Protein AF-0000000084692995 (afdb_homodimer)

Sequence (976 aa):
MKHQLESEIDGDGTTEQLARWIVELRAESMPARVLERAKHLILDGIGCGLVGARVPWSAKMLDAVSAYEPDGPCSVIGSEKRFGPLAAAILNGSFIQATELDDYHSMAPLHSASIVLPALLAGVEATKAGRPVTGRDLLVAAVAGFETGPRAGLALYGPDMLTRGWHSGPIFGCPAAAAAASRLFGLGVRETESALGIACTQAGALMSAQYEGMIKRAQHAFAARNGLFGALLARGGYEGMRKVFERPYGGFLAMFSAGNERDPPYKVHEVAAGLGEIWHTELIRIKLHACVGGSHGQIEVLEKLQLKHPDRFTLDQLPRIRKIKVGLSHAIYAHDGWVPESRPLTETGGQMNAAYIGAVQLTDRQVLLEQFSAKKLDDDLVWDLIHKTECYHDSEFDKPNQVAGARITIEFDDGFSLEDWTPWPKGYDPPITNEDIRAKYRKLATSVVDAARMQQIEDLVLNLDKLDETFIVKLGDLLVAPVGNSMAMKHQLESEIDGDGTTEQLARWIVELRAESMPARVLERAKHLILDGIGCGLVGARVPWSAKMLDAVSAYEPDGPCSVIGSEKRFGPLAAAILNGSFIQATELDDYHSMAPLHSASIVLPALLAGVEATKAGRPVTGRDLLVAAVAGFETGPRAGLALYGPDMLTRGWHSGPIFGCPAAAAAASRLFGLGVRETESALGIACTQAGALMSAQYEGMIKRAQHAFAARNGLFGALLARGGYEGMRKVFERPYGGFLAMFSAGNERDPPYKVHEVAAGLGEIWHTELIRIKLHACVGGSHGQIEVLEKLQLKHPDRFTLDQLPRIRKIKVGLSHAIYAHDGWVPESRPLTETGGQMNAAYIGAVQLTDRQVLLEQFSAKKLDDDLVWDLIHKTECYHDSEFDKPNQVAGARITIEFDDGFSLEDWTPWPKGYDPPITNEDIRAKYRKLATSVVDAARMQQIEDLVLNLDKLDETFIVKLGDLLVAPVGNSMA

Nearest PDB structures (foldseek):
  6r6t-assembly1_B  TM=8.891E-01  e=9.884E-27  Mus musculus
  6r6t-assembly1_A  TM=8.949E-01  e=1.341E-26  Mus musculus
  6r6u-assembly1_B  TM=8.754E-01  e=7.286E-27  Homo sapiens
  7br9-assembly1_A  TM=8.759E-01  e=6.725E-25  Mus musculus
  7br9-assembly1_B  TM=8.631E-01  e=6.075E-25  Mus musculus

Secondary structure (DSSP, 8-state):
----TTS--TTTTHHHHHHHHHHH--GGGS-HHHHHHHHHHHHHHHHHHHHHTTSHHHHHHHHHHHTTPPEEEEE-TTSS-EE-HHHHHHHHHHHHTTTS-S-EESSS---SHHHHHHHHHHHHHH--SSSPPPHHHHHHHHHHHHHHHHHHHHTTTTTHHHHHTB-HHHHHHHHHHHHHHHHHHT--HHHHHHHHHHHHTT---BGGGGSSSSTHHHHHHHHHHHHHHHHHHHHTT----SSTTT-SSS-HHHHHTTT---SSS--GGGGTTTTTTS-GGGGEE--SSSS-GGGHHHHHHHHHHHHH-GGGGSTTTGGGEEEEEEEE-HHHHHHH-PPP-SSSPPHHHHHT-HHHHHHHHHHHS--SGGGGSHHHHT-HHHHHHHHTEEEEE-GGGGSTT-TT-EEEEEEETTS-EEEEEESS-TTTTTTPPHHHHHHHHHHHHHTTS-HHHHHHHHHHHHTGGG--TTHHHHHHHHHHS----TT-/----TTS--TTTTHHHHHHHHHHH--GGGS-HHHHHHHHHHHHHHHHHHHHHTTSHHHHHHHHHHHTTPPEEEEE-TTSS-EE-HHHHHHHHHHHHTTTS-S-EESSS---HHHHHHHHHHHHHHH--SSSPPPHHHHHHHHHHHHHHHHHHHHHTTTTHHHHHTB-HHHHHHHHHHHHHHHHHHT--HHHHHHHHHHHHTT---BGGGGSSSSTHHHHHHHHHHHHHHHHHHHHTT----SSTTT-STT-HHHHHTTT---SSS--GGGGTTTTTTS-GGGGEE--SSSS-GGGHHHHHHHHHHHHH-GGGGSGGGGGGEEEEEEEE-HHHHHHH-PPP-SSSPPHHHHHT-HHHHHHHHHHHS--SGGGGSHHHHT-HHHHHHHHTEEEEE-GGGGSTT-TT-EEEEEEETTS-EEEEEESS-TTTTTTPPHHHHHHHHHHHHHTTS-HHHHHHHHHHHHTGGG--TTHHHHHHHHHHS----TT-

Foldseek 3Di:
DPPPPPPPLVCPCLLLLLLQLLLPFAPVLAPPVLLLLLLLLLLLLLLQLQQQCPAPLLVVLVVVCVVDFDADQAFAFQALGHGALLSSLLSSLLSSLRQQFAWFFLFATARLNSQAVSLLLNLLRNPPDDDFFFLRLLSRLSQSLLFQLRLLRVQQRHLVLLLVWWPRHLQSRQLSLLSSSLSSLSHHSQLSQQLNQQSNLQGGDGLVPLQDDRCVSRSSSVSNSRSSVSSVCSSVVNGGDHPLLRDCPNHNSNVSLPPPPDVVSGHSNSSNPQSSHDRSSQSIAGGPARAHLLLQQVLQFLLVVCVVCV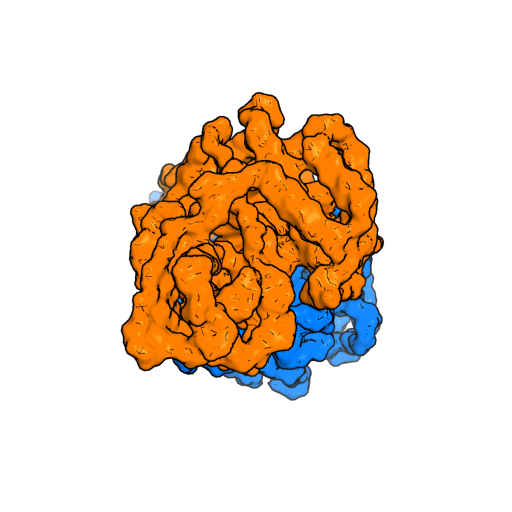VCLDQVNLLQWQAKEKEAASSLCSFAQDQRPDPQGALSNLRGHNLLQNLCCSNPVGHGNQCSDNDNSRDPSSVSSSVRYHYDYDNVQVPPPQRSKMKMKIAGNVGDIDIDIDSHHPCNVVHDDSVNSLVVSCVSQVLKHPPVLSVQLSVLSSCRSPGTSCSSVVNSVSRNHHIHHNND/DDPPPPPPLVVPCLLLLLLQLLLPFAPVLADPVLLLLLLLLLLLLLLQLQQQCPAPLLVVLVVVCVVDFDADQAFAFQALGHGALLSSLLSSLLSSLRQQFAWFFLFATARLNSQAVSLLLNLLRNPPDDDFFFLRLLSRLSQSLLFQLSLLRVQQRHLVLLLVWWPRHLQSRQLSLLSSSLSSLSHHSQLSQQLNQQSNLQGGDGLVPLQDDRCVSRSSSVSNSRSSVSSVCSSVVNGGDHPLLRDCPNHNSNVSLPPPPDVVSGHSNSSNPQSSHDRSSQSIAGGPARAHLLLQQVLQFLLVVCVVCVVCLDQVNLLQWQAKEKEAASSLCSFAQDQRPDPQGALSNLRGHNQLQNLCCSNVVGHGNQCSDNPNSRDPSSVSSSVRYHYDYDNLQVPPPQRSKMKMKIAGNVGDIDIDIDSHHPCNVVHDDSVNSLVVSCVSQVLKDPPVLSVQLSVLSSCRSPGTSCSSVVNSVSRNHHIHHNND

pLDDT: mean 95.14, std 9.1, range [18.45, 98.94]

Organism: Botryosphaeria parva (strain UCR-NP2) (NCBI:txid1287680)

InterPro domains:
  IPR005656 MmgE/PrpD [PTHR16943] (7-474)
  IPR036148 MmgE/PrpD superfamily [SSF103378] (12-479)
  IPR042183 MmgE/PrpD superfamily, domain 1 [G3DSA:1.10.4100.10] (3-323)
  IPR045336 MmgE/PrpD, N-terminal [PF03972] (16-260)
  IPR045337 MmgE/PrpD, C-terminal [PF19305] (289-463)

Structure (mmCIF, N/CA/C/O backbone):
data_AF-0000000084692995-model_v1
#
loop_
_entity.id
_entity.type
_entity.pdbx_description
1 polymer 'Putative cis-aconitic acid decarboxylase protein'
#
loop_
_atom_site.group_PDB
_atom_site.id
_atom_site.type_symbol
_atom_site.label_atom_id
_atom_site.label_alt_id
_atom_site.label_comp_id
_atom_site.label_asym_id
_atom_site.label_entity_id
_atom_site.label_seq_id
_atom_site.pdbx_PDB_ins_code
_atom_site.Cartn_x
_atom_site.Cartn_y
_atom_site.Cartn_z
_atom_site.occupancy
_atom_site.B_iso_or_equiv
_atom_site.auth_seq_id
_atom_site.auth_comp_id
_atom_site.auth_asym_id
_atom_site.auth_atom_id
_atom_site.pdbx_PDB_model_num
ATOM 1 N N . MET A 1 1 ? -22.047 25.25 -10.078 1 18.45 1 MET A N 1
ATOM 2 C CA . MET A 1 1 ? -21.25 24.094 -10.445 1 18.45 1 MET A CA 1
ATOM 3 C C . MET A 1 1 ? -20.688 23.406 -9.203 1 18.45 1 MET A C 1
ATOM 5 O O . MET A 1 1 ? -19.672 23.844 -8.648 1 18.45 1 MET A O 1
ATOM 9 N N . LYS A 1 2 ? -21.547 23.109 -8.18 1 27.66 2 LYS A N 1
ATOM 10 C CA . LYS A 1 2 ? -21.641 22.281 -6.98 1 27.66 2 LYS A CA 1
ATOM 11 C C . LYS A 1 2 ? -20.859 20.984 -7.148 1 27.66 2 LYS A C 1
ATOM 13 O O . LYS A 1 2 ? -21.062 20.234 -8.109 1 27.66 2 LYS A O 1
ATOM 18 N N . HIS A 1 3 ? -19.594 21 -6.812 1 33.94 3 HIS A N 1
ATOM 19 C CA . HIS A 1 3 ? -18.953 19.75 -6.402 1 33.94 3 HIS A CA 1
ATOM 20 C C . HIS A 1 3 ? -19.875 18.922 -5.523 1 33.94 3 HIS A C 1
ATOM 22 O O . HIS A 1 3 ? -19.844 19.031 -4.297 1 33.94 3 HIS A O 1
ATOM 28 N N . GLN A 1 4 ? -21.031 18.844 -5.719 1 34.12 4 GLN A N 1
ATOM 29 C CA . GLN A 1 4 ? -22.156 18.297 -4.965 1 34.12 4 GLN A CA 1
ATOM 30 C C . GLN A 1 4 ? -21.922 16.859 -4.562 1 34.12 4 GLN A C 1
ATOM 32 O O . GLN A 1 4 ? -21.812 15.977 -5.422 1 34.12 4 GLN A O 1
ATOM 37 N N . LEU A 1 5 ? -21.266 16.625 -3.521 1 37.56 5 LEU A N 1
ATOM 38 C CA . LEU A 1 5 ? -21.234 15.305 -2.896 1 37.56 5 LEU A CA 1
ATOM 39 C C . LEU A 1 5 ? -22.609 14.641 -2.941 1 37.56 5 LEU A C 1
ATOM 41 O O . LEU A 1 5 ? -22.75 13.484 -2.547 1 37.56 5 LEU A O 1
ATOM 45 N N . GLU A 1 6 ? -23.609 15.391 -2.912 1 37.62 6 GLU A N 1
ATOM 46 C CA . GLU A 1 6 ? -24.922 14.75 -2.758 1 37.62 6 GLU A CA 1
ATOM 47 C C . GLU A 1 6 ? -25.25 13.867 -3.961 1 37.62 6 GLU A C 1
ATOM 49 O O . GLU A 1 6 ? -26.391 13.477 -4.148 1 37.62 6 GLU A O 1
ATOM 54 N N . SER A 1 7 ? -24.391 13.922 -4.926 1 40.19 7 SER A N 1
ATOM 55 C CA . SER A 1 7 ? -24.953 13.078 -5.977 1 40.19 7 SER A CA 1
ATOM 56 C C . SER A 1 7 ? -24.969 11.609 -5.551 1 40.19 7 SER A C 1
ATOM 58 O O . SER A 1 7 ? -24.078 11.148 -4.844 1 40.19 7 SER A O 1
ATOM 60 N N . GLU A 1 8 ? -26.109 11.109 -5.516 1 50.59 8 GLU A N 1
ATOM 61 C CA . GLU A 1 8 ? -26.266 9.664 -5.434 1 50.59 8 GLU A CA 1
ATOM 62 C C . GLU A 1 8 ? -25.047 8.938 -6.008 1 50.59 8 GLU A C 1
ATOM 64 O O . GLU A 1 8 ? -24.75 9.086 -7.191 1 50.59 8 GLU A O 1
ATOM 69 N N . ILE A 1 9 ? -24.031 8.922 -5.109 1 60.66 9 ILE A N 1
ATOM 70 C CA . ILE A 1 9 ? -22.859 8.172 -5.547 1 60.66 9 ILE A CA 1
ATOM 71 C C . ILE A 1 9 ? -23.297 6.879 -6.234 1 60.66 9 ILE A C 1
ATOM 73 O O . ILE A 1 9 ? -24.156 6.16 -5.723 1 60.66 9 ILE A O 1
ATOM 77 N N . ASP A 1 10 ? -22.984 6.77 -7.406 1 65.94 10 ASP A N 1
ATOM 78 C CA . ASP A 1 10 ? -23.266 5.516 -8.102 1 65.94 10 ASP A CA 1
ATOM 79 C C . ASP A 1 10 ? -22.906 4.316 -7.23 1 65.94 10 ASP A C 1
ATOM 81 O O . ASP A 1 10 ? -21.781 4.219 -6.723 1 65.94 10 ASP A O 1
ATOM 85 N N . GLY A 1 11 ? -23.891 3.648 -6.934 1 72 11 GLY A N 1
ATOM 86 C CA . GLY A 1 11 ? -23.688 2.463 -6.113 1 72 11 GLY A CA 1
ATOM 87 C C . GLY A 1 11 ? -23.703 2.76 -4.625 1 72 11 GLY A C 1
ATOM 88 O O . GLY A 1 11 ? -23.141 1.996 -3.832 1 72 11 GLY A O 1
ATOM 89 N N . ASP A 1 12 ? -24.281 3.857 -4.359 1 81.69 12 ASP A N 1
ATOM 90 C CA . ASP A 1 12 ? -24.328 4.281 -2.963 1 81.69 12 ASP A CA 1
ATOM 91 C C . ASP A 1 12 ? -24.844 3.158 -2.064 1 81.69 12 ASP A C 1
ATOM 93 O O . ASP A 1 12 ? -25.844 2.504 -2.391 1 81.69 12 ASP A O 1
ATOM 97 N N . GLY A 1 13 ? -23.984 2.846 -1.096 1 93.25 13 GLY A N 1
ATOM 98 C CA . GLY A 1 13 ? -24.312 1.803 -0.139 1 93.25 13 GLY A CA 1
ATOM 99 C C . GLY A 1 13 ? -23.656 0.474 -0.448 1 93.25 13 GLY A C 1
ATOM 100 O O . GLY A 1 13 ? -23.812 -0.493 0.3 1 93.25 13 GLY A O 1
ATOM 101 N N . THR A 1 14 ? -22.906 0.426 -1.534 1 97.25 14 THR A N 1
ATOM 102 C CA . THR A 1 14 ? -22.281 -0.812 -1.985 1 97.25 14 THR A CA 1
ATOM 103 C C . THR A 1 14 ? -21.344 -1.364 -0.917 1 97.25 14 THR A C 1
ATOM 105 O O . THR A 1 14 ? -21.375 -2.559 -0.613 1 97.25 14 THR A O 1
ATOM 108 N N . THR A 1 15 ? -20.5 -0.532 -0.335 1 98.12 15 THR A N 1
ATOM 109 C CA . THR A 1 15 ? -19.578 -0.975 0.699 1 98.12 15 THR A CA 1
ATOM 110 C C . THR A 1 15 ? -20.328 -1.557 1.891 1 98.12 15 THR A C 1
ATOM 112 O O . THR A 1 15 ? -19.969 -2.609 2.414 1 98.12 15 THR A O 1
ATOM 115 N N . GLU A 1 16 ? -21.391 -0.884 2.307 1 97.81 16 GLU A N 1
ATOM 116 C CA . GLU A 1 16 ? -22.188 -1.346 3.436 1 97.81 16 GLU A CA 1
ATOM 117 C C . GLU A 1 16 ? -22.891 -2.656 3.107 1 97.81 16 GLU A C 1
ATOM 119 O O . GLU A 1 16 ? -23.031 -3.523 3.973 1 97.81 16 GLU A O 1
ATOM 124 N N . GLN A 1 17 ? -23.391 -2.77 1.868 1 98.12 17 GLN A N 1
ATOM 125 C CA . GLN A 1 17 ? -24.031 -4.004 1.437 1 98.12 17 GLN A CA 1
ATOM 126 C C . GLN A 1 17 ? -23.078 -5.191 1.544 1 98.12 17 GLN A C 1
ATOM 128 O O . GLN A 1 17 ? -23.469 -6.258 2.033 1 98.12 17 GLN A O 1
ATOM 133 N N . LEU A 1 18 ? -21.875 -5.012 1.095 1 98.69 18 LEU A N 1
ATOM 134 C CA . LEU A 1 18 ? -20.875 -6.066 1.212 1 98.69 18 LEU A CA 1
ATOM 135 C C . LEU A 1 18 ? -20.578 -6.371 2.676 1 98.69 18 LEU A C 1
ATOM 137 O O . LEU A 1 18 ? -20.5 -7.535 3.07 1 98.69 18 LEU A O 1
ATOM 141 N N . ALA A 1 19 ? -20.359 -5.332 3.473 1 98.75 19 ALA A N 1
ATOM 142 C CA . ALA A 1 19 ? -20.062 -5.516 4.891 1 98.75 19 ALA A CA 1
ATOM 143 C C . ALA A 1 19 ? -21.172 -6.297 5.586 1 98.75 19 ALA A C 1
ATOM 145 O O . ALA A 1 19 ? -20.906 -7.207 6.371 1 98.75 19 ALA A O 1
ATOM 146 N N . ARG A 1 20 ? -22.406 -5.941 5.297 1 98.62 20 ARG A N 1
ATOM 147 C CA . ARG A 1 20 ? -23.547 -6.633 5.879 1 98.62 20 ARG A CA 1
ATOM 148 C C . ARG A 1 20 ? -23.562 -8.102 5.477 1 98.62 20 ARG A C 1
ATOM 150 O O . ARG A 1 20 ? -23.859 -8.977 6.301 1 98.62 20 ARG A O 1
ATOM 157 N N . TRP A 1 21 ? -23.328 -8.352 4.262 1 98.69 21 TRP A N 1
ATOM 158 C CA . TRP A 1 21 ? -23.297 -9.727 3.789 1 98.69 21 TRP A CA 1
ATOM 159 C C . TRP A 1 21 ? -22.219 -10.523 4.512 1 98.69 21 TRP A C 1
ATOM 161 O O . TRP A 1 21 ? -22.438 -11.672 4.906 1 98.69 21 TRP A O 1
ATOM 171 N N . ILE A 1 22 ? -21.016 -9.961 4.68 1 98.75 22 ILE A N 1
ATOM 172 C CA . ILE A 1 22 ? -19.906 -10.602 5.371 1 98.75 22 ILE A CA 1
ATOM 173 C C . ILE A 1 22 ? -20.328 -10.953 6.801 1 98.75 22 ILE A C 1
ATOM 175 O O . ILE A 1 22 ? -20.078 -12.07 7.27 1 98.75 22 ILE A O 1
ATOM 179 N N . VAL A 1 23 ? -20.969 -10.016 7.461 1 98.44 23 VAL A N 1
ATOM 180 C CA . VAL A 1 23 ? -21.359 -10.164 8.859 1 98.44 23 VAL A CA 1
ATOM 181 C C . VAL A 1 23 ? -22.406 -11.258 8.984 1 98.44 23 VAL A C 1
ATOM 183 O O . VAL A 1 23 ? -22.406 -12.023 9.953 1 98.44 23 VAL A O 1
ATOM 186 N N . GLU A 1 24 ? -23.266 -11.391 8.008 1 98 24 GLU A N 1
ATOM 187 C CA . GLU A 1 24 ? -24.422 -12.273 8.094 1 98 24 GLU A CA 1
ATOM 188 C C . GLU A 1 24 ? -24.109 -13.648 7.5 1 98 24 GLU A C 1
ATOM 190 O O . GLU A 1 24 ? -24.891 -14.586 7.664 1 98 24 GLU A O 1
ATOM 195 N N . LEU A 1 25 ? -22.969 -13.773 6.91 1 98 25 LEU A N 1
ATOM 196 C CA . LEU A 1 25 ? -22.609 -15.031 6.254 1 98 25 LEU A CA 1
ATOM 197 C C . LEU A 1 25 ? -22.531 -16.172 7.266 1 98 25 LEU A C 1
ATOM 199 O O . LEU A 1 25 ? -21.906 -16.016 8.32 1 98 25 LEU A O 1
ATOM 203 N N . ARG A 1 26 ? -23.219 -17.266 6.965 1 96.56 26 ARG A N 1
ATOM 204 C CA . ARG A 1 26 ? -23.25 -18.469 7.789 1 96.56 26 ARG A CA 1
ATOM 205 C C . ARG A 1 26 ? -23.031 -19.719 6.941 1 96.56 26 ARG A C 1
ATOM 207 O O . ARG A 1 26 ? -23.328 -19.719 5.746 1 96.56 26 ARG A O 1
ATOM 214 N N . ALA A 1 27 ? -22.5 -20.734 7.609 1 96.12 27 ALA A N 1
ATOM 215 C CA . ALA A 1 27 ? -22.281 -22 6.914 1 96.12 27 ALA A CA 1
ATOM 216 C C . ALA A 1 27 ? -23.594 -22.547 6.355 1 96.12 27 ALA A C 1
ATOM 218 O O . ALA A 1 27 ? -23.625 -23.125 5.262 1 96.12 27 ALA A O 1
ATOM 219 N N . GLU A 1 28 ? -24.672 -22.312 7.047 1 94.81 28 GLU A N 1
ATOM 220 C CA . GLU A 1 28 ? -25.984 -22.859 6.688 1 94.81 28 GLU A CA 1
ATOM 221 C C . GLU A 1 28 ? -26.547 -22.156 5.457 1 94.81 28 GLU A C 1
ATOM 223 O O . GLU A 1 28 ? -27.406 -22.703 4.77 1 94.81 28 GLU A O 1
ATOM 228 N N . SER A 1 29 ? -26.047 -21.016 5.223 1 91.81 29 SER A N 1
ATOM 229 C CA . SER A 1 29 ? -26.594 -20.234 4.113 1 91.81 29 SER A CA 1
ATOM 230 C C . SER A 1 29 ? -25.812 -20.484 2.824 1 91.81 29 SER A C 1
ATOM 232 O O . SER A 1 29 ? -26.156 -19.953 1.771 1 91.81 29 SER A O 1
ATOM 234 N N . MET A 1 30 ? -24.797 -21.328 2.873 1 95.31 30 MET A N 1
ATOM 235 C CA . MET A 1 30 ? -23.984 -21.625 1.704 1 95.31 30 MET A CA 1
ATOM 236 C C . MET A 1 30 ? -24.25 -23.047 1.2 1 95.31 30 MET A C 1
ATOM 238 O O . MET A 1 30 ? -24.516 -23.953 1.993 1 95.31 30 MET A O 1
ATOM 242 N N . PRO A 1 31 ? -24.219 -23.172 -0.138 1 96.94 31 PRO A N 1
ATOM 243 C CA . PRO A 1 31 ? -24.25 -24.562 -0.627 1 96.94 31 PRO A CA 1
ATOM 244 C C . PRO A 1 31 ? -23.109 -25.406 -0.073 1 96.94 31 PRO A C 1
ATOM 246 O O . PRO A 1 31 ? -21.984 -24.922 0.074 1 96.94 31 PRO A O 1
ATOM 249 N N . ALA A 1 32 ? -23.375 -26.672 0.161 1 96.56 32 ALA A N 1
ATOM 250 C CA . ALA A 1 32 ? -22.391 -27.578 0.707 1 96.56 32 ALA A CA 1
ATOM 251 C C . ALA A 1 32 ? -21.156 -27.656 -0.192 1 96.56 32 ALA A C 1
ATOM 253 O O . ALA A 1 32 ? -20.031 -27.812 0.294 1 96.56 32 ALA A O 1
ATOM 254 N N . ARG A 1 33 ? -21.359 -27.578 -1.507 1 96.81 33 ARG A N 1
ATOM 255 C CA . ARG A 1 33 ? -20.266 -27.688 -2.469 1 96.81 33 ARG A CA 1
ATOM 256 C C . ARG A 1 33 ? -19.281 -26.531 -2.303 1 96.81 33 ARG A C 1
ATOM 258 O O . ARG A 1 33 ? -18.094 -26.688 -2.547 1 96.81 33 ARG A O 1
ATOM 265 N N . VAL A 1 34 ? -19.766 -25.359 -1.852 1 98.06 34 VAL A N 1
ATOM 266 C CA . VAL A 1 34 ? -18.906 -24.188 -1.653 1 98.06 34 VAL A CA 1
ATOM 267 C C . VAL A 1 34 ? -18 -24.422 -0.446 1 98.06 34 VAL A C 1
ATOM 269 O O . VAL A 1 34 ? -16.797 -24.156 -0.506 1 98.06 34 VAL A O 1
ATOM 272 N N . LEU A 1 35 ? -18.516 -24.938 0.628 1 97.75 35 LEU A N 1
ATOM 273 C CA . LEU A 1 35 ? -17.734 -25.25 1.821 1 97.75 35 LEU A CA 1
ATOM 274 C C . LEU A 1 35 ? -16.703 -26.328 1.534 1 97.75 35 LEU A C 1
ATOM 276 O O . LEU A 1 35 ? -15.562 -26.234 2 1 97.75 35 LEU A O 1
ATOM 280 N N . GLU A 1 36 ? -17.203 -27.328 0.796 1 98.19 36 GLU A N 1
ATOM 281 C CA . GLU A 1 36 ? -16.281 -28.406 0.435 1 98.19 36 GLU A CA 1
ATOM 282 C C . GLU A 1 36 ? -15.117 -27.875 -0.406 1 98.19 36 GLU A C 1
ATOM 284 O O . GLU A 1 36 ? -13.969 -28.25 -0.183 1 98.19 36 GLU A O 1
ATOM 289 N N . ARG A 1 37 ? -15.43 -27.016 -1.352 1 98.5 37 ARG A N 1
ATOM 290 C CA . ARG A 1 37 ? -14.391 -26.422 -2.191 1 98.5 37 ARG A CA 1
ATOM 291 C C . ARG A 1 37 ? -13.438 -25.578 -1.364 1 98.5 37 ARG A C 1
ATOM 293 O O . ARG A 1 37 ? -12.227 -25.609 -1.581 1 98.5 37 ARG A O 1
ATOM 300 N N . ALA A 1 38 ? -13.961 -24.859 -0.437 1 98.69 38 ALA A N 1
ATOM 301 C CA . ALA A 1 38 ? -13.133 -24.016 0.428 1 98.69 38 ALA A CA 1
ATOM 302 C C . ALA A 1 38 ? -12.109 -24.859 1.195 1 98.69 38 ALA A C 1
ATOM 304 O O . ALA A 1 38 ? -10.953 -24.469 1.334 1 98.69 38 ALA A O 1
ATOM 305 N N . LYS A 1 39 ? -12.539 -26.031 1.711 1 98.75 39 LYS A N 1
ATOM 306 C CA . LYS A 1 39 ? -11.617 -26.922 2.402 1 98.75 39 LYS A CA 1
ATOM 307 C C . LYS A 1 39 ? -10.461 -27.328 1.497 1 98.75 39 LYS A C 1
ATOM 309 O O . LYS A 1 39 ? -9.305 -27.344 1.927 1 98.75 39 LYS A O 1
ATOM 314 N N . HIS A 1 40 ? -10.797 -27.594 0.289 1 98.75 40 HIS A N 1
ATOM 315 C CA . HIS A 1 40 ? -9.773 -28.062 -0.646 1 98.75 40 HIS A CA 1
ATOM 316 C C . HIS A 1 40 ? -8.852 -26.922 -1.062 1 98.75 40 HIS A C 1
ATOM 318 O O . HIS A 1 40 ? -7.66 -27.141 -1.299 1 98.75 40 HIS A O 1
ATOM 324 N N . LEU A 1 41 ? -9.391 -25.688 -1.172 1 98.69 41 LEU A N 1
ATOM 325 C CA . LEU A 1 41 ? -8.555 -24.531 -1.451 1 98.69 41 LEU A CA 1
ATOM 326 C C . LEU A 1 41 ? -7.582 -24.281 -0.303 1 98.69 41 LEU A C 1
ATOM 328 O O . LEU A 1 41 ? -6.418 -23.938 -0.532 1 98.69 41 LEU A O 1
ATOM 332 N N . ILE A 1 42 ? -8.039 -24.438 0.904 1 98.88 42 ILE A N 1
ATOM 333 C CA . ILE A 1 42 ? -7.199 -24.297 2.084 1 98.88 42 ILE A CA 1
ATOM 334 C C . ILE A 1 42 ? -6.098 -25.344 2.066 1 98.88 42 ILE A C 1
ATOM 336 O O . ILE A 1 42 ? -4.926 -25.047 2.311 1 98.88 42 ILE A O 1
ATOM 340 N N . LEU A 1 43 ? -6.508 -26.562 1.731 1 98.88 43 LEU A N 1
ATOM 341 C CA . LEU A 1 43 ? -5.551 -27.656 1.67 1 98.88 43 LEU A CA 1
ATOM 342 C C . LEU A 1 43 ? -4.473 -27.391 0.63 1 98.88 43 LEU A C 1
ATOM 344 O O . LEU A 1 43 ? -3.285 -27.609 0.888 1 98.88 43 LEU A O 1
ATOM 348 N N . ASP A 1 44 ? -4.887 -26.922 -0.527 1 98.69 44 ASP A N 1
ATOM 349 C CA . ASP A 1 44 ? -3.936 -26.562 -1.574 1 98.69 44 ASP A CA 1
ATOM 350 C C . ASP A 1 44 ? -2.973 -25.484 -1.098 1 98.69 44 ASP A C 1
ATOM 352 O O . ASP A 1 44 ? -1.765 -25.562 -1.328 1 98.69 44 ASP A O 1
ATOM 356 N N . GLY A 1 45 ? -3.512 -24.453 -0.452 1 98.75 45 GLY A N 1
ATOM 357 C CA . GLY A 1 45 ? -2.684 -23.391 0.083 1 98.75 45 GLY A CA 1
ATOM 358 C C . GLY A 1 45 ? -1.647 -23.875 1.078 1 98.75 45 GLY A C 1
ATOM 359 O O . GLY A 1 45 ? -0.486 -23.469 1.022 1 98.75 45 GLY A O 1
ATOM 360 N N . ILE A 1 46 ? -2.062 -24.75 1.968 1 98.62 46 ILE A N 1
ATOM 361 C CA . ILE A 1 46 ? -1.157 -25.312 2.969 1 98.62 46 ILE A CA 1
ATOM 362 C C . ILE A 1 46 ? -0.059 -26.109 2.281 1 98.62 46 ILE A C 1
ATOM 364 O O . ILE A 1 46 ? 1.119 -25.984 2.627 1 98.62 46 ILE A O 1
ATOM 368 N N . GLY A 1 47 ? -0.455 -26.938 1.313 1 98.38 47 GLY A N 1
ATOM 369 C CA . GLY A 1 47 ? 0.536 -27.672 0.554 1 98.38 47 GLY A CA 1
ATOM 370 C C . GLY A 1 47 ? 1.582 -26.797 -0.094 1 98.38 47 GLY A C 1
ATOM 371 O O . GLY A 1 47 ? 2.779 -27.078 -0.011 1 98.38 47 GLY A O 1
ATOM 372 N N . CYS A 1 48 ? 1.127 -25.719 -0.731 1 98.44 48 CYS A N 1
ATOM 373 C CA . CYS A 1 48 ? 2.035 -24.766 -1.358 1 98.44 48 CYS A CA 1
ATOM 374 C C . CYS A 1 48 ? 2.934 -24.094 -0.32 1 98.44 48 CYS A C 1
ATOM 376 O O . CYS A 1 48 ? 4.117 -23.875 -0.573 1 98.44 48 CYS A O 1
ATOM 378 N N . GLY A 1 49 ? 2.365 -23.781 0.864 1 98.44 49 GLY A N 1
ATOM 379 C CA . GLY A 1 49 ? 3.148 -23.188 1.94 1 98.44 49 GLY A CA 1
ATOM 380 C C . GLY A 1 49 ? 4.25 -24.109 2.443 1 98.44 49 GLY A C 1
ATOM 381 O O . GLY A 1 49 ? 5.371 -23.656 2.688 1 98.44 49 GLY A O 1
ATOM 382 N N . LEU A 1 50 ? 3.936 -25.406 2.576 1 98.19 50 LEU A N 1
ATOM 383 C CA . LEU A 1 50 ? 4.918 -26.375 3.027 1 98.19 50 LEU A CA 1
ATOM 384 C C . LEU A 1 50 ? 6.082 -26.469 2.045 1 98.19 50 LEU A C 1
ATOM 386 O O . LEU A 1 50 ? 7.246 -26.438 2.451 1 98.19 50 LEU A O 1
ATOM 390 N N . VAL A 1 51 ? 5.738 -26.5 0.797 1 96.81 51 VAL A N 1
ATOM 391 C CA . VAL A 1 51 ? 6.754 -26.641 -0.243 1 96.81 51 VAL A CA 1
ATOM 392 C C . VAL A 1 51 ? 7.539 -25.344 -0.376 1 96.81 51 VAL A C 1
ATOM 394 O O . VAL A 1 51 ? 8.742 -25.359 -0.646 1 96.81 51 VAL A O 1
ATOM 397 N N . GLY A 1 52 ? 6.902 -24.234 -0.138 1 97.75 52 GLY A N 1
ATOM 398 C CA . GLY A 1 52 ? 7.512 -22.922 -0.344 1 97.75 52 GLY A CA 1
ATOM 399 C C . GLY A 1 52 ? 8.305 -22.438 0.856 1 97.75 52 GLY A C 1
ATOM 400 O O . GLY A 1 52 ? 9.102 -21.5 0.745 1 97.75 52 GLY A O 1
ATOM 401 N N . ALA A 1 53 ? 8.242 -23.094 1.976 1 97.38 53 ALA A N 1
ATOM 402 C CA . ALA A 1 53 ? 8.727 -22.578 3.254 1 97.38 53 ALA A CA 1
ATOM 403 C C . ALA A 1 53 ? 10.25 -22.531 3.289 1 97.38 53 ALA A C 1
ATOM 405 O O . ALA A 1 53 ? 10.836 -21.688 3.973 1 97.38 53 ALA A O 1
ATOM 406 N N . ARG A 1 54 ? 10.922 -23.406 2.471 1 93.94 54 ARG A N 1
ATOM 407 C CA . ARG A 1 54 ? 12.367 -23.5 2.654 1 93.94 54 ARG A CA 1
ATOM 408 C C . ARG A 1 54 ? 13.102 -23.312 1.328 1 93.94 54 ARG A C 1
ATOM 410 O O . ARG A 1 54 ? 14.297 -23.625 1.226 1 93.94 54 ARG A O 1
ATOM 417 N N . VAL A 1 55 ? 12.367 -22.891 0.329 1 94.94 55 VAL A N 1
ATOM 418 C CA . VAL A 1 55 ? 13.094 -22.484 -0.87 1 94.94 55 VAL A CA 1
ATOM 419 C C . VAL A 1 55 ? 14 -21.297 -0.549 1 94.94 55 VAL A C 1
ATOM 421 O O . VAL A 1 55 ? 13.789 -20.594 0.452 1 94.94 55 VAL A O 1
ATOM 424 N N . PRO A 1 56 ? 15.031 -20.984 -1.339 1 94.06 56 PRO A N 1
ATOM 425 C CA . PRO A 1 56 ? 16.078 -20.031 -0.976 1 94.06 56 PRO A CA 1
ATOM 426 C C . PRO A 1 56 ? 15.547 -18.656 -0.628 1 94.06 56 PRO A C 1
ATOM 428 O O . PRO A 1 56 ? 15.977 -18.047 0.355 1 94.06 56 PRO A O 1
ATOM 431 N N . TRP A 1 57 ? 14.609 -18.125 -1.36 1 95.88 57 TRP A N 1
ATOM 432 C CA . TRP A 1 57 ? 14.109 -16.766 -1.115 1 95.88 57 TRP A CA 1
ATOM 433 C C . TRP A 1 57 ? 13.195 -16.75 0.109 1 95.88 57 TRP A C 1
ATOM 435 O O . TRP A 1 57 ? 13.125 -15.734 0.813 1 95.88 57 TRP A O 1
ATOM 445 N N . SER A 1 58 ? 12.492 -17.844 0.428 1 97.56 58 SER A N 1
ATOM 446 C CA . SER A 1 58 ? 11.711 -17.922 1.658 1 97.56 58 SER A CA 1
ATOM 447 C C . SER A 1 58 ? 12.617 -17.969 2.885 1 97.56 58 SER A C 1
ATOM 449 O O . SER A 1 58 ? 12.344 -17.297 3.889 1 97.56 58 SER A O 1
ATOM 451 N N . ALA A 1 59 ? 13.68 -18.766 2.779 1 96.5 59 ALA A N 1
ATOM 452 C CA . ALA A 1 59 ? 14.648 -18.844 3.869 1 96.5 59 ALA A CA 1
ATOM 453 C C . ALA A 1 59 ? 15.281 -17.484 4.141 1 96.5 59 ALA A C 1
ATOM 455 O O . ALA A 1 59 ? 15.469 -17.109 5.297 1 96.5 59 ALA A O 1
ATOM 456 N N . LYS A 1 60 ? 15.609 -16.797 3.09 1 97 60 LYS A N 1
ATOM 457 C CA . LYS A 1 60 ? 16.203 -15.477 3.223 1 97 60 LYS A CA 1
ATOM 458 C C . LYS A 1 60 ? 15.234 -14.508 3.906 1 97 60 LYS A C 1
ATOM 460 O O . LYS A 1 60 ? 15.648 -13.703 4.742 1 97 60 LYS A O 1
ATOM 465 N N . MET A 1 61 ? 13.992 -14.539 3.547 1 98.06 61 MET A N 1
ATOM 466 C CA . MET A 1 61 ? 12.992 -13.68 4.18 1 98.06 61 MET A CA 1
ATOM 467 C C . MET A 1 61 ? 12.844 -14.016 5.66 1 98.06 61 MET A C 1
ATOM 469 O O . MET A 1 61 ? 12.781 -13.117 6.5 1 98.06 61 MET A O 1
ATOM 473 N N . LEU A 1 62 ? 12.719 -15.297 5.941 1 98 62 LEU A N 1
ATOM 474 C CA . LEU A 1 62 ? 12.586 -15.719 7.332 1 98 62 LEU A CA 1
ATOM 475 C C . LEU A 1 62 ? 13.766 -15.234 8.164 1 98 62 LEU A C 1
ATOM 477 O O . LEU A 1 62 ? 13.586 -14.734 9.273 1 98 62 LEU A O 1
ATOM 481 N N . ASP A 1 63 ? 14.953 -15.391 7.605 1 97.38 63 ASP A N 1
ATOM 482 C CA . ASP A 1 63 ? 16.156 -14.938 8.305 1 97.38 63 ASP A CA 1
ATOM 483 C C . ASP A 1 63 ? 16.109 -13.43 8.547 1 97.38 63 ASP A C 1
ATOM 485 O O . ASP A 1 63 ? 16.438 -12.961 9.641 1 97.38 63 ASP A O 1
ATOM 489 N N . ALA A 1 64 ? 15.75 -12.695 7.52 1 97.62 64 ALA A N 1
ATOM 490 C CA . ALA A 1 64 ? 15.695 -11.242 7.625 1 97.62 64 ALA A CA 1
ATOM 491 C C . ALA A 1 64 ? 14.68 -10.797 8.672 1 97.62 64 ALA A C 1
ATOM 493 O O . ALA A 1 64 ? 14.945 -9.898 9.469 1 97.62 64 ALA A O 1
ATOM 494 N N . VAL A 1 65 ? 13.5 -11.398 8.672 1 97.94 65 VAL A N 1
ATOM 495 C CA . VAL A 1 65 ? 12.438 -11.039 9.609 1 97.94 65 VAL A CA 1
ATOM 496 C C . VAL A 1 65 ? 12.836 -11.445 11.023 1 97.94 65 VAL A C 1
ATOM 498 O O . VAL A 1 65 ? 12.594 -10.703 11.977 1 97.94 65 VAL A O 1
ATOM 501 N N . SER A 1 66 ? 13.469 -12.578 11.18 1 97.19 66 SER A N 1
ATOM 502 C CA . SER A 1 66 ? 13.875 -13.102 12.484 1 97.19 66 SER A CA 1
ATOM 503 C C . SER A 1 66 ? 14.898 -12.188 13.148 1 97.19 66 SER A C 1
ATOM 505 O O . SER A 1 66 ? 15.055 -12.203 14.375 1 97.19 66 SER A O 1
ATOM 507 N N . ALA A 1 67 ? 15.539 -11.406 12.352 1 95.44 67 ALA A N 1
ATOM 508 C CA . ALA A 1 67 ? 16.609 -10.562 12.852 1 95.44 67 ALA A CA 1
ATOM 509 C C . ALA A 1 67 ? 16.062 -9.391 13.664 1 95.44 67 ALA A C 1
ATOM 511 O O . ALA A 1 67 ? 16.781 -8.789 14.469 1 95.44 67 ALA A O 1
ATOM 512 N N . TYR A 1 68 ? 14.727 -9.078 13.484 1 95.19 68 TYR A N 1
ATOM 513 C CA . TYR A 1 68 ? 14.273 -7.883 14.18 1 95.19 68 TYR A CA 1
ATOM 514 C C . TYR A 1 68 ? 12.93 -8.125 14.852 1 95.19 68 TYR A C 1
ATOM 516 O O . TYR A 1 68 ? 12.531 -7.379 15.75 1 95.19 68 TYR A O 1
ATOM 524 N N . GLU A 1 69 ? 12.125 -9.031 14.367 1 96.62 69 GLU A N 1
ATOM 525 C CA . GLU A 1 69 ? 10.773 -9.219 14.875 1 96.62 69 GLU A CA 1
ATOM 526 C C . GLU A 1 69 ? 10.781 -9.977 16.203 1 96.62 69 GLU A C 1
ATOM 528 O O . GLU A 1 69 ? 11.453 -11.008 16.328 1 96.62 69 GLU A O 1
ATOM 533 N N . PRO A 1 70 ? 10.055 -9.523 17.219 1 95.94 70 PRO A N 1
ATOM 534 C CA . PRO A 1 70 ? 9.961 -10.266 18.469 1 95.94 70 PRO A CA 1
ATOM 535 C C . PRO A 1 70 ? 9.18 -11.57 18.328 1 95.94 70 PRO A C 1
ATOM 537 O O . PRO A 1 70 ? 8.328 -11.688 17.438 1 95.94 70 PRO A O 1
ATOM 540 N N . ASP A 1 71 ? 9.461 -12.516 19.25 1 96.69 71 ASP A N 1
ATOM 541 C CA . ASP A 1 71 ? 8.672 -13.742 19.312 1 96.69 71 ASP A CA 1
ATOM 542 C C . ASP A 1 71 ? 7.215 -13.438 19.656 1 96.69 71 ASP A C 1
ATOM 544 O O . ASP A 1 71 ? 6.926 -12.445 20.328 1 96.69 71 ASP A O 1
ATOM 548 N N . GLY A 1 72 ? 6.367 -14.234 19.109 1 96.19 72 GLY A N 1
ATOM 549 C CA . GLY A 1 72 ? 4.938 -14.062 19.328 1 96.19 72 GLY A CA 1
ATOM 550 C C . GLY A 1 72 ? 4.164 -15.367 19.25 1 96.19 72 GLY A C 1
ATOM 551 O O . GLY A 1 72 ? 4.754 -16.453 19.25 1 96.19 72 GLY A O 1
ATOM 552 N N . PRO A 1 73 ? 2.891 -15.281 19.188 1 94.62 73 PRO A N 1
ATOM 553 C CA . PRO A 1 73 ? 2.07 -16.484 19.344 1 94.62 73 PRO A CA 1
ATOM 554 C C . PRO A 1 73 ? 1.76 -17.156 18.016 1 94.62 73 PRO A C 1
ATOM 556 O O . PRO A 1 73 ? 1.253 -18.281 17.984 1 94.62 73 PRO A O 1
ATOM 559 N N . CYS A 1 74 ? 2.031 -16.578 16.906 1 97.25 74 CYS A N 1
ATOM 560 C CA . CYS A 1 74 ? 1.538 -17.062 15.617 1 97.25 74 CYS A CA 1
ATOM 561 C C . CYS A 1 74 ? 2.59 -17.922 14.914 1 97.25 74 CYS A C 1
ATOM 563 O O . CYS A 1 74 ? 3.77 -17.562 14.891 1 97.25 74 CYS A O 1
ATOM 565 N N . SER A 1 75 ? 2.162 -18.984 14.352 1 96.88 75 SER A N 1
ATOM 566 C CA . SER A 1 75 ? 3.031 -19.984 13.758 1 96.88 75 SER A CA 1
ATOM 567 C C . SER A 1 75 ? 3.545 -19.531 12.391 1 96.88 75 SER A C 1
ATOM 569 O O . SER A 1 75 ? 2.828 -18.875 11.641 1 96.88 75 SER A O 1
ATOM 571 N N . VAL A 1 76 ? 4.727 -19.875 12.055 1 98.38 76 VAL A N 1
ATOM 572 C CA . VAL A 1 76 ? 5.32 -19.734 10.734 1 98.38 76 VAL A CA 1
ATOM 573 C C . VAL A 1 76 ? 5.531 -21.125 10.109 1 98.38 76 VAL A C 1
ATOM 575 O O . VAL A 1 76 ? 6.242 -21.953 10.68 1 98.38 76 VAL A O 1
ATOM 578 N N . ILE A 1 77 ? 4.945 -21.344 8.977 1 98.44 77 ILE A N 1
ATOM 579 C CA . ILE A 1 77 ? 4.926 -22.641 8.32 1 98.44 77 ILE A CA 1
ATOM 580 C C . ILE A 1 77 ? 6.355 -23.141 8.102 1 98.44 77 ILE A C 1
ATOM 582 O O . ILE A 1 77 ? 7.188 -22.422 7.551 1 98.44 77 ILE A O 1
ATOM 586 N N . GLY A 1 78 ? 6.547 -24.328 8.594 1 97.5 78 GLY A N 1
ATOM 587 C CA . GLY A 1 78 ? 7.777 -25.031 8.281 1 97.5 78 GLY A CA 1
ATOM 588 C C . GLY A 1 78 ? 8.969 -24.547 9.086 1 97.5 78 GLY A C 1
ATOM 589 O O . GLY A 1 78 ? 10.117 -24.875 8.766 1 97.5 78 GLY A O 1
ATOM 590 N N . SER A 1 79 ? 8.555 -23.688 10.094 1 92.31 79 SER A N 1
ATOM 591 C CA . SER A 1 79 ? 9.633 -23.141 10.922 1 92.31 79 SER A CA 1
ATOM 592 C C . SER A 1 79 ? 9.32 -23.281 12.406 1 92.31 79 SER A C 1
ATOM 594 O O . SER A 1 79 ? 8.18 -23.562 12.781 1 92.31 79 SER A O 1
ATOM 596 N N . GLU A 1 80 ? 10.25 -23.406 13.289 1 92.62 80 GLU A N 1
ATOM 597 C CA . GLU A 1 80 ? 10.039 -23.438 14.734 1 92.62 80 GLU A CA 1
ATOM 598 C C . GLU A 1 80 ? 9.828 -22.047 15.297 1 92.62 80 GLU A C 1
ATOM 600 O O . GLU A 1 80 ? 9.625 -21.875 16.5 1 92.62 80 GLU A O 1
ATOM 605 N N . LYS A 1 81 ? 9.766 -21.109 14.367 1 94.94 81 LYS A N 1
ATOM 606 C CA . LYS A 1 81 ? 9.625 -19.719 14.797 1 94.94 81 LYS A CA 1
ATOM 607 C C . LYS A 1 81 ? 8.156 -19.328 14.961 1 94.94 81 LYS A C 1
ATOM 609 O O . LYS A 1 81 ? 7.285 -19.891 14.297 1 94.94 81 LYS A O 1
ATOM 614 N N . ARG A 1 82 ? 7.902 -18.438 15.82 1 96.44 82 ARG A N 1
ATOM 615 C CA . ARG A 1 82 ? 6.613 -17.797 16.047 1 96.44 82 ARG A CA 1
ATOM 616 C C . ARG A 1 82 ? 6.773 -16.281 16.188 1 96.44 82 ARG A C 1
ATOM 618 O O . ARG A 1 82 ? 7.73 -15.82 16.812 1 96.44 82 ARG A O 1
ATOM 625 N N . PHE A 1 83 ? 5.93 -15.586 15.602 1 97.88 83 PHE A N 1
ATOM 626 C CA . PHE A 1 83 ? 5.973 -14.125 15.648 1 97.88 83 PHE A CA 1
ATOM 627 C C . PHE A 1 83 ? 4.59 -13.555 15.93 1 97.88 83 PHE A C 1
ATOM 629 O O . PHE A 1 83 ? 3.652 -14.297 16.219 1 97.88 83 PHE A O 1
ATOM 636 N N . GLY A 1 84 ? 4.48 -12.219 16.016 1 97.75 84 GLY A N 1
ATOM 637 C CA . GLY A 1 84 ? 3.172 -11.578 16.016 1 97.75 84 GLY A CA 1
ATOM 638 C C . GLY A 1 84 ? 2.355 -11.867 14.773 1 97.75 84 GLY A C 1
ATOM 639 O O . GLY A 1 84 ? 2.887 -12.352 13.781 1 97.75 84 GLY A O 1
ATOM 640 N N . PRO A 1 85 ? 1.086 -11.555 14.828 1 98.25 85 PRO A N 1
ATOM 641 C CA . PRO A 1 85 ? 0.188 -11.977 13.75 1 98.25 85 PRO A CA 1
ATOM 642 C C . PRO A 1 85 ? 0.561 -11.375 12.398 1 98.25 85 PRO A C 1
ATOM 644 O O . PRO A 1 85 ? 0.496 -12.062 11.375 1 98.25 85 PRO A O 1
ATOM 647 N N . LEU A 1 86 ? 0.983 -10.117 12.367 1 98.75 86 LEU A N 1
ATOM 648 C CA . LEU A 1 86 ? 1.245 -9.469 11.086 1 98.75 86 LEU A CA 1
ATOM 649 C C . LEU A 1 86 ? 2.518 -10.023 10.445 1 98.75 86 LEU A C 1
ATOM 651 O O . LEU A 1 86 ? 2.566 -10.234 9.234 1 98.75 86 LEU A O 1
ATOM 655 N N . ALA A 1 87 ? 3.551 -10.273 11.242 1 98.69 87 ALA A N 1
ATOM 656 C CA . ALA A 1 87 ? 4.781 -10.875 10.727 1 98.69 87 ALA A CA 1
ATOM 657 C C . ALA A 1 87 ? 4.539 -12.297 10.234 1 98.69 87 ALA A C 1
ATOM 659 O O . ALA A 1 87 ? 5.039 -12.688 9.18 1 98.69 87 ALA A O 1
ATOM 660 N N . ALA A 1 88 ? 3.771 -13.039 11 1 98.75 88 ALA A N 1
ATOM 661 C CA . ALA A 1 88 ? 3.449 -14.406 10.594 1 98.75 88 ALA A CA 1
ATOM 662 C C . ALA A 1 88 ? 2.666 -14.422 9.289 1 98.75 88 ALA A C 1
ATOM 664 O O . ALA A 1 88 ? 2.9 -15.273 8.422 1 98.75 88 ALA A O 1
ATOM 665 N N . ALA A 1 89 ? 1.731 -13.5 9.148 1 98.88 89 ALA A N 1
ATOM 666 C CA . ALA A 1 89 ? 0.932 -13.414 7.93 1 98.88 89 ALA A CA 1
ATOM 667 C C . ALA A 1 89 ? 1.811 -13.133 6.715 1 98.88 89 ALA A C 1
ATOM 669 O O . ALA A 1 89 ? 1.621 -13.727 5.652 1 98.88 89 ALA A O 1
ATOM 670 N N . ILE A 1 90 ? 2.803 -12.219 6.82 1 98.81 90 ILE A N 1
ATOM 671 C CA . ILE A 1 90 ? 3.699 -11.883 5.719 1 98.81 90 ILE A CA 1
ATOM 672 C C . ILE A 1 90 ? 4.504 -13.117 5.312 1 98.81 90 ILE A C 1
ATOM 674 O O . ILE A 1 90 ? 4.609 -13.438 4.129 1 98.81 90 ILE A O 1
ATOM 678 N N . LEU A 1 91 ? 5.055 -13.789 6.312 1 98.88 91 LEU A N 1
ATOM 679 C CA . LEU A 1 91 ? 5.895 -14.945 6.023 1 98.88 91 LEU A CA 1
ATOM 680 C C . LEU A 1 91 ? 5.078 -16.062 5.391 1 98.88 91 LEU A C 1
ATOM 682 O O . LEU A 1 91 ? 5.41 -16.547 4.309 1 98.88 91 LEU A O 1
ATOM 686 N N . ASN A 1 92 ? 3.975 -16.406 6 1 98.94 92 ASN A N 1
ATOM 687 C CA . ASN A 1 92 ? 3.178 -17.531 5.516 1 98.94 92 ASN A CA 1
ATOM 688 C C . ASN A 1 92 ? 2.576 -17.25 4.145 1 98.94 92 ASN A C 1
ATOM 690 O O . ASN A 1 92 ? 2.494 -18.141 3.299 1 98.94 92 ASN A O 1
ATOM 694 N N . GLY A 1 93 ? 2.117 -15.977 3.936 1 98.88 93 GLY A N 1
ATOM 695 C CA . GLY A 1 93 ? 1.647 -15.617 2.607 1 98.88 93 GLY A CA 1
ATOM 696 C C . GLY A 1 93 ? 2.727 -15.719 1.546 1 98.88 93 GLY A C 1
ATOM 697 O O . GLY A 1 93 ? 2.475 -16.188 0.438 1 98.88 93 GLY A O 1
ATOM 698 N N . SER A 1 94 ? 3.951 -15.289 1.877 1 98.75 94 SER A N 1
ATOM 699 C CA . SER A 1 94 ? 5.082 -15.359 0.959 1 98.75 94 SER A CA 1
ATOM 700 C C . SER A 1 94 ? 5.449 -16.812 0.646 1 98.75 94 SER A C 1
ATOM 702 O O . SER A 1 94 ? 5.828 -17.125 -0.482 1 98.75 94 SER A O 1
ATOM 704 N N . PHE A 1 95 ? 5.312 -17.688 1.658 1 98.69 95 PHE A N 1
ATOM 705 C CA . PHE A 1 95 ? 5.633 -19.094 1.459 1 98.69 95 PHE A CA 1
ATOM 706 C C . PHE A 1 95 ? 4.629 -19.75 0.523 1 98.69 95 PHE A C 1
ATOM 708 O O . PHE A 1 95 ? 5.004 -20.547 -0.343 1 98.69 95 PHE A O 1
ATOM 715 N N . ILE A 1 96 ? 3.377 -19.406 0.673 1 98.75 96 ILE A N 1
ATOM 716 C CA . ILE A 1 96 ? 2.334 -19.984 -0.161 1 98.75 96 ILE A CA 1
ATOM 717 C C . ILE A 1 96 ? 2.537 -19.562 -1.615 1 98.75 96 ILE A C 1
ATOM 719 O O . ILE A 1 96 ? 2.344 -20.375 -2.533 1 98.75 96 ILE A O 1
ATOM 723 N N . GLN A 1 97 ? 2.982 -18.344 -1.822 1 98.06 97 GLN A N 1
ATOM 724 C CA . GLN A 1 97 ? 3.168 -17.812 -3.172 1 98.06 97 GLN A CA 1
ATOM 725 C C . GLN A 1 97 ? 4.578 -18.109 -3.684 1 98.06 97 GLN A C 1
ATOM 727 O O . GLN A 1 97 ? 4.914 -17.766 -4.82 1 98.06 97 GLN A O 1
ATOM 732 N N . ALA A 1 98 ? 5.438 -18.75 -2.98 1 97.5 98 ALA A N 1
ATOM 733 C CA . ALA A 1 98 ? 6.883 -18.812 -3.184 1 97.5 98 ALA A CA 1
ATOM 734 C C . ALA A 1 98 ? 7.227 -19.531 -4.484 1 97.5 98 ALA A C 1
ATOM 736 O O . ALA A 1 98 ? 8.234 -19.219 -5.125 1 97.5 98 ALA A O 1
ATOM 737 N N . THR A 1 99 ? 6.359 -20.422 -4.914 1 95.88 99 THR A N 1
ATOM 738 C CA . THR A 1 99 ? 6.805 -21.312 -5.988 1 95.88 99 THR A CA 1
ATOM 739 C C . THR A 1 99 ? 5.844 -21.234 -7.176 1 95.88 99 THR A C 1
ATOM 741 O O . THR A 1 99 ? 5.914 -22.062 -8.086 1 95.88 99 THR A O 1
ATOM 744 N N . GLU A 1 100 ? 4.926 -20.344 -7.164 1 96 100 GLU A N 1
ATOM 745 C CA . GLU A 1 100 ? 3.975 -20.109 -8.25 1 96 100 GLU A CA 1
ATOM 746 C C . GLU A 1 100 ? 3.107 -21.344 -8.492 1 96 100 GLU A C 1
ATOM 748 O O . GLU A 1 100 ? 2.729 -21.625 -9.625 1 96 100 GLU A O 1
ATOM 753 N N . LEU A 1 101 ? 2.816 -22 -7.43 1 97 101 LEU A N 1
ATOM 754 C CA . LEU A 1 101 ? 1.992 -23.203 -7.539 1 97 101 LEU A CA 1
ATOM 755 C C . LEU A 1 101 ? 0.599 -22.953 -6.969 1 97 101 LEU A C 1
ATOM 757 O O . LEU A 1 101 ? -0.312 -23.766 -7.176 1 97 101 LEU A O 1
ATOM 761 N N . ASP A 1 102 ? 0.406 -21.844 -6.34 1 97.44 102 ASP A N 1
ATOM 762 C CA . ASP A 1 102 ? -0.833 -21.562 -5.621 1 97.44 102 ASP A CA 1
ATOM 763 C C . ASP A 1 102 ? -1.945 -21.141 -6.578 1 97.44 102 ASP A C 1
ATOM 765 O O . ASP A 1 102 ? -1.72 -21.031 -7.785 1 97.44 102 ASP A O 1
ATOM 769 N N . ASP A 1 103 ? -3.094 -20.969 -6.082 1 97.75 103 ASP A N 1
ATOM 770 C CA . ASP A 1 103 ? -4.34 -20.75 -6.809 1 97.75 103 ASP A CA 1
ATOM 771 C C . ASP A 1 103 ? -4.344 -19.406 -7.512 1 97.75 103 ASP A C 1
ATOM 773 O O . ASP A 1 103 ? -3.457 -18.578 -7.289 1 97.75 103 ASP A O 1
ATOM 777 N N . TYR A 1 104 ? -5.324 -19.188 -8.398 1 95.81 104 TYR A N 1
ATOM 778 C CA . TYR A 1 104 ? -5.617 -17.875 -8.953 1 95.81 104 TYR A CA 1
ATOM 779 C C . TYR A 1 104 ? -7.059 -17.797 -9.445 1 95.81 104 TYR A C 1
ATOM 781 O O . TYR A 1 104 ? -7.719 -18.828 -9.617 1 95.81 104 TYR A O 1
ATOM 789 N N . HIS A 1 105 ? -7.598 -16.672 -9.523 1 95.62 105 HIS A N 1
ATOM 790 C CA . HIS A 1 105 ? -8.898 -16.422 -10.125 1 95.62 105 HIS A CA 1
ATOM 791 C C . HIS A 1 105 ? -8.75 -15.906 -11.555 1 95.62 105 HIS A C 1
ATOM 793 O O . HIS A 1 105 ? -8.117 -14.867 -11.781 1 95.62 105 HIS A O 1
ATOM 799 N N . SER A 1 106 ? -9.359 -16.5 -12.516 1 88.56 106 SER A N 1
ATOM 800 C CA . SER A 1 106 ? -9.055 -16.25 -13.922 1 88.56 106 SER A CA 1
ATOM 801 C C . SER A 1 106 ? -9.68 -14.93 -14.391 1 88.56 106 SER A C 1
ATOM 803 O O . SER A 1 106 ? -9.133 -14.258 -15.258 1 88.56 106 SER A O 1
ATOM 805 N N . MET A 1 107 ? -10.836 -14.516 -13.836 1 92.62 107 MET A N 1
ATOM 806 C CA . MET A 1 107 ? -11.531 -13.32 -14.297 1 92.62 107 MET A CA 1
ATOM 807 C C . MET A 1 107 ? -11.078 -12.094 -13.523 1 92.62 107 MET A C 1
ATOM 809 O O . MET A 1 107 ? -11.164 -10.969 -14.023 1 92.62 107 MET A O 1
ATOM 813 N N . ALA A 1 108 ? -10.641 -12.297 -12.344 1 96.31 108 ALA A N 1
ATOM 814 C CA . ALA A 1 108 ? -10.078 -11.297 -11.445 1 96.31 108 ALA A CA 1
ATOM 815 C C . ALA A 1 108 ? -8.828 -11.828 -10.75 1 96.31 108 ALA A C 1
ATOM 817 O O . ALA A 1 108 ? -8.891 -12.297 -9.617 1 96.31 108 ALA A O 1
ATOM 818 N N . PRO A 1 109 ? -7.762 -11.672 -11.453 1 95.62 109 PRO A N 1
ATOM 819 C CA . PRO A 1 109 ? -6.57 -12.414 -11.031 1 95.62 109 PRO A CA 1
ATOM 820 C C . PRO A 1 109 ? -6.098 -12.023 -9.633 1 95.62 109 PRO A C 1
ATOM 822 O O . PRO A 1 109 ? -5.766 -10.859 -9.391 1 95.62 109 PRO A O 1
ATOM 825 N N . LEU A 1 110 ? -6.094 -12.906 -8.695 1 96.88 110 LEU A N 1
ATOM 826 C CA . LEU A 1 110 ? -5.465 -12.883 -7.383 1 96.88 110 LEU A CA 1
ATOM 827 C C . LEU A 1 110 ? -5.23 -14.305 -6.867 1 96.88 110 LEU A C 1
ATOM 829 O O . LEU A 1 110 ? -5.887 -15.242 -7.316 1 96.88 110 LEU A O 1
ATOM 833 N N . HIS A 1 111 ? -4.227 -14.398 -6.105 1 98.44 111 HIS A N 1
ATOM 834 C CA . HIS A 1 111 ? -3.961 -15.641 -5.387 1 98.44 111 HIS A CA 1
ATOM 835 C C . HIS A 1 111 ? -4.633 -15.641 -4.016 1 98.44 111 HIS A C 1
ATOM 837 O O . HIS A 1 111 ? -4.055 -15.156 -3.039 1 98.44 111 HIS A O 1
ATOM 843 N N . SER A 1 112 ? -5.762 -16.25 -3.934 1 98.69 112 SER A N 1
ATOM 844 C CA . SER A 1 112 ? -6.629 -16.109 -2.768 1 98.69 112 SER A CA 1
ATOM 845 C C . SER A 1 112 ? -6.016 -16.781 -1.543 1 98.69 112 SER A C 1
ATOM 847 O O . SER A 1 112 ? -6.074 -16.234 -0.438 1 98.69 112 SER A O 1
ATOM 849 N N . ALA A 1 113 ? -5.43 -17.922 -1.722 1 98.75 113 ALA A N 1
ATOM 850 C CA . ALA A 1 113 ? -4.934 -18.688 -0.583 1 98.75 113 ALA A CA 1
ATOM 851 C C . ALA A 1 113 ? -3.793 -17.953 0.118 1 98.75 113 ALA A C 1
ATOM 853 O O . ALA A 1 113 ? -3.725 -17.938 1.35 1 98.75 113 ALA A O 1
ATOM 854 N N . SER A 1 114 ? -2.92 -17.344 -0.637 1 98.81 114 SER A N 1
ATOM 855 C CA . SER A 1 114 ? -1.758 -16.672 -0.072 1 98.81 114 SER A CA 1
ATOM 856 C C . SER A 1 114 ? -2.158 -15.375 0.622 1 98.81 114 SER A C 1
ATOM 858 O O . SER A 1 114 ? -1.342 -14.75 1.306 1 98.81 114 SER A O 1
ATOM 860 N N . ILE A 1 115 ? -3.393 -14.969 0.498 1 98.94 115 ILE A N 1
ATOM 861 C CA . ILE A 1 115 ? -3.906 -13.75 1.12 1 98.94 115 ILE A CA 1
ATOM 862 C C . ILE A 1 115 ? -4.789 -14.117 2.312 1 98.94 115 ILE A C 1
ATOM 864 O O . ILE A 1 115 ? -4.523 -13.688 3.439 1 98.94 115 ILE A O 1
ATOM 868 N N . VAL A 1 116 ? -5.754 -14.969 2.107 1 98.94 116 VAL A N 1
ATOM 869 C CA . VAL A 1 116 ? -6.82 -15.234 3.07 1 98.94 116 VAL A CA 1
ATOM 870 C C . VAL A 1 116 ? -6.305 -16.172 4.164 1 98.94 116 VAL A C 1
ATOM 872 O O . VAL A 1 116 ? -6.531 -15.93 5.352 1 98.94 116 VAL A O 1
ATOM 875 N N . LEU A 1 117 ? -5.543 -17.188 3.816 1 98.88 117 LEU A N 1
ATOM 876 C CA . LEU A 1 117 ? -5.145 -18.234 4.762 1 98.88 117 LEU A CA 1
ATOM 877 C C . LEU A 1 117 ? -4.176 -17.672 5.805 1 98.88 117 LEU A C 1
ATOM 879 O O . LEU A 1 117 ? -4.367 -17.875 7.004 1 98.88 117 LEU A O 1
ATOM 883 N N . PRO A 1 118 ? -3.135 -16.938 5.375 1 98.88 118 PRO A N 1
ATOM 884 C CA . PRO A 1 118 ? -2.225 -16.391 6.387 1 98.88 118 PRO A CA 1
ATOM 885 C C . PRO A 1 118 ? -2.912 -15.406 7.328 1 98.88 118 PRO A C 1
ATOM 887 O O . PRO A 1 118 ? -2.604 -15.375 8.523 1 98.88 118 PRO A O 1
ATOM 890 N N . ALA A 1 119 ? -3.832 -14.586 6.801 1 98.88 119 ALA A N 1
ATOM 891 C CA . ALA A 1 119 ? -4.582 -13.656 7.645 1 98.88 119 ALA A CA 1
ATOM 892 C C . ALA A 1 119 ? -5.426 -14.414 8.672 1 98.88 119 ALA A C 1
ATOM 894 O O . ALA A 1 119 ? -5.477 -14.023 9.844 1 98.88 119 ALA A O 1
ATOM 895 N N . LEU A 1 120 ? -6.023 -15.516 8.258 1 98.62 120 LEU A N 1
ATOM 896 C CA . LEU A 1 120 ? -6.914 -16.266 9.133 1 98.62 120 LEU A CA 1
ATOM 897 C C . LEU A 1 120 ? -6.113 -17.078 10.156 1 98.62 120 LEU A C 1
ATOM 899 O O . LEU A 1 120 ? -6.473 -17.125 11.336 1 98.62 120 LEU A O 1
ATOM 903 N N . LEU A 1 121 ? -5.016 -17.75 9.695 1 97.62 121 LEU A N 1
ATOM 904 C CA . LEU A 1 121 ? -4.195 -18.531 10.617 1 97.62 121 LEU A CA 1
ATOM 905 C C . LEU A 1 121 ? -3.619 -17.641 11.719 1 97.62 121 LEU A C 1
ATOM 907 O O . LEU A 1 121 ? -3.729 -17.969 12.898 1 97.62 121 LEU A O 1
ATOM 911 N N . ALA A 1 122 ? -3.049 -16.516 11.312 1 98 122 ALA A N 1
ATOM 912 C CA . ALA A 1 122 ? -2.506 -15.578 12.297 1 98 122 ALA A CA 1
ATOM 913 C C . ALA A 1 122 ? -3.613 -14.984 13.164 1 98 122 ALA A C 1
ATOM 915 O O . ALA A 1 122 ? -3.438 -14.797 14.367 1 98 122 ALA A O 1
ATOM 916 N N . GLY A 1 123 ? -4.77 -14.672 12.547 1 97.12 123 GLY A N 1
ATOM 917 C CA . GLY A 1 123 ? -5.891 -14.086 13.266 1 97.12 123 GLY A CA 1
ATOM 918 C C . GLY A 1 123 ? -6.422 -14.984 14.375 1 97.12 123 GLY A C 1
ATOM 919 O O . GLY A 1 123 ? -6.707 -14.516 15.477 1 97.12 123 GLY A O 1
ATOM 920 N N . VAL A 1 124 ? -6.555 -16.234 14.109 1 96 124 VAL A N 1
ATOM 921 C CA . VAL A 1 124 ? -7.09 -17.172 15.094 1 96 124 VAL A CA 1
ATOM 922 C C . VAL A 1 124 ? -6.082 -17.359 16.234 1 96 124 VAL A C 1
ATOM 924 O O . VAL A 1 124 ? -6.461 -17.406 17.406 1 96 124 VAL A O 1
ATOM 927 N N . GLU A 1 125 ? -4.828 -17.391 15.859 1 94.75 125 GLU A N 1
ATOM 928 C CA . GLU A 1 125 ? -3.791 -17.609 16.859 1 94.75 125 GLU A CA 1
ATOM 929 C C . GLU A 1 125 ? -3.605 -16.359 17.734 1 94.75 125 GLU A C 1
ATOM 931 O O . GLU A 1 125 ? -3.234 -16.469 18.906 1 94.75 125 GLU A O 1
ATOM 936 N N . ALA A 1 126 ? -3.881 -15.242 17.188 1 90.25 126 ALA A N 1
ATOM 937 C CA . ALA A 1 126 ? -3.709 -13.984 17.906 1 90.25 126 ALA A CA 1
ATOM 938 C C . ALA A 1 126 ? -4.883 -13.727 18.859 1 90.25 126 ALA A C 1
ATOM 940 O O . ALA A 1 126 ? -4.793 -12.891 19.766 1 90.25 126 ALA A O 1
ATOM 941 N N . THR A 1 127 ? -5.977 -14.312 18.609 1 79.88 127 THR A N 1
ATOM 942 C CA . THR A 1 127 ? -7.188 -14.07 19.391 1 79.88 127 THR A CA 1
ATOM 943 C C . THR A 1 127 ? -7.223 -14.945 20.641 1 79.88 127 THR A C 1
ATOM 945 O O . THR A 1 127 ? -7.375 -16.172 20.531 1 79.88 127 THR A O 1
ATOM 948 N N . LYS A 1 128 ? -6.492 -14.703 21.625 1 64.75 128 LYS A N 1
ATOM 949 C CA . LYS A 1 128 ? -6.512 -15.477 22.859 1 64.75 128 LYS A CA 1
ATOM 950 C C . LYS A 1 128 ? -7.797 -15.234 23.641 1 64.75 128 LYS A C 1
ATOM 952 O O . LYS A 1 128 ? -8.312 -16.141 24.312 1 64.75 128 LYS A O 1
ATOM 957 N N . ALA A 1 129 ? -8.125 -13.93 23.5 1 57.53 129 ALA A N 1
ATOM 958 C CA . ALA A 1 129 ? -9.211 -13.484 24.375 1 57.53 129 ALA A CA 1
ATOM 959 C C . ALA A 1 129 ? -10.516 -13.352 23.594 1 57.53 129 ALA A C 1
ATOM 961 O O . ALA A 1 129 ? -10.508 -13 22.422 1 57.53 129 ALA A O 1
ATOM 962 N N . GLY A 1 130 ? -11.375 -14.18 23.859 1 63.62 130 GLY A N 1
ATOM 963 C CA . GLY A 1 130 ? -12.727 -14.008 23.344 1 63.62 130 GLY A CA 1
ATOM 964 C C . GLY A 1 130 ? -13.414 -15.328 23.047 1 63.62 130 GLY A C 1
ATOM 965 O O . GLY A 1 130 ? -13.094 -16.359 23.641 1 63.62 130 GLY A O 1
ATOM 966 N N . ARG A 1 131 ? -14.289 -15.188 22.141 1 73.56 131 ARG A N 1
ATOM 967 C CA . ARG A 1 131 ? -15.109 -16.328 21.75 1 73.56 131 ARG A CA 1
ATOM 968 C C . ARG A 1 131 ? -14.273 -17.359 21 1 73.56 131 ARG A C 1
ATOM 970 O O . ARG A 1 131 ? -13.492 -17.016 20.125 1 73.56 131 ARG A O 1
ATOM 977 N N . PRO A 1 132 ? -14.297 -18.562 21.438 1 88.56 132 PRO A N 1
ATOM 978 C CA . PRO A 1 132 ? -13.594 -19.625 20.719 1 88.56 132 PRO A CA 1
ATOM 979 C C . PRO A 1 132 ? -13.953 -19.672 19.234 1 88.56 132 PRO A C 1
ATOM 981 O O . PRO A 1 132 ? -15.117 -19.453 18.875 1 88.56 132 PRO A O 1
ATOM 984 N N . VAL A 1 133 ? -12.977 -19.844 18.438 1 94.12 133 VAL A N 1
ATOM 985 C CA . VAL A 1 133 ? -13.156 -19.984 16.984 1 94.12 133 VAL A CA 1
ATOM 986 C C . VAL A 1 133 ? -13.109 -21.453 16.594 1 94.12 133 VAL A C 1
ATOM 988 O O . VAL A 1 133 ? -12.094 -22.125 16.797 1 94.12 133 VAL A O 1
ATOM 991 N N . THR A 1 134 ? -14.203 -21.969 16.047 1 96.38 134 THR A N 1
ATOM 992 C CA . THR A 1 134 ? -14.266 -23.344 15.594 1 96.38 134 THR A CA 1
ATOM 993 C C . THR A 1 134 ? -13.766 -23.469 14.164 1 96.38 134 THR A C 1
ATOM 995 O O . THR A 1 134 ? -13.539 -22.469 13.484 1 96.38 134 THR A O 1
ATOM 998 N N . GLY A 1 135 ? -13.562 -24.75 13.742 1 97 135 GLY A N 1
ATOM 999 C CA . GLY A 1 135 ? -13.211 -24.969 12.352 1 97 135 GLY A CA 1
ATOM 1000 C C . GLY A 1 135 ? -14.234 -24.438 11.375 1 97 135 GLY A C 1
ATOM 1001 O O . GLY A 1 135 ? -13.875 -23.922 10.312 1 97 135 GLY A O 1
ATOM 1002 N N . ARG A 1 136 ? -15.477 -24.531 11.727 1 96.69 136 ARG A N 1
ATOM 1003 C CA . ARG A 1 136 ? -16.562 -24.016 10.906 1 96.69 136 ARG A CA 1
ATOM 1004 C C . ARG A 1 136 ? -16.469 -22.5 10.781 1 96.69 136 ARG A C 1
ATOM 1006 O O . ARG A 1 136 ? -16.703 -21.938 9.703 1 96.69 136 ARG A O 1
ATOM 1013 N N . ASP A 1 137 ? -16.125 -21.844 11.883 1 96.69 137 ASP A N 1
ATOM 1014 C CA . ASP A 1 137 ? -15.953 -20.391 11.859 1 96.69 137 ASP A CA 1
ATOM 1015 C C . ASP A 1 137 ? -14.852 -20 10.883 1 96.69 137 ASP A C 1
ATOM 1017 O O . ASP A 1 137 ? -15 -19.031 10.133 1 96.69 137 ASP A O 1
ATOM 1021 N N . LEU A 1 138 ? -13.781 -20.734 10.914 1 97.62 138 LEU A N 1
ATOM 1022 C CA . LEU A 1 138 ? -12.664 -20.438 10.023 1 97.62 138 LEU A CA 1
ATOM 1023 C C . LEU A 1 138 ? -13.062 -20.641 8.57 1 97.62 138 LEU A C 1
ATOM 1025 O O . LEU A 1 138 ? -12.688 -19.844 7.703 1 97.62 138 LEU A O 1
ATOM 1029 N N . LEU A 1 139 ? -13.828 -21.656 8.305 1 98.25 139 LEU A N 1
ATOM 1030 C CA . LEU A 1 139 ? -14.258 -21.953 6.938 1 98.25 139 LEU A CA 1
ATOM 1031 C C . LEU A 1 139 ? -15.156 -20.844 6.398 1 98.25 139 LEU A C 1
ATOM 1033 O O . LEU A 1 139 ? -15.008 -20.422 5.25 1 98.25 139 LEU A O 1
ATOM 1037 N N . VAL A 1 140 ? -16.078 -20.375 7.203 1 98.5 140 VAL A N 1
ATOM 1038 C CA . VAL A 1 140 ? -16.984 -19.297 6.793 1 98.5 140 VAL A CA 1
ATOM 1039 C C . VAL A 1 140 ? -16.172 -18.031 6.531 1 98.5 140 VAL A C 1
ATOM 1041 O O . VAL A 1 140 ? -16.422 -17.328 5.547 1 98.5 140 VAL A O 1
ATOM 1044 N N . ALA A 1 141 ? -15.227 -17.781 7.398 1 98.75 141 ALA A N 1
ATOM 1045 C CA . ALA A 1 141 ? -14.352 -16.609 7.227 1 98.75 141 ALA A CA 1
ATOM 1046 C C . ALA A 1 141 ? -13.539 -16.719 5.941 1 98.75 141 ALA A C 1
ATOM 1048 O O . ALA A 1 141 ? -13.344 -15.727 5.234 1 98.75 141 ALA A O 1
ATOM 1049 N N . ALA A 1 142 ? -13.07 -17.906 5.664 1 98.94 142 ALA A N 1
ATOM 1050 C CA . ALA A 1 142 ? -12.312 -18.125 4.43 1 98.94 142 ALA A CA 1
ATOM 1051 C C . ALA A 1 142 ? -13.172 -17.812 3.205 1 98.94 142 ALA A C 1
ATOM 1053 O O . ALA A 1 142 ? -12.719 -17.141 2.279 1 98.94 142 ALA A O 1
ATOM 1054 N N . VAL A 1 143 ? -14.383 -18.281 3.205 1 98.88 143 VAL A N 1
ATOM 1055 C CA . VAL A 1 143 ? -15.273 -18.047 2.078 1 98.88 143 VAL A CA 1
ATOM 1056 C C . VAL A 1 143 ? -15.547 -16.547 1.923 1 98.88 143 VAL A C 1
ATOM 1058 O O . VAL A 1 143 ? -15.586 -16.031 0.805 1 98.88 143 VAL A O 1
ATOM 1061 N N . ALA A 1 144 ? -15.695 -15.844 3.051 1 98.94 144 ALA A N 1
ATOM 1062 C CA . ALA A 1 144 ? -15.891 -14.398 2.982 1 98.94 144 ALA A CA 1
ATOM 1063 C C . ALA A 1 144 ? -14.75 -13.727 2.221 1 98.94 144 ALA A C 1
ATOM 1065 O O . ALA A 1 144 ? -14.984 -12.852 1.387 1 98.94 144 ALA A O 1
ATOM 1066 N N . GLY A 1 145 ? -13.531 -14.141 2.504 1 98.94 145 GLY A N 1
ATOM 1067 C CA . GLY A 1 145 ? -12.383 -13.609 1.796 1 98.94 145 GLY A CA 1
ATOM 1068 C C . GLY A 1 145 ? -12.312 -14.047 0.345 1 98.94 145 GLY A C 1
ATOM 1069 O O . GLY A 1 145 ? -12.094 -13.227 -0.547 1 98.94 145 GLY A O 1
ATOM 1070 N N . PHE A 1 146 ? -12.609 -15.375 0.048 1 98.88 146 PHE A N 1
ATOM 1071 C CA . PHE A 1 146 ? -12.562 -15.945 -1.293 1 98.88 146 PHE A CA 1
ATOM 1072 C C . PHE A 1 146 ? -13.586 -15.281 -2.199 1 98.88 146 PHE A C 1
ATOM 1074 O O . PHE A 1 146 ? -13.391 -15.188 -3.414 1 98.88 146 PHE A O 1
ATOM 1081 N N . GLU A 1 147 ? -14.656 -14.758 -1.617 1 98.81 147 GLU A N 1
ATOM 1082 C CA . GLU A 1 147 ? -15.734 -14.117 -2.371 1 98.81 147 GLU A CA 1
ATOM 1083 C C . GLU A 1 147 ? -15.438 -12.641 -2.602 1 98.81 147 GLU A C 1
ATOM 1085 O O . GLU A 1 147 ? -15.734 -12.102 -3.672 1 98.81 147 GLU A O 1
ATOM 1090 N N . THR A 1 148 ? -14.812 -12 -1.661 1 98.88 148 THR A N 1
ATOM 1091 C CA . THR A 1 148 ? -14.672 -10.547 -1.685 1 98.88 148 THR A CA 1
ATOM 1092 C C . THR A 1 148 ? -13.609 -10.117 -2.688 1 98.88 148 THR A C 1
ATOM 1094 O O . THR A 1 148 ? -13.805 -9.172 -3.449 1 98.88 148 THR A O 1
ATOM 1097 N N . GLY A 1 149 ? -12.477 -10.797 -2.693 1 98.81 149 GLY A N 1
ATOM 1098 C CA . GLY A 1 149 ? -11.367 -10.438 -3.564 1 98.81 149 GLY A CA 1
ATOM 1099 C C . GLY A 1 149 ? -11.766 -10.352 -5.027 1 98.81 149 GLY A C 1
ATOM 1100 O O . GLY A 1 149 ? -11.617 -9.305 -5.656 1 98.81 149 GLY A O 1
ATOM 1101 N N . PRO A 1 150 ? -12.352 -11.43 -5.57 1 98.62 150 PRO A N 1
ATOM 1102 C CA . PRO A 1 150 ? -12.758 -11.43 -6.977 1 98.62 150 PRO A CA 1
ATOM 1103 C C . PRO A 1 150 ? -13.805 -10.352 -7.289 1 98.62 150 PRO A C 1
ATOM 1105 O O . PRO A 1 150 ? -13.781 -9.766 -8.375 1 98.62 150 PRO A O 1
ATOM 1108 N N . ARG A 1 151 ? -14.688 -10.062 -6.395 1 98.75 151 ARG A N 1
ATOM 1109 C CA . ARG A 1 151 ? -15.711 -9.047 -6.617 1 98.75 151 ARG A CA 1
ATOM 1110 C C . ARG A 1 151 ? -15.094 -7.66 -6.738 1 98.75 151 ARG A C 1
ATOM 1112 O O . ARG A 1 151 ? -15.477 -6.875 -7.605 1 98.75 151 ARG A O 1
ATOM 1119 N N . ALA A 1 152 ? -14.141 -7.363 -5.844 1 98.81 152 ALA A N 1
ATOM 1120 C CA . ALA A 1 152 ? -13.391 -6.121 -5.988 1 98.81 152 ALA A CA 1
ATOM 1121 C C . ALA A 1 152 ? -12.68 -6.062 -7.34 1 98.81 152 ALA A C 1
ATOM 1123 O O . ALA A 1 152 ? -12.648 -5.016 -7.988 1 98.81 152 ALA A O 1
ATOM 1124 N N . GLY A 1 153 ? -12.109 -7.176 -7.727 1 98.62 153 GLY A N 1
ATOM 1125 C CA . GLY A 1 153 ? -11.398 -7.258 -8.992 1 98.62 153 GLY A CA 1
ATOM 1126 C C . GLY A 1 153 ? -12.312 -7.098 -10.195 1 98.62 153 GLY A C 1
ATOM 1127 O O . GLY A 1 153 ? -11.945 -6.434 -11.172 1 98.62 153 GLY A O 1
ATOM 1128 N N . LEU A 1 154 ? -13.469 -7.707 -10.18 1 98.12 154 LEU A N 1
ATOM 1129 C CA . LEU A 1 154 ? -14.43 -7.602 -11.273 1 98.12 154 LEU A CA 1
ATOM 1130 C C . LEU A 1 154 ? -14.898 -6.16 -11.445 1 98.12 154 LEU A C 1
ATOM 1132 O O . LEU A 1 154 ? -15.117 -5.707 -12.57 1 98.12 154 LEU A O 1
ATOM 1136 N N . ALA A 1 155 ? -14.984 -5.469 -10.352 1 98.5 155 ALA A N 1
ATOM 1137 C CA . ALA A 1 155 ? -15.367 -4.059 -10.398 1 98.5 155 ALA A CA 1
ATOM 1138 C C . ALA A 1 155 ? -14.32 -3.229 -11.125 1 98.5 155 ALA A C 1
ATOM 1140 O O . ALA A 1 155 ? -14.617 -2.135 -11.617 1 98.5 155 ALA A O 1
ATOM 1141 N N . LEU A 1 156 ? -13.078 -3.766 -11.234 1 98.31 156 LEU A N 1
ATOM 1142 C CA . LEU A 1 156 ? -11.969 -3.066 -11.867 1 98.31 156 LEU A CA 1
ATOM 1143 C C . LEU A 1 156 ? -11.594 -3.729 -13.188 1 98.31 156 LEU A C 1
ATOM 1145 O O . LEU A 1 156 ? -10.469 -3.578 -13.664 1 98.31 156 LEU A O 1
ATOM 1149 N N . TYR A 1 157 ? -12.438 -4.555 -13.719 1 96.62 157 TYR A N 1
ATOM 1150 C CA . TYR A 1 157 ? -12.273 -5.215 -15.008 1 96.62 157 TYR A CA 1
ATOM 1151 C C . TYR A 1 157 ? -11.133 -6.23 -14.961 1 96.62 157 TYR A C 1
ATOM 1153 O O . TYR A 1 157 ? -10.477 -6.484 -15.969 1 96.62 157 TYR A O 1
ATOM 1161 N N . GLY A 1 158 ? -10.859 -6.723 -13.867 1 94.88 158 GLY A N 1
ATOM 1162 C CA . GLY A 1 158 ? -10.016 -7.879 -13.617 1 94.88 158 GLY A CA 1
ATOM 1163 C C . GLY A 1 158 ? -8.648 -7.773 -14.281 1 94.88 158 GLY A C 1
ATOM 1164 O O . GLY A 1 158 ? -7.77 -7.062 -13.789 1 94.88 158 GLY A O 1
ATOM 1165 N N . PRO A 1 159 ? -8.445 -8.461 -15.414 1 94.5 159 PRO A N 1
ATOM 1166 C CA . PRO A 1 159 ? -7.137 -8.555 -16.062 1 94.5 159 PRO A CA 1
ATOM 1167 C C . PRO A 1 159 ? -6.637 -7.211 -16.594 1 94.5 159 PRO A C 1
ATOM 1169 O O . PRO A 1 159 ? -5.441 -7.051 -16.844 1 94.5 159 PRO A O 1
ATOM 1172 N N . ASP A 1 160 ? -7.512 -6.246 -16.703 1 95.5 160 ASP A N 1
ATOM 1173 C CA . ASP A 1 160 ? -7.109 -4.926 -17.172 1 95.5 160 ASP A CA 1
ATOM 1174 C C . ASP A 1 160 ? -6.043 -4.324 -16.266 1 95.5 160 ASP A C 1
ATOM 1176 O O . ASP A 1 160 ? -5.172 -3.584 -16.719 1 95.5 160 ASP A O 1
ATOM 1180 N N . MET A 1 161 ? -6.148 -4.645 -15 1 96.94 161 MET A N 1
ATOM 1181 C CA . MET A 1 161 ? -5.16 -4.172 -14.031 1 96.94 161 MET A CA 1
ATOM 1182 C C . MET A 1 161 ? -3.76 -4.629 -14.414 1 96.94 161 MET A C 1
ATOM 1184 O O . MET A 1 161 ? -2.807 -3.85 -14.344 1 96.94 161 MET A O 1
ATOM 1188 N N . LEU A 1 162 ? -3.666 -5.836 -14.836 1 95.25 162 LEU A N 1
ATOM 1189 C CA . LEU A 1 162 ? -2.385 -6.391 -15.258 1 95.25 162 LEU A CA 1
ATOM 1190 C C . LEU A 1 162 ? -1.912 -5.742 -16.562 1 95.25 162 LEU A C 1
ATOM 1192 O O . LEU A 1 162 ? -0.725 -5.453 -16.719 1 95.25 162 LEU A O 1
ATOM 1196 N N . THR A 1 163 ? -2.844 -5.535 -17.469 1 95.25 163 THR A N 1
ATOM 1197 C CA . THR A 1 163 ? -2.516 -4.898 -18.734 1 95.25 163 THR A CA 1
ATOM 1198 C C . THR A 1 163 ? -1.814 -3.562 -18.5 1 95.25 163 THR A C 1
ATOM 1200 O O . THR A 1 163 ? -0.876 -3.215 -19.219 1 95.25 163 THR A O 1
ATOM 1203 N N . ARG A 1 164 ? -2.188 -2.957 -17.438 1 96.19 164 ARG A N 1
ATOM 1204 C CA . ARG A 1 164 ? -1.75 -1.581 -17.219 1 96.19 164 ARG A CA 1
ATOM 1205 C C . ARG A 1 164 ? -0.502 -1.535 -16.344 1 96.19 164 ARG A C 1
ATOM 1207 O O . ARG A 1 164 ? 0.16 -0.499 -16.25 1 96.19 164 ARG A O 1
ATOM 1214 N N . GLY A 1 165 ? -0.255 -2.588 -15.633 1 97.25 165 GLY A N 1
ATOM 1215 C CA . GLY A 1 165 ? 1.01 -2.607 -14.914 1 97.25 165 GLY A CA 1
ATOM 1216 C C . GLY A 1 165 ? 0.842 -2.752 -13.414 1 97.25 165 GLY A C 1
ATOM 1217 O O . GLY A 1 165 ? 1.828 -2.828 -12.68 1 97.25 165 GLY A O 1
ATOM 1218 N N . TRP A 1 166 ? -0.422 -2.824 -12.922 1 98.25 166 TRP A N 1
ATOM 1219 C CA . TRP A 1 166 ? -0.679 -3.139 -11.516 1 98.25 166 TRP A CA 1
ATOM 1220 C C . TRP A 1 166 ? -0.594 -4.641 -11.273 1 98.25 166 TRP A C 1
ATOM 1222 O O . TRP A 1 166 ? -1.034 -5.438 -12.102 1 98.25 166 TRP A O 1
ATOM 1232 N N . HIS A 1 167 ? 0.006 -5.02 -10.164 1 98.06 167 HIS A N 1
ATOM 1233 C CA . HIS A 1 167 ? -0.194 -6.395 -9.727 1 98.06 167 HIS A CA 1
ATOM 1234 C C . HIS A 1 167 ? -1.54 -6.559 -9.023 1 98.06 167 HIS A C 1
ATOM 1236 O O . HIS A 1 167 ? -1.651 -6.332 -7.82 1 98.06 167 HIS A O 1
ATOM 1242 N N . SER A 1 168 ? -2.488 -7.008 -9.695 1 97.38 168 SER A N 1
ATOM 1243 C CA . SER A 1 168 ? -3.902 -6.961 -9.336 1 97.38 168 SER A CA 1
ATOM 1244 C C . SER A 1 168 ? -4.16 -7.672 -8.016 1 97.38 168 SER A C 1
ATOM 1246 O O . SER A 1 168 ? -4.938 -7.191 -7.188 1 97.38 168 SER A O 1
ATOM 1248 N N . GLY A 1 169 ? -3.523 -8.758 -7.762 1 97.44 169 GLY A N 1
ATOM 1249 C CA . GLY A 1 169 ? -3.826 -9.633 -6.645 1 97.44 169 GLY A CA 1
ATOM 1250 C C . GLY A 1 169 ? -3.697 -8.945 -5.297 1 97.44 169 GLY A C 1
ATOM 1251 O O . GLY A 1 169 ? -4.645 -8.93 -4.508 1 97.44 169 GLY A O 1
ATOM 1252 N N . PRO A 1 170 ? -2.529 -8.352 -5.051 1 98.44 170 PRO A N 1
ATOM 1253 C CA . PRO A 1 170 ? -2.379 -7.641 -3.779 1 98.44 170 PRO A CA 1
ATOM 1254 C C . PRO A 1 170 ? -3.396 -6.512 -3.611 1 98.44 170 PRO A C 1
ATOM 1256 O O . PRO A 1 170 ? -3.803 -6.207 -2.488 1 98.44 170 PRO A O 1
ATOM 1259 N N . ILE A 1 171 ? -3.85 -5.93 -4.688 1 98.75 171 ILE A N 1
ATOM 1260 C CA . ILE A 1 171 ? -4.789 -4.816 -4.637 1 98.75 171 ILE A CA 1
ATOM 1261 C C . ILE A 1 171 ? -6.184 -5.336 -4.293 1 98.75 171 ILE A C 1
ATOM 1263 O O . ILE A 1 171 ? -6.797 -4.898 -3.316 1 98.75 171 ILE A O 1
ATOM 1267 N N . PHE A 1 172 ? -6.602 -6.438 -4.977 1 98.56 172 PHE A N 1
ATOM 1268 C CA . PHE A 1 172 ? -7.879 -7.078 -4.684 1 98.56 172 PHE A CA 1
ATOM 1269 C C . PHE A 1 172 ? -7.836 -7.773 -3.33 1 98.56 172 PHE A C 1
ATOM 1271 O O . PHE A 1 172 ? -8.875 -7.969 -2.691 1 98.56 172 PHE A O 1
ATOM 1278 N N . GLY A 1 173 ? -6.668 -8.094 -2.961 1 98.88 173 GLY A N 1
ATOM 1279 C CA . GLY A 1 173 ? -6.457 -8.938 -1.797 1 98.88 173 GLY A CA 1
ATOM 1280 C C . GLY A 1 173 ? -6.645 -8.203 -0.483 1 98.88 173 GLY A C 1
ATOM 1281 O O . GLY A 1 173 ? -6.992 -8.812 0.53 1 98.88 173 GLY A O 1
ATOM 1282 N N . CYS A 1 174 ? -6.477 -6.871 -0.469 1 98.88 174 CYS A N 1
ATOM 1283 C CA . CYS A 1 174 ? -6.633 -6.098 0.757 1 98.88 174 CYS A CA 1
ATOM 1284 C C . CYS A 1 174 ? -8.055 -6.207 1.293 1 98.88 174 CYS A C 1
ATOM 1286 O O . CYS A 1 174 ? -8.266 -6.621 2.434 1 98.88 174 CYS A O 1
ATOM 1288 N N . PRO A 1 175 ? -9.039 -5.93 0.456 1 98.94 175 PRO A N 1
ATOM 1289 C CA . PRO A 1 175 ? -10.391 -6.117 0.988 1 98.94 175 PRO A CA 1
ATOM 1290 C C . PRO A 1 175 ? -10.719 -7.582 1.251 1 98.94 175 PRO A C 1
ATOM 1292 O O . PRO A 1 175 ? -11.508 -7.891 2.152 1 98.94 175 PRO A O 1
ATOM 1295 N N . ALA A 1 176 ? -10.117 -8.555 0.538 1 98.94 176 ALA A N 1
ATOM 1296 C CA . ALA A 1 176 ? -10.352 -9.977 0.761 1 98.94 176 ALA A CA 1
ATOM 1297 C C . ALA A 1 176 ? -9.914 -10.391 2.164 1 98.94 176 ALA A C 1
ATOM 1299 O O . ALA A 1 176 ? -10.672 -11.039 2.893 1 98.94 176 ALA A O 1
ATOM 1300 N N . ALA A 1 177 ? -8.695 -9.992 2.525 1 98.94 177 ALA A N 1
ATOM 1301 C CA . ALA A 1 177 ? -8.164 -10.336 3.84 1 98.94 177 ALA A CA 1
ATOM 1302 C C . ALA A 1 177 ? -8.945 -9.641 4.949 1 98.94 177 ALA A C 1
ATOM 1304 O O . ALA A 1 177 ? -9.172 -10.211 6.016 1 98.94 177 ALA A O 1
ATOM 1305 N N . ALA A 1 178 ? -9.352 -8.391 4.719 1 98.94 178 ALA A N 1
ATOM 1306 C CA . ALA A 1 178 ? -10.148 -7.66 5.699 1 98.94 178 ALA A CA 1
ATOM 1307 C C . ALA A 1 178 ? -11.492 -8.344 5.926 1 98.94 178 ALA A C 1
ATOM 1309 O O . ALA A 1 178 ? -11.953 -8.461 7.062 1 98.94 178 ALA A O 1
ATOM 1310 N N . ALA A 1 179 ? -12.109 -8.766 4.84 1 98.94 179 ALA A N 1
ATOM 1311 C CA . ALA A 1 179 ? -13.383 -9.469 4.934 1 98.94 179 ALA A CA 1
ATOM 1312 C C . ALA A 1 179 ? -13.25 -10.758 5.738 1 98.94 179 ALA A C 1
ATOM 1314 O O . ALA A 1 179 ? -14.039 -11.008 6.652 1 98.94 179 ALA A O 1
ATOM 1315 N N . ALA A 1 180 ? -12.242 -11.555 5.41 1 98.94 180 ALA A N 1
ATOM 1316 C CA . ALA A 1 180 ? -12.008 -12.828 6.086 1 98.94 180 ALA A CA 1
ATOM 1317 C C . ALA A 1 180 ? -11.766 -12.625 7.578 1 98.94 180 ALA A C 1
ATOM 1319 O O . ALA A 1 180 ? -12.398 -13.273 8.414 1 98.94 180 ALA A O 1
ATOM 1320 N N . ALA A 1 181 ? -10.898 -11.695 7.898 1 98.81 181 ALA A N 1
ATOM 1321 C CA . ALA A 1 181 ? -10.531 -11.461 9.297 1 98.81 181 ALA A CA 1
ATOM 1322 C C . ALA A 1 181 ? -11.703 -10.867 10.07 1 98.81 181 ALA A C 1
ATOM 1324 O O . ALA A 1 181 ? -11.922 -11.219 11.234 1 98.81 181 ALA A O 1
ATOM 1325 N N . SER A 1 182 ? -12.438 -9.938 9.414 1 98.75 182 SER A N 1
ATOM 1326 C CA . SER A 1 182 ? -13.602 -9.359 10.086 1 98.75 182 SER A CA 1
ATOM 1327 C C . SER A 1 182 ? -14.633 -10.43 10.438 1 98.75 182 SER A C 1
ATOM 1329 O O . SER A 1 182 ? -15.18 -10.43 11.539 1 98.75 182 SER A O 1
ATOM 1331 N N . ARG A 1 183 ? -14.859 -11.297 9.5 1 98.38 183 ARG A N 1
ATOM 1332 C CA . ARG A 1 183 ? -15.789 -12.391 9.758 1 98.38 183 ARG A CA 1
ATOM 1333 C C . ARG A 1 183 ? -15.273 -13.305 10.859 1 98.38 183 ARG A C 1
ATOM 1335 O O . ARG A 1 183 ? -16.047 -13.75 11.719 1 98.38 183 ARG A O 1
ATOM 1342 N N . LEU A 1 184 ? -14.039 -13.602 10.852 1 97.44 184 LEU A N 1
ATOM 1343 C CA . LEU A 1 184 ? -13.406 -14.453 11.852 1 97.44 184 LEU A CA 1
ATOM 1344 C C . LEU A 1 184 ? -13.586 -13.867 13.25 1 97.44 184 LEU A C 1
ATOM 1346 O O . LEU A 1 184 ? -13.867 -14.602 14.203 1 97.44 184 LEU A O 1
ATOM 1350 N N . PHE A 1 185 ? -13.414 -12.531 13.367 1 96.69 185 PHE A N 1
ATOM 1351 C CA . PHE A 1 185 ? -13.438 -11.859 14.656 1 96.69 185 PHE A CA 1
ATOM 1352 C C . PHE A 1 185 ? -14.867 -11.562 15.086 1 96.69 185 PHE A C 1
ATOM 1354 O O . PHE A 1 185 ? -15.102 -11.109 16.219 1 96.69 185 PHE A O 1
ATOM 1361 N N . GLY A 1 186 ? -15.852 -11.781 14.203 1 96.44 186 GLY A N 1
ATOM 1362 C CA . GLY A 1 186 ? -17.234 -11.492 14.531 1 96.44 186 GLY A CA 1
ATOM 1363 C C . GLY A 1 186 ? -17.531 -10.008 14.609 1 96.44 186 GLY A C 1
ATOM 1364 O O . GLY A 1 186 ? -18.281 -9.57 15.484 1 96.44 186 GLY A O 1
ATOM 1365 N N . LEU A 1 187 ? -16.922 -9.227 13.781 1 97.69 187 LEU A N 1
ATOM 1366 C CA . LEU A 1 187 ? -17.125 -7.781 13.797 1 97.69 187 LEU A CA 1
ATOM 1367 C C . LEU A 1 187 ? -18.516 -7.414 13.289 1 97.69 187 LEU A C 1
ATOM 1369 O O . LEU A 1 187 ? -19.109 -8.156 12.5 1 97.69 187 LEU A O 1
ATOM 1373 N N . GLY A 1 188 ? -19.031 -6.242 13.703 1 98.44 188 GLY A N 1
ATOM 1374 C CA . GLY A 1 188 ? -20.266 -5.699 13.188 1 98.44 188 GLY A CA 1
ATOM 1375 C C . GLY A 1 188 ? -20.109 -5.027 11.836 1 98.44 188 GLY A C 1
ATOM 1376 O O . GLY A 1 188 ? -19 -4.969 11.289 1 98.44 188 GLY A O 1
ATOM 1377 N N . VAL A 1 189 ? -21.219 -4.566 11.297 1 98.44 189 VAL A N 1
ATOM 1378 C CA . VAL A 1 189 ? -21.25 -4 9.953 1 98.44 189 VAL A CA 1
ATOM 1379 C C . VAL A 1 189 ? -20.344 -2.775 9.883 1 98.44 189 VAL A C 1
ATOM 1381 O O . VAL A 1 189 ? -19.531 -2.643 8.961 1 98.44 189 VAL A O 1
ATOM 1384 N N . ARG A 1 190 ? -20.391 -1.906 10.859 1 97.44 190 ARG A N 1
ATOM 1385 C CA . ARG A 1 190 ? -19.609 -0.678 10.867 1 97.44 190 ARG A CA 1
ATOM 1386 C C . ARG A 1 190 ? -18.125 -0.979 11.039 1 97.44 190 ARG A C 1
ATOM 1388 O O . ARG A 1 190 ? -17.281 -0.353 10.391 1 97.44 190 ARG A O 1
ATOM 1395 N N . GLU A 1 191 ? -17.828 -1.927 11.945 1 98.44 191 GLU A N 1
ATOM 1396 C CA . GLU A 1 191 ? -16.438 -2.33 12.148 1 98.44 191 GLU A CA 1
ATOM 1397 C C . GLU A 1 191 ? -15.867 -3 10.898 1 98.44 191 GLU A C 1
ATOM 1399 O O . GLU A 1 191 ? -14.703 -2.789 10.547 1 98.44 191 GLU A O 1
ATOM 1404 N N . THR A 1 192 ? -16.719 -3.809 10.234 1 98.81 192 THR A N 1
ATOM 1405 C CA . THR A 1 192 ? -16.281 -4.457 9 1 98.81 192 THR A CA 1
ATOM 1406 C C . THR A 1 192 ? -16.031 -3.422 7.91 1 98.81 192 THR A C 1
ATOM 1408 O O . THR A 1 192 ? -15.039 -3.521 7.172 1 98.81 192 THR A O 1
ATOM 1411 N N . GLU A 1 193 ? -16.875 -2.436 7.82 1 98.31 193 GLU A N 1
ATOM 1412 C CA . GLU A 1 193 ? -16.672 -1.354 6.867 1 98.31 193 GLU A CA 1
ATOM 1413 C C . GLU A 1 193 ? -15.367 -0.613 7.156 1 98.31 193 GLU A C 1
ATOM 1415 O O . GLU A 1 193 ? -14.633 -0.244 6.234 1 98.31 193 GLU A O 1
ATOM 1420 N N . SER A 1 194 ? -15.094 -0.383 8.422 1 98.5 194 SER A N 1
ATOM 1421 C CA . SER A 1 194 ? -13.844 0.25 8.828 1 98.5 194 SER A CA 1
ATOM 1422 C C . SER A 1 194 ? -12.641 -0.602 8.438 1 98.5 194 SER A C 1
ATOM 1424 O O . SER A 1 194 ? -11.648 -0.084 7.93 1 98.5 194 SER A O 1
ATOM 1426 N N . ALA A 1 195 ? -12.75 -1.902 8.672 1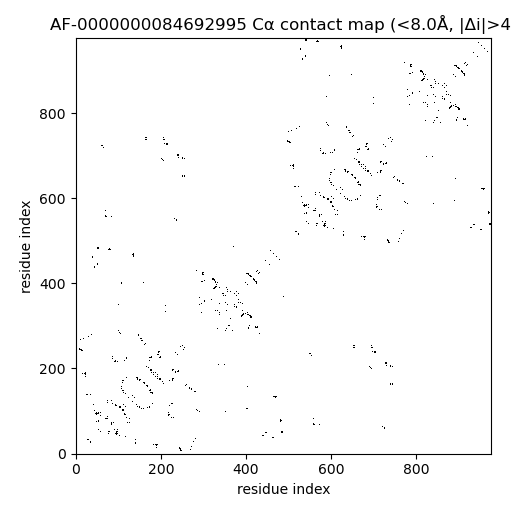 98.88 195 ALA A N 1
ATOM 1427 C CA . ALA A 1 195 ? -11.672 -2.818 8.32 1 98.88 195 ALA A CA 1
ATOM 1428 C C . ALA A 1 195 ? -11.391 -2.787 6.82 1 98.88 195 ALA A C 1
ATOM 1430 O O . ALA A 1 195 ? -10.234 -2.754 6.398 1 98.88 195 ALA A O 1
ATOM 1431 N N . LEU A 1 196 ? -12.484 -2.752 6.023 1 98.88 196 LEU A N 1
ATOM 1432 C CA . LEU A 1 196 ? -12.352 -2.664 4.574 1 98.88 196 LEU A CA 1
ATOM 1433 C C . LEU A 1 196 ? -11.664 -1.367 4.168 1 98.88 196 LEU A C 1
ATOM 1435 O O . LEU A 1 196 ? -10.734 -1.38 3.354 1 98.88 196 LEU A O 1
ATOM 1439 N N . GLY A 1 197 ? -12.078 -0.313 4.777 1 98.69 197 GLY A N 1
ATOM 1440 C CA . GLY A 1 197 ? -11.477 0.976 4.469 1 98.69 197 GLY A CA 1
ATOM 1441 C C . GLY A 1 197 ? -10.008 1.05 4.828 1 98.69 197 GLY A C 1
ATOM 1442 O O . GLY A 1 197 ? -9.195 1.547 4.043 1 98.69 197 GLY A O 1
ATOM 1443 N N . ILE A 1 198 ? -9.633 0.496 6.012 1 98.81 198 ILE A N 1
ATOM 1444 C CA . ILE A 1 198 ? -8.258 0.511 6.484 1 98.81 198 ILE A CA 1
ATOM 1445 C C . ILE A 1 198 ? -7.391 -0.36 5.574 1 98.81 198 ILE A C 1
ATOM 1447 O O . ILE A 1 198 ? -6.25 -0.003 5.262 1 98.81 198 ILE A O 1
ATOM 1451 N N . ALA A 1 199 ? -7.922 -1.446 5.137 1 98.88 199 ALA A N 1
ATOM 1452 C CA . ALA A 1 199 ? -7.191 -2.34 4.242 1 98.88 199 ALA A CA 1
ATOM 1453 C C . ALA A 1 199 ? -6.996 -1.701 2.867 1 98.88 199 ALA A C 1
ATOM 1455 O O . ALA A 1 199 ? -5.891 -1.709 2.324 1 98.88 199 ALA A O 1
ATOM 1456 N N . CYS A 1 200 ? -8.031 -1.123 2.314 1 98.81 200 CYS A N 1
ATOM 1457 C CA . CYS A 1 200 ? -8.031 -0.604 0.952 1 98.81 200 CYS A CA 1
ATOM 1458 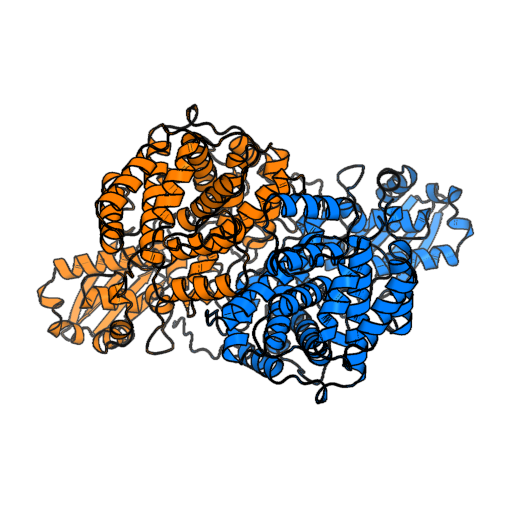C C . CYS A 1 200 ? -7.074 0.577 0.822 1 98.81 200 CYS A C 1
ATOM 1460 O O . CYS A 1 200 ? -6.426 0.746 -0.211 1 98.81 200 CYS A O 1
ATOM 1462 N N . THR A 1 201 ? -6.945 1.388 1.851 1 98.75 201 THR A N 1
ATOM 1463 C CA . THR A 1 201 ? -6.086 2.561 1.738 1 98.75 201 THR A CA 1
ATOM 1464 C C . THR A 1 201 ? -4.613 2.154 1.733 1 98.75 201 THR A C 1
ATOM 1466 O O . THR A 1 201 ? -3.742 2.963 1.413 1 98.75 201 THR A O 1
ATOM 1469 N N . GLN A 1 202 ? -4.344 0.905 2.057 1 98.69 202 GLN A N 1
ATOM 1470 C CA . GLN A 1 202 ? -2.973 0.4 2.041 1 98.69 202 GLN A CA 1
ATOM 1471 C C . GLN A 1 202 ? -2.693 -0.392 0.768 1 98.69 202 GLN A C 1
ATOM 1473 O O . GLN A 1 202 ? -1.607 -0.951 0.603 1 98.69 202 GLN A O 1
ATOM 1478 N N . ALA A 1 203 ? -3.633 -0.45 -0.151 1 98.69 203 ALA A N 1
ATOM 1479 C CA . ALA A 1 203 ? -3.512 -1.305 -1.329 1 98.69 203 ALA A CA 1
ATOM 1480 C C . ALA A 1 203 ? -2.508 -0.729 -2.324 1 98.69 203 ALA A C 1
ATOM 1482 O O . ALA A 1 203 ? -2.436 0.488 -2.508 1 98.69 203 ALA A O 1
ATOM 1483 N N . GLY A 1 204 ? -1.729 -1.621 -2.92 1 97.38 204 GLY A N 1
ATOM 1484 C CA . GLY A 1 204 ? -0.769 -1.328 -3.973 1 97.38 204 GLY A CA 1
ATOM 1485 C C . GLY A 1 204 ? 0.087 -2.523 -4.348 1 97.38 204 GLY A C 1
ATOM 1486 O O . GLY A 1 204 ? 0.188 -3.484 -3.584 1 97.38 204 GLY A O 1
ATOM 1487 N N . ALA A 1 205 ? 0.628 -2.48 -5.422 1 98.5 205 ALA A N 1
ATOM 1488 C CA . ALA A 1 205 ? 1.611 -3.449 -5.898 1 98.5 205 ALA A CA 1
ATOM 1489 C C . ALA A 1 205 ? 1.976 -3.186 -7.359 1 98.5 205 ALA A C 1
ATOM 1491 O O . ALA A 1 205 ? 1.104 -2.887 -8.18 1 98.5 205 ALA A O 1
ATOM 1492 N N . LEU A 1 206 ? 3.246 -3.32 -7.652 1 98.44 206 LEU A N 1
ATOM 1493 C CA . LEU A 1 206 ? 3.791 -2.967 -8.961 1 98.44 206 LEU A CA 1
ATOM 1494 C C . LEU A 1 206 ? 4.242 -4.211 -9.711 1 98.44 206 LEU A C 1
ATOM 1496 O O . LEU A 1 206 ? 4.953 -5.055 -9.164 1 98.44 206 LEU A O 1
ATOM 1500 N N . MET A 1 207 ? 3.889 -4.305 -10.945 1 97.19 207 MET A N 1
ATOM 1501 C CA . MET A 1 207 ? 4.18 -5.512 -11.719 1 97.19 207 MET A CA 1
ATOM 1502 C C . MET A 1 207 ? 5.625 -5.516 -12.203 1 97.19 207 MET A C 1
ATOM 1504 O O . MET A 1 207 ? 6.125 -6.539 -12.664 1 97.19 207 MET A O 1
ATOM 1508 N N . SER A 1 208 ? 6.336 -4.398 -12.023 1 94.88 208 SER A N 1
ATOM 1509 C CA . SER A 1 208 ? 7.742 -4.426 -12.414 1 94.88 208 SER A CA 1
ATOM 1510 C C . SER A 1 208 ? 8.523 -5.457 -11.602 1 94.88 208 SER A C 1
ATOM 1512 O O . SER A 1 208 ? 9.648 -5.816 -11.953 1 94.88 208 SER A O 1
ATOM 1514 N N . ALA A 1 209 ? 7.863 -5.984 -10.625 1 94.75 209 ALA A N 1
ATOM 1515 C CA . ALA A 1 209 ? 8.445 -7.051 -9.812 1 94.75 209 ALA A CA 1
ATOM 1516 C C . ALA A 1 209 ? 8.633 -8.32 -10.633 1 94.75 209 ALA A C 1
ATOM 1518 O O . ALA A 1 209 ? 9.367 -9.227 -10.227 1 94.75 209 ALA A O 1
ATOM 1519 N N . GLN A 1 210 ? 8.086 -8.406 -11.82 1 91.94 210 GLN A N 1
ATOM 1520 C CA . GLN A 1 210 ? 8.133 -9.609 -12.648 1 91.94 210 GLN A CA 1
ATOM 1521 C C . GLN A 1 210 ? 9.516 -9.812 -13.25 1 91.94 210 GLN A C 1
ATOM 1523 O O . GLN A 1 210 ? 9.875 -10.922 -13.641 1 91.94 210 GLN A O 1
ATOM 1528 N N . TYR A 1 211 ? 10.312 -8.758 -13.32 1 89.19 211 TYR A N 1
ATOM 1529 C CA . TYR A 1 211 ? 11.555 -8.828 -14.07 1 89.19 211 TYR A CA 1
ATOM 1530 C C . TYR A 1 211 ? 12.656 -9.492 -13.258 1 89.19 211 TYR A C 1
ATOM 1532 O O . TYR A 1 211 ? 13.5 -10.203 -13.805 1 89.19 211 TYR A O 1
ATOM 1540 N N . GLU A 1 212 ? 12.664 -9.18 -11.992 1 86.44 212 GLU A N 1
ATOM 1541 C CA . GLU A 1 212 ? 13.719 -9.711 -11.125 1 86.44 212 GLU A CA 1
ATOM 1542 C C . GLU A 1 212 ? 13.383 -9.492 -9.656 1 86.44 212 GLU A C 1
ATOM 1544 O O . GLU A 1 212 ? 12.32 -8.961 -9.328 1 86.44 212 GLU A O 1
ATOM 1549 N N . GLY A 1 213 ? 14.266 -9.992 -8.844 1 90.31 213 GLY A N 1
ATOM 1550 C CA . GLY A 1 213 ? 14.078 -9.844 -7.41 1 90.31 213 GLY A CA 1
ATOM 1551 C C . GLY A 1 213 ? 13.266 -10.961 -6.797 1 90.31 213 GLY A C 1
ATOM 1552 O O . GLY A 1 213 ? 12.922 -11.938 -7.477 1 90.31 213 GLY A O 1
ATOM 1553 N N . MET A 1 214 ? 13 -10.797 -5.535 1 96 214 MET A N 1
ATOM 1554 C CA . MET A 1 214 ? 12.312 -11.828 -4.766 1 96 214 MET A CA 1
ATOM 1555 C C . MET A 1 214 ? 10.945 -11.336 -4.297 1 96 214 MET A C 1
ATOM 1557 O O . MET A 1 214 ? 10.07 -12.141 -3.961 1 96 214 MET A O 1
ATOM 1561 N N . ILE A 1 215 ? 10.711 -10.047 -4.438 1 97.44 215 ILE A N 1
ATOM 1562 C CA . ILE A 1 215 ? 9.664 -9.391 -3.66 1 97.44 215 ILE A CA 1
ATOM 1563 C C . ILE A 1 215 ? 8.297 -9.711 -4.262 1 97.44 215 ILE A C 1
ATOM 1565 O O . ILE A 1 215 ? 7.273 -9.586 -3.588 1 97.44 215 ILE A O 1
ATOM 1569 N N . LYS A 1 216 ? 8.242 -10.117 -5.527 1 96.69 216 LYS A N 1
ATOM 1570 C CA . LYS A 1 216 ? 6.977 -10.516 -6.133 1 96.69 216 LYS A CA 1
ATOM 1571 C C . LYS A 1 216 ? 6.262 -11.555 -5.277 1 96.69 216 LYS A C 1
ATOM 1573 O O . LYS A 1 216 ? 5.035 -11.547 -5.172 1 96.69 216 LYS A O 1
ATOM 1578 N N . ARG A 1 217 ? 7.059 -12.438 -4.652 1 96.31 217 ARG A N 1
ATOM 1579 C CA . ARG A 1 217 ? 6.547 -13.555 -3.871 1 96.31 217 ARG A CA 1
ATOM 1580 C C . ARG A 1 217 ? 5.84 -13.07 -2.611 1 96.31 217 ARG A C 1
ATOM 1582 O O . ARG A 1 217 ? 5.012 -13.789 -2.041 1 96.31 217 ARG A O 1
ATOM 1589 N N . ALA A 1 218 ? 6.125 -11.867 -2.227 1 98.31 218 ALA A N 1
ATOM 1590 C CA . ALA A 1 218 ? 5.613 -11.359 -0.956 1 98.31 218 ALA A CA 1
ATOM 1591 C C . ALA A 1 218 ? 4.465 -10.375 -1.18 1 98.31 218 ALA A C 1
ATOM 1593 O O . ALA A 1 218 ? 3.807 -9.953 -0.226 1 98.31 218 ALA A O 1
ATOM 1594 N N . GLN A 1 219 ? 4.184 -10.016 -2.381 1 98.62 219 GLN A N 1
ATOM 1595 C CA . GLN A 1 219 ? 3.234 -8.938 -2.631 1 98.62 219 GLN A CA 1
ATOM 1596 C C . GLN A 1 219 ? 1.834 -9.32 -2.156 1 98.62 219 GLN A C 1
ATOM 1598 O O . GLN A 1 219 ? 1.145 -8.508 -1.529 1 98.62 219 GLN A O 1
ATOM 1603 N N . HIS A 1 220 ? 1.404 -10.547 -2.449 1 98.75 220 HIS A N 1
ATOM 1604 C CA . HIS A 1 220 ? 0.102 -10.984 -1.958 1 98.75 220 HIS A CA 1
ATOM 1605 C C . HIS A 1 220 ? 0.082 -11.047 -0.435 1 98.75 220 HIS A C 1
ATOM 1607 O O . HIS A 1 220 ? -0.952 -10.805 0.189 1 98.75 220 HIS A O 1
ATOM 1613 N N . ALA A 1 221 ? 1.206 -11.359 0.182 1 98.88 221 ALA A N 1
ATOM 1614 C CA . ALA A 1 221 ? 1.317 -11.398 1.638 1 98.88 221 ALA A CA 1
ATOM 1615 C C . ALA A 1 221 ? 1.112 -10.008 2.242 1 98.88 221 ALA A C 1
ATOM 1617 O O . ALA A 1 221 ? 0.597 -9.883 3.355 1 98.88 221 ALA A O 1
ATOM 1618 N N . PHE A 1 222 ? 1.478 -8.953 1.511 1 98.88 222 PHE A N 1
ATOM 1619 C CA . PHE A 1 222 ? 1.208 -7.598 1.979 1 98.88 222 PHE A CA 1
ATOM 1620 C C . PHE A 1 222 ? -0.292 -7.359 2.111 1 98.88 222 PHE A C 1
ATOM 1622 O O . PHE A 1 222 ? -0.738 -6.684 3.041 1 98.88 222 PHE A O 1
ATOM 1629 N N . ALA A 1 223 ? -1.037 -7.906 1.162 1 98.88 223 ALA A N 1
ATOM 1630 C CA . ALA A 1 223 ? -2.49 -7.793 1.243 1 98.88 223 ALA A CA 1
ATOM 1631 C C . ALA A 1 223 ? -3.031 -8.523 2.471 1 98.88 223 ALA A C 1
ATOM 1633 O O . ALA A 1 223 ? -3.936 -8.031 3.146 1 98.88 223 ALA A O 1
ATOM 1634 N N . ALA A 1 224 ? -2.479 -9.734 2.766 1 98.94 224 ALA A N 1
ATOM 1635 C CA . ALA A 1 224 ? -2.855 -10.477 3.967 1 98.94 224 ALA A CA 1
ATOM 1636 C C . ALA A 1 224 ? -2.598 -9.656 5.223 1 98.94 224 ALA A C 1
ATOM 1638 O O . ALA A 1 224 ? -3.473 -9.531 6.086 1 98.94 224 ALA A O 1
ATOM 1639 N N . ARG A 1 225 ? -1.431 -9.062 5.277 1 98.88 225 ARG A N 1
ATOM 1640 C CA . ARG A 1 225 ? -1.043 -8.211 6.398 1 98.88 225 ARG A CA 1
ATOM 1641 C C . ARG A 1 225 ? -1.974 -7.008 6.52 1 98.88 225 ARG A C 1
ATOM 1643 O O . ARG A 1 225 ? -2.455 -6.699 7.613 1 98.88 225 ARG A O 1
ATOM 1650 N N . ASN A 1 226 ? -2.217 -6.328 5.43 1 98.88 226 ASN A N 1
ATOM 1651 C CA . ASN A 1 226 ? -2.99 -5.09 5.438 1 98.88 226 ASN A CA 1
ATOM 1652 C C . ASN A 1 226 ? -4.438 -5.336 5.855 1 98.88 226 ASN A C 1
ATOM 1654 O O . ASN A 1 226 ? -5.008 -4.551 6.617 1 98.88 226 ASN A O 1
ATOM 1658 N N . GLY A 1 227 ? -5.016 -6.434 5.297 1 98.94 227 GLY A N 1
ATOM 1659 C CA . GLY A 1 227 ? -6.379 -6.77 5.672 1 98.94 227 GLY A CA 1
ATOM 1660 C C . GLY A 1 227 ? -6.512 -7.191 7.121 1 98.94 227 GLY A C 1
ATOM 1661 O O . GLY A 1 227 ? -7.43 -6.75 7.82 1 98.94 227 GLY A O 1
ATOM 1662 N N . LEU A 1 228 ? -5.586 -8.07 7.602 1 98.88 228 LEU A N 1
ATOM 1663 C CA . LEU A 1 228 ? -5.582 -8.484 9 1 98.88 228 LEU A CA 1
ATOM 1664 C C . LEU A 1 228 ? -5.395 -7.285 9.922 1 98.88 228 LEU A C 1
ATOM 1666 O O . LEU A 1 228 ? -6.078 -7.168 10.945 1 98.88 228 LEU A O 1
ATOM 1670 N N . PHE A 1 229 ? -4.484 -6.387 9.539 1 98.88 229 PHE A N 1
ATOM 1671 C CA . PHE A 1 229 ? -4.238 -5.16 10.289 1 98.88 229 PHE A CA 1
ATOM 1672 C C . PHE A 1 229 ? -5.516 -4.332 10.398 1 98.88 229 PHE A C 1
ATOM 1674 O O . PHE A 1 229 ? -5.863 -3.863 11.484 1 98.88 229 PHE A O 1
ATOM 1681 N N . GLY A 1 230 ? -6.18 -4.168 9.289 1 98.81 230 GLY A N 1
ATOM 1682 C CA . GLY A 1 230 ? -7.426 -3.42 9.289 1 98.81 230 GLY A CA 1
ATOM 1683 C C . GLY A 1 230 ? -8.469 -4.004 10.227 1 98.81 230 GLY A C 1
ATOM 1684 O O . GLY A 1 230 ? -9.109 -3.27 10.984 1 98.81 230 GLY A O 1
ATOM 1685 N N . ALA A 1 231 ? -8.641 -5.305 10.195 1 98.69 231 ALA A N 1
ATOM 1686 C CA . ALA A 1 231 ? -9.625 -5.969 11.039 1 98.69 231 ALA A CA 1
ATOM 1687 C C . ALA A 1 231 ? -9.242 -5.871 12.516 1 98.69 231 ALA A C 1
ATOM 1689 O O . ALA A 1 231 ? -10.102 -5.691 13.375 1 98.69 231 ALA A O 1
ATOM 1690 N N . LEU A 1 232 ? -7.957 -6.008 12.828 1 98.19 232 LEU A N 1
ATOM 1691 C CA . LEU A 1 232 ? -7.477 -5.91 14.203 1 98.19 232 LEU A CA 1
ATOM 1692 C C . LEU A 1 232 ? -7.715 -4.512 14.758 1 98.19 232 LEU A C 1
ATOM 1694 O O . LEU A 1 232 ? -8.125 -4.363 15.914 1 98.19 232 LEU A O 1
ATOM 1698 N N . LEU A 1 233 ? -7.457 -3.471 13.961 1 98.56 233 LEU A N 1
ATOM 1699 C CA . LEU A 1 233 ? -7.711 -2.102 14.398 1 98.56 233 LEU A CA 1
ATOM 1700 C C . LEU A 1 233 ? -9.203 -1.865 14.594 1 98.56 233 LEU A C 1
ATOM 1702 O O . LEU A 1 233 ? -9.617 -1.28 15.594 1 98.56 233 LEU A O 1
ATOM 1706 N N . ALA A 1 234 ? -9.969 -2.311 13.602 1 98.25 234 ALA A N 1
ATOM 1707 C CA . ALA A 1 234 ? -11.414 -2.131 13.68 1 98.25 234 ALA A CA 1
ATOM 1708 C C . ALA A 1 234 ? -11.992 -2.842 14.898 1 98.25 234 ALA A C 1
ATOM 1710 O O . ALA A 1 234 ? -12.914 -2.336 15.547 1 98.25 234 ALA A O 1
ATOM 1711 N N . ARG A 1 235 ? -11.516 -4.016 15.227 1 96.38 235 ARG A N 1
ATOM 1712 C CA . ARG A 1 235 ? -11.922 -4.766 16.406 1 96.38 235 ARG A CA 1
ATOM 1713 C C . ARG A 1 235 ? -11.703 -3.947 17.672 1 96.38 235 ARG A C 1
ATOM 1715 O O . ARG A 1 235 ? -12.492 -4.031 18.625 1 96.38 235 ARG A O 1
ATOM 1722 N N . GLY A 1 236 ? -10.594 -3.152 17.625 1 95.88 236 GLY A N 1
ATOM 1723 C CA . GLY A 1 236 ? -10.281 -2.293 18.75 1 95.88 236 GLY A CA 1
ATOM 1724 C C . GLY A 1 236 ? -11.016 -0.965 18.719 1 95.88 236 GLY A C 1
ATOM 1725 O O . GLY A 1 236 ? -10.789 -0.101 19.562 1 95.88 236 GLY A O 1
ATOM 1726 N N . GLY A 1 237 ? -11.812 -0.75 17.719 1 97 237 GLY A N 1
ATOM 1727 C CA . GLY A 1 237 ? -12.641 0.445 17.656 1 97 237 GLY A CA 1
ATOM 1728 C C . GLY A 1 237 ? -12.031 1.546 16.797 1 97 237 GLY A C 1
ATOM 1729 O O . GLY A 1 237 ? -12.586 2.645 16.719 1 97 237 GLY A O 1
ATOM 1730 N N . TYR A 1 238 ? -10.906 1.339 16.203 1 98 238 TYR A N 1
ATOM 1731 C CA . TYR A 1 238 ? -10.305 2.332 15.32 1 98 238 TYR A CA 1
ATOM 1732 C C . TYR A 1 238 ? -11.078 2.432 14.008 1 98 238 TYR A C 1
ATOM 1734 O O . TYR A 1 238 ? -11.32 1.421 13.344 1 98 238 TYR A O 1
ATOM 1742 N N . GLU A 1 239 ? -11.422 3.605 13.562 1 97.06 239 GLU A N 1
ATOM 1743 C CA . GLU A 1 239 ? -12.352 3.795 12.453 1 97.06 239 GLU A CA 1
ATOM 1744 C C . GLU A 1 239 ? -11.602 4.074 11.156 1 97.06 239 GLU A C 1
ATOM 1746 O O . GLU A 1 239 ? -10.719 4.93 11.109 1 97.06 239 GLU A O 1
ATOM 1751 N N . GLY A 1 240 ? -12.008 3.266 10.148 1 96 240 GLY A N 1
ATOM 1752 C CA . GLY A 1 240 ? -11.516 3.48 8.797 1 96 240 GLY A CA 1
ATOM 1753 C C . GLY A 1 240 ? -12.461 4.297 7.934 1 96 240 GLY A C 1
ATOM 1754 O O . GLY A 1 240 ? -13.406 4.895 8.438 1 96 240 GLY A O 1
ATOM 1755 N N . MET A 1 241 ? -12.172 4.355 6.66 1 92.69 241 MET A N 1
ATOM 1756 C CA . MET A 1 241 ? -13 5.074 5.695 1 92.69 241 MET A CA 1
ATOM 1757 C C . MET A 1 241 ? -14.312 4.336 5.445 1 92.69 241 MET A C 1
ATOM 1759 O O . MET A 1 241 ? -14.336 3.107 5.375 1 92.69 241 MET A O 1
ATOM 1763 N N . ARG A 1 242 ? -15.297 5.074 5.258 1 92.75 242 ARG A N 1
ATOM 1764 C CA . ARG A 1 242 ? -16.578 4.527 4.816 1 92.75 242 ARG A CA 1
ATOM 1765 C C . ARG A 1 242 ? -16.75 4.684 3.311 1 92.75 242 ARG A C 1
ATOM 1767 O O . ARG A 1 242 ? -16.094 5.527 2.689 1 92.75 242 ARG A O 1
ATOM 1774 N N . LYS A 1 243 ? -17.516 3.889 2.732 1 96.06 243 LYS A N 1
ATOM 1775 C CA . LYS A 1 243 ? -17.875 3.973 1.319 1 96.06 243 LYS A CA 1
ATOM 1776 C C . LYS A 1 243 ? -16.641 3.902 0.436 1 96.06 243 LYS A C 1
ATOM 1778 O O . LYS A 1 243 ? -16.547 4.59 -0.584 1 96.06 243 LYS A O 1
ATOM 1783 N N . VAL A 1 244 ? -15.688 3.045 0.837 1 97.75 244 VAL A N 1
ATOM 1784 C CA . VAL A 1 244 ? -14.375 3.053 0.199 1 97.75 244 VAL A CA 1
ATOM 1785 C C . VAL A 1 244 ? -14.516 2.633 -1.263 1 97.75 244 VAL A C 1
ATOM 1787 O O . VAL A 1 244 ? -13.727 3.064 -2.113 1 97.75 244 VAL A O 1
ATOM 1790 N N . PHE A 1 245 ? -15.539 1.859 -1.629 1 98.38 245 PHE A N 1
ATOM 1791 C CA . PHE A 1 245 ? -15.68 1.377 -2.998 1 98.38 245 PHE A CA 1
ATOM 1792 C C . PHE A 1 245 ? -16.391 2.406 -3.863 1 98.38 245 PHE A C 1
ATOM 1794 O O . PHE A 1 245 ? -16.078 2.559 -5.047 1 98.38 245 PHE A O 1
ATOM 1801 N N . GLU A 1 246 ? -17.359 3.16 -3.316 1 97.06 246 GLU A N 1
ATOM 1802 C CA . GLU A 1 246 ? -18.234 3.969 -4.16 1 97.06 246 GLU A CA 1
ATOM 1803 C C . GLU A 1 246 ? -17.797 5.434 -4.16 1 97.06 246 GLU A C 1
ATOM 1805 O O . GLU A 1 246 ? -18.297 6.23 -4.957 1 97.06 246 GLU A O 1
ATOM 1810 N N . ARG A 1 247 ? -16.828 5.824 -3.262 1 95.25 247 ARG A N 1
ATOM 1811 C CA . ARG A 1 247 ? -16.375 7.211 -3.268 1 95.25 247 ARG A CA 1
ATOM 1812 C C . ARG A 1 247 ? -15.719 7.566 -4.594 1 95.25 247 ARG A C 1
ATOM 1814 O O . ARG A 1 247 ? -14.844 6.84 -5.074 1 95.25 247 ARG A O 1
ATOM 1821 N N . PRO A 1 248 ? -16.125 8.656 -5.18 1 94.06 248 PRO A N 1
ATOM 1822 C CA . PRO A 1 248 ? -15.5 9.055 -6.441 1 94.06 248 PRO A CA 1
ATOM 1823 C C . PRO A 1 248 ? -14.109 9.648 -6.246 1 94.06 248 PRO A C 1
ATOM 1825 O O . PRO A 1 248 ? -13.164 9.25 -6.934 1 94.06 248 PRO A O 1
ATOM 1828 N N . TYR A 1 249 ? -13.969 10.625 -5.289 1 95.31 249 TYR A N 1
ATOM 1829 C CA . TYR A 1 249 ? -12.656 11.195 -5 1 95.31 249 TYR A CA 1
ATOM 1830 C C . TYR A 1 249 ? -11.922 10.375 -3.943 1 95.31 249 TYR A C 1
ATOM 1832 O O . TYR A 1 249 ? -12.383 10.273 -2.803 1 95.31 249 TYR A O 1
ATOM 1840 N N . GLY A 1 250 ? -10.859 9.789 -4.387 1 97.12 250 GLY A N 1
ATOM 1841 C CA . GLY A 1 250 ? -10.016 9.062 -3.451 1 97.12 250 GLY A CA 1
ATOM 1842 C C . GLY A 1 250 ? -10.562 7.695 -3.092 1 97.12 250 GLY A C 1
ATOM 1843 O O . GLY A 1 250 ? -10.133 7.086 -2.107 1 97.12 250 GLY A O 1
ATOM 1844 N N . GLY A 1 251 ? -11.609 7.25 -3.783 1 97.56 251 GLY A N 1
ATOM 1845 C CA . GLY A 1 251 ? -12.133 5.914 -3.549 1 97.56 251 GLY A CA 1
ATOM 1846 C C . GLY A 1 251 ? -11.281 4.824 -4.168 1 97.56 251 GLY A C 1
ATOM 1847 O O . GLY A 1 251 ? -10.484 5.086 -5.07 1 97.56 251 GLY A O 1
ATOM 1848 N N . PHE A 1 252 ? -11.484 3.621 -3.672 1 98.62 252 PHE A N 1
ATOM 1849 C CA . PHE A 1 252 ? -10.688 2.471 -4.082 1 98.62 252 PHE A CA 1
ATOM 1850 C C . PHE A 1 252 ? -10.836 2.215 -5.578 1 98.62 252 PHE A C 1
ATOM 1852 O O . PHE A 1 252 ? -9.844 2.145 -6.305 1 98.62 252 PHE A O 1
ATOM 1859 N N . LEU A 1 253 ? -12.062 2.109 -6.074 1 98.62 253 LEU A N 1
ATOM 1860 C CA . LEU A 1 253 ? -12.305 1.79 -7.477 1 98.62 253 LEU A CA 1
ATOM 1861 C C . LEU A 1 253 ? -11.906 2.953 -8.375 1 98.62 253 LEU A C 1
ATOM 1863 O O . LEU A 1 253 ? -11.32 2.744 -9.445 1 98.62 253 LEU A O 1
ATOM 1867 N N . ALA A 1 254 ? -12.188 4.129 -7.938 1 97.62 254 ALA A N 1
ATOM 1868 C CA . ALA A 1 254 ? -11.852 5.312 -8.727 1 97.62 254 ALA A CA 1
ATOM 1869 C C . ALA A 1 254 ? -10.344 5.41 -8.953 1 97.62 254 ALA A C 1
ATOM 1871 O O . ALA A 1 254 ? -9.891 5.668 -10.07 1 97.62 254 ALA A O 1
ATOM 1872 N N . MET A 1 255 ? -9.586 5.164 -7.914 1 98.25 255 MET A N 1
ATOM 1873 C CA . MET A 1 255 ? -8.141 5.352 -8 1 98.25 255 MET A CA 1
ATOM 1874 C C . MET A 1 255 ? -7.496 4.254 -8.844 1 98.25 255 MET A C 1
ATOM 1876 O O . MET A 1 255 ? -6.645 4.535 -9.695 1 98.25 255 MET A O 1
ATOM 1880 N N . PHE A 1 256 ? -7.906 3.016 -8.688 1 98.5 256 PHE A N 1
ATOM 1881 C CA . PHE A 1 256 ? -7.223 1.91 -9.352 1 98.5 256 PHE A CA 1
ATOM 1882 C C . PHE A 1 256 ? -7.758 1.708 -10.758 1 98.5 256 PHE A C 1
ATOM 1884 O O . PHE A 1 256 ? -7.203 0.923 -11.531 1 98.5 256 PHE A O 1
ATOM 1891 N N . SER A 1 257 ? -8.828 2.436 -11.133 1 97.94 257 SER A N 1
ATOM 1892 C CA . SER A 1 257 ? -9.289 2.41 -12.516 1 97.94 257 SER A CA 1
ATOM 1893 C C . SER A 1 257 ? -8.719 3.58 -13.312 1 97.94 257 SER A C 1
ATOM 1895 O O . SER A 1 257 ? -8.906 3.662 -14.523 1 97.94 257 SER A O 1
ATOM 1897 N N . ALA A 1 258 ? -8.016 4.457 -12.68 1 96.25 258 ALA A N 1
ATOM 1898 C CA . ALA A 1 258 ? -7.508 5.66 -13.336 1 96.25 258 ALA A CA 1
ATOM 1899 C C . ALA A 1 258 ? -6.621 5.309 -14.523 1 96.25 258 ALA A C 1
ATOM 1901 O O . ALA A 1 258 ? -5.758 4.434 -14.422 1 96.25 258 ALA A O 1
ATOM 1902 N N . GLY A 1 259 ? -6.855 5.969 -15.625 1 94.5 259 GLY A N 1
ATOM 1903 C CA . GLY A 1 259 ? -6.016 5.805 -16.797 1 94.5 259 GLY A CA 1
ATOM 1904 C C . GLY A 1 259 ? -6.477 4.684 -17.703 1 94.5 259 GLY A C 1
ATOM 1905 O O . GLY A 1 259 ? -5.941 4.504 -18.797 1 94.5 259 GLY A O 1
ATOM 1906 N N . ASN A 1 260 ? -7.473 3.873 -17.219 1 95.62 260 ASN A N 1
ATOM 1907 C CA . ASN A 1 260 ? -7.941 2.834 -18.125 1 95.62 260 ASN A CA 1
ATOM 1908 C C . ASN A 1 260 ? -8.789 3.416 -19.266 1 95.62 260 ASN A C 1
ATOM 1910 O O . ASN A 1 260 ? -9.062 4.617 -19.281 1 95.62 260 ASN A O 1
ATOM 1914 N N . GLU A 1 261 ? -9.109 2.65 -20.297 1 92.19 261 GLU A N 1
ATOM 1915 C CA . GLU A 1 261 ? -9.859 3.127 -21.453 1 92.19 261 GLU A CA 1
ATOM 1916 C C . GLU A 1 261 ? -11.281 2.578 -21.453 1 92.19 261 GLU A C 1
ATOM 1918 O O . GLU A 1 261 ? -11.938 2.533 -22.5 1 92.19 261 GLU A O 1
ATOM 1923 N N . ARG A 1 262 ? -11.672 2.238 -20.297 1 94.38 262 ARG A N 1
ATOM 1924 C CA . ARG A 1 262 ? -12.992 1.643 -20.156 1 94.38 262 ARG A CA 1
ATOM 1925 C C . ARG A 1 262 ? -14.047 2.701 -19.844 1 94.38 262 ARG A C 1
ATOM 1927 O O . ARG A 1 262 ? -13.734 3.73 -19.234 1 94.38 262 ARG A O 1
ATOM 1934 N N . ASP A 1 263 ? -15.289 2.459 -20.297 1 95.06 263 ASP A N 1
ATOM 1935 C CA . ASP A 1 263 ? -16.453 3.275 -19.969 1 95.06 263 ASP A CA 1
ATOM 1936 C C . ASP A 1 263 ? -17.641 2.406 -19.562 1 95.06 263 ASP A C 1
ATOM 1938 O O . ASP A 1 263 ? -18.188 1.672 -20.375 1 95.06 263 ASP A O 1
ATOM 1942 N N . PRO A 1 264 ? -18.125 2.559 -18.344 1 96.5 264 PRO A N 1
ATOM 1943 C CA . PRO A 1 264 ? -17.562 3.338 -17.234 1 96.5 264 PRO A CA 1
ATOM 1944 C C . PRO A 1 264 ? -16.188 2.836 -16.797 1 96.5 264 PRO A C 1
ATOM 1946 O O . PRO A 1 264 ? -15.812 1.695 -17.094 1 96.5 264 PRO A O 1
ATOM 1949 N N . PRO A 1 265 ? -15.422 3.684 -16.109 1 96.75 265 PRO A N 1
ATOM 1950 C CA . PRO A 1 265 ? -14.062 3.295 -15.719 1 96.75 265 PRO A CA 1
ATOM 1951 C C . PRO A 1 265 ? -14.047 2.146 -14.719 1 96.75 265 PRO A C 1
ATOM 1953 O O . PRO A 1 265 ? -13.039 1.442 -14.594 1 96.75 265 PRO A O 1
ATOM 1956 N N . TYR A 1 266 ? -15.047 1.947 -13.953 1 97.94 266 TYR A N 1
ATOM 1957 C CA . TYR A 1 266 ? -15.211 0.849 -13.008 1 97.94 266 TYR A CA 1
ATOM 1958 C C . TYR A 1 266 ? -16.688 0.528 -12.797 1 97.94 266 TYR A C 1
ATOM 1960 O O . TYR A 1 266 ? -17.562 1.315 -13.164 1 97.94 266 TYR A O 1
ATOM 1968 N N . LYS A 1 267 ? -17 -0.622 -12.297 1 97.81 267 LYS A N 1
ATOM 1969 C CA . LYS A 1 267 ? -18.359 -1.099 -12.086 1 97.81 267 LYS A CA 1
ATOM 1970 C C . LYS A 1 267 ? -18.625 -1.342 -10.602 1 97.81 267 LYS A C 1
ATOM 1972 O O . LYS A 1 267 ? -18.547 -2.477 -10.125 1 97.81 267 LYS A O 1
ATOM 1977 N N . VAL A 1 268 ? -19.062 -0.319 -9.906 1 97.69 268 VAL A N 1
ATOM 1978 C CA . VAL A 1 268 ? -19.203 -0.349 -8.453 1 97.69 268 VAL A CA 1
ATOM 1979 C C . VAL A 1 268 ? -20.141 -1.477 -8.047 1 97.69 268 VAL A C 1
ATOM 1981 O O . VAL A 1 268 ? -19.922 -2.146 -7.035 1 97.69 268 VAL A O 1
ATOM 1984 N N . HIS A 1 269 ? -21.172 -1.809 -8.82 1 96.69 269 HIS A N 1
ATOM 1985 C CA . HIS A 1 269 ? -22.203 -2.775 -8.477 1 96.69 269 HIS A CA 1
ATOM 1986 C C . HIS A 1 269 ? -21.656 -4.195 -8.461 1 96.69 269 HIS A C 1
ATOM 1988 O O . HIS A 1 269 ? -22.219 -5.086 -7.82 1 96.69 269 HIS A O 1
ATOM 1994 N N . GLU A 1 270 ? -20.531 -4.426 -9.156 1 97.81 270 GLU A N 1
ATOM 1995 C CA . GLU A 1 270 ? -19.938 -5.754 -9.227 1 97.81 270 GLU A CA 1
ATOM 1996 C C . GLU A 1 270 ? -19.422 -6.199 -7.859 1 97.81 270 GLU A C 1
ATOM 1998 O O . GLU A 1 270 ? -19.297 -7.395 -7.598 1 97.81 270 GLU A O 1
ATOM 2003 N N . VAL A 1 271 ? -19.141 -5.25 -6.965 1 98.56 271 VAL A N 1
ATOM 2004 C CA . VAL A 1 271 ? -18.625 -5.559 -5.633 1 98.56 271 VAL A CA 1
ATOM 2005 C C . VAL A 1 271 ? -19.656 -6.387 -4.863 1 98.56 271 VAL A C 1
ATOM 2007 O O . VAL A 1 271 ? -19.281 -7.266 -4.078 1 98.56 271 VAL A O 1
ATOM 2010 N N . ALA A 1 272 ? -20.922 -6.137 -5.129 1 97.88 272 ALA A N 1
ATOM 2011 C CA . ALA A 1 272 ? -21.969 -6.801 -4.352 1 97.88 272 ALA A CA 1
ATOM 2012 C C . ALA A 1 272 ? -22.875 -7.625 -5.254 1 97.88 272 ALA A C 1
ATOM 2014 O O . ALA A 1 272 ? -23.875 -8.195 -4.789 1 97.88 272 ALA A O 1
ATOM 2015 N N . ALA A 1 273 ? -22.578 -7.715 -6.492 1 97.25 273 ALA A N 1
ATOM 2016 C CA . ALA A 1 273 ? -23.438 -8.414 -7.441 1 97.25 273 ALA A CA 1
ATOM 2017 C C . ALA A 1 273 ? -23.516 -9.898 -7.117 1 97.25 273 ALA A C 1
ATOM 2019 O O . ALA A 1 273 ? -22.5 -10.57 -6.977 1 97.25 273 ALA A O 1
ATOM 2020 N N . GLY A 1 274 ? -24.734 -10.406 -6.961 1 97.25 274 GLY A N 1
ATOM 2021 C CA . GLY A 1 274 ? -25 -11.828 -6.828 1 97.25 274 GLY A CA 1
ATOM 2022 C C . GLY A 1 274 ? -24.516 -12.398 -5.504 1 97.25 274 GLY A C 1
ATOM 2023 O O . GLY A 1 274 ? -24.25 -13.602 -5.398 1 97.25 274 GLY A O 1
ATOM 2024 N N . LEU A 1 275 ? -24.359 -11.609 -4.496 1 97.5 275 LEU A N 1
ATOM 2025 C CA . LEU A 1 275 ? -23.984 -12.109 -3.178 1 97.5 275 LEU A CA 1
ATOM 2026 C C . LEU A 1 275 ? -24.938 -13.195 -2.709 1 97.5 275 LEU A C 1
ATOM 2028 O O . LEU A 1 275 ? -26.156 -13 -2.707 1 97.5 275 LEU A O 1
ATOM 2032 N N . GLY A 1 276 ? -24.375 -14.336 -2.35 1 96 276 GLY A N 1
ATOM 2033 C CA . GLY A 1 276 ? -25.172 -15.453 -1.862 1 96 276 GLY A CA 1
ATOM 2034 C C . GLY A 1 276 ? -25.766 -16.297 -2.977 1 96 276 GLY A C 1
ATOM 2035 O O . GLY A 1 276 ? -26.391 -17.328 -2.717 1 96 276 GLY A O 1
ATOM 2036 N N . GLU A 1 277 ? -25.547 -15.914 -4.219 1 96.62 277 GLU A N 1
ATOM 2037 C CA . GLU A 1 277 ? -26.047 -16.641 -5.379 1 96.62 277 GLU A CA 1
ATOM 2038 C C . GLU A 1 277 ? -24.906 -17.141 -6.254 1 96.62 277 GLU A C 1
ATOM 2040 O O . GLU A 1 277 ? -24.875 -18.312 -6.629 1 96.62 277 GLU A O 1
ATOM 2045 N N . ILE A 1 278 ? -24.047 -16.281 -6.566 1 96.56 278 ILE A N 1
ATOM 2046 C CA . ILE A 1 278 ? -22.844 -16.625 -7.328 1 96.56 278 ILE A CA 1
ATOM 2047 C C . ILE A 1 278 ? -21.672 -16.812 -6.375 1 96.56 278 ILE A C 1
ATOM 2049 O O . ILE A 1 278 ? -21.359 -15.922 -5.582 1 96.56 278 ILE A O 1
ATOM 2053 N N . TRP A 1 279 ? -20.984 -17.922 -6.426 1 97.88 279 TRP A N 1
ATOM 2054 C CA . TRP A 1 279 ? -19.906 -18.234 -5.496 1 97.88 279 TRP A CA 1
ATOM 2055 C C . TRP A 1 279 ? -18.562 -18.312 -6.223 1 97.88 279 TRP A C 1
ATOM 2057 O O . TRP A 1 279 ? -18.234 -19.344 -6.828 1 97.88 279 TRP A O 1
ATOM 2067 N N . HIS A 1 280 ? -17.75 -17.328 -6.062 1 97.44 280 HIS A N 1
ATOM 2068 C CA . HIS A 1 280 ? -16.438 -17.219 -6.707 1 97.44 280 HIS A CA 1
ATOM 2069 C C . HIS A 1 280 ? -15.461 -18.234 -6.125 1 97.44 280 HIS A C 1
ATOM 2071 O O . HIS A 1 280 ? -14.484 -18.609 -6.777 1 97.44 280 HIS A O 1
ATOM 2077 N N . THR A 1 281 ? -15.727 -18.734 -4.961 1 98 281 THR A N 1
ATOM 2078 C CA . THR A 1 281 ? -14.938 -19.781 -4.332 1 98 281 THR A CA 1
ATOM 2079 C C . THR A 1 281 ? -14.789 -20.984 -5.27 1 98 281 THR A C 1
ATOM 2081 O O . THR A 1 281 ? -13.727 -21.594 -5.332 1 98 281 THR A O 1
ATOM 2084 N N . GLU A 1 282 ? -15.797 -21.219 -6.035 1 95.56 282 GLU A N 1
ATOM 2085 C CA . GLU A 1 282 ? -15.805 -22.375 -6.93 1 95.56 282 GLU A CA 1
ATOM 2086 C C . GLU A 1 282 ? -15.062 -22.078 -8.227 1 95.56 282 GLU A C 1
ATOM 2088 O O . GLU A 1 282 ? -14.773 -22.984 -9.008 1 95.56 282 GLU A O 1
ATOM 2093 N N . LEU A 1 283 ? -14.75 -20.781 -8.398 1 94 283 LEU A N 1
ATOM 2094 C CA . LEU A 1 283 ? -14.125 -20.359 -9.656 1 94 283 LEU A CA 1
ATOM 2095 C C . LEU A 1 283 ? -12.633 -20.141 -9.469 1 94 283 LEU A C 1
ATOM 2097 O O . LEU A 1 283 ? -11.922 -19.828 -10.43 1 94 283 LEU A O 1
ATOM 2101 N N . ILE A 1 284 ? -12.141 -20.344 -8.289 1 96.62 284 ILE A N 1
ATOM 2102 C CA . ILE A 1 284 ? -10.711 -20.25 -8.023 1 96.62 284 ILE A CA 1
ATOM 2103 C C . ILE A 1 284 ? -9.984 -21.453 -8.625 1 96.62 284 ILE A C 1
ATOM 2105 O O . ILE A 1 284 ? -10.352 -22.594 -8.359 1 96.62 284 ILE A O 1
ATOM 2109 N N . ARG A 1 285 ? -9.008 -21.109 -9.422 1 95.88 285 ARG A N 1
ATOM 2110 C CA . ARG A 1 285 ? -8.289 -22.141 -10.172 1 95.88 285 ARG A CA 1
ATOM 2111 C C . ARG A 1 285 ? -7.035 -22.594 -9.43 1 95.88 285 ARG A C 1
ATOM 2113 O O . ARG A 1 285 ? -6.473 -21.828 -8.641 1 95.88 285 ARG A O 1
ATOM 2120 N N . ILE A 1 286 ? -6.672 -23.812 -9.734 1 96.38 286 ILE A N 1
ATOM 2121 C CA . ILE A 1 286 ? -5.48 -24.406 -9.141 1 96.38 286 ILE A CA 1
ATOM 2122 C C . ILE A 1 286 ? -4.41 -24.594 -10.211 1 96.38 286 ILE A C 1
ATOM 2124 O O . ILE A 1 286 ? -4.668 -25.172 -11.266 1 96.38 286 ILE A O 1
ATOM 2128 N N . LYS A 1 287 ? -3.213 -24.094 -9.922 1 95.56 287 LYS A N 1
ATOM 2129 C CA . LYS A 1 287 ? -2.121 -24.203 -10.883 1 95.56 287 LYS A CA 1
ATOM 2130 C C . LYS A 1 287 ? -1.547 -25.625 -10.898 1 95.56 287 LYS A C 1
ATOM 2132 O O . LYS A 1 287 ? -1.367 -26.234 -9.844 1 95.56 287 LYS A O 1
ATOM 2137 N N . LEU A 1 288 ? -1.23 -26.047 -12.086 1 92.19 288 LEU A N 1
ATOM 2138 C CA . LEU A 1 288 ? -0.633 -27.359 -12.273 1 92.19 288 LEU A CA 1
ATOM 2139 C C . LEU A 1 288 ? 0.843 -27.234 -12.641 1 92.19 288 LEU A C 1
ATOM 2141 O O . LEU A 1 288 ? 1.569 -28.234 -12.633 1 92.19 288 LEU A O 1
ATOM 2145 N N . HIS A 1 289 ? 1.246 -26.047 -12.938 1 95.19 289 HIS A N 1
ATOM 2146 C CA . HIS A 1 289 ? 2.623 -25.734 -13.297 1 95.19 289 HIS A CA 1
ATOM 2147 C C . HIS A 1 289 ? 3.201 -24.656 -12.391 1 95.19 289 HIS A C 1
ATOM 2149 O O . HIS A 1 289 ? 2.459 -23.828 -11.844 1 95.19 289 HIS A O 1
ATOM 2155 N N . ALA A 1 290 ? 4.492 -24.641 -12.172 1 96.56 290 ALA A N 1
ATOM 2156 C CA . ALA A 1 290 ? 5.16 -23.75 -11.242 1 96.56 290 ALA A CA 1
ATOM 2157 C C . ALA A 1 290 ? 5.547 -22.438 -11.914 1 96.56 290 ALA A C 1
ATOM 2159 O O . ALA A 1 290 ? 6.684 -21.969 -11.797 1 96.56 290 ALA A O 1
ATOM 2160 N N . CYS A 1 291 ? 4.672 -21.859 -12.656 1 96.81 291 CYS A N 1
ATOM 2161 C CA . CYS A 1 291 ? 4.887 -20.594 -13.344 1 96.81 291 CYS A CA 1
ATOM 2162 C C . CYS A 1 291 ? 3.604 -19.781 -13.391 1 96.81 291 CYS A C 1
ATOM 2164 O O . CYS A 1 291 ? 2.586 -20.172 -12.82 1 96.81 291 CYS A O 1
ATOM 2166 N N . VAL A 1 292 ? 3.674 -18.625 -13.969 1 95.81 292 VAL A N 1
ATOM 2167 C CA . VAL A 1 292 ? 2.539 -17.719 -14.062 1 95.81 292 VAL A CA 1
ATOM 2168 C C . VAL A 1 292 ? 1.375 -18.406 -14.766 1 95.81 292 VAL A C 1
ATOM 2170 O O . VAL A 1 292 ? 1.58 -19.172 -15.719 1 95.81 292 VAL A O 1
ATOM 2173 N N . GLY A 1 293 ? 0.158 -18.172 -14.297 1 94.19 293 GLY A N 1
ATOM 2174 C CA . GLY A 1 293 ? -1.036 -18.812 -14.82 1 94.19 293 GLY A CA 1
ATOM 2175 C C . GLY A 1 293 ? -1.312 -18.469 -16.266 1 94.19 293 GLY A C 1
ATOM 2176 O O . GLY A 1 293 ? -1.863 -19.281 -17.016 1 94.19 293 GLY A O 1
ATOM 2177 N N . GLY A 1 294 ? -0.875 -17.312 -16.641 1 94 294 GLY A N 1
ATOM 2178 C CA . GLY A 1 294 ? -1.1 -16.844 -18 1 94 294 GLY A CA 1
ATOM 2179 C C . GLY A 1 294 ? -0.415 -17.703 -19.047 1 94 294 GLY A C 1
ATOM 2180 O O . GLY A 1 294 ? -0.804 -17.688 -20.219 1 94 294 GLY A O 1
ATOM 2181 N N . SER A 1 295 ? 0.558 -18.5 -18.609 1 96.31 295 SER A N 1
ATOM 2182 C CA . SER A 1 295 ? 1.334 -19.281 -19.578 1 96.31 295 SER A CA 1
ATOM 2183 C C . SER A 1 295 ? 0.889 -20.734 -19.578 1 96.31 295 SER A C 1
ATOM 2185 O O . SER A 1 295 ? 1.446 -21.562 -20.312 1 96.31 295 SER A O 1
ATOM 2187 N N . HIS A 1 296 ? -0.136 -21.062 -18.828 1 96.81 296 HIS A N 1
ATOM 2188 C CA . HIS A 1 296 ? -0.562 -22.453 -18.75 1 96.81 296 HIS A CA 1
ATOM 2189 C C . HIS A 1 296 ? -1.156 -22.906 -20.078 1 96.81 296 HIS A C 1
ATOM 2191 O O . HIS A 1 296 ? -0.971 -24.062 -20.484 1 96.81 296 HIS A O 1
ATOM 2197 N N . GLY A 1 297 ? -1.899 -22.047 -20.75 1 97.19 297 GLY A N 1
ATOM 2198 C CA . GLY A 1 297 ? -2.395 -22.391 -22.062 1 97.19 297 GLY A CA 1
ATOM 2199 C C . GLY A 1 297 ? -1.287 -22.719 -23.047 1 97.19 297 GLY A C 1
ATOM 2200 O O . GLY A 1 297 ? -1.391 -23.688 -23.797 1 97.19 297 GLY A O 1
ATOM 2201 N N . GLN A 1 298 ? -0.244 -21.938 -23.047 1 97.88 298 GLN A N 1
ATOM 2202 C CA . GLN A 1 298 ? 0.904 -22.172 -23.906 1 97.88 298 GLN A CA 1
ATOM 2203 C C . GLN A 1 298 ? 1.53 -23.547 -23.625 1 97.88 298 GLN A C 1
ATOM 2205 O O . GLN A 1 298 ? 1.908 -24.266 -24.547 1 97.88 298 GLN A O 1
ATOM 2210 N N . ILE A 1 299 ? 1.663 -23.891 -22.359 1 98.06 299 ILE A N 1
ATOM 2211 C CA . ILE A 1 299 ? 2.234 -25.172 -21.984 1 98.06 299 ILE A CA 1
ATOM 2212 C C . ILE A 1 299 ? 1.379 -26.312 -22.531 1 98.06 299 ILE A C 1
ATOM 2214 O O . ILE A 1 299 ? 1.904 -27.266 -23.109 1 98.06 299 ILE A O 1
ATOM 2218 N N . GLU A 1 300 ? 0.084 -26.172 -22.406 1 97.19 300 GLU A N 1
ATOM 2219 C CA . GLU A 1 300 ? -0.836 -27.203 -22.891 1 97.19 300 GLU A CA 1
ATOM 2220 C C . GLU A 1 300 ? -0.727 -27.375 -24.406 1 97.19 300 GLU A C 1
ATOM 2222 O O . GLU A 1 300 ? -0.722 -28.5 -24.906 1 97.19 300 GLU A O 1
ATOM 2227 N N . VAL A 1 301 ? -0.679 -26.297 -25.125 1 98.44 301 VAL A N 1
ATOM 2228 C CA . VAL A 1 301 ? -0.599 -26.344 -26.578 1 98.44 301 VAL A CA 1
ATOM 2229 C C . VAL A 1 301 ? 0.712 -27.016 -27 1 98.44 301 VAL A C 1
ATOM 2231 O O . VAL A 1 301 ? 0.729 -27.859 -27.891 1 98.44 301 VAL A O 1
ATOM 2234 N N . LEU A 1 302 ? 1.821 -26.609 -26.391 1 98.56 302 LEU A N 1
ATOM 2235 C CA . LEU A 1 302 ? 3.119 -27.203 -26.688 1 98.56 302 LEU A CA 1
ATOM 2236 C C . LEU A 1 302 ? 3.121 -28.703 -26.391 1 98.56 302 LEU A C 1
ATOM 2238 O O . LEU A 1 302 ? 3.668 -29.5 -27.156 1 98.56 302 LEU A O 1
ATOM 2242 N N . GLU A 1 303 ? 2.529 -29.062 -25.281 1 97.81 303 GLU A N 1
ATOM 2243 C CA . GLU A 1 303 ? 2.41 -30.484 -24.922 1 97.81 303 GLU A CA 1
ATOM 2244 C C . GLU A 1 303 ? 1.646 -31.25 -26 1 97.81 303 GLU A C 1
ATOM 2246 O O . GLU A 1 303 ? 2.055 -32.344 -26.391 1 97.81 303 GLU A O 1
ATOM 2251 N N . LYS A 1 304 ? 0.579 -30.688 -26.438 1 97.69 304 LYS A N 1
ATOM 2252 C CA . LYS A 1 304 ? -0.233 -31.312 -27.484 1 97.69 304 LYS A CA 1
ATOM 2253 C C . LYS A 1 304 ? 0.569 -31.5 -28.766 1 97.69 304 LYS A C 1
ATOM 2255 O O . LYS A 1 304 ? 0.494 -32.562 -29.406 1 97.69 304 LYS A O 1
ATOM 2260 N N . LEU A 1 305 ? 1.282 -30.516 -29.125 1 98.31 305 LEU A N 1
ATOM 2261 C CA . LEU A 1 305 ? 2.098 -30.578 -30.328 1 98.31 305 LEU A CA 1
ATOM 2262 C C . LEU A 1 305 ? 3.178 -31.641 -30.203 1 98.31 305 LEU A C 1
ATOM 2264 O O . LEU A 1 305 ? 3.434 -32.406 -31.141 1 98.31 305 LEU A O 1
ATOM 2268 N N . GLN A 1 306 ? 3.787 -31.688 -29.047 1 98.06 306 GLN A N 1
ATOM 2269 C CA . GLN A 1 306 ? 4.82 -32.688 -28.797 1 98.06 306 GLN A CA 1
ATOM 2270 C C . GLN A 1 306 ? 4.25 -34.094 -28.859 1 98.06 306 GLN A C 1
ATOM 2272 O O . GLN A 1 306 ? 4.906 -35.031 -29.359 1 98.06 306 GLN A O 1
ATOM 2277 N N . LEU A 1 307 ? 3.061 -34.312 -28.406 1 97.62 307 LEU A N 1
ATOM 2278 C CA . LEU A 1 307 ? 2.406 -35.625 -28.406 1 97.62 307 LEU A CA 1
ATOM 2279 C C . LEU A 1 307 ? 1.993 -36 -29.828 1 97.62 307 LEU A C 1
ATOM 2281 O O . LEU A 1 307 ? 2.1 -37.188 -30.203 1 97.62 307 LEU A O 1
ATOM 2285 N N . LYS A 1 308 ? 1.578 -35.031 -30.562 1 97.69 308 LYS A N 1
ATOM 2286 C CA . LYS A 1 308 ? 1.107 -35.281 -31.922 1 97.69 308 LYS A CA 1
ATOM 2287 C C . LYS A 1 308 ? 2.275 -35.562 -32.875 1 97.69 308 LYS A C 1
ATOM 2289 O O . LYS A 1 308 ? 2.129 -36.281 -33.844 1 97.69 308 LYS A O 1
ATOM 2294 N N . HIS A 1 309 ? 3.41 -34.938 -32.5 1 97.5 309 HIS A N 1
ATOM 2295 C CA . HIS A 1 309 ? 4.574 -35.031 -33.375 1 97.5 309 HIS A CA 1
ATOM 2296 C C . HIS A 1 309 ? 5.828 -35.406 -32.594 1 97.5 309 HIS A C 1
ATOM 2298 O O . HIS A 1 309 ? 6.816 -34.656 -32.625 1 97.5 309 HIS A O 1
ATOM 2304 N N . PRO A 1 310 ? 5.871 -36.5 -32 1 97 310 PRO A N 1
ATOM 2305 C CA . PRO A 1 310 ? 6.98 -36.844 -31.125 1 97 310 PRO A CA 1
ATOM 2306 C C . PRO A 1 310 ? 8.328 -36.875 -31.844 1 97 310 PRO A C 1
ATOM 2308 O O . PRO A 1 310 ? 9.352 -36.5 -31.25 1 97 310 PRO A O 1
ATOM 2311 N N . ASP A 1 311 ? 8.391 -37.188 -33.094 1 96.56 311 ASP A N 1
ATOM 2312 C CA . ASP A 1 311 ? 9.641 -37.281 -33.844 1 96.56 311 ASP A CA 1
ATOM 2313 C C . ASP A 1 311 ? 10.234 -35.906 -34.094 1 96.56 311 ASP A C 1
ATOM 2315 O O . ASP A 1 311 ? 11.453 -35.75 -34.188 1 96.56 311 ASP A O 1
ATOM 2319 N N . ARG A 1 312 ? 9.359 -34.938 -34.031 1 96.56 312 ARG A N 1
ATOM 2320 C CA . ARG A 1 312 ? 9.797 -33.562 -34.344 1 96.56 312 ARG A CA 1
ATOM 2321 C C . ARG A 1 312 ? 10.344 -32.875 -33.094 1 96.56 312 ARG A C 1
ATOM 2323 O O . ARG A 1 312 ? 11.047 -31.875 -33.219 1 96.56 312 ARG A O 1
ATOM 2330 N N . PHE A 1 313 ? 10.023 -33.469 -31.984 1 98.19 313 PHE A N 1
ATOM 2331 C CA . PHE A 1 313 ? 10.32 -32.688 -30.766 1 98.19 313 PHE A CA 1
ATOM 2332 C C . PHE A 1 313 ? 11.25 -33.5 -29.859 1 98.19 313 PHE A C 1
ATOM 2334 O O . PHE A 1 313 ? 11.273 -33.281 -28.641 1 98.19 313 PHE A O 1
ATOM 2341 N N . THR A 1 314 ? 12 -34.344 -30.484 1 97.62 314 THR A N 1
ATOM 2342 C CA . THR A 1 314 ? 13.109 -34.938 -29.734 1 97.62 314 THR A CA 1
ATOM 2343 C C . THR A 1 314 ? 14.195 -33.906 -29.484 1 97.62 314 THR A C 1
ATOM 2345 O O . THR A 1 314 ? 14.281 -32.906 -30.203 1 97.62 314 THR A O 1
ATOM 2348 N N . LEU A 1 315 ? 14.938 -34.125 -28.469 1 97 315 LEU A N 1
ATOM 2349 C CA . LEU A 1 315 ? 15.93 -33.125 -28.047 1 97 315 LEU A CA 1
ATOM 2350 C C . LEU A 1 315 ? 16.859 -32.781 -29.203 1 97 315 LEU A C 1
ATOM 2352 O O . LEU A 1 315 ? 17.266 -31.625 -29.344 1 97 315 LEU A O 1
ATOM 2356 N N . ASP A 1 316 ? 17.234 -33.688 -29.969 1 96.19 316 ASP A N 1
ATOM 2357 C CA . ASP A 1 316 ? 18.188 -33.5 -31.062 1 96.19 316 ASP A CA 1
ATOM 2358 C C . ASP A 1 316 ? 17.547 -32.75 -32.219 1 96.19 316 ASP A C 1
ATOM 2360 O O . ASP A 1 316 ? 18.25 -32.25 -33.094 1 96.19 316 ASP A O 1
ATOM 2364 N N . GLN A 1 317 ? 16.219 -32.688 -32.188 1 97.38 317 GLN A N 1
ATOM 2365 C CA . GLN A 1 317 ? 15.516 -32 -33.281 1 97.38 317 GLN A CA 1
ATOM 2366 C C . GLN A 1 317 ? 15.211 -30.547 -32.906 1 97.38 317 GLN A C 1
ATOM 2368 O O . GLN A 1 317 ? 14.922 -29.734 -33.781 1 97.38 317 GLN A O 1
ATOM 2373 N N . LEU A 1 318 ? 15.227 -30.172 -31.688 1 98.31 318 LEU A N 1
ATOM 2374 C CA . LEU A 1 318 ? 14.812 -28.859 -31.219 1 98.31 318 LEU A CA 1
ATOM 2375 C C . LEU A 1 318 ? 15.664 -27.766 -31.844 1 98.31 318 LEU A C 1
ATOM 2377 O O . LEU A 1 318 ? 15.148 -26.688 -32.156 1 98.31 318 LEU A O 1
ATOM 2381 N N . PRO A 1 319 ? 17.016 -27.984 -32.094 1 97.94 319 PRO A N 1
ATOM 2382 C CA . PRO A 1 319 ? 17.812 -26.953 -32.75 1 97.94 319 PRO A CA 1
ATOM 2383 C C . PRO A 1 319 ? 17.328 -26.672 -34.188 1 97.94 319 PRO A C 1
ATOM 2385 O O . PRO A 1 319 ? 17.672 -25.625 -34.75 1 97.94 319 PRO A O 1
ATOM 2388 N N . ARG A 1 320 ? 16.562 -27.547 -34.75 1 97.88 320 ARG A N 1
ATOM 2389 C CA . ARG A 1 320 ? 16.078 -27.375 -36.094 1 97.88 320 ARG A CA 1
ATOM 2390 C C . ARG A 1 320 ? 14.898 -26.422 -36.156 1 97.88 320 ARG A C 1
ATOM 2392 O O . ARG A 1 320 ? 14.484 -26 -37.25 1 97.88 320 ARG A O 1
ATOM 2399 N N . ILE A 1 321 ? 14.336 -26.078 -35.031 1 98.56 321 ILE A N 1
ATOM 2400 C CA . ILE A 1 321 ? 13.312 -25.047 -34.969 1 98.56 321 ILE A CA 1
ATOM 2401 C C . ILE A 1 321 ? 13.898 -23.703 -35.406 1 98.56 321 ILE A C 1
ATOM 2403 O O . ILE A 1 321 ? 14.945 -23.297 -34.906 1 98.56 321 ILE A O 1
ATOM 2407 N N . ARG A 1 322 ? 13.211 -23.031 -36.344 1 98.38 322 ARG A N 1
ATOM 2408 C CA . ARG A 1 322 ? 13.656 -21.734 -36.844 1 98.38 322 ARG A CA 1
ATOM 2409 C C . ARG A 1 322 ? 12.969 -20.594 -36.094 1 98.38 322 ARG A C 1
ATOM 2411 O O . ARG A 1 322 ? 13.578 -19.547 -35.844 1 98.38 322 ARG A O 1
ATOM 2418 N N . LYS A 1 323 ? 11.719 -20.828 -35.844 1 98.56 323 LYS A N 1
ATOM 2419 C CA . LYS A 1 323 ? 10.922 -19.75 -35.281 1 98.56 323 LYS A CA 1
ATOM 2420 C C . LYS A 1 323 ? 9.734 -20.281 -34.5 1 98.56 323 LYS A C 1
ATOM 2422 O O . LYS A 1 323 ? 9.102 -21.25 -34.906 1 98.56 323 LYS A O 1
ATOM 2427 N N . ILE A 1 324 ? 9.469 -19.688 -33.375 1 98.75 324 ILE A N 1
ATOM 2428 C CA . ILE A 1 324 ? 8.289 -19.953 -32.562 1 98.75 324 ILE A CA 1
ATOM 2429 C C . ILE A 1 324 ? 7.5 -18.656 -32.375 1 98.75 324 ILE A C 1
ATOM 2431 O O . ILE A 1 324 ? 8.055 -17.641 -31.938 1 98.75 324 ILE A O 1
ATOM 2435 N N . LYS A 1 325 ? 6.254 -18.641 -32.688 1 98.75 325 LYS A N 1
ATOM 2436 C CA . LYS A 1 325 ? 5.359 -17.516 -32.406 1 98.75 325 LYS A CA 1
ATOM 2437 C C . LYS A 1 325 ? 4.348 -17.875 -31.328 1 98.75 325 LYS A C 1
ATOM 2439 O O . LYS A 1 325 ? 3.717 -18.938 -31.391 1 98.75 325 LYS A O 1
ATOM 2444 N N . VAL A 1 326 ? 4.234 -17.062 -30.359 1 98.69 326 VAL A N 1
ATOM 2445 C CA . VAL A 1 326 ? 3.328 -17.297 -29.234 1 98.69 326 VAL A CA 1
ATOM 2446 C C . VAL A 1 326 ? 2.316 -16.156 -29.156 1 98.69 326 VAL A C 1
ATOM 2448 O O . VAL A 1 326 ? 2.668 -15.023 -28.812 1 98.69 326 VAL A O 1
ATOM 2451 N N . GLY A 1 327 ? 1.05 -16.422 -29.484 1 98.69 327 GLY A N 1
ATOM 2452 C CA . GLY A 1 327 ? -0.042 -15.469 -29.344 1 98.69 327 GLY A CA 1
ATOM 2453 C C . GLY A 1 327 ? -0.687 -15.508 -27.969 1 98.69 327 GLY A C 1
ATOM 2454 O O . GLY A 1 327 ? -1.134 -16.562 -27.516 1 98.69 327 GLY A O 1
ATOM 2455 N N . LEU A 1 328 ? -0.754 -14.352 -27.312 1 98.12 328 LEU A N 1
ATOM 2456 C CA . LEU A 1 328 ? -1.256 -14.227 -25.953 1 98.12 328 LEU A CA 1
ATOM 2457 C C . LEU A 1 328 ? -2.293 -13.117 -25.859 1 98.12 328 LEU A C 1
ATOM 2459 O O . LEU A 1 328 ? -2.375 -12.258 -26.734 1 98.12 328 LEU A O 1
ATOM 2463 N N . SER A 1 329 ? -3.119 -13.148 -24.781 1 96.94 329 SER A N 1
ATOM 2464 C CA . SER A 1 329 ? -4.004 -12.023 -24.5 1 96.94 329 SER A CA 1
ATOM 2465 C C . SER A 1 329 ? -3.213 -10.758 -24.219 1 96.94 329 SER A C 1
ATOM 2467 O O . SER A 1 329 ? -2.01 -10.812 -23.953 1 96.94 329 SER A O 1
ATOM 2469 N N . HIS A 1 330 ? -3.904 -9.617 -24.297 1 95.88 330 HIS A N 1
ATOM 2470 C CA . HIS A 1 330 ? -3.248 -8.352 -24.031 1 95.88 330 HIS A CA 1
ATOM 2471 C C . HIS A 1 330 ? -2.605 -8.344 -22.641 1 95.88 330 HIS A C 1
ATOM 2473 O O . HIS A 1 330 ? -1.456 -7.926 -22.484 1 95.88 330 HIS A O 1
ATOM 2479 N N . ALA A 1 331 ? -3.303 -8.766 -21.656 1 94.69 331 ALA A N 1
ATOM 2480 C CA . ALA A 1 331 ? -2.826 -8.781 -20.281 1 94.69 331 ALA A CA 1
ATOM 2481 C C . ALA A 1 331 ? -1.607 -9.688 -20.141 1 94.69 331 ALA A C 1
ATOM 2483 O O . ALA A 1 331 ? -0.618 -9.312 -19.5 1 94.69 331 ALA A O 1
ATOM 2484 N N . ILE A 1 332 ? -1.686 -10.891 -20.75 1 96.38 332 ILE A N 1
ATOM 2485 C CA . ILE A 1 332 ? -0.606 -11.852 -20.594 1 96.38 332 ILE A CA 1
ATOM 2486 C C . ILE A 1 332 ? 0.594 -11.438 -21.438 1 96.38 332 ILE A C 1
ATOM 2488 O O . ILE A 1 332 ? 1.743 -11.625 -21.031 1 96.38 332 ILE A O 1
ATOM 2492 N N . TYR A 1 333 ? 0.358 -10.891 -22.594 1 97.12 333 TYR A N 1
ATOM 2493 C CA . TYR A 1 333 ? 1.454 -10.367 -23.391 1 97.12 333 TYR A CA 1
ATOM 2494 C C . TYR A 1 333 ? 2.221 -9.281 -22.641 1 97.12 333 TYR A C 1
ATOM 2496 O O . TYR A 1 333 ? 3.453 -9.289 -22.625 1 97.12 333 TYR A O 1
ATOM 2504 N N . ALA A 1 334 ? 1.502 -8.352 -22.047 1 92.75 334 ALA A N 1
ATOM 2505 C CA . ALA A 1 334 ? 2.131 -7.281 -21.266 1 92.75 334 ALA A CA 1
ATOM 2506 C C . ALA A 1 334 ? 2.895 -7.852 -20.062 1 92.75 334 ALA A C 1
ATOM 2508 O O . ALA A 1 334 ? 3.988 -7.387 -19.75 1 92.75 334 ALA A O 1
ATOM 2509 N N . HIS A 1 335 ? 2.379 -8.852 -19.531 1 93.69 335 HIS A N 1
ATOM 2510 C CA . HIS A 1 335 ? 2.85 -9.438 -18.266 1 93.69 335 HIS A CA 1
ATOM 2511 C C . HIS A 1 335 ? 3.992 -10.422 -18.516 1 93.69 335 HIS A C 1
ATOM 2513 O O . HIS A 1 335 ? 4.973 -10.438 -17.766 1 93.69 335 HIS A O 1
ATOM 2519 N N . ASP A 1 336 ? 3.85 -11.273 -19.547 1 95.56 336 ASP A N 1
ATOM 2520 C CA . ASP A 1 336 ? 4.742 -12.414 -19.688 1 95.56 336 ASP A CA 1
ATOM 2521 C C . ASP A 1 336 ? 5.5 -12.367 -21.016 1 95.56 336 ASP A C 1
ATOM 2523 O O . ASP A 1 336 ? 6.484 -13.086 -21.203 1 95.56 336 ASP A O 1
ATOM 2527 N N . GLY A 1 337 ? 5.098 -11.539 -21.938 1 96.62 337 GLY A N 1
ATOM 2528 C CA . GLY A 1 337 ? 5.598 -11.602 -23.297 1 96.62 337 GLY A CA 1
ATOM 2529 C C . GLY A 1 337 ? 6.824 -10.734 -23.516 1 96.62 337 GLY A C 1
ATOM 2530 O O . GLY A 1 337 ? 7.152 -10.398 -24.656 1 96.62 337 GLY A O 1
ATOM 2531 N N . TRP A 1 338 ? 7.477 -10.336 -22.438 1 93.06 338 TRP A N 1
ATOM 2532 C CA . TRP A 1 338 ? 8.625 -9.438 -22.547 1 93.06 338 TRP A CA 1
ATOM 2533 C C . TRP A 1 338 ? 9.883 -10.211 -22.938 1 93.06 338 TRP A C 1
ATOM 2535 O O . TRP A 1 338 ? 9.953 -11.43 -22.766 1 93.06 338 TRP A O 1
ATOM 2545 N N . VAL A 1 339 ? 10.875 -9.531 -23.531 1 94.19 339 VAL A N 1
ATOM 2546 C CA . VAL A 1 339 ? 12.141 -10.102 -23.969 1 94.19 339 VAL A CA 1
ATOM 2547 C C . VAL A 1 339 ? 13.164 -10.016 -22.844 1 94.19 339 VAL A C 1
ATOM 2549 O O . VAL A 1 339 ? 13.406 -8.938 -22.297 1 94.19 339 VAL A O 1
ATOM 2552 N N . PRO A 1 340 ? 13.719 -11.164 -22.484 1 92.62 340 PRO A N 1
ATOM 2553 C CA . PRO A 1 340 ? 14.727 -11.109 -21.438 1 92.62 340 PRO A CA 1
ATOM 2554 C C . PRO A 1 340 ? 15.891 -10.18 -21.766 1 92.62 340 PRO A C 1
ATOM 2556 O O . PRO A 1 340 ? 16.359 -10.172 -22.906 1 92.62 340 PRO A O 1
ATOM 2559 N N . GLU A 1 341 ? 16.344 -9.508 -20.734 1 84.25 341 GLU A N 1
ATOM 2560 C CA . GLU A 1 341 ? 17.422 -8.547 -20.922 1 84.25 341 GLU A CA 1
ATOM 2561 C C . GLU A 1 341 ? 18.766 -9.148 -20.547 1 84.25 341 GLU A C 1
ATOM 2563 O O . GLU A 1 341 ? 19.812 -8.594 -20.891 1 84.25 341 GLU A O 1
ATOM 2568 N N . SER A 1 342 ? 18.688 -10.18 -19.891 1 88.56 342 SER A N 1
ATOM 2569 C CA . SER A 1 342 ? 19.938 -10.742 -19.391 1 88.56 342 SER A CA 1
ATOM 2570 C C . SER A 1 342 ? 19.875 -12.266 -19.344 1 88.56 342 SER A C 1
ATOM 2572 O O . SER A 1 342 ? 18.781 -12.852 -19.297 1 88.56 342 SER A O 1
ATOM 2574 N N . ARG A 1 343 ? 20.969 -12.828 -19.484 1 94.69 343 ARG A N 1
ATOM 2575 C CA . ARG A 1 343 ? 21.219 -14.25 -19.266 1 94.69 343 ARG A CA 1
ATOM 2576 C C . ARG A 1 343 ? 22.219 -14.453 -18.125 1 94.69 343 ARG A C 1
ATOM 2578 O O . ARG A 1 343 ? 23.312 -13.875 -18.141 1 94.69 343 ARG A O 1
ATOM 2585 N N . PRO A 1 344 ? 21.938 -15.328 -17.141 1 95.62 344 PRO A N 1
ATOM 2586 C CA . PRO A 1 344 ? 20.688 -16.078 -16.969 1 95.62 344 PRO A CA 1
ATOM 2587 C C . PRO A 1 344 ? 19.531 -15.188 -16.469 1 95.62 344 PRO A C 1
ATOM 2589 O O . PRO A 1 344 ? 19.766 -14.062 -16.031 1 95.62 344 PRO A O 1
ATOM 2592 N N . LEU A 1 345 ? 18.344 -15.656 -16.609 1 93.25 345 LEU A N 1
ATOM 2593 C CA . LEU A 1 345 ? 17.188 -15.07 -15.922 1 93.25 345 LEU A CA 1
ATOM 2594 C C . LEU A 1 345 ? 17.25 -15.383 -14.43 1 93.25 345 LEU A C 1
ATOM 2596 O O . LEU A 1 345 ? 17.891 -16.359 -14.016 1 93.25 345 LEU A O 1
ATOM 2600 N N . THR A 1 346 ? 16.594 -14.508 -13.672 1 91.75 346 THR A N 1
ATOM 2601 C CA . THR A 1 346 ? 16.344 -14.867 -12.281 1 91.75 346 THR A CA 1
ATOM 2602 C C . THR A 1 346 ? 15.211 -15.883 -12.188 1 91.75 346 THR A C 1
ATOM 2604 O O . THR A 1 346 ? 14.492 -16.125 -13.164 1 91.75 346 THR A O 1
ATOM 2607 N N . GLU A 1 347 ? 15.07 -16.531 -11.047 1 92.62 347 GLU A N 1
ATOM 2608 C CA . GLU A 1 347 ? 13.984 -17.484 -10.836 1 92.62 347 GLU A CA 1
ATOM 2609 C C . GLU A 1 347 ? 12.625 -16.844 -11.094 1 92.62 347 GLU A C 1
ATOM 2611 O O . GLU A 1 347 ? 11.781 -17.391 -11.797 1 92.62 347 GLU A O 1
ATOM 2616 N N . THR A 1 348 ? 12.469 -15.633 -10.562 1 93.19 348 THR A N 1
ATOM 2617 C CA . THR A 1 348 ? 11.227 -14.898 -10.781 1 93.19 348 THR A CA 1
ATOM 2618 C C . THR A 1 348 ? 11.031 -14.578 -12.258 1 93.19 348 THR A C 1
ATOM 2620 O O . THR A 1 348 ? 9.961 -14.805 -12.812 1 93.19 348 THR A O 1
ATOM 2623 N N . GLY A 1 349 ? 12.078 -14.117 -12.859 1 93.38 349 GLY A N 1
ATOM 2624 C CA . GLY A 1 349 ? 12 -13.781 -14.273 1 93.38 349 GLY A CA 1
ATOM 2625 C C . GLY A 1 349 ? 11.648 -14.969 -15.148 1 93.38 349 GLY A C 1
ATOM 2626 O O . GLY A 1 349 ? 10.844 -14.844 -16.078 1 93.38 349 GLY A O 1
ATOM 2627 N N . GLY A 1 350 ? 12.234 -16.094 -14.828 1 95.56 350 GLY A N 1
ATOM 2628 C CA . GLY A 1 350 ? 11.938 -17.312 -15.578 1 95.56 350 GLY A CA 1
ATOM 2629 C C . GLY A 1 350 ? 10.484 -17.75 -15.461 1 95.56 350 GLY A C 1
ATOM 2630 O O . GLY A 1 350 ? 9.875 -18.172 -16.438 1 95.56 350 GLY A O 1
ATOM 2631 N N . GLN A 1 351 ? 9.953 -17.609 -14.25 1 96.44 351 GLN A N 1
ATOM 2632 C CA . GLN A 1 351 ? 8.594 -18.047 -13.977 1 96.44 351 GLN A CA 1
ATOM 2633 C C . GLN A 1 351 ? 7.574 -17.094 -14.586 1 96.44 351 GLN A C 1
ATOM 2635 O O . GLN A 1 351 ? 6.387 -17.406 -14.672 1 96.44 351 GLN A O 1
ATOM 2640 N N . MET A 1 352 ? 8.07 -15.906 -15.094 1 96.19 352 MET A N 1
ATOM 2641 C CA . MET A 1 352 ? 7.18 -14.867 -15.594 1 96.19 352 MET A CA 1
ATOM 2642 C C . MET A 1 352 ? 7.496 -14.539 -17.047 1 96.19 352 MET A C 1
ATOM 2644 O O . MET A 1 352 ? 7.145 -13.461 -17.547 1 96.19 352 MET A O 1
ATOM 2648 N N . ASN A 1 353 ? 8.211 -15.43 -17.766 1 97.62 353 ASN A N 1
ATOM 2649 C CA . ASN A 1 353 ? 8.57 -15.18 -19.156 1 97.62 353 ASN A CA 1
ATOM 2650 C C . ASN A 1 353 ? 8.078 -16.297 -20.078 1 97.62 353 ASN A C 1
ATOM 2652 O O . ASN A 1 353 ? 8.539 -17.438 -19.984 1 97.62 353 ASN A O 1
ATOM 2656 N N . ALA A 1 354 ? 7.238 -15.883 -20.938 1 98.38 354 ALA A N 1
ATOM 2657 C CA . ALA A 1 354 ? 6.57 -16.844 -21.797 1 98.38 354 ALA A CA 1
ATOM 2658 C C . ALA A 1 354 ? 7.578 -17.609 -22.656 1 98.38 354 ALA A C 1
ATOM 2660 O O . ALA A 1 354 ? 7.434 -18.828 -22.859 1 98.38 354 ALA A O 1
ATOM 2661 N N . ALA A 1 355 ? 8.617 -16.922 -23.156 1 98.56 355 ALA A N 1
ATOM 2662 C CA . ALA A 1 355 ? 9.609 -17.578 -24 1 98.56 355 ALA A CA 1
ATOM 2663 C C . ALA A 1 355 ? 10.375 -18.641 -23.219 1 98.56 355 ALA A C 1
ATOM 2665 O O . ALA A 1 355 ? 10.578 -19.75 -23.703 1 98.56 355 ALA A O 1
ATOM 2666 N N . TYR A 1 356 ? 10.766 -18.312 -22.047 1 98.5 356 TYR A N 1
ATOM 2667 C CA . TYR A 1 356 ? 11.477 -19.266 -21.203 1 98.5 356 TYR A CA 1
ATOM 2668 C C . TYR A 1 356 ? 10.594 -20.469 -20.875 1 98.5 356 TYR A C 1
ATOM 2670 O O . TYR A 1 356 ? 11.016 -21.609 -21.016 1 98.5 356 TYR A O 1
ATOM 2678 N N . ILE A 1 357 ? 9.383 -20.203 -20.469 1 98.62 357 ILE A N 1
ATOM 2679 C CA . ILE A 1 357 ? 8.445 -21.25 -20.047 1 98.62 357 ILE A CA 1
ATOM 2680 C C . ILE A 1 357 ? 8.172 -22.203 -21.219 1 98.62 357 ILE A C 1
ATOM 2682 O O . ILE A 1 357 ? 8.164 -23.422 -21.031 1 98.62 357 ILE A O 1
ATOM 2686 N N . GLY A 1 358 ? 8.008 -21.656 -22.375 1 98.69 358 GLY A N 1
ATOM 2687 C CA . GLY A 1 358 ? 7.852 -22.5 -23.547 1 98.69 358 GLY A CA 1
ATOM 2688 C C . GLY A 1 358 ? 9.07 -23.344 -23.844 1 98.69 358 GLY A C 1
ATOM 2689 O O . GLY A 1 358 ? 8.953 -24.516 -24.203 1 98.69 358 GLY A O 1
ATOM 2690 N N . ALA A 1 359 ? 10.219 -22.734 -23.688 1 98.75 359 ALA A N 1
ATOM 2691 C CA . ALA A 1 359 ? 11.469 -23.422 -23.969 1 98.75 359 ALA A CA 1
ATOM 2692 C C . ALA A 1 359 ? 11.656 -24.625 -23.047 1 98.75 359 ALA A C 1
ATOM 2694 O O . ALA A 1 359 ? 12.055 -25.703 -23.5 1 98.75 359 ALA A O 1
ATOM 2695 N N . VAL A 1 360 ? 11.32 -24.469 -21.781 1 98.44 360 VAL A N 1
ATOM 2696 C CA . VAL A 1 360 ? 11.547 -25.562 -20.859 1 98.44 360 VAL A CA 1
ATOM 2697 C C . VAL A 1 360 ? 10.477 -26.641 -21.062 1 98.44 360 VAL A C 1
ATOM 2699 O O . VAL A 1 360 ? 10.742 -27.828 -20.875 1 98.44 360 VAL A O 1
ATOM 2702 N N . GLN A 1 361 ? 9.258 -26.281 -21.469 1 98.56 361 GLN A N 1
ATOM 2703 C CA . GLN A 1 361 ? 8.281 -27.297 -21.859 1 98.56 361 GLN A CA 1
ATOM 2704 C C . GLN A 1 361 ? 8.789 -28.109 -23.047 1 98.56 361 GLN A C 1
ATOM 2706 O O . GLN A 1 361 ? 8.633 -29.328 -23.078 1 98.56 361 GLN A O 1
ATOM 2711 N N . LEU A 1 362 ? 9.398 -27.469 -23.984 1 98.62 362 LEU A N 1
ATOM 2712 C CA . LEU A 1 362 ? 9.898 -28.156 -25.172 1 98.62 362 LEU A CA 1
ATOM 2713 C C . LEU A 1 362 ? 11.062 -29.078 -24.812 1 98.62 362 LEU A C 1
ATOM 2715 O O . LEU A 1 362 ? 11.156 -30.188 -25.328 1 98.62 362 LEU A O 1
ATOM 2719 N N . THR A 1 363 ? 11.898 -28.641 -23.906 1 98.38 363 THR A N 1
ATOM 2720 C CA . THR A 1 363 ? 13.117 -29.391 -23.625 1 98.38 363 THR A CA 1
ATOM 2721 C C . THR A 1 363 ? 12.852 -30.484 -22.594 1 98.38 363 THR A C 1
ATOM 2723 O O . THR A 1 363 ? 13.359 -31.594 -22.703 1 98.38 363 THR A O 1
ATOM 2726 N N . ASP A 1 364 ? 12.039 -30.125 -21.547 1 97.44 364 ASP A N 1
ATOM 2727 C CA . ASP A 1 364 ? 11.93 -31 -20.391 1 97.44 364 ASP A CA 1
ATOM 2728 C C . ASP A 1 364 ? 10.562 -31.672 -20.328 1 97.44 364 ASP A C 1
ATOM 2730 O O . ASP A 1 364 ? 10.367 -32.625 -19.594 1 97.44 364 ASP A O 1
ATOM 2734 N N . ARG A 1 365 ? 9.609 -31.156 -21.062 1 97.12 365 ARG A N 1
ATOM 2735 C CA . ARG A 1 365 ? 8.242 -31.672 -21.094 1 97.12 365 ARG A CA 1
ATOM 2736 C C . ARG A 1 365 ? 7.594 -31.578 -19.719 1 97.12 365 ARG A C 1
ATOM 2738 O O . ARG A 1 365 ? 6.812 -32.469 -19.328 1 97.12 365 ARG A O 1
ATOM 2745 N N . GLN A 1 366 ? 8.07 -30.656 -18.953 1 95.06 366 GLN A N 1
ATOM 2746 C CA . GLN A 1 366 ? 7.586 -30.359 -17.609 1 95.06 366 GLN A CA 1
ATOM 2747 C C . GLN A 1 366 ? 7.969 -28.938 -17.188 1 95.06 366 GLN A C 1
ATOM 2749 O O . GLN A 1 366 ? 9.055 -28.469 -17.516 1 95.06 366 GLN A O 1
ATOM 2754 N N . VAL A 1 367 ? 7.043 -28.281 -16.5 1 96.56 367 VAL A N 1
ATOM 2755 C CA . VAL A 1 367 ? 7.309 -26.953 -15.945 1 96.56 367 VAL A CA 1
ATOM 2756 C C . VAL A 1 367 ? 7.027 -26.938 -14.445 1 96.56 367 VAL A C 1
ATOM 2758 O O . VAL A 1 367 ? 5.973 -26.484 -14.008 1 96.56 367 VAL A O 1
ATOM 2761 N N . LEU A 1 368 ? 7.91 -27.422 -13.664 1 94.38 368 LEU A N 1
ATOM 2762 C CA . LEU A 1 368 ? 7.875 -27.484 -12.203 1 94.38 368 LEU A CA 1
ATOM 2763 C C . LEU A 1 368 ? 9.109 -26.812 -11.602 1 94.38 368 LEU A C 1
ATOM 2765 O O . LEU A 1 368 ? 9.82 -26.078 -12.297 1 94.38 368 LEU A O 1
ATOM 2769 N N . LEU A 1 369 ? 9.398 -26.953 -10.414 1 92.38 369 LEU A N 1
ATOM 2770 C CA . LEU A 1 369 ? 10.43 -26.188 -9.711 1 92.38 369 LEU A CA 1
ATOM 2771 C C . LEU A 1 369 ? 11.812 -26.469 -10.297 1 92.38 369 LEU A C 1
ATOM 2773 O O . LEU A 1 369 ? 12.648 -25.562 -10.383 1 92.38 369 LEU A O 1
ATOM 2777 N N . GLU A 1 370 ? 12.039 -27.641 -10.734 1 92 370 GLU A N 1
ATOM 2778 C CA . GLU A 1 370 ? 13.336 -28.031 -11.273 1 92 370 GLU A CA 1
ATOM 2779 C C . GLU A 1 370 ? 13.703 -27.203 -12.492 1 92 370 GLU A C 1
ATOM 2781 O O . GLU A 1 370 ? 14.883 -26.906 -12.719 1 92 370 GLU A O 1
ATOM 2786 N N . GLN A 1 371 ? 12.797 -26.844 -13.242 1 95.69 371 GLN A N 1
ATOM 2787 C CA . GLN A 1 371 ? 13.016 -26.109 -14.484 1 95.69 371 GLN A CA 1
ATOM 2788 C C . GLN A 1 371 ? 13.422 -24.672 -14.203 1 95.69 371 GLN A C 1
ATOM 2790 O O . GLN A 1 371 ? 13.805 -23.938 -15.117 1 95.69 371 GLN A O 1
ATOM 2795 N N . PHE A 1 372 ? 13.406 -24.281 -12.961 1 94.5 372 PHE A N 1
ATOM 2796 C CA . PHE A 1 372 ? 13.781 -22.922 -12.602 1 94.5 372 PHE A CA 1
ATOM 2797 C C . PHE A 1 372 ? 15.023 -22.906 -11.727 1 94.5 372 PHE A C 1
ATOM 2799 O O . PHE A 1 372 ? 15.289 -21.938 -11.023 1 94.5 372 PHE A O 1
ATOM 2806 N N . SER A 1 373 ? 15.742 -24.016 -11.742 1 93.38 373 SER A N 1
ATOM 2807 C CA . SER A 1 373 ? 17.047 -24.094 -11.102 1 93.38 373 SER A CA 1
ATOM 2808 C C . SER A 1 373 ? 18.062 -23.219 -11.828 1 93.38 373 SER A C 1
ATOM 2810 O O . SER A 1 373 ? 17.891 -22.891 -13 1 93.38 373 SER A O 1
ATOM 2812 N N . ALA A 1 374 ? 19.156 -22.922 -11.172 1 93.19 374 ALA A N 1
ATOM 2813 C CA . ALA A 1 374 ? 20.203 -22.094 -11.742 1 93.19 374 ALA A CA 1
ATOM 2814 C C . ALA A 1 374 ? 20.766 -22.719 -13.016 1 93.19 374 ALA A C 1
ATOM 2816 O O . ALA A 1 374 ? 21.047 -22 -13.984 1 93.19 374 ALA A O 1
ATOM 2817 N N . LYS A 1 375 ? 20.891 -23.953 -13.031 1 94.94 375 LYS A N 1
ATOM 2818 C CA . LYS A 1 375 ? 21.422 -24.672 -14.188 1 94.94 375 LYS A CA 1
ATOM 2819 C C . LYS A 1 375 ? 20.516 -24.531 -15.391 1 94.94 375 LYS A C 1
ATOM 2821 O O . LYS A 1 375 ? 20.969 -24.25 -16.5 1 94.94 375 LYS A O 1
ATOM 2826 N N . LYS A 1 376 ? 19.234 -24.703 -15.188 1 95.94 376 LYS A N 1
ATOM 2827 C CA . LYS A 1 376 ? 18.281 -24.641 -16.281 1 95.94 376 LYS A CA 1
ATOM 2828 C C . LYS A 1 376 ? 18.109 -23.219 -16.781 1 95.94 376 LYS A C 1
ATOM 2830 O O . LYS A 1 376 ? 17.922 -22.984 -17.984 1 95.94 376 LYS A O 1
ATOM 2835 N N . LEU A 1 377 ? 18.172 -22.25 -15.906 1 96.56 377 LEU A N 1
ATOM 2836 C CA . LEU A 1 377 ? 18 -20.828 -16.234 1 96.56 377 LEU A CA 1
ATOM 2837 C C . LEU A 1 377 ? 19.141 -20.344 -17.125 1 96.56 377 LEU A C 1
ATOM 2839 O O . LEU A 1 377 ? 19.016 -19.312 -17.797 1 96.56 377 LEU A O 1
ATOM 2843 N N . ASP A 1 378 ? 20.234 -21.109 -17.188 1 97.38 378 ASP A N 1
ATOM 2844 C CA . ASP A 1 378 ? 21.391 -20.734 -18 1 97.38 378 ASP A CA 1
ATOM 2845 C C . ASP A 1 378 ? 21.656 -21.766 -19.094 1 97.38 378 ASP A C 1
ATOM 2847 O O . ASP A 1 378 ? 22.734 -21.797 -19.672 1 97.38 378 ASP A O 1
ATOM 2851 N N . ASP A 1 379 ? 20.766 -22.641 -19.375 1 97.75 379 ASP A N 1
ATOM 2852 C CA . ASP A 1 379 ? 20.953 -23.734 -20.312 1 97.75 379 ASP A CA 1
ATOM 2853 C C . ASP A 1 379 ? 21 -23.234 -21.75 1 97.75 379 ASP A C 1
ATOM 2855 O O . ASP A 1 379 ? 20.156 -22.438 -22.172 1 97.75 379 ASP A O 1
ATOM 2859 N N . ASP A 1 380 ? 21.938 -23.703 -22.547 1 98.06 380 ASP A N 1
ATOM 2860 C CA . ASP A 1 380 ? 22.203 -23.203 -23.891 1 98.06 380 ASP A CA 1
ATOM 2861 C C . ASP A 1 380 ? 21.031 -23.516 -24.828 1 98.06 380 ASP A C 1
ATOM 2863 O O . ASP A 1 380 ? 20.641 -22.672 -25.641 1 98.06 380 ASP A O 1
ATOM 2867 N N . LEU A 1 381 ? 20.547 -24.703 -24.75 1 98.19 381 LEU A N 1
ATOM 2868 C CA . LEU A 1 381 ? 19.438 -25.078 -25.641 1 98.19 381 LEU A CA 1
ATOM 2869 C C . LEU A 1 381 ? 18.188 -24.266 -25.328 1 98.19 381 LEU A C 1
ATOM 2871 O O . LEU A 1 381 ? 17.484 -23.844 -26.234 1 98.19 381 LEU A O 1
ATOM 2875 N N . VAL A 1 382 ? 17.906 -24.062 -24.031 1 98.44 382 VAL A N 1
ATOM 2876 C CA . VAL A 1 382 ? 16.781 -23.234 -23.594 1 98.44 382 VAL A CA 1
ATOM 2877 C C . VAL A 1 382 ? 16.922 -21.828 -24.172 1 98.44 382 VAL A C 1
ATOM 2879 O O . VAL A 1 382 ? 15.977 -21.281 -24.734 1 98.44 382 VAL A O 1
ATOM 2882 N N . TRP A 1 383 ? 18.094 -21.266 -24.125 1 98.38 383 TRP A N 1
ATOM 2883 C CA . TRP A 1 383 ? 18.312 -19.906 -24.594 1 98.38 383 TRP A CA 1
ATOM 2884 C C . TRP A 1 383 ? 18.25 -19.828 -26.109 1 98.38 383 TRP A C 1
ATOM 2886 O O . TRP A 1 383 ? 17.812 -18.812 -26.672 1 98.38 383 TRP A O 1
ATOM 2896 N N . ASP A 1 384 ? 18.703 -20.875 -26.797 1 98.38 384 ASP A N 1
ATOM 2897 C CA . ASP A 1 384 ? 18.531 -20.938 -28.25 1 98.38 384 ASP A CA 1
ATOM 2898 C C . ASP A 1 384 ? 17.062 -20.828 -28.625 1 98.38 384 ASP A C 1
ATOM 2900 O O . ASP A 1 384 ? 16.703 -20.078 -29.547 1 98.38 384 ASP A O 1
ATOM 2904 N N . LEU A 1 385 ? 16.25 -21.531 -27.922 1 98.62 385 LEU A N 1
ATOM 2905 C CA . LEU A 1 385 ? 14.805 -21.531 -28.172 1 98.62 385 LEU A CA 1
ATOM 2906 C C . LEU A 1 385 ? 14.188 -20.188 -27.781 1 98.62 385 LEU A C 1
ATOM 2908 O O . LEU A 1 385 ? 13.281 -19.703 -28.469 1 98.62 385 LEU A O 1
ATOM 2912 N N . ILE A 1 386 ? 14.617 -19.562 -26.672 1 98.5 386 ILE A N 1
ATOM 2913 C CA . ILE A 1 386 ? 14.148 -18.25 -26.25 1 98.5 386 ILE A CA 1
ATOM 2914 C C . ILE A 1 386 ? 14.391 -17.234 -27.375 1 98.5 386 ILE A C 1
ATOM 2916 O O . ILE A 1 386 ? 13.484 -16.484 -27.734 1 98.5 386 ILE A O 1
ATOM 2920 N N . HIS A 1 387 ? 15.578 -17.25 -28 1 97.88 387 HIS A N 1
ATOM 2921 C CA . HIS A 1 387 ? 15.961 -16.297 -29.031 1 97.88 387 HIS A CA 1
ATOM 2922 C C . HIS A 1 387 ? 15.125 -16.5 -30.297 1 97.88 387 HIS A C 1
ATOM 2924 O O . HIS A 1 387 ? 14.945 -15.562 -31.078 1 97.88 387 HIS A O 1
ATOM 2930 N N . LYS A 1 388 ? 14.586 -17.688 -30.438 1 98.44 388 LYS A N 1
ATOM 2931 C CA . LYS A 1 388 ? 13.781 -18.016 -31.609 1 98.44 388 LYS A CA 1
ATOM 2932 C C . LYS A 1 388 ? 12.297 -17.75 -31.359 1 98.44 388 LYS A C 1
ATOM 2934 O O . LYS A 1 388 ? 11.469 -17.922 -32.25 1 98.44 388 LYS A O 1
ATOM 2939 N N . THR A 1 389 ? 11.922 -17.328 -30.172 1 98.62 389 THR A N 1
ATOM 2940 C CA . THR A 1 389 ? 10.531 -17.156 -29.781 1 98.62 389 THR A CA 1
ATOM 2941 C C . THR A 1 389 ? 10.125 -15.695 -29.875 1 98.62 389 THR A C 1
ATOM 2943 O O . THR A 1 389 ? 10.812 -14.82 -29.344 1 98.62 389 THR A O 1
ATOM 2946 N N . GLU A 1 390 ? 9.055 -15.453 -30.516 1 98.31 390 GLU A N 1
ATOM 2947 C CA . GLU A 1 390 ? 8.422 -14.133 -30.578 1 98.31 390 GLU A CA 1
ATOM 2948 C C . GLU A 1 390 ? 7 -14.172 -30.016 1 98.31 390 GLU A C 1
ATOM 2950 O O . GLU A 1 390 ? 6.145 -14.898 -30.531 1 98.31 390 GLU A O 1
ATOM 2955 N N . CYS A 1 391 ? 6.773 -13.422 -28.984 1 98.38 391 CYS A N 1
ATOM 2956 C CA . CYS A 1 391 ? 5.434 -13.289 -28.422 1 98.38 391 CYS A CA 1
ATOM 2957 C C . CYS A 1 391 ? 4.695 -12.109 -29.047 1 98.38 391 CYS A C 1
ATOM 2959 O O . CYS A 1 391 ? 5.312 -11.102 -29.391 1 98.38 391 CYS A O 1
ATOM 2961 N N . TYR A 1 392 ? 3.438 -12.203 -29.219 1 98.06 392 TYR A N 1
ATOM 2962 C CA . TYR A 1 392 ? 2.627 -11.117 -29.75 1 98.06 392 TYR A CA 1
ATOM 2963 C C . TYR A 1 392 ? 1.229 -11.125 -29.156 1 98.06 392 TYR A C 1
ATOM 2965 O O . TYR A 1 392 ? 0.795 -12.133 -28.594 1 98.06 392 TYR A O 1
ATOM 2973 N N . HIS A 1 393 ? 0.567 -10.016 -29.203 1 97.81 393 HIS A N 1
ATOM 2974 C CA . HIS A 1 393 ? -0.81 -9.891 -28.734 1 97.81 393 HIS A CA 1
ATOM 2975 C C . HIS A 1 393 ? -1.791 -10.453 -29.75 1 97.81 393 HIS A C 1
ATOM 2977 O O . HIS A 1 393 ? -1.851 -9.977 -30.891 1 97.81 393 HIS A O 1
ATOM 2983 N N . ASP A 1 394 ? -2.463 -11.477 -29.359 1 98.12 394 ASP A N 1
ATOM 2984 C CA . ASP A 1 394 ? -3.562 -12.047 -30.141 1 98.12 394 ASP A CA 1
ATOM 2985 C C . ASP A 1 394 ? -4.914 -11.664 -29.531 1 98.12 394 ASP A C 1
ATOM 2987 O O . ASP A 1 394 ? -5.312 -12.211 -28.5 1 98.12 394 ASP A O 1
ATOM 2991 N N . SER A 1 395 ? -5.703 -10.875 -30.172 1 96.75 395 SER A N 1
ATOM 2992 C CA . SER A 1 395 ? -6.934 -10.289 -29.656 1 96.75 395 SER A CA 1
ATOM 2993 C C . SER A 1 395 ? -8 -11.359 -29.438 1 96.75 395 SER A C 1
ATOM 2995 O O . SER A 1 395 ? -8.984 -11.125 -28.719 1 96.75 395 SER A O 1
ATOM 2997 N N . GLU A 1 396 ? -7.809 -12.531 -30.031 1 96.62 396 GLU A N 1
ATOM 2998 C CA . GLU A 1 396 ? -8.719 -13.641 -29.766 1 96.62 396 GLU A CA 1
ATOM 2999 C C . GLU A 1 396 ? -8.797 -13.961 -28.281 1 96.62 396 GLU A C 1
ATOM 3001 O O . GLU A 1 396 ? -9.852 -14.367 -27.781 1 96.62 396 GLU A O 1
ATOM 3006 N N . PHE A 1 397 ? -7.754 -13.727 -27.625 1 96.81 397 PHE A N 1
ATOM 3007 C CA . PHE A 1 397 ? -7.664 -14.156 -26.234 1 96.81 397 PHE A CA 1
ATOM 3008 C C . PHE A 1 397 ? -8.062 -13.031 -25.281 1 96.81 397 PHE A C 1
ATOM 3010 O O . PHE A 1 397 ? -8 -13.18 -24.062 1 96.81 397 PHE A O 1
ATOM 3017 N N . ASP A 1 398 ? -8.508 -11.914 -25.828 1 94.12 398 ASP A N 1
ATOM 3018 C CA . ASP A 1 398 ? -9.039 -10.836 -25 1 94.12 398 ASP A CA 1
ATOM 3019 C C . ASP A 1 398 ? -10.531 -11.047 -24.719 1 94.12 398 ASP A C 1
ATOM 3021 O O . ASP A 1 398 ? -11.117 -10.32 -23.906 1 94.12 398 ASP A O 1
ATOM 3025 N N . LYS A 1 399 ? -11.078 -12.031 -25.422 1 93.06 399 LYS A N 1
ATOM 3026 C CA . LYS A 1 399 ? -12.477 -12.367 -25.188 1 93.06 399 LYS A CA 1
ATOM 3027 C C . LYS A 1 399 ? -12.68 -12.867 -23.75 1 93.06 399 LYS A C 1
ATOM 3029 O O . LYS A 1 399 ? -11.742 -13.344 -23.109 1 93.06 399 LYS A O 1
ATOM 3034 N N . PRO A 1 400 ? -13.922 -12.688 -23.25 1 87.94 400 PRO A N 1
ATOM 3035 C CA . PRO A 1 400 ? -14.203 -13.102 -21.875 1 87.94 400 PRO A CA 1
ATOM 3036 C C . PRO A 1 400 ? -13.812 -14.547 -21.594 1 87.94 400 PRO A C 1
ATOM 3038 O O . PRO A 1 400 ? -14.078 -15.43 -22.406 1 87.94 400 PRO A O 1
ATOM 3041 N N . ASN A 1 401 ? -13.109 -14.773 -20.594 1 88.19 401 ASN A N 1
ATOM 3042 C CA . ASN A 1 401 ? -12.75 -16.078 -20.047 1 88.19 401 ASN A CA 1
ATOM 3043 C C . ASN A 1 401 ? -11.648 -16.75 -20.844 1 88.19 401 ASN A C 1
ATOM 3045 O O . ASN A 1 401 ? -11.422 -17.953 -20.719 1 88.19 401 ASN A O 1
ATOM 3049 N N . GLN A 1 402 ? -10.945 -16.031 -21.672 1 93.25 402 GLN A N 1
ATOM 3050 C CA . GLN A 1 402 ? -9.93 -16.656 -22.516 1 93.25 402 GLN A CA 1
ATOM 3051 C C . GLN A 1 402 ? -8.555 -16.062 -22.25 1 93.25 402 GLN A C 1
ATOM 3053 O O . GLN A 1 402 ? -7.617 -16.297 -23.016 1 93.25 402 GLN A O 1
ATOM 3058 N N . VAL A 1 403 ? -8.438 -15.391 -21.188 1 93.31 403 VAL A N 1
ATOM 3059 C CA . VAL A 1 403 ? -7.246 -14.586 -20.922 1 93.31 403 VAL A CA 1
ATOM 3060 C C . VAL A 1 403 ? -6.02 -15.492 -20.875 1 93.31 403 VAL A C 1
ATOM 3062 O O . VAL A 1 403 ? -4.93 -15.094 -21.297 1 93.31 403 VAL A O 1
ATOM 3065 N N . ALA A 1 404 ? -6.129 -16.734 -20.453 1 94.44 404 ALA A N 1
ATOM 3066 C CA . ALA A 1 404 ? -4.988 -17.625 -20.281 1 94.44 404 ALA A CA 1
ATOM 3067 C C . ALA A 1 404 ? -4.883 -18.609 -21.438 1 94.44 404 ALA A C 1
ATOM 3069 O O . ALA A 1 404 ? -4.184 -19.625 -21.344 1 94.44 404 ALA A O 1
ATOM 3070 N N . GLY A 1 405 ? -5.586 -18.359 -22.562 1 96.62 405 GLY A N 1
ATOM 3071 C CA . GLY A 1 405 ? -5.398 -19.109 -23.797 1 96.62 405 GLY A CA 1
ATOM 3072 C C . GLY A 1 405 ? -4.129 -18.734 -24.531 1 96.62 405 GLY A C 1
ATOM 3073 O O . GLY A 1 405 ? -3.428 -17.797 -24.141 1 96.62 405 GLY A O 1
ATOM 3074 N N . ALA A 1 406 ? -3.828 -19.531 -25.547 1 98.25 406 ALA A N 1
ATOM 3075 C CA . ALA A 1 406 ? -2.619 -19.25 -26.312 1 98.25 406 ALA A CA 1
ATOM 3076 C C . ALA A 1 406 ? -2.676 -19.922 -27.688 1 98.25 406 ALA A C 1
ATOM 3078 O O . ALA A 1 406 ? -3.363 -20.922 -27.859 1 98.25 406 ALA A O 1
ATOM 3079 N N . ARG A 1 407 ? -2.014 -19.281 -28.594 1 98.69 407 ARG A N 1
ATOM 3080 C CA . ARG A 1 407 ? -1.761 -19.828 -29.922 1 98.69 407 ARG A CA 1
ATOM 3081 C C . ARG A 1 407 ? -0.264 -19.969 -30.188 1 98.69 407 ARG A C 1
ATOM 3083 O O . ARG A 1 407 ? 0.508 -19.047 -29.922 1 98.69 407 ARG A O 1
ATOM 3090 N N . ILE A 1 408 ? 0.157 -21.156 -30.656 1 98.75 408 ILE A N 1
ATOM 3091 C CA . ILE A 1 408 ? 1.568 -21.406 -30.938 1 98.75 408 ILE A CA 1
ATOM 3092 C C . ILE A 1 408 ? 1.752 -21.812 -32.406 1 98.75 408 ILE A C 1
ATOM 3094 O O . ILE A 1 408 ? 1.001 -22.641 -32.906 1 98.75 408 ILE A O 1
ATOM 3098 N N . THR A 1 409 ? 2.695 -21.172 -32.969 1 98.69 409 THR A N 1
ATOM 3099 C CA . THR A 1 409 ? 3.16 -21.578 -34.312 1 98.69 409 THR A CA 1
ATOM 3100 C C . THR A 1 409 ? 4.652 -21.891 -34.281 1 98.69 409 THR A C 1
ATOM 3102 O O . THR A 1 409 ? 5.457 -21.094 -33.781 1 98.69 409 THR A O 1
ATOM 3105 N N . ILE A 1 410 ? 5.059 -23.016 -34.812 1 98.75 410 ILE A N 1
ATOM 3106 C CA . ILE A 1 410 ? 6.461 -23.422 -34.875 1 98.75 410 ILE A CA 1
ATOM 3107 C C . ILE A 1 410 ? 6.852 -23.734 -36.312 1 98.75 410 ILE A C 1
ATOM 3109 O O . ILE A 1 410 ? 6.176 -24.5 -37 1 98.75 410 ILE A O 1
ATOM 3113 N N . GLU A 1 411 ? 7.957 -23.109 -36.688 1 98.56 411 GLU A N 1
ATOM 3114 C CA . GLU A 1 411 ? 8.539 -23.359 -38 1 98.56 411 GLU A CA 1
ATOM 3115 C C . GLU A 1 411 ? 9.891 -24.047 -37.906 1 98.56 411 GLU A C 1
ATOM 3117 O O . GLU A 1 411 ? 10.758 -23.625 -37.125 1 98.56 411 GLU A O 1
ATOM 3122 N N . PHE A 1 412 ? 10.039 -25.078 -38.719 1 98.06 412 PHE A N 1
ATOM 3123 C CA . PHE A 1 412 ? 11.305 -25.797 -38.75 1 98.06 412 PHE A CA 1
ATOM 3124 C C . PHE A 1 412 ? 12.133 -25.375 -39.969 1 98.06 412 PHE A C 1
ATOM 3126 O O . PHE A 1 412 ? 11.625 -24.719 -40.875 1 98.06 412 PHE A O 1
ATOM 3133 N N . ASP A 1 413 ? 13.383 -25.719 -39.875 1 97.06 413 ASP A N 1
ATOM 3134 C CA . ASP A 1 413 ? 14.32 -25.234 -40.875 1 97.06 413 ASP A CA 1
ATOM 3135 C C . ASP A 1 413 ? 14.133 -25.969 -42.188 1 97.06 413 ASP A C 1
ATOM 3137 O O . ASP A 1 413 ? 14.648 -25.547 -43.25 1 97.06 413 ASP A O 1
ATOM 3141 N N . ASP A 1 414 ? 13.367 -27.031 -42.312 1 96.75 414 ASP A N 1
ATOM 3142 C CA . ASP A 1 414 ? 13.094 -27.766 -43.531 1 96.75 414 ASP A CA 1
ATOM 3143 C C . ASP A 1 414 ? 11.805 -27.281 -44.188 1 96.75 414 ASP A C 1
ATOM 3145 O O . ASP A 1 414 ? 11.344 -27.859 -45.188 1 96.75 414 ASP A O 1
ATOM 3149 N N . GLY A 1 415 ? 11.172 -26.328 -43.531 1 96.06 415 GLY A N 1
ATOM 3150 C CA . GLY A 1 415 ? 9.969 -25.75 -44.094 1 96.06 415 GLY A CA 1
ATOM 3151 C C . GLY A 1 415 ? 8.695 -26.266 -43.438 1 96.06 415 GLY A C 1
ATOM 3152 O O . GLY A 1 415 ? 7.625 -25.688 -43.625 1 96.06 415 GLY A O 1
ATOM 3153 N N . PHE A 1 416 ? 8.797 -27.312 -42.719 1 96.38 416 PHE A N 1
ATOM 3154 C CA . PHE A 1 416 ? 7.648 -27.844 -42 1 96.38 416 PHE A CA 1
ATOM 3155 C C . PHE A 1 416 ? 7.18 -26.859 -40.938 1 96.38 416 PHE A C 1
ATOM 3157 O O . PHE A 1 416 ? 7.996 -26.219 -40.25 1 96.38 416 PHE A O 1
ATOM 3164 N N . SER A 1 417 ? 5.801 -26.703 -40.844 1 97.31 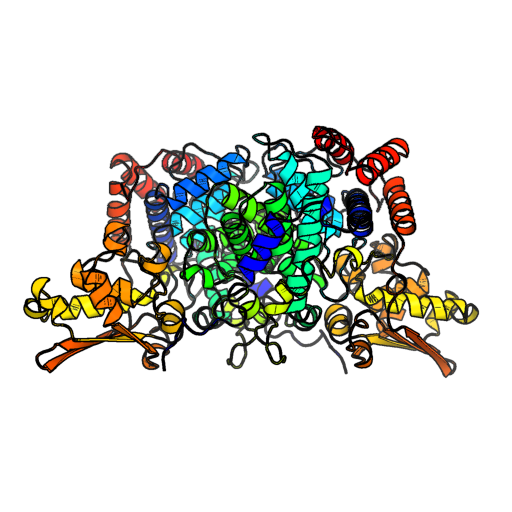417 SER A N 1
ATOM 3165 C CA . SER A 1 417 ? 5.238 -25.781 -39.844 1 97.31 417 SER A CA 1
ATOM 3166 C C . SER A 1 417 ? 4.039 -26.406 -39.125 1 97.31 417 SER A C 1
ATOM 3168 O O . SER A 1 417 ? 3.314 -27.219 -39.719 1 97.31 417 SER A O 1
ATOM 3170 N N . LEU A 1 418 ? 3.9 -26.078 -37.875 1 97.38 418 LEU A N 1
ATOM 3171 C CA . LEU A 1 418 ? 2.803 -26.531 -37.031 1 97.38 418 LEU A CA 1
ATOM 3172 C C . LEU A 1 418 ? 2.115 -25.344 -36.344 1 97.38 418 LEU A C 1
ATOM 3174 O O . LEU A 1 418 ? 2.76 -24.344 -36.031 1 97.38 418 LEU A O 1
ATOM 3178 N N . GLU A 1 419 ? 0.831 -25.484 -36.156 1 98.12 419 GLU A N 1
ATOM 3179 C CA . GLU A 1 419 ? 0.062 -24.516 -35.375 1 98.12 419 GLU A CA 1
ATOM 3180 C C . GLU A 1 419 ? -1.022 -25.203 -34.531 1 98.12 419 GLU A C 1
ATOM 3182 O O . GLU A 1 419 ? -1.668 -26.141 -35.031 1 98.12 419 GLU A O 1
ATOM 3187 N N . ASP A 1 420 ? -1.202 -24.781 -33.406 1 98.44 420 ASP A N 1
ATOM 3188 C CA . ASP A 1 420 ? -2.309 -25.203 -32.531 1 98.44 420 ASP A CA 1
ATOM 3189 C C . ASP A 1 420 ? -2.65 -24.109 -31.516 1 98.44 420 ASP A C 1
ATOM 3191 O O . ASP A 1 420 ? -1.95 -23.109 -31.422 1 98.44 420 ASP A O 1
ATOM 3195 N N . TRP A 1 421 ? -3.822 -24.125 -30.891 1 98.19 421 TRP A N 1
ATOM 3196 C CA . TRP A 1 421 ? -4.238 -23.141 -29.922 1 98.19 421 TRP A CA 1
ATOM 3197 C C . TRP A 1 421 ? -5.223 -23.734 -28.922 1 98.19 421 TRP A C 1
ATOM 3199 O O . TRP A 1 421 ? -5.715 -24.844 -29.109 1 98.19 421 TRP A O 1
ATOM 3209 N N . THR A 1 422 ? -5.477 -23.156 -27.797 1 98 422 THR A N 1
ATOM 3210 C CA . THR A 1 422 ? -6.508 -23.484 -26.797 1 98 422 THR A CA 1
ATOM 3211 C C . THR A 1 422 ? -7.105 -22.203 -26.219 1 98 422 THR A C 1
ATOM 3213 O O . THR A 1 422 ? -6.402 -21.203 -26.047 1 98 422 THR A O 1
ATOM 3216 N N . PRO A 1 423 ? -8.383 -22.141 -25.984 1 96.25 423 PRO A N 1
ATOM 3217 C CA . PRO A 1 423 ? -9 -20.953 -25.375 1 96.25 423 PRO A CA 1
ATOM 3218 C C . PRO A 1 423 ? -8.68 -20.828 -23.891 1 96.25 423 PRO A C 1
ATOM 3220 O O . PRO A 1 423 ? -8.766 -19.719 -23.328 1 96.25 423 PRO A O 1
ATOM 3223 N N . TRP A 1 424 ? -8.445 -21.922 -23.203 1 94.38 424 TRP A N 1
ATOM 3224 C CA . TRP A 1 424 ? -8.109 -21.969 -21.781 1 94.38 424 TRP A CA 1
ATOM 3225 C C . TRP A 1 424 ? -7.32 -23.219 -21.438 1 94.38 424 TRP A C 1
ATOM 3227 O O . TRP A 1 424 ? -7.363 -24.219 -22.172 1 94.38 424 TRP A O 1
ATOM 3237 N N . PRO A 1 425 ? -6.578 -23.156 -20.391 1 93.88 425 PRO A N 1
ATOM 3238 C CA . PRO A 1 425 ? -5.762 -24.312 -20.031 1 93.88 425 PRO A CA 1
ATOM 3239 C C . PRO A 1 425 ? -6.57 -25.422 -19.344 1 93.88 425 PRO A C 1
ATOM 3241 O O . PRO A 1 425 ? -7.727 -25.188 -18.969 1 93.88 425 PRO A O 1
ATOM 3244 N N . LYS A 1 426 ? -5.93 -26.547 -19.266 1 90.44 426 LYS A N 1
ATOM 3245 C CA . LYS A 1 426 ? -6.484 -27.656 -18.484 1 90.44 426 LYS A CA 1
ATOM 3246 C C . LYS A 1 426 ? -6.879 -27.203 -17.094 1 90.44 426 LYS A C 1
ATOM 3248 O O . LYS A 1 426 ? -6.148 -26.453 -16.453 1 90.44 426 LYS A O 1
ATOM 3253 N N . GLY A 1 427 ? -8.117 -27.609 -16.641 1 88.44 427 GLY A N 1
ATOM 3254 C CA . GLY A 1 427 ? -8.602 -27.25 -15.32 1 88.44 427 GLY A CA 1
ATOM 3255 C C . GLY A 1 427 ? -9.547 -26.062 -15.328 1 88.44 427 GLY A C 1
ATOM 3256 O O . GLY A 1 427 ? -10.195 -25.766 -14.32 1 88.44 427 GLY A O 1
ATOM 3257 N N . TYR A 1 428 ? -9.562 -25.406 -16.453 1 89.69 428 TYR A N 1
ATOM 3258 C CA . TYR A 1 428 ? -10.492 -24.297 -16.578 1 89.69 428 TYR A CA 1
ATOM 3259 C C . TYR A 1 428 ? -11.914 -24.797 -16.812 1 89.69 428 TYR A C 1
ATOM 3261 O O . TYR A 1 428 ? -12.828 -24.484 -16.047 1 89.69 428 TYR A O 1
ATOM 3269 N N . ASP A 1 429 ? -12.023 -25.562 -17.844 1 88.31 429 ASP A N 1
ATOM 3270 C CA . ASP A 1 429 ? -13.312 -26.156 -18.172 1 88.31 429 ASP A CA 1
ATOM 3271 C C . ASP A 1 429 ? -13.133 -27.594 -18.703 1 88.31 429 ASP A C 1
ATOM 3273 O O . ASP A 1 429 ? -12.711 -27.781 -19.844 1 88.31 429 ASP A O 1
ATOM 3277 N N . PRO A 1 430 ? -13.445 -28.5 -17.969 1 90.44 430 PRO A N 1
ATOM 3278 C CA . PRO A 1 430 ? -13.977 -28.438 -16.609 1 90.44 430 PRO A CA 1
ATOM 3279 C C . PRO A 1 430 ? -12.922 -28 -15.586 1 90.44 430 PRO A C 1
ATOM 3281 O O . PRO A 1 430 ? -11.719 -28.156 -15.828 1 90.44 430 PRO A O 1
ATOM 3284 N N . PRO A 1 431 ? -13.383 -27.5 -14.438 1 91.12 431 PRO A N 1
ATOM 3285 C CA . PRO A 1 431 ? -12.438 -27.156 -13.375 1 91.12 431 PRO A CA 1
ATOM 3286 C C . PRO A 1 431 ? -11.742 -28.391 -12.781 1 91.12 431 PRO A C 1
ATOM 3288 O O . PRO A 1 431 ? -12.273 -29.5 -12.867 1 91.12 431 PRO A O 1
ATOM 3291 N N . ILE A 1 432 ? -10.586 -28.156 -12.273 1 94.25 432 ILE A N 1
ATOM 3292 C CA . ILE A 1 432 ? -9.891 -29.219 -11.547 1 94.25 432 ILE A CA 1
ATOM 3293 C C . ILE A 1 432 ? -10.781 -29.75 -10.43 1 94.25 432 ILE A C 1
ATOM 3295 O O . ILE A 1 432 ? -11.469 -28.969 -9.758 1 94.25 432 ILE A O 1
ATOM 3299 N N . THR A 1 433 ? -10.828 -31.047 -10.188 1 96.44 433 THR A N 1
ATOM 3300 C CA . THR A 1 433 ? -11.711 -31.641 -9.188 1 96.44 433 THR A CA 1
ATOM 3301 C C . THR A 1 433 ? -11.086 -31.562 -7.797 1 96.44 433 THR A C 1
ATOM 3303 O O . THR A 1 433 ? -9.883 -31.344 -7.66 1 96.44 433 THR A O 1
ATOM 3306 N N . ASN A 1 434 ? -11.898 -31.703 -6.789 1 97.81 434 ASN A N 1
ATOM 3307 C CA . ASN A 1 434 ? -11.406 -31.781 -5.418 1 97.81 434 ASN A CA 1
ATOM 3308 C C . ASN A 1 434 ? -10.43 -32.938 -5.23 1 97.81 434 ASN A C 1
ATOM 3310 O O . ASN A 1 434 ? -9.445 -32.812 -4.492 1 97.81 434 ASN A O 1
ATOM 3314 N N . GLU A 1 435 ? -10.695 -33.969 -5.891 1 97.62 435 GLU A N 1
ATOM 3315 C CA . GLU A 1 435 ? -9.805 -35.125 -5.84 1 97.62 435 GLU A CA 1
ATOM 3316 C C . GLU A 1 435 ? -8.438 -3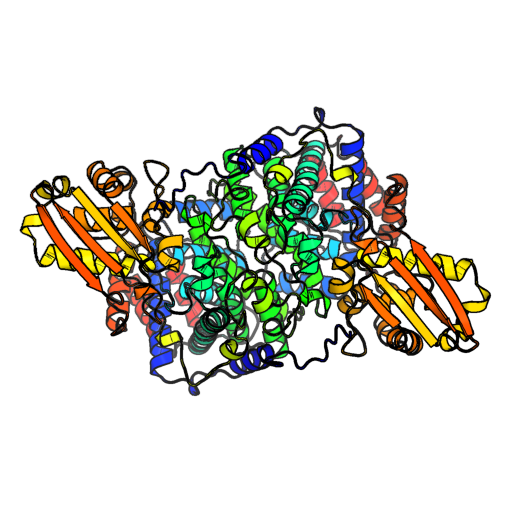4.781 -6.43 1 97.62 435 GLU A C 1
ATOM 3318 O O . GLU A 1 435 ? -7.41 -35.219 -5.898 1 97.62 435 GLU A O 1
ATOM 3323 N N . ASP A 1 436 ? -8.477 -34.062 -7.484 1 96.5 436 ASP A N 1
ATOM 3324 C CA . ASP A 1 436 ? -7.223 -33.625 -8.102 1 96.5 436 ASP A CA 1
ATOM 3325 C C . ASP A 1 436 ? -6.449 -32.688 -7.18 1 96.5 436 ASP A C 1
ATOM 3327 O O . ASP A 1 436 ? -5.219 -32.719 -7.152 1 96.5 436 ASP A O 1
ATOM 3331 N N . ILE A 1 437 ? -7.121 -31.859 -6.457 1 97.94 437 ILE A N 1
ATOM 3332 C CA . ILE A 1 437 ? -6.484 -30.953 -5.504 1 97.94 437 ILE A CA 1
ATOM 3333 C C . ILE A 1 437 ? -5.82 -31.75 -4.391 1 97.94 437 ILE A C 1
ATOM 3335 O O . ILE A 1 437 ? -4.688 -31.469 -3.994 1 97.94 437 ILE A O 1
ATOM 3339 N N . ARG A 1 438 ? -6.473 -32.812 -3.947 1 98.12 438 ARG A N 1
ATOM 3340 C CA . ARG A 1 438 ? -5.91 -33.656 -2.922 1 98.12 438 ARG A CA 1
ATOM 3341 C C . ARG A 1 438 ? -4.66 -34.375 -3.434 1 98.12 438 ARG A C 1
ATOM 3343 O O . ARG A 1 438 ? -3.666 -34.5 -2.713 1 98.12 438 ARG A O 1
ATOM 3350 N N . ALA A 1 439 ? -4.789 -34.812 -4.629 1 97.5 439 ALA A N 1
ATOM 3351 C CA . ALA A 1 439 ? -3.641 -35.5 -5.23 1 97.5 439 ALA A CA 1
ATOM 3352 C C . ALA A 1 439 ? -2.447 -34.531 -5.348 1 97.5 439 ALA A C 1
ATOM 3354 O O . ALA A 1 439 ? -1.311 -34.938 -5.066 1 97.5 439 ALA A O 1
ATOM 3355 N N . LYS A 1 440 ? -2.717 -33.344 -5.785 1 96.5 440 LYS A N 1
ATOM 3356 C CA . LYS A 1 440 ? -1.664 -32.312 -5.852 1 96.5 440 LYS A CA 1
ATOM 3357 C C . LYS A 1 440 ? -1.057 -32.062 -4.477 1 96.5 440 LYS A C 1
ATOM 3359 O O . LYS A 1 440 ? 0.167 -32.031 -4.328 1 96.5 440 LYS A O 1
ATOM 3364 N N . TYR A 1 441 ? -1.923 -31.969 -3.49 1 97.94 441 TYR A N 1
ATOM 3365 C CA . TYR A 1 441 ? -1.463 -31.75 -2.125 1 97.94 441 TYR A CA 1
ATOM 3366 C C . TYR A 1 441 ? -0.528 -32.875 -1.673 1 97.94 441 TYR A C 1
ATOM 3368 O O . TYR A 1 441 ? 0.555 -32.594 -1.146 1 97.94 441 TYR A O 1
ATOM 3376 N N . ARG A 1 442 ? -0.923 -34.031 -1.922 1 97.56 442 ARG A N 1
ATOM 3377 C CA . ARG A 1 442 ? -0.143 -35.188 -1.481 1 97.56 442 ARG A CA 1
ATOM 3378 C C . ARG A 1 442 ? 1.209 -35.219 -2.184 1 97.56 442 ARG A C 1
ATOM 3380 O O . ARG A 1 442 ? 2.232 -35.5 -1.554 1 97.56 442 ARG A O 1
ATOM 3387 N N . LYS A 1 443 ? 1.128 -34.938 -3.426 1 94.44 443 LYS A N 1
ATOM 3388 C CA . LYS A 1 443 ? 2.371 -34.906 -4.191 1 94.44 443 LYS A CA 1
ATOM 3389 C C . LYS A 1 443 ? 3.322 -33.844 -3.66 1 94.44 443 LYS A C 1
ATOM 3391 O O . LYS A 1 443 ? 4.512 -34.094 -3.475 1 94.44 443 LYS A O 1
ATOM 3396 N N . LEU A 1 444 ? 2.799 -32.656 -3.377 1 93.94 444 LEU A N 1
ATOM 3397 C CA . LEU A 1 444 ? 3.607 -31.562 -2.865 1 93.94 444 LEU A CA 1
ATOM 3398 C C . LEU A 1 444 ? 4.109 -31.875 -1.457 1 93.94 444 LEU A C 1
ATOM 3400 O O . LEU A 1 444 ? 5.309 -31.781 -1.188 1 93.94 444 LEU A O 1
ATOM 3404 N N . ALA A 1 445 ? 3.211 -32.281 -0.601 1 95.94 445 ALA A N 1
ATOM 3405 C CA . ALA A 1 445 ? 3.525 -32.469 0.813 1 95.94 445 ALA A CA 1
ATOM 3406 C C . ALA A 1 445 ? 4.543 -33.594 1.006 1 95.94 445 ALA A C 1
ATOM 3408 O O . ALA A 1 445 ? 5.457 -33.469 1.826 1 95.94 445 ALA A O 1
ATOM 3409 N N . THR A 1 446 ? 4.461 -34.625 0.243 1 93.81 446 THR A N 1
ATOM 3410 C CA . THR A 1 446 ? 5.328 -35.781 0.418 1 93.81 446 THR A CA 1
ATOM 3411 C C . THR A 1 446 ? 6.773 -35.438 0.079 1 93.81 446 THR A C 1
ATOM 3413 O O . THR A 1 446 ? 7.703 -36.125 0.519 1 93.81 446 THR A O 1
ATOM 3416 N N . SER A 1 447 ? 6.887 -34.406 -0.594 1 92.75 447 SER A N 1
ATOM 3417 C CA . SER A 1 447 ? 8.234 -34 -0.976 1 92.75 447 SER A CA 1
ATOM 3418 C C . SER A 1 447 ? 8.953 -33.281 0.167 1 92.75 447 SER A C 1
ATOM 3420 O O . SER A 1 447 ? 10.172 -33.125 0.143 1 92.75 447 SER A O 1
ATOM 3422 N N . VAL A 1 448 ? 8.195 -32.906 1.239 1 96.31 448 VAL A N 1
ATOM 3423 C CA . VAL A 1 448 ? 8.859 -32.062 2.209 1 96.31 448 VAL A CA 1
ATOM 3424 C C . VAL A 1 448 ? 8.492 -32.469 3.625 1 96.31 448 VAL A C 1
ATOM 3426 O O . VAL A 1 448 ? 9.102 -32.031 4.598 1 96.31 448 VAL A O 1
ATOM 3429 N N . VAL A 1 449 ? 7.469 -33.344 3.797 1 97.12 449 VAL A N 1
ATOM 3430 C CA . VAL A 1 449 ? 7.098 -33.844 5.121 1 97.12 449 VAL A CA 1
ATOM 3431 C C . VAL A 1 449 ? 6.863 -35.344 5.066 1 97.12 449 VAL A C 1
ATOM 3433 O O . VAL A 1 449 ? 6.738 -35.938 3.982 1 97.12 449 VAL A O 1
ATOM 3436 N N . ASP A 1 450 ? 6.848 -36.031 6.25 1 96.81 450 ASP A N 1
ATOM 3437 C CA . ASP A 1 450 ? 6.602 -37.469 6.273 1 96.81 450 ASP A CA 1
ATOM 3438 C C . ASP A 1 450 ? 5.121 -37.75 6.039 1 96.81 450 ASP A C 1
ATOM 3440 O O . ASP A 1 450 ? 4.273 -36.875 6.137 1 96.81 450 ASP A O 1
ATOM 3444 N N . ALA A 1 451 ? 4.781 -38.969 5.719 1 96.94 451 ALA A N 1
ATOM 3445 C CA . ALA A 1 451 ? 3.447 -39.406 5.316 1 96.94 451 ALA A CA 1
ATOM 3446 C C . ALA A 1 451 ? 2.441 -39.219 6.445 1 96.94 451 ALA A C 1
ATOM 3448 O O . ALA A 1 451 ? 1.276 -38.906 6.203 1 96.94 451 ALA A O 1
ATOM 3449 N N . ALA A 1 452 ? 2.863 -39.469 7.645 1 97.75 452 ALA A N 1
ATOM 3450 C CA . ALA A 1 452 ? 1.964 -39.344 8.789 1 97.75 452 ALA A CA 1
ATOM 3451 C C . ALA A 1 452 ? 1.511 -37.875 8.977 1 97.75 452 ALA A C 1
ATOM 3453 O O . ALA A 1 452 ? 0.325 -37.625 9.195 1 97.75 452 ALA A O 1
ATOM 3454 N N . ARG A 1 453 ? 2.48 -37.031 8.906 1 97.88 453 ARG A N 1
ATOM 3455 C CA . ARG A 1 453 ? 2.178 -35.594 9.039 1 97.88 453 ARG A CA 1
ATOM 3456 C C . ARG A 1 453 ? 1.297 -35.125 7.895 1 97.88 453 ARG A C 1
ATOM 3458 O O . ARG A 1 453 ? 0.349 -34.375 8.109 1 97.88 453 ARG A O 1
ATOM 3465 N N . MET A 1 454 ? 1.61 -35.5 6.668 1 98 454 MET A N 1
ATOM 3466 C CA . MET A 1 454 ? 0.798 -35.156 5.504 1 98 454 MET A CA 1
ATOM 3467 C C . MET A 1 454 ? -0.651 -35.594 5.707 1 98 454 MET A C 1
ATOM 3469 O O . MET A 1 454 ? -1.573 -34.812 5.492 1 98 454 MET A O 1
ATOM 3473 N N . GLN A 1 455 ? -0.837 -36.812 6.18 1 98.38 455 GLN A N 1
ATOM 3474 C CA . GLN A 1 455 ? -2.178 -37.344 6.367 1 98.38 455 GLN A CA 1
ATOM 3475 C C . GLN A 1 455 ? -2.914 -36.625 7.488 1 98.38 455 GLN A C 1
ATOM 3477 O O . GLN A 1 455 ? -4.117 -36.375 7.391 1 98.38 455 GLN A O 1
ATOM 3482 N N . GLN A 1 456 ? -2.232 -36.312 8.539 1 98.31 456 GLN A N 1
ATOM 3483 C CA . GLN A 1 456 ? -2.84 -35.594 9.664 1 98.31 456 GLN A CA 1
ATOM 3484 C C . GLN A 1 456 ? -3.35 -34.219 9.242 1 98.31 456 GLN A C 1
ATOM 3486 O O . GLN A 1 456 ? -4.441 -33.812 9.641 1 98.31 456 GLN A O 1
ATOM 3491 N N . ILE A 1 457 ? -2.568 -33.531 8.445 1 98.56 457 ILE A N 1
ATOM 3492 C CA . ILE A 1 457 ? -2.969 -32.219 7.965 1 98.56 457 ILE A CA 1
ATOM 3493 C C . ILE A 1 457 ? -4.188 -32.344 7.055 1 98.56 457 ILE A C 1
ATOM 3495 O O . ILE A 1 457 ? -5.152 -31.578 7.188 1 98.56 457 ILE A O 1
ATOM 3499 N N . GLU A 1 458 ? -4.109 -33.281 6.121 1 98.69 458 GLU A N 1
ATOM 3500 C CA . GLU A 1 458 ? -5.215 -33.531 5.195 1 98.69 458 GLU A CA 1
ATOM 3501 C C . GLU A 1 458 ? -6.512 -33.812 5.945 1 98.69 458 GLU A C 1
ATOM 3503 O O . GLU A 1 458 ? -7.555 -33.219 5.641 1 98.69 458 GLU A O 1
ATOM 3508 N N . ASP A 1 459 ? -6.414 -34.688 6.953 1 98.44 459 ASP A N 1
ATOM 3509 C CA . ASP A 1 459 ? -7.59 -35.062 7.73 1 98.44 459 ASP A CA 1
ATOM 3510 C C . ASP A 1 459 ? -8.148 -33.875 8.508 1 98.44 459 ASP A C 1
ATOM 3512 O O . ASP A 1 459 ? -9.359 -33.656 8.547 1 98.44 459 ASP A O 1
ATOM 3516 N N . LEU A 1 460 ? -7.281 -33.156 9.078 1 98.31 460 LEU A N 1
ATOM 3517 C CA . LEU A 1 460 ? -7.695 -32 9.867 1 98.31 460 LEU A CA 1
ATOM 3518 C C . LEU A 1 460 ? -8.414 -30.984 8.992 1 98.31 460 LEU A C 1
ATOM 3520 O O . LEU A 1 460 ? -9.484 -30.484 9.352 1 98.31 460 LEU A O 1
ATOM 3524 N N . VAL A 1 461 ? -7.852 -30.656 7.84 1 98.62 461 VAL A N 1
ATOM 3525 C CA . VAL A 1 461 ? -8.367 -29.594 6.969 1 98.62 461 VAL A CA 1
ATOM 3526 C C . VAL A 1 461 ? -9.68 -30.047 6.332 1 98.62 461 VAL A C 1
ATOM 3528 O O . VAL A 1 461 ? -10.641 -29.281 6.262 1 98.62 461 VAL A O 1
ATOM 3531 N N . LEU A 1 462 ? -9.766 -31.312 5.887 1 98.44 462 LEU A N 1
ATOM 3532 C CA . LEU A 1 462 ? -10.945 -31.797 5.18 1 98.44 462 LEU A CA 1
ATOM 3533 C C . LEU A 1 462 ? -12.086 -32.062 6.152 1 98.44 462 LEU A C 1
ATOM 3535 O O . LEU A 1 462 ? -13.234 -32.219 5.738 1 98.44 462 LEU A O 1
ATOM 3539 N N . ASN A 1 463 ? -11.773 -32 7.492 1 98.19 463 ASN A N 1
ATOM 3540 C CA . ASN A 1 463 ? -12.82 -32.156 8.5 1 98.19 463 ASN A CA 1
ATOM 3541 C C . ASN A 1 463 ? -12.969 -30.875 9.336 1 98.19 463 ASN A C 1
ATOM 3543 O O . ASN A 1 463 ? -13.508 -30.922 10.438 1 98.19 463 ASN A O 1
ATOM 3547 N N . LEU A 1 464 ? -12.523 -29.828 8.836 1 97.31 464 LEU A N 1
ATOM 3548 C CA . LEU A 1 464 ? -12.492 -28.562 9.57 1 97.31 464 LEU A CA 1
ATOM 3549 C C . LEU A 1 464 ? -13.883 -28.188 10.07 1 97.31 464 LEU A C 1
ATOM 3551 O O . LEU A 1 464 ? -14.023 -27.656 11.172 1 97.31 464 LEU A O 1
ATOM 3555 N N . ASP A 1 465 ? -14.953 -28.438 9.281 1 96 465 ASP A N 1
ATOM 3556 C CA . ASP A 1 465 ? -16.312 -28.016 9.602 1 96 465 ASP A CA 1
ATOM 3557 C C . ASP A 1 465 ? -16.859 -28.766 10.812 1 96 465 ASP A C 1
ATOM 3559 O O . ASP A 1 465 ? -17.859 -28.375 11.398 1 96 465 ASP A O 1
ATOM 3563 N N . LYS A 1 466 ? -16.109 -29.75 11.305 1 96.62 466 LYS A N 1
ATOM 3564 C CA . LYS A 1 466 ? -16.578 -30.578 12.414 1 96.62 466 LYS A CA 1
ATOM 3565 C C . LYS A 1 466 ? -15.727 -30.344 13.664 1 96.62 466 LYS A C 1
ATOM 3567 O O . LYS A 1 466 ? -16 -30.906 14.719 1 96.62 466 LYS A O 1
ATOM 3572 N N . LEU A 1 467 ? -14.805 -29.516 13.562 1 97.06 467 LEU A N 1
ATOM 3573 C CA . LEU A 1 467 ? -13.812 -29.422 14.625 1 97.06 467 LEU A CA 1
ATOM 3574 C C . LEU A 1 467 ? -14.117 -28.25 15.547 1 97.06 467 LEU A C 1
ATOM 3576 O O . LEU A 1 467 ? -14.586 -27.203 15.094 1 97.06 467 LEU A O 1
ATOM 3580 N N . ASP A 1 468 ? -13.742 -28.453 16.828 1 95.38 468 ASP A N 1
ATOM 3581 C CA . ASP A 1 468 ? -13.922 -27.406 17.828 1 95.38 468 ASP A CA 1
ATOM 3582 C C . ASP A 1 468 ? -12.727 -26.453 17.859 1 95.38 468 ASP A C 1
ATOM 3584 O O . ASP A 1 468 ? -11.953 -26.406 16.891 1 95.38 468 ASP A O 1
ATOM 3588 N N . GLU A 1 469 ? -12.664 -25.703 18.875 1 93 469 GLU A N 1
ATOM 3589 C CA . GLU A 1 469 ? -11.695 -24.609 18.938 1 93 469 GLU A CA 1
ATOM 3590 C C . GLU A 1 469 ? -10.273 -25.156 19.094 1 93 469 GLU A C 1
ATOM 3592 O O . GLU A 1 469 ? -9.305 -24.422 18.906 1 93 469 GLU A O 1
ATOM 3597 N N . THR A 1 470 ? -10.086 -26.391 19.328 1 93.5 470 THR A N 1
ATOM 3598 C CA . THR A 1 470 ? -8.75 -26.938 19.578 1 93.5 470 THR A CA 1
ATOM 3599 C C . THR A 1 470 ? -8.023 -27.203 18.266 1 93.5 470 THR A C 1
ATOM 3601 O O . THR A 1 470 ? -6.816 -27.453 18.25 1 93.5 470 THR A O 1
ATOM 3604 N N . PHE A 1 471 ? -8.742 -27.109 17.172 1 94.94 471 PHE A N 1
ATOM 3605 C CA . PHE A 1 471 ? -8.164 -27.453 15.875 1 94.94 471 PHE A CA 1
ATOM 3606 C C . PHE A 1 471 ? -6.938 -26.594 15.586 1 94.94 471 PHE A C 1
ATOM 3608 O O . PHE A 1 471 ? -5.973 -27.078 14.984 1 94.94 471 PHE A O 1
ATOM 3615 N N . ILE A 1 472 ? -6.977 -25.344 16.031 1 93.81 472 ILE A N 1
ATOM 3616 C CA . ILE A 1 472 ? -5.945 -24.391 15.641 1 93.81 472 ILE A CA 1
ATOM 3617 C C . ILE A 1 472 ? -4.625 -24.75 16.328 1 93.81 472 ILE A C 1
ATOM 3619 O O . ILE A 1 472 ? -3.551 -24.547 15.75 1 93.81 472 ILE A O 1
ATOM 3623 N N . VAL A 1 473 ? -4.688 -25.25 17.5 1 93.81 473 VAL A N 1
ATOM 3624 C CA . VAL A 1 473 ? -3.482 -25.703 18.188 1 93.81 473 VAL A CA 1
ATOM 3625 C C . VAL A 1 473 ? -2.869 -26.875 17.438 1 93.81 473 VAL A C 1
ATOM 3627 O O . VAL A 1 473 ? -1.66 -26.906 17.203 1 93.81 473 VAL A O 1
ATOM 3630 N N . LYS A 1 474 ? -3.715 -27.812 17.062 1 95.75 474 LYS A N 1
ATOM 3631 C CA . LYS A 1 474 ? -3.256 -28.984 16.328 1 95.75 474 LYS A CA 1
ATOM 3632 C C . LYS A 1 474 ? -2.666 -28.609 14.977 1 95.75 474 LYS A C 1
ATOM 3634 O O . LYS A 1 474 ? -1.589 -29.078 14.609 1 95.75 474 LYS A O 1
ATOM 3639 N N . LEU A 1 475 ? -3.414 -27.797 14.258 1 96.75 475 LEU A N 1
ATOM 3640 C CA . LEU A 1 475 ? -2.938 -27.375 12.953 1 96.75 475 LEU A CA 1
ATOM 3641 C C . LEU A 1 475 ? -1.642 -26.578 13.078 1 96.75 475 LEU A C 1
ATOM 3643 O O . LEU A 1 475 ? -0.708 -26.781 12.297 1 96.75 475 LEU A O 1
ATOM 3647 N N . GLY A 1 476 ? -1.563 -25.656 14.078 1 95.06 476 GLY A N 1
ATOM 3648 C CA . GLY A 1 476 ? -0.355 -24.891 14.312 1 95.06 476 GLY A CA 1
ATOM 3649 C C . GLY A 1 476 ? 0.862 -25.75 14.578 1 95.06 476 GLY A C 1
ATOM 3650 O O . GLY A 1 476 ? 1.943 -25.5 14.047 1 95.06 476 GLY A O 1
ATOM 3651 N N . ASP A 1 477 ? 0.688 -26.781 15.352 1 95.31 477 ASP A N 1
ATOM 3652 C CA . ASP A 1 477 ? 1.775 -27.688 15.68 1 95.31 477 ASP A CA 1
ATOM 3653 C C . ASP A 1 477 ? 2.271 -28.438 14.438 1 95.31 477 ASP A C 1
ATOM 3655 O O . ASP A 1 477 ? 3.475 -28.641 14.273 1 95.31 477 ASP A O 1
ATOM 3659 N N . LEU A 1 478 ? 1.336 -28.797 13.625 1 96.44 478 LEU A N 1
ATOM 3660 C CA . LEU A 1 478 ? 1.68 -29.531 12.406 1 96.44 478 LEU A CA 1
ATOM 3661 C C . LEU A 1 478 ? 2.373 -28.609 11.398 1 96.44 478 LEU A C 1
ATOM 3663 O O . LEU A 1 478 ? 3.227 -29.062 10.633 1 96.44 478 LEU A O 1
ATOM 3667 N N . LEU A 1 479 ? 1.996 -27.312 11.406 1 96.44 479 LEU A N 1
ATOM 3668 C CA . LEU A 1 479 ? 2.506 -26.391 10.398 1 96.44 479 LEU A CA 1
ATOM 3669 C C . LEU A 1 479 ? 3.879 -25.859 10.797 1 96.44 479 LEU A C 1
ATOM 3671 O O . LEU A 1 479 ? 4.715 -25.578 9.938 1 96.44 479 LEU A O 1
ATOM 3675 N N . VAL A 1 480 ? 4.145 -25.75 12.078 1 95.5 480 VAL A N 1
ATOM 3676 C CA . VAL A 1 480 ? 5.352 -25.078 12.562 1 95.5 480 VAL A CA 1
ATOM 3677 C C . VAL A 1 480 ? 6.535 -26.047 12.477 1 95.5 480 VAL A C 1
ATOM 3679 O O . VAL A 1 480 ? 7.688 -25.609 12.398 1 95.5 480 VAL A O 1
ATOM 3682 N N . ALA A 1 481 ? 6.301 -27.359 12.469 1 94.38 481 ALA A N 1
ATOM 3683 C CA . ALA A 1 481 ? 7.383 -28.328 12.398 1 94.38 481 ALA A CA 1
ATOM 3684 C C . ALA A 1 481 ? 8.219 -28.141 11.133 1 94.38 481 ALA A C 1
ATOM 3686 O O . ALA A 1 481 ? 7.691 -27.797 10.078 1 94.38 481 ALA A O 1
ATOM 3687 N N . PRO A 1 482 ? 9.492 -28.328 11.203 1 93.88 482 PRO A N 1
ATOM 3688 C CA . PRO A 1 482 ? 10.383 -28.078 10.07 1 93.88 482 PRO A CA 1
ATOM 3689 C C . PRO A 1 482 ? 10.023 -28.922 8.844 1 93.88 482 PRO A C 1
ATOM 3691 O O . PRO A 1 482 ? 9.523 -30.047 8.992 1 93.88 482 PRO A O 1
ATOM 3694 N N . VAL A 1 483 ? 10.25 -28.375 7.754 1 95.62 483 VAL A N 1
ATOM 3695 C CA . VAL A 1 483 ? 9.992 -29.078 6.5 1 95.62 483 VAL A CA 1
ATOM 3696 C C . VAL A 1 483 ? 11.289 -29.234 5.711 1 95.62 483 VAL A C 1
ATOM 3698 O O . VAL A 1 483 ? 12.266 -28.531 5.98 1 95.62 483 VAL A O 1
ATOM 3701 N N . GLY A 1 484 ? 11.312 -30.188 4.77 1 91.06 484 GLY A N 1
ATOM 3702 C CA . GLY A 1 484 ? 12.438 -30.328 3.861 1 91.06 484 GLY A CA 1
ATOM 3703 C C . GLY A 1 484 ? 12.516 -29.219 2.826 1 91.06 484 GLY A C 1
ATOM 3704 O O . GLY A 1 484 ? 11.562 -28.453 2.654 1 91.06 484 GLY A O 1
ATOM 3705 N N . ASN A 1 485 ? 13.656 -29.062 2.18 1 86.94 485 ASN A N 1
ATOM 3706 C CA . ASN A 1 485 ? 13.844 -28.125 1.08 1 86.94 485 ASN A CA 1
ATOM 3707 C C . ASN A 1 485 ? 13.43 -28.734 -0.257 1 86.94 485 ASN A C 1
ATOM 3709 O O . ASN A 1 485 ? 14.062 -29.672 -0.736 1 86.94 485 ASN A O 1
ATOM 3713 N N . SER A 1 486 ? 12.5 -28.125 -0.887 1 83.06 486 SER A N 1
ATOM 3714 C CA . SER A 1 486 ? 11.93 -28.688 -2.107 1 83.06 486 SER A CA 1
ATOM 3715 C C . SER A 1 486 ? 12.852 -28.469 -3.301 1 83.06 486 SER A C 1
ATOM 3717 O O . SER A 1 486 ? 12.641 -29.047 -4.367 1 83.06 486 SER A O 1
ATOM 3719 N N . MET A 1 487 ? 13.789 -27.609 -3.189 1 77.25 487 MET A N 1
ATOM 3720 C CA . MET A 1 487 ? 14.727 -27.344 -4.281 1 77.25 487 MET A CA 1
ATOM 3721 C C . MET A 1 487 ? 16.109 -27.906 -3.971 1 77.25 487 MET A C 1
ATOM 3723 O O . MET A 1 487 ? 17.078 -27.594 -4.664 1 77.25 487 MET A O 1
ATOM 3727 N N . ALA A 1 488 ? 16.203 -28.734 -2.969 1 69.19 488 ALA A N 1
ATOM 3728 C CA . ALA A 1 488 ? 17.484 -29.359 -2.67 1 69.19 488 ALA A CA 1
ATOM 3729 C C . ALA A 1 488 ? 17.891 -30.359 -3.754 1 69.19 488 ALA A C 1
ATOM 3731 O O . ALA A 1 488 ? 17.016 -30.938 -4.41 1 69.19 488 ALA A O 1
ATOM 3732 N N . MET B 1 1 ? 6.953 -6.805 -33.969 1 19.39 1 MET B N 1
ATOM 3733 C CA . MET B 1 1 ? 6.676 -5.469 -33.438 1 19.39 1 MET B CA 1
ATOM 3734 C C . MET B 1 1 ? 6.926 -5.402 -31.938 1 19.39 1 MET B C 1
ATOM 3736 O O . MET B 1 1 ? 6.215 -6.043 -31.156 1 19.39 1 MET B O 1
ATOM 3740 N N . LYS B 1 2 ? 8.234 -5.457 -31.594 1 28.19 2 LYS B N 1
ATOM 3741 C CA . LYS B 1 2 ? 9.031 -5.637 -30.375 1 28.19 2 LYS B CA 1
ATOM 3742 C C . LYS B 1 2 ? 8.438 -4.844 -29.219 1 28.19 2 LYS B C 1
ATOM 3744 O O . LYS B 1 2 ? 8.227 -3.637 -29.328 1 28.19 2 LYS B O 1
ATOM 3749 N N . HIS B 1 3 ? 7.582 -5.336 -28.484 1 34.19 3 HIS B N 1
ATOM 3750 C CA . HIS B 1 3 ? 7.527 -4.973 -27.078 1 34.19 3 HIS B CA 1
ATOM 3751 C C . HIS B 1 3 ? 8.93 -4.816 -26.5 1 34.19 3 HIS B C 1
ATOM 3753 O O . HIS B 1 3 ? 9.477 -5.762 -25.922 1 34.19 3 HIS B O 1
ATOM 3759 N N . GLN B 1 4 ? 9.844 -4.32 -27.141 1 34.75 4 GLN B N 1
ATOM 3760 C CA . GLN B 1 4 ? 11.289 -4.223 -27 1 34.75 4 GLN B CA 1
ATOM 3761 C C . GLN B 1 4 ? 11.672 -3.543 -25.688 1 34.75 4 GLN B C 1
ATOM 3763 O O . GLN B 1 4 ? 11.352 -2.369 -25.469 1 34.75 4 GLN B O 1
ATOM 3768 N N . LEU B 1 5 ? 11.758 -4.199 -24.641 1 37.47 5 LEU B N 1
ATOM 3769 C CA . LEU B 1 5 ? 12.445 -3.729 -23.453 1 37.47 5 LEU B CA 1
ATOM 3770 C C . LEU B 1 5 ? 13.711 -2.965 -23.812 1 37.47 5 LEU B C 1
ATOM 3772 O O . LEU B 1 5 ? 14.406 -2.455 -22.938 1 37.47 5 LEU B O 1
ATOM 3776 N N . GLU B 1 6 ? 14.227 -3.223 -24.906 1 38.41 6 GLU B N 1
ATOM 3777 C CA . GLU B 1 6 ? 15.523 -2.602 -25.172 1 38.41 6 GLU B CA 1
ATOM 3778 C C . GLU B 1 6 ? 15.406 -1.082 -25.234 1 38.41 6 GLU B C 1
ATOM 3780 O O . GLU B 1 6 ? 16.328 -0.398 -25.672 1 38.41 6 GLU B O 1
ATOM 3785 N N . SER B 1 7 ? 14.188 -0.597 -25.234 1 43.19 7 SER B N 1
ATOM 3786 C CA . SER B 1 7 ? 14.25 0.85 -25.422 1 43.19 7 SER B CA 1
ATOM 3787 C C . SER B 1 7 ? 14.844 1.534 -24.188 1 43.19 7 SER B C 1
ATOM 3789 O O . SER B 1 7 ? 14.633 1.091 -23.062 1 43.19 7 SER B O 1
ATOM 3791 N N . GLU B 1 8 ? 15.859 2.246 -24.438 1 55.28 8 GLU B N 1
ATOM 3792 C CA . GLU B 1 8 ? 16.406 3.199 -23.484 1 55.28 8 GLU B CA 1
ATOM 3793 C C . GLU B 1 8 ? 15.32 3.736 -22.547 1 55.28 8 GLU B C 1
ATOM 3795 O O . GLU B 1 8 ? 14.328 4.312 -23.016 1 55.28 8 GLU B O 1
ATOM 3800 N N . ILE B 1 9 ? 15.109 2.932 -21.5 1 65.12 9 ILE B N 1
ATOM 3801 C CA . ILE B 1 9 ? 14.172 3.432 -20.5 1 65.12 9 ILE B CA 1
ATOM 3802 C C . ILE B 1 9 ? 14.477 4.895 -20.188 1 65.12 9 ILE B C 1
ATOM 3804 O O . ILE B 1 9 ? 15.633 5.258 -19.953 1 65.12 9 ILE B O 1
ATOM 3808 N N . ASP B 1 10 ? 13.586 5.66 -20.516 1 70.19 10 ASP B N 1
ATOM 3809 C CA . ASP B 1 10 ? 13.742 7.062 -20.141 1 70.19 10 ASP B CA 1
ATOM 3810 C C . ASP B 1 10 ? 14.266 7.199 -18.719 1 70.19 10 ASP B C 1
ATOM 3812 O O . ASP B 1 10 ? 13.688 6.637 -17.781 1 70.19 10 ASP B O 1
ATOM 3816 N N . GLY B 1 11 ? 15.375 7.746 -18.688 1 75.81 11 GLY B N 1
ATOM 3817 C CA . GLY B 1 11 ? 15.969 7.961 -17.375 1 75.81 11 GLY B CA 1
ATOM 3818 C C . GLY B 1 11 ? 16.703 6.746 -16.844 1 75.81 11 GLY B C 1
ATOM 3819 O O . GLY B 1 11 ? 16.875 6.598 -15.633 1 75.81 11 GLY B O 1
ATOM 3820 N N . ASP B 1 12 ? 17.031 5.906 -17.781 1 83.75 12 ASP B N 1
ATOM 3821 C CA . ASP B 1 12 ? 17.703 4.672 -17.391 1 83.75 12 ASP B CA 1
ATOM 3822 C C . ASP B 1 12 ? 18.875 4.965 -16.453 1 83.75 12 ASP B C 1
ATOM 3824 O O . ASP B 1 12 ? 19.688 5.855 -16.719 1 83.75 12 ASP B O 1
ATOM 3828 N N . GLY B 1 13 ? 18.766 4.312 -15.273 1 93.62 13 GLY B N 1
ATOM 3829 C CA . GLY B 1 13 ? 19.812 4.469 -14.266 1 93.62 13 GLY B CA 1
ATOM 3830 C C . GLY B 1 13 ? 19.422 5.426 -13.148 1 93.62 13 GLY B C 1
ATOM 3831 O O . GLY B 1 13 ? 20.172 5.609 -12.195 1 93.62 13 GLY B O 1
ATOM 3832 N N . THR B 1 14 ? 18.25 6.023 -13.266 1 97.38 14 THR B N 1
ATOM 3833 C CA . THR B 1 14 ? 17.797 7.023 -12.305 1 97.38 14 THR B CA 1
ATOM 3834 C C . THR B 1 14 ? 17.734 6.434 -10.898 1 97.38 14 THR B C 1
ATOM 3836 O O . THR B 1 14 ? 18.203 7.039 -9.938 1 97.38 14 THR B O 1
ATOM 3839 N N . THR B 1 15 ? 17.141 5.262 -10.742 1 98.19 15 THR B N 1
ATOM 3840 C CA . THR B 1 15 ? 17.031 4.621 -9.438 1 98.19 15 THR B CA 1
ATOM 3841 C C . THR B 1 15 ? 18.406 4.367 -8.836 1 98.19 15 THR B C 1
ATOM 3843 O O . THR B 1 15 ? 18.625 4.629 -7.656 1 98.19 15 THR B O 1
ATOM 3846 N N . GLU B 1 16 ? 19.312 3.877 -9.648 1 97.94 16 GLU B N 1
ATOM 3847 C CA . GLU B 1 16 ? 20.672 3.596 -9.188 1 97.94 16 GLU B CA 1
ATOM 3848 C C . GLU B 1 16 ? 21.406 4.879 -8.812 1 97.94 16 GLU B C 1
ATOM 3850 O O . GLU B 1 16 ? 22.188 4.898 -7.855 1 97.94 16 GLU B O 1
ATOM 3855 N N . GLN B 1 17 ? 21.188 5.941 -9.594 1 98.25 17 GLN B N 1
ATOM 3856 C CA . GLN B 1 17 ? 21.797 7.234 -9.289 1 98.25 17 GLN B CA 1
ATOM 3857 C C . GLN B 1 17 ? 21.359 7.734 -7.914 1 98.25 17 GLN B C 1
ATOM 3859 O O . GLN B 1 17 ? 22.188 8.211 -7.129 1 98.25 17 GLN B O 1
ATOM 3864 N N . LEU B 1 18 ? 20.094 7.633 -7.637 1 98.69 18 LEU B N 1
ATOM 3865 C CA . LEU B 1 18 ? 19.578 8.023 -6.324 1 98.69 18 LEU B CA 1
ATOM 3866 C C . LEU B 1 18 ? 20.172 7.137 -5.23 1 98.69 18 LEU B C 1
ATOM 3868 O O . LEU B 1 18 ? 20.609 7.633 -4.188 1 98.69 18 LEU B O 1
ATOM 3872 N N . ALA B 1 19 ? 20.156 5.828 -5.438 1 98.81 19 ALA B N 1
ATOM 3873 C CA . ALA B 1 19 ? 20.703 4.891 -4.457 1 98.81 19 ALA B CA 1
ATOM 3874 C C . ALA B 1 19 ? 22.156 5.207 -4.148 1 98.81 19 ALA B C 1
ATOM 3876 O O . ALA B 1 19 ? 22.578 5.207 -2.984 1 98.81 19 ALA B O 1
ATOM 3877 N N . ARG B 1 20 ? 22.938 5.465 -5.18 1 98.69 20 ARG B N 1
ATOM 3878 C CA . ARG B 1 20 ? 24.344 5.801 -5.004 1 98.69 20 ARG B CA 1
ATOM 3879 C C . ARG B 1 20 ? 24.5 7.078 -4.191 1 98.69 20 ARG B C 1
ATOM 3881 O O . ARG B 1 20 ? 25.375 7.164 -3.326 1 98.69 20 ARG B O 1
ATOM 3888 N N . TRP B 1 21 ? 23.75 8.039 -4.5 1 98.69 21 TRP B N 1
ATOM 3889 C CA . TRP B 1 21 ? 23.797 9.289 -3.758 1 98.69 21 TRP B CA 1
ATOM 3890 C C . TRP B 1 21 ? 23.484 9.062 -2.283 1 98.69 21 TRP B C 1
ATOM 3892 O O . TRP B 1 21 ? 24.156 9.617 -1.406 1 98.69 21 TRP B O 1
ATOM 3902 N N . ILE B 1 22 ? 22.453 8.273 -1.971 1 98.75 22 ILE B N 1
ATOM 3903 C CA . ILE B 1 22 ? 22.062 7.961 -0.602 1 98.75 22 ILE B CA 1
ATOM 3904 C C . ILE B 1 22 ? 23.219 7.305 0.133 1 98.75 22 ILE B C 1
ATOM 3906 O O . ILE B 1 22 ? 23.531 7.672 1.269 1 98.75 22 ILE B O 1
ATOM 3910 N N . VAL B 1 23 ? 23.859 6.367 -0.519 1 98.5 23 VAL B N 1
ATOM 3911 C CA . VAL B 1 23 ? 24.938 5.586 0.07 1 98.5 23 VAL B CA 1
ATOM 3912 C C . VAL B 1 23 ? 26.141 6.492 0.349 1 98.5 23 VAL B C 1
ATOM 3914 O O . VAL B 1 23 ? 26.812 6.34 1.368 1 98.5 23 VAL B O 1
ATOM 3917 N N . GLU B 1 24 ? 26.359 7.469 -0.489 1 98 24 GLU B N 1
ATOM 3918 C CA . GLU B 1 24 ? 27.578 8.281 -0.436 1 98 24 GLU B CA 1
ATOM 3919 C C . GLU B 1 24 ? 27.344 9.555 0.385 1 98 24 GLU B C 1
ATOM 3921 O O . GLU B 1 24 ? 28.297 10.266 0.713 1 98 24 GLU B O 1
ATOM 3926 N N . LEU B 1 25 ? 26.125 9.773 0.781 1 98 25 LEU B N 1
ATOM 3927 C CA . LEU B 1 25 ? 25.797 10.992 1.513 1 98 25 LEU B CA 1
ATOM 3928 C C . LEU B 1 25 ? 26.531 11.039 2.85 1 98 25 LEU B C 1
ATOM 3930 O O . LEU B 1 25 ? 26.531 10.055 3.594 1 98 25 LEU B O 1
ATOM 3934 N N . ARG B 1 26 ? 27.219 12.164 3.105 1 96.62 26 ARG B N 1
ATOM 3935 C CA . ARG B 1 26 ? 27.953 12.406 4.34 1 96.62 26 ARG B CA 1
ATOM 3936 C C . ARG B 1 26 ? 27.641 13.797 4.902 1 96.62 26 ARG B C 1
ATOM 3938 O O . ARG B 1 26 ? 27.266 14.703 4.156 1 96.62 26 ARG B O 1
ATOM 3945 N N . ALA B 1 27 ? 27.797 13.883 6.219 1 96.19 27 ALA B N 1
ATOM 3946 C CA . ALA B 1 27 ? 27.578 15.172 6.867 1 96.19 27 ALA B CA 1
ATOM 3947 C C . ALA B 1 27 ? 28.5 16.25 6.289 1 96.19 27 ALA B C 1
ATOM 3949 O O . ALA B 1 27 ? 28.078 17.406 6.133 1 96.19 27 ALA B O 1
ATOM 3950 N N . GLU B 1 28 ? 29.672 15.867 5.902 1 94.88 28 GLU B N 1
ATOM 3951 C CA . GLU B 1 28 ? 30.688 16.797 5.418 1 94.88 28 GLU B CA 1
ATOM 3952 C C . GLU B 1 28 ? 30.328 17.328 4.027 1 94.88 28 GLU B C 1
ATOM 3954 O O . GLU B 1 28 ? 30.812 18.375 3.621 1 94.88 28 GLU B O 1
ATOM 3959 N N . SER B 1 29 ? 29.531 16.578 3.379 1 91.75 29 SER B N 1
ATOM 3960 C CA . SER B 1 29 ? 29.203 16.969 2.008 1 91.75 29 SER B CA 1
ATOM 3961 C C . SER B 1 29 ? 27.969 17.844 1.953 1 91.75 29 SER B C 1
ATOM 3963 O O . SER B 1 29 ? 27.562 18.297 0.878 1 91.75 29 SER B O 1
ATOM 3965 N N . MET B 1 30 ? 27.359 18.125 3.086 1 95.31 30 MET B N 1
ATOM 3966 C CA . MET B 1 30 ? 26.156 18.953 3.15 1 95.31 30 MET B CA 1
ATOM 3967 C C . MET B 1 30 ? 26.453 20.328 3.738 1 95.31 30 MET B C 1
ATOM 3969 O O . MET B 1 30 ? 27.297 20.453 4.633 1 95.31 30 MET B O 1
ATOM 3973 N N . PRO B 1 31 ? 25.766 21.359 3.193 1 96.94 31 PRO B N 1
ATOM 3974 C CA . PRO B 1 31 ? 25.875 22.641 3.896 1 96.94 31 PRO B CA 1
ATOM 3975 C C . PRO B 1 31 ? 25.422 22.547 5.355 1 96.94 31 PRO B C 1
ATOM 3977 O O . PRO B 1 31 ? 24.469 21.844 5.672 1 96.94 31 PRO B O 1
ATOM 3980 N N . ALA B 1 32 ? 26.078 23.297 6.207 1 96.56 32 ALA B N 1
ATOM 3981 C CA . ALA B 1 32 ? 25.766 23.297 7.637 1 96.56 32 ALA B CA 1
ATOM 3982 C C . ALA B 1 32 ? 24.297 23.672 7.883 1 96.56 32 ALA B C 1
ATOM 3984 O O . ALA B 1 32 ? 23.672 23.172 8.812 1 96.56 32 ALA B O 1
ATOM 3985 N N . ARG B 1 33 ? 23.781 24.578 7.055 1 96.81 33 ARG B N 1
ATOM 3986 C CA . ARG B 1 33 ? 22.406 25.047 7.215 1 96.81 33 ARG B CA 1
ATOM 3987 C C . ARG B 1 33 ? 21.406 23.922 7.012 1 96.81 33 ARG B C 1
ATOM 3989 O O . ARG B 1 33 ? 20.344 23.906 7.625 1 96.81 33 ARG B O 1
ATOM 3996 N N . VAL B 1 34 ? 21.75 22.922 6.176 1 98.06 34 VAL B N 1
ATOM 3997 C CA . VAL B 1 34 ? 20.875 21.797 5.914 1 98.06 34 VAL B CA 1
ATOM 3998 C C . VAL B 1 34 ? 20.812 20.891 7.141 1 98.06 34 VAL B C 1
ATOM 4000 O O . VAL B 1 34 ? 19.734 20.453 7.551 1 98.06 34 VAL B O 1
ATOM 4003 N N . LEU B 1 35 ? 21.938 20.625 7.762 1 97.75 35 LEU B N 1
ATOM 4004 C CA . LEU B 1 35 ? 21.984 19.812 8.969 1 97.75 35 LEU B CA 1
ATOM 4005 C C . LEU B 1 35 ? 21.25 20.484 10.117 1 97.75 35 LEU B C 1
ATOM 4007 O O . LEU B 1 35 ? 20.531 19.828 10.883 1 97.75 35 LEU B O 1
ATOM 4011 N N . GLU B 1 36 ? 21.5 21.797 10.188 1 98.19 36 GLU B N 1
ATOM 4012 C CA . GLU B 1 36 ? 20.828 22.562 11.234 1 98.19 36 GLU B CA 1
ATOM 4013 C C . GLU B 1 36 ? 19.312 22.516 11.055 1 98.19 36 GLU B C 1
ATOM 4015 O O . GLU B 1 36 ? 18.578 22.328 12.031 1 98.19 36 GLU B O 1
ATOM 4020 N N . ARG B 1 37 ? 18.875 22.656 9.836 1 98.44 37 ARG B N 1
ATOM 4021 C CA . ARG B 1 37 ? 17.438 22.594 9.547 1 98.44 37 ARG B CA 1
ATOM 4022 C C . ARG B 1 37 ? 16.875 21.203 9.859 1 98.44 37 ARG B C 1
ATOM 4024 O O . ARG B 1 37 ? 15.781 21.094 10.406 1 98.44 37 ARG B O 1
ATOM 4031 N N . ALA B 1 38 ? 17.609 20.203 9.547 1 98.69 38 ALA B N 1
ATOM 4032 C CA . ALA B 1 38 ? 17.188 18.828 9.828 1 98.69 38 ALA B CA 1
ATOM 4033 C C . ALA B 1 38 ? 16.953 18.625 11.32 1 98.69 38 ALA B C 1
ATOM 4035 O O . ALA B 1 38 ? 15.984 17.969 11.719 1 98.69 38 ALA B O 1
ATOM 4036 N N . LYS B 1 39 ? 17.859 19.156 12.164 1 98.75 39 LYS B N 1
ATOM 4037 C CA . LYS B 1 39 ? 17.688 19.062 13.609 1 98.75 39 LYS B CA 1
ATOM 4038 C C . LYS B 1 39 ? 16.359 19.672 14.047 1 98.75 39 LYS B C 1
ATOM 4040 O O . LYS B 1 39 ? 15.641 19.109 14.867 1 98.75 39 LYS B O 1
ATOM 4045 N N . HIS B 1 40 ? 16.062 20.781 13.469 1 98.75 40 HIS B N 1
ATOM 4046 C CA . HIS B 1 40 ? 14.859 21.5 13.859 1 98.75 40 HIS B CA 1
ATOM 4047 C C . HIS B 1 40 ? 13.609 20.797 13.344 1 98.75 40 HIS B C 1
ATOM 4049 O O . HIS B 1 40 ? 12.57 20.812 14 1 98.75 40 HIS B O 1
ATOM 4055 N N . LEU B 1 41 ? 13.695 20.172 12.148 1 98.69 41 LEU B N 1
ATOM 4056 C CA . LEU B 1 41 ? 12.586 19.375 11.641 1 98.69 41 LEU B CA 1
ATOM 4057 C C . LEU B 1 41 ? 12.328 18.172 12.531 1 98.69 41 LEU B C 1
ATOM 4059 O O . LEU B 1 41 ? 11.172 17.828 12.797 1 98.69 41 LEU B O 1
ATOM 4063 N N . ILE B 1 42 ? 13.375 17.547 13.008 1 98.88 42 ILE B N 1
ATOM 4064 C CA . ILE B 1 42 ? 13.258 16.422 13.922 1 98.88 42 ILE B CA 1
ATOM 4065 C C . ILE B 1 42 ? 12.609 16.875 15.227 1 98.88 42 ILE B C 1
ATOM 4067 O O . ILE B 1 42 ? 11.703 16.219 15.742 1 98.88 42 ILE B O 1
ATOM 4071 N N . LEU B 1 43 ? 13.062 18.031 15.688 1 98.81 43 LEU B N 1
ATOM 4072 C CA . LEU B 1 43 ? 12.516 18.594 16.922 1 98.81 43 LEU B CA 1
ATOM 4073 C C . LEU B 1 43 ? 11.023 18.859 16.781 1 98.81 43 LEU B C 1
ATOM 4075 O O . LEU B 1 43 ? 10.242 18.547 17.672 1 98.81 43 LEU B O 1
ATOM 4079 N N . ASP B 1 44 ? 10.641 19.453 15.656 1 98.69 44 ASP B N 1
ATOM 4080 C CA . ASP B 1 44 ? 9.227 19.719 15.391 1 98.69 44 ASP B CA 1
ATOM 4081 C C . ASP B 1 44 ? 8.43 18.406 15.367 1 98.69 44 ASP B C 1
ATOM 4083 O O . ASP B 1 44 ? 7.34 18.344 15.945 1 98.69 44 ASP B O 1
ATOM 4087 N N . GLY B 1 45 ? 8.961 17.406 14.703 1 98.69 45 GLY B N 1
ATOM 4088 C CA . GLY B 1 45 ? 8.305 16.109 14.648 1 98.69 45 GLY B CA 1
ATOM 4089 C C . GLY B 1 45 ? 8.094 15.492 16.016 1 98.69 45 GLY B C 1
ATOM 4090 O O . GLY B 1 45 ? 7.02 14.977 16.312 1 98.69 45 GLY B O 1
ATOM 4091 N N . ILE B 1 46 ? 9.109 15.562 16.859 1 98.62 46 ILE B N 1
ATOM 4092 C CA . ILE B 1 46 ? 9.023 15.023 18.203 1 98.62 46 ILE B CA 1
ATOM 4093 C C . ILE B 1 46 ? 7.965 15.781 19 1 98.62 46 ILE B C 1
ATOM 4095 O O . ILE B 1 46 ? 7.152 15.172 19.703 1 98.62 46 ILE B O 1
ATOM 4099 N N . GLY B 1 47 ? 7.98 17.109 18.891 1 98.38 47 GLY B N 1
ATOM 4100 C CA . GLY B 1 47 ? 6.949 17.891 19.547 1 98.38 47 GLY B CA 1
ATOM 4101 C C . GLY B 1 47 ? 5.543 17.5 19.156 1 98.38 47 GLY B C 1
ATOM 4102 O O . GLY B 1 47 ? 4.672 17.328 20.016 1 98.38 47 GLY B O 1
ATOM 4103 N N . CYS B 1 48 ? 5.32 17.312 17.859 1 98.44 48 CYS B N 1
ATOM 4104 C CA . CYS B 1 48 ? 4.023 16.875 17.359 1 98.44 48 CYS B CA 1
ATOM 4105 C C . CYS B 1 48 ? 3.668 15.492 17.875 1 98.44 48 CYS B C 1
ATOM 4107 O O . CYS B 1 48 ? 2.512 15.227 18.203 1 98.44 48 CYS B O 1
ATOM 4109 N N . GLY B 1 49 ? 4.672 14.594 17.938 1 98.44 49 GLY B N 1
ATOM 4110 C CA . GLY B 1 49 ? 4.453 13.258 18.484 1 98.44 49 GLY B CA 1
ATOM 4111 C C . GLY B 1 49 ? 4.035 13.258 19.938 1 98.44 49 GLY B C 1
ATOM 4112 O O . GLY B 1 49 ? 3.135 12.516 20.328 1 98.44 49 GLY B O 1
ATOM 4113 N N . LEU B 1 50 ? 4.676 14.117 20.734 1 98.19 50 LEU B N 1
ATOM 4114 C CA . LEU B 1 50 ? 4.344 14.227 22.156 1 98.19 50 LEU B CA 1
ATOM 4115 C C . LEU B 1 50 ? 2.902 14.688 22.344 1 98.19 50 LEU B C 1
ATOM 4117 O O . LEU B 1 50 ? 2.146 14.094 23.109 1 98.19 50 LEU B O 1
ATOM 4121 N N . VAL B 1 51 ? 2.531 15.664 21.562 1 96.88 51 VAL B N 1
ATOM 4122 C CA . VAL B 1 51 ? 1.195 16.234 21.672 1 96.88 51 VAL B CA 1
ATOM 4123 C C . VAL B 1 51 ? 0.165 15.258 21.109 1 96.88 51 VAL B C 1
ATOM 4125 O O . VAL B 1 51 ? -0.956 15.172 21.609 1 96.88 51 VAL B O 1
ATOM 4128 N N . GLY B 1 52 ? 0.551 14.492 20.125 1 97.75 52 GLY B N 1
ATOM 4129 C CA . GLY B 1 52 ? -0.372 13.609 19.438 1 97.75 52 GLY B CA 1
ATOM 4130 C C . GLY B 1 52 ? -0.514 12.25 20.109 1 97.75 52 GLY B C 1
ATOM 4131 O O . GLY B 1 52 ? -1.446 11.5 19.812 1 97.75 52 GLY B O 1
ATOM 4132 N N . ALA B 1 53 ? 0.273 11.93 21.078 1 97.38 53 ALA B N 1
ATOM 4133 C CA . ALA B 1 53 ? 0.42 10.578 21.594 1 97.38 53 ALA B CA 1
ATOM 4134 C C . ALA B 1 53 ? -0.818 10.148 22.375 1 97.38 53 ALA B C 1
ATOM 4136 O O . ALA B 1 53 ? -1.148 8.961 22.438 1 97.38 53 ALA B O 1
ATOM 4137 N N . ARG B 1 54 ? -1.586 11.148 22.938 1 94 54 ARG B N 1
ATOM 4138 C CA . ARG B 1 54 ? -2.65 10.734 23.844 1 94 54 ARG B CA 1
ATOM 4139 C C . ARG B 1 54 ? -3.984 11.352 23.453 1 94 54 ARG B C 1
ATOM 4141 O O . ARG B 1 54 ? -4.941 11.336 24.234 1 94 54 ARG B O 1
ATOM 4148 N N . VAL B 1 55 ? -4.012 11.938 22.281 1 95 55 VAL B N 1
ATOM 4149 C CA . VAL B 1 55 ? -5.328 12.32 21.781 1 95 55 VAL B CA 1
ATOM 4150 C C . VAL B 1 55 ? -6.191 11.078 21.578 1 95 55 VAL B C 1
ATOM 4152 O O . VAL B 1 55 ? -5.672 9.961 21.484 1 95 55 VAL B O 1
ATOM 4155 N N . PRO B 1 56 ? -7.52 11.172 21.516 1 94.12 56 PRO B N 1
ATOM 4156 C CA . PRO B 1 56 ? -8.422 10.023 21.578 1 94.12 56 PRO B CA 1
ATOM 4157 C C . PRO B 1 56 ? -8.141 8.977 20.5 1 94.12 56 PRO B C 1
ATOM 4159 O O . PRO B 1 56 ? -8.133 7.773 20.797 1 94.12 56 PRO B O 1
ATOM 4162 N N . TRP B 1 57 ? -7.883 9.359 19.297 1 95.88 57 TRP B N 1
ATOM 4163 C CA . TRP B 1 57 ? -7.672 8.398 18.203 1 95.88 57 TRP B CA 1
ATOM 4164 C C . TRP B 1 57 ? -6.297 7.746 18.312 1 95.88 57 TRP B C 1
ATOM 4166 O O . TRP B 1 57 ? -6.117 6.594 17.922 1 95.88 57 TRP B O 1
ATOM 4176 N N . SER B 1 58 ? -5.281 8.438 18.875 1 97.56 58 SER B N 1
ATOM 4177 C CA . SER B 1 58 ? -3.982 7.816 19.125 1 97.56 58 SER B CA 1
ATOM 4178 C C . SER B 1 58 ? -4.07 6.773 20.234 1 97.56 58 SER B C 1
ATOM 4180 O O . SER B 1 58 ? -3.488 5.691 20.125 1 97.56 58 SER B O 1
ATOM 4182 N N . ALA B 1 59 ? -4.801 7.133 21.297 1 96.5 59 ALA B N 1
ATOM 4183 C CA . ALA B 1 59 ? -5.008 6.191 22.391 1 96.5 59 ALA B CA 1
ATOM 4184 C C . ALA B 1 59 ? -5.715 4.93 21.906 1 96.5 59 ALA B C 1
ATOM 4186 O O . ALA B 1 59 ? -5.367 3.82 22.312 1 96.5 59 ALA B O 1
ATOM 4187 N N . LYS B 1 60 ? -6.703 5.125 21.078 1 97 60 LYS B N 1
ATOM 4188 C CA . LYS B 1 60 ? -7.441 3.99 20.531 1 97 60 LYS B CA 1
ATOM 4189 C C . LYS B 1 60 ? -6.527 3.098 19.688 1 97 60 LYS B C 1
ATOM 4191 O O . LYS B 1 60 ? -6.629 1.869 19.75 1 97 60 LYS B O 1
ATOM 4196 N N . MET B 1 61 ? -5.691 3.662 18.891 1 98.12 61 MET B N 1
ATOM 4197 C CA . MET B 1 61 ? -4.758 2.881 18.078 1 98.12 61 MET B CA 1
ATOM 4198 C C . MET B 1 61 ? -3.785 2.111 18.969 1 98.12 61 MET B C 1
ATOM 4200 O O . MET B 1 61 ? -3.512 0.935 18.719 1 98.12 61 MET B O 1
ATOM 4204 N N . LEU B 1 62 ? -3.217 2.82 19.938 1 98 62 LEU B N 1
ATOM 4205 C CA . LEU B 1 62 ? -2.285 2.17 20.844 1 98 62 LEU B CA 1
ATOM 4206 C C . LEU B 1 62 ? -2.939 0.975 21.531 1 98 62 LEU B C 1
ATOM 4208 O O . LEU B 1 62 ? -2.332 -0.092 21.641 1 98 62 LEU B O 1
ATOM 4212 N N . ASP B 1 63 ? -4.168 1.178 21.984 1 97.44 63 ASP B N 1
ATOM 4213 C CA . ASP B 1 63 ? -4.898 0.095 22.641 1 97.44 63 ASP B CA 1
ATOM 4214 C C . ASP B 1 63 ? -5.102 -1.081 21.688 1 97.44 63 ASP B C 1
ATOM 4216 O O . ASP B 1 63 ? -4.906 -2.236 22.078 1 97.44 63 ASP B O 1
ATOM 4220 N N . ALA B 1 64 ? -5.512 -0.779 20.484 1 97.62 64 ALA B N 1
ATOM 4221 C CA . ALA B 1 64 ? -5.77 -1.821 19.5 1 97.62 64 ALA B CA 1
ATOM 4222 C C . ALA B 1 64 ? -4.496 -2.6 19.172 1 97.62 64 ALA B C 1
ATOM 4224 O O . ALA B 1 64 ? -4.516 -3.828 19.078 1 97.62 64 ALA B O 1
ATOM 4225 N N . VAL B 1 65 ? -3.389 -1.909 18.969 1 97.94 65 VAL B N 1
ATOM 4226 C CA . VAL B 1 65 ? -2.115 -2.539 18.641 1 97.94 65 VAL B CA 1
ATOM 4227 C C . VAL B 1 65 ? -1.61 -3.354 19.828 1 97.94 65 VAL B C 1
ATOM 4229 O O . VAL B 1 65 ? -1.093 -4.461 19.656 1 97.94 65 VAL B O 1
ATOM 4232 N N . SER B 1 66 ? -1.771 -2.836 21.031 1 97.19 66 SER B N 1
ATOM 4233 C CA . SER B 1 66 ? -1.3 -3.492 22.25 1 97.19 66 SER B CA 1
ATOM 4234 C C . SER B 1 66 ? -2.014 -4.82 22.469 1 97.19 66 SER B C 1
ATOM 4236 O O . SER B 1 66 ? -1.496 -5.703 23.156 1 97.19 66 SER B O 1
ATOM 4238 N N . ALA B 1 67 ? -3.139 -4.949 21.859 1 95.5 67 ALA B N 1
ATOM 4239 C CA . ALA B 1 67 ? -3.963 -6.133 22.078 1 95.5 67 ALA B CA 1
ATOM 4240 C C . ALA B 1 67 ? -3.367 -7.352 21.375 1 95.5 67 ALA B C 1
ATOM 4242 O O . ALA B 1 67 ? -3.684 -8.492 21.719 1 95.5 67 ALA B O 1
ATOM 4243 N N . TYR B 1 68 ? -2.447 -7.113 20.375 1 95.25 68 TYR B N 1
ATOM 4244 C CA . TYR B 1 68 ? -2 -8.297 19.656 1 95.25 68 TYR B CA 1
ATOM 4245 C C . TYR B 1 68 ? -0.49 -8.273 19.453 1 95.25 68 TYR B C 1
ATOM 4247 O O . TYR B 1 68 ? 0.118 -9.312 19.156 1 95.25 68 TYR B O 1
ATOM 4255 N N . GLU B 1 69 ? 0.125 -7.137 19.422 1 96.62 69 GLU B N 1
ATOM 4256 C CA . GLU B 1 69 ? 1.547 -7.039 19.109 1 96.62 69 GLU B CA 1
ATOM 4257 C C . GLU B 1 69 ? 2.408 -7.449 20.297 1 96.62 69 GLU B C 1
ATOM 4259 O O . GLU B 1 69 ? 2.17 -7.012 21.422 1 96.62 69 GLU B O 1
ATOM 4264 N N . PRO B 1 70 ? 3.43 -8.281 20.109 1 95.94 70 PRO B N 1
ATOM 4265 C CA . PRO B 1 70 ? 4.344 -8.633 21.188 1 95.94 70 PRO B CA 1
ATOM 4266 C C . PRO B 1 70 ? 5.227 -7.465 21.625 1 95.94 70 PRO B C 1
ATOM 4268 O O . PRO B 1 70 ? 5.492 -6.562 20.828 1 95.94 70 PRO B O 1
ATOM 4271 N N . ASP B 1 71 ? 5.699 -7.539 22.875 1 96.62 71 ASP B N 1
ATOM 4272 C CA . ASP B 1 71 ? 6.676 -6.562 23.359 1 96.62 71 ASP B CA 1
ATOM 4273 C C . ASP B 1 71 ? 7.973 -6.656 22.562 1 96.62 71 ASP B C 1
ATOM 4275 O O . ASP B 1 71 ? 8.32 -7.723 22.047 1 96.62 71 ASP B O 1
ATOM 4279 N N . GLY B 1 72 ? 8.578 -5.531 22.391 1 96.12 72 GLY B N 1
ATOM 4280 C CA . GLY B 1 72 ? 9.82 -5.457 21.641 1 96.12 72 GLY B CA 1
ATOM 4281 C C . GLY B 1 72 ? 10.734 -4.328 22.109 1 96.12 72 GLY B C 1
ATOM 4282 O O . GLY B 1 72 ? 10.516 -3.748 23.172 1 96.12 72 GLY B O 1
ATOM 4283 N N . PRO B 1 73 ? 11.727 -4.031 21.359 1 94.56 73 PRO B N 1
ATOM 4284 C CA . PRO B 1 73 ? 12.766 -3.125 21.844 1 94.56 73 PRO B CA 1
ATOM 4285 C C . PRO B 1 73 ? 12.492 -1.665 21.484 1 94.56 73 PRO B C 1
ATOM 4287 O O . PRO B 1 73 ? 13.164 -0.765 22 1 94.56 73 PRO B O 1
ATOM 4290 N N . CYS B 1 74 ? 11.539 -1.357 20.672 1 97.19 74 CYS B N 1
ATOM 4291 C CA . CYS B 1 74 ? 11.398 -0.014 20.125 1 97.19 74 CYS B CA 1
ATOM 4292 C C . CYS B 1 74 ? 10.375 0.793 20.922 1 97.19 74 CYS B C 1
ATOM 4294 O O . CYS B 1 74 ? 9.312 0.283 21.266 1 97.19 74 CYS B O 1
ATOM 4296 N N . SER B 1 75 ? 10.695 2.01 21.172 1 96.75 75 SER B N 1
ATOM 4297 C CA . SER B 1 75 ? 9.914 2.893 22.031 1 96.75 75 SER B CA 1
ATOM 4298 C C . SER B 1 75 ? 8.68 3.418 21.312 1 96.75 75 SER B C 1
ATOM 4300 O O . SER B 1 75 ? 8.719 3.676 20.109 1 96.75 75 SER B O 1
ATOM 4302 N N . VAL B 1 76 ? 7.617 3.592 21.984 1 98.38 76 VAL B N 1
ATOM 4303 C CA . VAL B 1 76 ? 6.41 4.277 21.547 1 98.38 76 VAL B CA 1
ATOM 4304 C C . VAL B 1 76 ? 6.246 5.586 22.312 1 98.38 76 VAL B C 1
ATOM 4306 O O . VAL B 1 76 ? 6.156 5.586 23.547 1 98.38 76 VAL B O 1
ATOM 4309 N N . ILE B 1 77 ? 6.188 6.668 21.609 1 98.44 77 ILE B N 1
ATOM 4310 C CA . ILE B 1 77 ? 6.18 8.008 22.188 1 98.44 77 ILE B CA 1
ATOM 4311 C C . ILE B 1 77 ? 5.02 8.141 23.156 1 98.44 77 ILE B C 1
ATOM 4313 O O . ILE B 1 77 ? 3.871 7.848 22.812 1 98.44 77 ILE B O 1
ATOM 4317 N N . GLY B 1 78 ? 5.41 8.562 24.328 1 97.44 78 GLY B N 1
ATOM 4318 C CA . GLY B 1 78 ? 4.414 8.953 25.312 1 97.44 78 GLY B CA 1
ATOM 4319 C C . GLY B 1 78 ? 3.734 7.777 25.984 1 97.44 78 GLY B C 1
ATOM 4320 O O . GLY B 1 78 ? 2.703 7.938 26.641 1 97.44 78 GLY B O 1
ATOM 4321 N N . SER B 1 79 ? 4.387 6.602 25.672 1 92.25 79 SER B N 1
ATOM 4322 C CA . SER B 1 79 ? 3.801 5.398 26.25 1 92.25 79 SER B CA 1
ATOM 4323 C C . SER B 1 79 ? 4.863 4.539 26.938 1 92.25 79 SER B C 1
ATOM 4325 O O . SER B 1 79 ? 6.059 4.734 26.719 1 92.25 79 SER B O 1
ATOM 4327 N N . GLU B 1 80 ? 4.594 3.768 27.938 1 92.5 80 GLU B N 1
ATOM 4328 C CA . GLU B 1 80 ? 5.527 2.84 28.562 1 92.5 80 GLU B CA 1
ATOM 4329 C C . GLU B 1 80 ? 5.652 1.548 27.766 1 92.5 80 GLU B C 1
ATOM 4331 O O . GLU B 1 80 ? 6.406 0.648 28.141 1 92.5 80 GLU B O 1
ATOM 4336 N N . LYS B 1 81 ? 5.008 1.584 26.609 1 94.94 81 LYS B N 1
ATOM 4337 C CA . LYS B 1 81 ? 5.004 0.38 25.781 1 94.94 81 LYS B CA 1
ATOM 4338 C C . LYS B 1 81 ? 6.199 0.362 24.828 1 94.94 81 LYS B C 1
ATOM 4340 O O . LYS B 1 81 ? 6.711 1.416 24.453 1 94.94 81 LYS B O 1
ATOM 4345 N N . ARG B 1 82 ? 6.641 -0.774 24.5 1 96.38 82 ARG B N 1
ATOM 4346 C CA . ARG B 1 82 ? 7.656 -1.053 23.484 1 96.38 82 ARG B CA 1
ATOM 4347 C C . ARG B 1 82 ? 7.234 -2.215 22.594 1 96.38 82 ARG B C 1
ATOM 4349 O O . ARG B 1 82 ? 6.66 -3.195 23.078 1 96.38 82 ARG B O 1
ATOM 4356 N N . PHE B 1 83 ? 7.441 -2.066 21.375 1 97.88 83 PHE B N 1
ATOM 4357 C CA . PHE B 1 83 ? 7.074 -3.094 20.406 1 97.88 83 PHE B CA 1
ATOM 4358 C C . PHE B 1 83 ? 8.211 -3.346 19.438 1 97.88 83 PHE B C 1
ATOM 4360 O O . PHE B 1 83 ? 9.312 -2.824 19.609 1 97.88 83 PHE B O 1
ATOM 4367 N N . GLY B 1 84 ? 8.023 -4.273 18.484 1 97.75 84 GLY B N 1
ATOM 4368 C CA . GLY B 1 84 ? 8.945 -4.398 17.359 1 97.75 84 GLY B CA 1
ATOM 4369 C C . GLY B 1 84 ? 9.039 -3.141 16.531 1 97.75 84 GLY B C 1
ATOM 4370 O O . GLY B 1 84 ? 8.203 -2.242 16.641 1 97.75 84 GLY B O 1
ATOM 4371 N N . PRO B 1 85 ? 10.031 -3.074 15.672 1 98.25 85 PRO B N 1
ATOM 4372 C CA . PRO B 1 85 ? 10.312 -1.821 14.969 1 98.25 85 PRO B CA 1
ATOM 4373 C C . PRO B 1 85 ? 9.156 -1.375 14.07 1 98.25 85 PRO B C 1
ATOM 4375 O O . PRO B 1 85 ? 8.844 -0.183 14.016 1 98.25 85 PRO B O 1
ATOM 4378 N N . LEU B 1 86 ? 8.484 -2.309 13.398 1 98.75 86 LEU B N 1
ATOM 4379 C CA . LEU B 1 86 ? 7.449 -1.918 12.453 1 98.75 86 LEU B CA 1
ATOM 4380 C C . LEU B 1 86 ? 6.211 -1.411 13.18 1 98.75 86 LEU B C 1
ATOM 4382 O O . LEU B 1 86 ? 5.594 -0.429 12.758 1 98.75 86 LEU B O 1
ATOM 4386 N N . ALA B 1 87 ? 5.832 -2.041 14.289 1 98.69 87 ALA B N 1
ATOM 4387 C CA . ALA B 1 87 ? 4.699 -1.58 15.086 1 98.69 87 ALA B CA 1
ATOM 4388 C C . ALA B 1 87 ? 4.988 -0.217 15.711 1 98.69 87 ALA B C 1
ATOM 4390 O O . ALA B 1 87 ? 4.125 0.662 15.727 1 98.69 87 ALA B O 1
ATOM 4391 N N . ALA B 1 88 ? 6.195 -0.052 16.203 1 98.75 88 ALA B N 1
ATOM 4392 C CA . ALA B 1 88 ? 6.582 1.229 16.797 1 98.75 88 ALA B CA 1
ATOM 4393 C C . ALA B 1 88 ? 6.547 2.342 15.75 1 98.75 88 ALA B C 1
ATOM 4395 O O . ALA B 1 88 ? 6.113 3.459 16.031 1 98.75 88 ALA B O 1
ATOM 4396 N N . ALA B 1 89 ? 7.016 2.035 14.547 1 98.88 89 ALA B N 1
ATOM 4397 C CA . ALA B 1 89 ? 7.02 3.025 13.477 1 98.88 89 ALA B CA 1
ATOM 4398 C C . ALA B 1 89 ? 5.598 3.465 13.133 1 98.88 89 ALA B C 1
ATOM 4400 O O . ALA B 1 89 ? 5.344 4.652 12.922 1 98.88 89 ALA B O 1
ATOM 4401 N N . ILE B 1 90 ? 4.621 2.539 13.062 1 98.81 90 ILE B N 1
ATOM 4402 C CA . ILE B 1 90 ? 3.232 2.861 12.75 1 98.81 90 ILE B CA 1
ATOM 4403 C C . ILE B 1 90 ? 2.66 3.777 13.828 1 98.81 90 ILE B C 1
ATOM 4405 O O . ILE B 1 90 ? 2.033 4.793 13.516 1 98.81 90 ILE B O 1
ATOM 4409 N N . LEU B 1 91 ? 2.885 3.404 15.078 1 98.88 91 LEU B N 1
ATOM 4410 C CA . LEU B 1 91 ? 2.326 4.184 16.188 1 98.88 91 LEU B CA 1
ATOM 4411 C C . LEU B 1 91 ? 2.939 5.578 16.219 1 98.88 91 LEU B C 1
ATOM 4413 O O . LEU B 1 91 ? 2.219 6.578 16.203 1 98.88 91 LEU B O 1
ATOM 4417 N N . ASN B 1 92 ? 4.246 5.652 16.188 1 98.94 92 ASN B N 1
ATOM 4418 C CA . ASN B 1 92 ? 4.918 6.941 16.328 1 98.94 92 ASN B CA 1
ATOM 4419 C C . ASN B 1 92 ? 4.629 7.848 15.133 1 98.94 92 ASN B C 1
ATOM 4421 O O . ASN B 1 92 ? 4.473 9.062 15.297 1 98.94 92 ASN B O 1
ATOM 4425 N N . GLY B 1 93 ? 4.582 7.246 13.906 1 98.88 93 GLY B N 1
ATOM 4426 C CA . GLY B 1 93 ? 4.191 8.039 12.75 1 98.88 93 GLY B CA 1
ATOM 4427 C C . GLY B 1 93 ? 2.777 8.586 12.859 1 98.88 93 GLY B C 1
ATOM 4428 O O . GLY B 1 93 ? 2.521 9.734 12.508 1 98.88 93 GLY B O 1
ATOM 4429 N N . SER B 1 94 ? 1.846 7.766 13.359 1 98.75 94 SER B N 1
ATOM 4430 C CA . SER B 1 94 ? 0.458 8.18 13.547 1 98.75 94 SER B CA 1
ATOM 4431 C C . SER B 1 94 ? 0.345 9.289 14.586 1 98.75 94 SER B C 1
ATOM 4433 O O . SER B 1 94 ? -0.481 10.188 14.453 1 98.75 94 SER B O 1
ATOM 4435 N N . PHE B 1 95 ? 1.194 9.211 15.633 1 98.69 95 PHE B N 1
ATOM 4436 C CA . PHE B 1 95 ? 1.167 10.227 16.688 1 98.69 95 PHE B CA 1
ATOM 4437 C C . PHE B 1 95 ? 1.664 11.562 16.156 1 98.69 95 PHE B C 1
ATOM 4439 O O . PHE B 1 95 ? 1.1 12.609 16.484 1 98.69 95 PHE B O 1
ATOM 4446 N N . ILE B 1 96 ? 2.68 11.531 15.328 1 98.75 96 ILE B N 1
ATOM 4447 C CA . ILE B 1 96 ? 3.242 12.758 14.789 1 98.75 96 ILE B CA 1
ATOM 4448 C C . ILE B 1 96 ? 2.219 13.438 13.883 1 98.75 96 ILE B C 1
ATOM 4450 O O . ILE B 1 96 ? 2.096 14.664 13.883 1 98.75 96 ILE B O 1
ATOM 4454 N N . GLN B 1 97 ? 1.447 12.648 13.156 1 98.06 97 GLN B N 1
ATOM 4455 C CA . GLN B 1 97 ? 0.463 13.188 12.219 1 98.06 97 GLN B CA 1
ATOM 4456 C C . GLN B 1 97 ? -0.886 13.391 12.906 1 98.06 97 GLN B C 1
ATOM 4458 O O . GLN B 1 97 ? -1.835 13.875 12.281 1 98.06 97 GLN B O 1
ATOM 4463 N N . ALA B 1 98 ? -1.062 13.133 14.156 1 97.56 98 ALA B N 1
ATOM 4464 C CA . ALA B 1 98 ? -2.338 12.961 14.844 1 97.56 98 ALA B CA 1
ATOM 4465 C C . ALA B 1 98 ? -3.123 14.273 14.883 1 97.56 98 ALA B C 1
ATOM 4467 O O . ALA B 1 98 ? -4.355 14.266 14.883 1 97.56 98 ALA B O 1
ATOM 4468 N N . THR B 1 99 ? -2.418 15.391 14.844 1 96 99 THR B N 1
ATOM 4469 C CA . THR B 1 99 ? -3.129 16.625 15.156 1 96 99 THR B CA 1
ATOM 4470 C C . THR B 1 99 ? -2.979 17.641 14.023 1 96 99 THR B C 1
ATOM 4472 O O . THR B 1 99 ? -3.299 18.812 14.188 1 96 99 THR B O 1
ATOM 4475 N N . GLU B 1 100 ? -2.455 17.234 12.914 1 96.12 100 GLU B N 1
ATOM 4476 C CA . GLU B 1 100 ? -2.295 18.078 11.727 1 96.12 100 GLU B CA 1
ATOM 4477 C C . GLU B 1 100 ? -1.417 19.281 12.016 1 96.12 100 GLU B C 1
ATOM 4479 O O . GLU B 1 100 ? -1.635 20.359 11.453 1 96.12 100 GLU B O 1
ATOM 4484 N N . LEU B 1 101 ? -0.452 19.078 12.836 1 97.06 101 LEU B N 1
ATOM 4485 C CA . LEU B 1 101 ? 0.454 20.172 13.195 1 97.06 101 LEU B CA 1
ATOM 4486 C C . LEU B 1 101 ? 1.832 19.938 12.578 1 97.06 101 LEU B C 1
ATOM 4488 O O . LEU B 1 101 ? 2.662 20.859 12.562 1 97.06 101 LEU B O 1
ATOM 4492 N N . ASP B 1 102 ? 2.045 18.797 12 1 97.5 102 ASP B N 1
ATOM 4493 C CA . ASP B 1 102 ? 3.369 18.406 11.531 1 97.5 102 ASP B CA 1
ATOM 4494 C C . ASP B 1 102 ? 3.682 19.047 10.18 1 97.5 102 ASP B C 1
ATOM 4496 O O . ASP B 1 102 ? 2.842 19.766 9.617 1 97.5 102 ASP B O 1
ATOM 4500 N N . ASP B 1 103 ? 4.844 18.859 9.711 1 97.81 103 ASP B N 1
ATOM 4501 C CA . ASP B 1 103 ? 5.438 19.516 8.555 1 97.81 103 ASP B CA 1
ATOM 4502 C C . ASP B 1 103 ? 4.746 19.094 7.266 1 97.81 103 ASP B C 1
ATOM 4504 O O . ASP B 1 103 ? 3.938 18.172 7.262 1 97.81 103 ASP B O 1
ATOM 4508 N N . TYR B 1 104 ? 5.031 19.812 6.168 1 95.88 104 TYR B N 1
ATOM 4509 C CA . TYR B 1 104 ? 4.664 19.375 4.824 1 95.88 104 TYR B CA 1
ATOM 4510 C C . TYR B 1 104 ? 5.574 20.016 3.781 1 95.88 104 TYR B C 1
ATOM 4512 O O . TYR B 1 104 ? 6.277 20.984 4.07 1 95.88 104 TYR B O 1
ATOM 4520 N N . HIS B 1 105 ? 5.691 19.453 2.678 1 95.62 105 HIS B N 1
ATOM 4521 C CA . HIS B 1 105 ? 6.379 20.016 1.522 1 95.62 105 HIS B CA 1
ATOM 4522 C C . HIS B 1 105 ? 5.391 20.609 0.531 1 95.62 105 HIS B C 1
ATOM 4524 O O . HIS B 1 105 ? 4.504 19.922 0.028 1 95.62 105 HIS B O 1
ATOM 4530 N N . SER B 1 106 ? 5.512 21.844 0.162 1 88.5 106 SER B N 1
ATOM 4531 C CA . SER B 1 106 ? 4.473 22.562 -0.56 1 88.5 106 SER B CA 1
ATOM 4532 C C . SER B 1 106 ? 4.43 22.156 -2.027 1 88.5 106 SER B C 1
ATOM 4534 O O . SER B 1 106 ? 3.363 22.172 -2.65 1 88.5 106 SER B O 1
ATOM 4536 N N . MET B 1 107 ? 5.566 21.766 -2.639 1 92.69 107 MET B N 1
ATOM 4537 C CA . MET B 1 107 ? 5.613 21.453 -4.062 1 92.69 107 MET B CA 1
ATOM 4538 C C . MET B 1 107 ? 5.352 19.969 -4.301 1 92.69 107 MET B C 1
ATOM 4540 O O . MET B 1 107 ? 4.895 19.578 -5.379 1 92.69 107 MET B O 1
ATOM 4544 N N . ALA B 1 108 ? 5.652 19.188 -3.352 1 96.31 108 ALA B N 1
ATOM 4545 C CA . ALA B 1 108 ? 5.414 17.75 -3.307 1 96.31 108 ALA B CA 1
ATOM 4546 C C . ALA B 1 108 ? 4.879 17.328 -1.941 1 96.31 108 ALA B C 1
ATOM 4548 O O . ALA B 1 108 ? 5.637 16.875 -1.082 1 96.31 108 ALA B O 1
ATOM 4549 N N . PRO B 1 109 ? 3.611 17.453 -1.838 1 95.75 109 PRO B N 1
ATOM 4550 C CA . PRO B 1 109 ? 3.029 17.359 -0.497 1 95.75 109 PRO B CA 1
ATOM 4551 C C . PRO B 1 109 ? 3.281 16.016 0.174 1 95.75 109 PRO B C 1
ATOM 4553 O O . PRO B 1 109 ? 2.861 14.977 -0.344 1 95.75 109 PRO B O 1
ATOM 4556 N N . LEU B 1 110 ? 3.979 15.961 1.245 1 97 110 LEU B N 1
ATOM 4557 C CA . LEU B 1 110 ? 4.145 14.875 2.207 1 97 110 LEU B CA 1
ATOM 4558 C C . LEU B 1 110 ? 4.566 15.422 3.568 1 97 110 LEU B C 1
ATOM 4560 O O . LEU B 1 110 ? 5.098 16.531 3.662 1 97 110 LEU B O 1
ATOM 4564 N N . HIS B 1 111 ? 4.176 14.711 4.539 1 98.44 111 HIS B N 1
ATOM 4565 C CA . HIS B 1 111 ? 4.633 14.984 5.898 1 98.44 111 HIS B CA 1
ATOM 4566 C C . HIS B 1 111 ? 5.891 14.188 6.227 1 98.44 111 HIS B C 1
ATOM 4568 O O . HIS B 1 111 ? 5.809 13.047 6.684 1 98.44 111 HIS B O 1
ATOM 4574 N N . SER B 1 112 ? 7.008 14.812 6.086 1 98.69 112 SER B N 1
ATOM 4575 C CA . SER B 1 112 ? 8.289 14.117 6.121 1 98.69 112 SER B CA 1
ATOM 4576 C C . SER B 1 112 ? 8.586 13.578 7.516 1 98.69 112 SER B C 1
ATOM 4578 O O . SER B 1 112 ? 9.086 12.461 7.66 1 98.69 112 SER B O 1
ATOM 4580 N N . ALA B 1 113 ? 8.289 14.328 8.531 1 98.75 113 ALA B N 1
ATOM 4581 C CA . ALA B 1 113 ? 8.656 13.945 9.883 1 98.75 113 ALA B CA 1
ATOM 4582 C C . ALA B 1 113 ? 7.914 12.68 10.32 1 98.75 113 ALA B C 1
ATOM 4584 O O . ALA B 1 113 ? 8.492 11.797 10.953 1 98.75 113 ALA B O 1
ATOM 4585 N N . SER B 1 114 ? 6.66 12.586 9.969 1 98.81 114 SER B N 1
ATOM 4586 C CA . SER B 1 114 ? 5.84 11.453 10.383 1 98.81 114 SER B CA 1
ATOM 4587 C C . SER B 1 114 ? 6.211 10.188 9.617 1 98.81 114 SER B C 1
ATOM 4589 O O . SER B 1 114 ? 5.75 9.094 9.953 1 98.81 114 SER B O 1
ATOM 4591 N N . ILE B 1 115 ? 7.059 10.297 8.633 1 98.94 115 ILE B N 1
ATOM 4592 C CA . ILE B 1 115 ? 7.508 9.164 7.824 1 98.94 115 ILE B CA 1
ATOM 4593 C C . ILE B 1 115 ? 8.938 8.789 8.211 1 98.94 115 ILE B C 1
ATOM 4595 O O . ILE B 1 115 ? 9.203 7.656 8.609 1 98.94 115 ILE B O 1
ATOM 4599 N N . VAL B 1 116 ? 9.836 9.75 8.188 1 98.94 116 VAL B N 1
ATOM 4600 C CA . VAL B 1 116 ? 11.273 9.516 8.297 1 98.94 116 VAL B CA 1
ATOM 4601 C C . VAL B 1 116 ? 11.648 9.258 9.758 1 98.94 116 VAL B C 1
ATOM 4603 O O . VAL B 1 116 ? 12.398 8.328 10.055 1 98.94 116 VAL B O 1
ATOM 4606 N N . LEU B 1 117 ? 11.094 10.016 10.695 1 98.88 117 LEU B N 1
ATOM 4607 C CA . LEU B 1 117 ? 11.508 9.961 12.094 1 98.88 117 LEU B CA 1
ATOM 4608 C C . LEU B 1 117 ? 11.117 8.625 12.719 1 98.88 117 LEU B C 1
ATOM 4610 O O . LEU B 1 117 ? 11.945 7.969 13.359 1 98.88 117 LEU B O 1
ATOM 4614 N N . PRO B 1 118 ? 9.867 8.172 12.547 1 98.88 118 PRO B N 1
ATOM 4615 C CA . PRO B 1 118 ? 9.508 6.883 13.141 1 98.88 118 PRO B CA 1
ATOM 4616 C C . PRO B 1 118 ? 10.32 5.727 12.562 1 98.88 118 PRO B C 1
ATOM 4618 O O . PRO B 1 118 ? 10.68 4.797 13.289 1 98.88 118 PRO B O 1
ATOM 4621 N N . ALA B 1 119 ? 10.602 5.754 11.25 1 98.88 119 ALA B N 1
ATOM 4622 C CA . ALA B 1 119 ? 11.43 4.723 10.633 1 98.88 119 ALA B CA 1
ATOM 4623 C C . ALA B 1 119 ? 12.836 4.719 11.227 1 98.88 119 ALA B C 1
ATOM 4625 O O . ALA B 1 119 ? 13.391 3.656 11.508 1 98.88 119 ALA B O 1
ATOM 4626 N N . LEU B 1 120 ? 13.391 5.906 11.477 1 98.62 120 LEU B N 1
ATOM 4627 C CA . LEU B 1 120 ? 14.758 6.02 11.969 1 98.62 120 LEU B CA 1
ATOM 4628 C C . LEU B 1 120 ? 14.828 5.656 13.453 1 98.62 120 LEU B C 1
ATOM 4630 O O . LEU B 1 120 ? 15.75 4.953 13.875 1 98.62 120 LEU B O 1
ATOM 4634 N N . LEU B 1 121 ? 13.852 6.16 14.273 1 97.56 121 LEU B N 1
ATOM 4635 C CA . LEU B 1 121 ? 13.844 5.848 15.695 1 97.56 121 LEU B CA 1
ATOM 4636 C C . LEU B 1 121 ? 13.727 4.344 15.922 1 97.56 121 LEU B C 1
ATOM 4638 O O . LEU B 1 121 ? 14.516 3.766 16.688 1 97.56 121 LEU B O 1
ATOM 4642 N N . ALA B 1 122 ? 12.781 3.727 15.234 1 98 122 ALA B N 1
ATOM 4643 C CA . ALA B 1 122 ? 12.617 2.279 15.352 1 98 122 ALA B CA 1
ATOM 4644 C C . ALA B 1 122 ? 13.828 1.544 14.789 1 98 122 ALA B C 1
ATOM 4646 O O . ALA B 1 122 ? 14.266 0.536 15.352 1 98 122 ALA B O 1
ATOM 4647 N N . GLY B 1 123 ? 14.383 2.043 13.672 1 97.12 123 GLY B N 1
ATOM 4648 C CA . GLY B 1 123 ? 15.539 1.419 13.039 1 97.12 123 GLY B CA 1
ATOM 4649 C C . GLY B 1 123 ? 16.766 1.385 13.93 1 97.12 123 GLY B C 1
ATOM 4650 O O . GLY B 1 123 ? 17.453 0.37 14 1 97.12 123 GLY B O 1
ATOM 4651 N N . VAL B 1 124 ? 17.031 2.455 14.602 1 96 124 VAL B N 1
ATOM 4652 C CA . VAL B 1 124 ? 18.203 2.529 15.461 1 96 124 VAL B CA 1
ATOM 4653 C C . VAL B 1 124 ? 18.016 1.617 16.672 1 96 124 VAL B C 1
ATOM 4655 O O . VAL B 1 124 ? 18.953 0.919 17.078 1 96 124 VAL B O 1
ATOM 4658 N N . GLU B 1 125 ? 16.812 1.596 17.172 1 94.75 125 GLU B N 1
ATOM 4659 C CA . GLU B 1 125 ? 16.531 0.786 18.344 1 94.75 125 GLU B CA 1
ATOM 4660 C C . GLU B 1 125 ? 16.531 -0.702 18.016 1 94.75 125 GLU B C 1
ATOM 4662 O O . GLU B 1 125 ? 16.859 -1.535 18.859 1 94.75 125 GLU B O 1
ATOM 4667 N N . ALA B 1 126 ? 16.203 -1.017 16.812 1 90.31 126 ALA B N 1
ATOM 4668 C CA . ALA B 1 126 ? 16.125 -2.412 16.391 1 90.31 126 ALA B CA 1
ATOM 4669 C C . ALA B 1 126 ? 17.516 -2.955 16.062 1 90.31 126 ALA B C 1
ATOM 4671 O O . ALA B 1 126 ? 17.719 -4.168 15.984 1 90.31 126 ALA B O 1
ATOM 4672 N N . THR B 1 127 ? 18.438 -2.127 15.789 1 79.94 127 THR B N 1
ATOM 4673 C CA . THR B 1 127 ? 19.781 -2.535 15.375 1 79.94 127 THR B CA 1
ATOM 4674 C C . THR B 1 127 ? 20.656 -2.811 16.594 1 79.94 127 THR B C 1
ATOM 4676 O O . THR B 1 127 ? 21.016 -1.89 17.328 1 79.94 127 THR B O 1
ATOM 4679 N N . LYS B 1 128 ? 20.516 -3.859 17.281 1 65 128 LYS B N 1
ATOM 4680 C CA . LYS B 1 128 ? 21.359 -4.211 18.422 1 65 128 LYS B CA 1
ATOM 4681 C C . LYS B 1 128 ? 22.766 -4.594 17.969 1 65 128 LYS B C 1
ATOM 4683 O O . LYS B 1 128 ? 23.75 -4.316 18.672 1 65 128 LYS B O 1
ATOM 4688 N N . ALA B 1 129 ? 22.641 -5.285 16.812 1 57.41 129 ALA B N 1
ATOM 4689 C CA . ALA B 1 129 ? 23.875 -5.926 16.375 1 57.41 129 ALA B CA 1
ATOM 4690 C C . ALA B 1 129 ? 24.516 -5.16 15.219 1 57.41 129 ALA B C 1
ATOM 4692 O O . ALA B 1 129 ? 23.797 -4.574 14.391 1 57.41 129 ALA B O 1
ATOM 4693 N N . GLY B 1 130 ? 25.547 -4.555 15.492 1 63.53 130 GLY B N 1
ATOM 4694 C CA . GLY B 1 130 ? 26.344 -3.982 14.422 1 63.53 130 GLY B CA 1
ATOM 4695 C C . GLY B 1 130 ? 27.078 -2.717 14.828 1 63.53 130 GLY B C 1
ATOM 4696 O O . GLY B 1 130 ? 27.375 -2.518 16 1 63.53 130 GLY B O 1
ATOM 4697 N N . ARG B 1 131 ? 27.281 -1.982 13.812 1 73.38 131 ARG B N 1
ATOM 4698 C CA . ARG B 1 131 ? 28.016 -0.736 13.984 1 73.38 131 ARG B CA 1
ATOM 4699 C C . ARG B 1 131 ? 27.203 0.282 14.773 1 73.38 131 ARG B C 1
ATOM 4701 O O . ARG B 1 131 ? 26.016 0.479 14.5 1 73.38 131 ARG B O 1
ATOM 4708 N N . PRO B 1 132 ? 27.734 0.792 15.805 1 88.5 132 PRO B N 1
ATOM 4709 C CA . PRO B 1 132 ? 27.047 1.845 16.562 1 88.5 132 PRO B CA 1
ATOM 4710 C C . PRO B 1 132 ? 26.578 2.998 15.672 1 88.5 132 PRO B C 1
ATOM 4712 O O . PRO B 1 132 ? 27.281 3.385 14.734 1 88.5 132 PRO B O 1
ATOM 4715 N N . VAL B 1 133 ? 25.406 3.438 15.906 1 94.12 133 VAL B N 1
ATOM 4716 C CA . VAL B 1 133 ? 24.828 4.57 15.188 1 94.12 133 VAL B CA 1
ATOM 4717 C C . VAL B 1 133 ? 24.938 5.832 16.047 1 94.12 133 VAL B C 1
ATOM 4719 O O . VAL B 1 133 ? 24.391 5.895 17.141 1 94.12 133 VAL B O 1
ATOM 4722 N N . THR B 1 134 ? 25.688 6.828 15.555 1 96.31 134 THR B N 1
ATOM 4723 C CA . THR B 1 134 ? 25.844 8.094 16.266 1 96.31 134 THR B CA 1
ATOM 4724 C C . THR B 1 134 ? 24.719 9.055 15.906 1 96.31 134 THR B C 1
ATOM 4726 O O . THR B 1 134 ? 23.938 8.789 14.992 1 96.31 134 THR B O 1
ATOM 4729 N N . GLY B 1 135 ? 24.656 10.156 16.688 1 96.94 135 GLY B N 1
ATOM 4730 C CA . GLY B 1 135 ? 23.688 11.195 16.344 1 96.94 135 GLY B CA 1
ATOM 4731 C C . GLY B 1 135 ? 23.891 11.758 14.953 1 96.94 135 GLY B C 1
ATOM 4732 O O . GLY B 1 135 ? 22.922 12.062 14.258 1 96.94 135 GLY B O 1
ATOM 4733 N N . ARG B 1 136 ? 25.109 11.883 14.547 1 96.69 136 ARG B N 1
ATOM 4734 C CA . ARG B 1 136 ? 25.453 12.359 13.211 1 96.69 136 ARG B CA 1
ATOM 4735 C C . ARG B 1 136 ? 24.938 11.406 12.141 1 96.69 136 ARG B C 1
ATOM 4737 O O . ARG B 1 136 ? 24.438 11.836 11.102 1 96.69 136 ARG B O 1
ATOM 4744 N N . ASP B 1 137 ? 25.062 10.109 12.414 1 96.62 137 ASP B N 1
ATOM 4745 C CA . ASP B 1 137 ? 24.562 9.109 11.484 1 96.62 137 ASP B CA 1
ATOM 4746 C C . ASP B 1 137 ? 23.047 9.25 11.297 1 96.62 137 ASP B C 1
ATOM 4748 O O . ASP B 1 137 ? 22.547 9.148 10.18 1 96.62 137 ASP B O 1
ATOM 4752 N N . LEU B 1 138 ? 22.375 9.453 12.383 1 97.62 138 LEU B N 1
ATOM 4753 C CA . LEU B 1 138 ? 20.922 9.609 12.32 1 97.62 138 LEU B CA 1
ATOM 4754 C C . LEU B 1 138 ? 20.531 10.859 11.531 1 97.62 138 LEU B C 1
ATOM 4756 O O . LEU B 1 138 ? 19.594 10.836 10.742 1 97.62 138 LEU B O 1
ATOM 4760 N N . LEU B 1 139 ? 21.281 11.922 11.719 1 98.25 139 LEU B N 1
ATOM 4761 C CA . LEU B 1 139 ? 21 13.172 11.023 1 98.25 139 LEU B CA 1
ATOM 4762 C C . LEU B 1 139 ? 21.172 13.016 9.516 1 98.25 139 LEU B C 1
ATOM 4764 O O . LEU B 1 139 ? 20.359 13.5 8.734 1 98.25 139 LEU B O 1
ATOM 4768 N N . VAL B 1 140 ? 22.234 12.359 9.109 1 98.5 140 VAL B N 1
ATOM 4769 C CA . VAL B 1 140 ? 22.5 12.141 7.691 1 98.5 140 VAL B CA 1
ATOM 4770 C C . VAL B 1 140 ? 21.406 11.266 7.09 1 98.5 140 VAL B C 1
ATOM 4772 O O . VAL B 1 140 ? 20.922 11.539 5.988 1 98.5 140 VAL B O 1
ATOM 4775 N N . ALA B 1 141 ? 21.016 10.266 7.836 1 98.75 141 ALA B N 1
ATOM 4776 C CA . ALA B 1 141 ? 19.938 9.391 7.395 1 98.75 141 ALA B CA 1
ATOM 4777 C C . ALA B 1 141 ? 18.625 10.156 7.254 1 98.75 141 ALA B C 1
ATOM 4779 O O . ALA B 1 141 ? 17.859 9.93 6.312 1 98.75 141 ALA B O 1
ATOM 4780 N N . ALA B 1 142 ? 18.375 11.047 8.195 1 98.94 142 ALA B N 1
ATOM 4781 C CA . ALA B 1 142 ? 17.172 11.859 8.125 1 98.94 142 ALA B CA 1
ATOM 4782 C C . ALA B 1 142 ? 17.156 12.719 6.859 1 98.94 142 ALA B C 1
ATOM 4784 O O . ALA B 1 142 ? 16.141 12.797 6.164 1 98.94 142 ALA B O 1
ATOM 4785 N N . VAL B 1 143 ? 18.266 13.32 6.555 1 98.88 143 VAL B N 1
ATOM 4786 C CA . VAL B 1 143 ? 18.359 14.172 5.371 1 98.88 143 VAL B CA 1
ATOM 4787 C C . VAL B 1 143 ? 18.141 13.336 4.113 1 98.88 143 VAL B C 1
ATOM 4789 O O . VAL B 1 143 ? 17.453 13.773 3.18 1 98.88 143 VAL B O 1
ATOM 4792 N N . ALA B 1 144 ? 18.672 12.102 4.098 1 98.94 144 ALA B N 1
ATOM 4793 C CA . ALA B 1 144 ? 18.453 11.227 2.955 1 98.94 144 ALA B CA 1
ATOM 4794 C C . ALA B 1 144 ? 16.953 11.023 2.707 1 98.94 144 ALA B C 1
ATOM 4796 O O . ALA B 1 144 ? 16.5 11.07 1.562 1 98.94 144 ALA B O 1
ATOM 4797 N N . GLY B 1 145 ? 16.203 10.805 3.764 1 98.94 145 GLY B N 1
ATOM 4798 C CA . GLY B 1 145 ? 14.766 10.656 3.645 1 98.94 145 GLY B CA 1
ATOM 4799 C C . GLY B 1 145 ? 14.062 11.945 3.264 1 98.94 145 GLY B C 1
ATOM 4800 O O . GLY B 1 145 ? 13.219 11.961 2.369 1 98.94 145 GLY B O 1
ATOM 4801 N N . PHE B 1 146 ? 14.469 13.125 3.893 1 98.88 146 PHE B N 1
ATOM 4802 C CA . PHE B 1 146 ? 13.867 14.43 3.65 1 98.88 146 PHE B CA 1
ATOM 4803 C C . PHE B 1 146 ? 14.07 14.859 2.203 1 98.88 146 PHE B C 1
ATOM 4805 O O . PHE B 1 146 ? 13.258 15.594 1.646 1 98.88 146 PHE B O 1
ATOM 4812 N N . GLU B 1 147 ? 15.133 14.359 1.572 1 98.81 147 GLU B N 1
ATOM 4813 C CA . GLU B 1 147 ? 15.469 14.719 0.196 1 98.81 147 GLU B CA 1
ATOM 4814 C C . GLU B 1 147 ? 14.75 13.805 -0.798 1 98.81 147 GLU B C 1
ATOM 4816 O O . GLU B 1 147 ? 14.305 14.258 -1.854 1 98.81 147 GLU B O 1
ATOM 4821 N N . THR B 1 148 ? 14.562 12.562 -0.453 1 98.94 148 THR B N 1
ATOM 4822 C CA . THR B 1 148 ? 14.086 11.562 -1.403 1 98.94 148 THR B CA 1
ATOM 4823 C C . THR B 1 148 ? 12.586 11.719 -1.643 1 98.94 148 THR B C 1
ATOM 4825 O O . THR B 1 148 ? 12.125 11.648 -2.783 1 98.94 148 THR B O 1
ATOM 4828 N N . GLY B 1 149 ? 11.828 11.898 -0.59 1 98.81 149 GLY B N 1
ATOM 4829 C CA . GLY B 1 149 ? 10.375 11.992 -0.699 1 98.81 149 GLY B CA 1
ATOM 4830 C C . GLY B 1 149 ? 9.922 13.055 -1.68 1 98.81 149 GLY B C 1
ATOM 4831 O O . GLY B 1 149 ? 9.219 12.75 -2.646 1 98.81 149 GLY B O 1
ATOM 4832 N N . PRO B 1 150 ? 10.383 14.305 -1.504 1 98.62 150 PRO B N 1
ATOM 4833 C CA . PRO B 1 150 ? 9.984 15.383 -2.408 1 98.62 150 PRO B CA 1
ATOM 4834 C C . PRO B 1 150 ? 10.406 15.133 -3.854 1 98.62 150 PRO B C 1
ATOM 4836 O O . PRO B 1 150 ? 9.688 15.484 -4.785 1 98.62 150 PRO B O 1
ATOM 4839 N N . ARG B 1 151 ? 11.523 14.516 -4.074 1 98.75 151 ARG B N 1
ATOM 4840 C CA . ARG B 1 151 ? 12.008 14.234 -5.426 1 98.75 151 ARG B CA 1
ATOM 4841 C C . ARG B 1 151 ? 11.102 13.234 -6.129 1 98.75 151 ARG B C 1
ATOM 4843 O O . ARG B 1 151 ? 10.773 13.406 -7.309 1 98.75 151 ARG B O 1
ATOM 4850 N N . ALA B 1 152 ? 10.711 12.188 -5.402 1 98.81 152 ALA B N 1
ATOM 4851 C CA . ALA B 1 152 ? 9.719 11.266 -5.949 1 98.81 152 ALA B CA 1
ATOM 4852 C C . ALA B 1 152 ? 8.422 12 -6.281 1 98.81 152 ALA B C 1
ATOM 4854 O O . ALA B 1 152 ? 7.805 11.734 -7.316 1 98.81 152 ALA B O 1
ATOM 4855 N N . GLY B 1 153 ? 8.023 12.875 -5.395 1 98.62 153 GLY B N 1
ATOM 4856 C CA . GLY B 1 153 ? 6.805 13.648 -5.594 1 98.62 153 GLY B CA 1
ATOM 4857 C C . GLY B 1 153 ? 6.883 14.594 -6.773 1 98.62 153 GLY B C 1
ATOM 4858 O O . GLY B 1 153 ? 5.918 14.734 -7.527 1 98.62 153 GLY B O 1
ATOM 4859 N N . LEU B 1 154 ? 7.992 15.273 -6.949 1 98.12 154 LEU B N 1
ATOM 4860 C CA . LEU B 1 154 ? 8.18 16.203 -8.062 1 98.12 154 LEU B CA 1
ATOM 4861 C C . LEU B 1 154 ? 8.125 15.461 -9.398 1 98.12 154 LEU B C 1
ATOM 4863 O O . LEU B 1 154 ? 7.602 15.992 -10.383 1 98.12 154 LEU B O 1
ATOM 4867 N N . ALA B 1 155 ? 8.594 14.242 -9.383 1 98.56 155 ALA B N 1
ATOM 4868 C CA . ALA B 1 155 ? 8.547 13.422 -10.586 1 98.56 155 ALA B CA 1
ATOM 4869 C C . ALA B 1 155 ? 7.102 13.109 -10.984 1 98.56 155 ALA B C 1
ATOM 4871 O O . ALA B 1 155 ? 6.824 12.789 -12.141 1 98.56 155 ALA B O 1
ATOM 4872 N N . LEU B 1 156 ? 6.164 13.242 -10.016 1 98.31 156 LEU B N 1
ATOM 4873 C CA . LEU B 1 156 ? 4.754 12.945 -10.234 1 98.31 156 LEU B CA 1
ATOM 4874 C C . LEU B 1 156 ? 3.918 14.219 -10.227 1 98.31 156 LEU B C 1
ATOM 4876 O O . LEU B 1 156 ? 2.711 14.172 -9.977 1 98.31 156 LEU B O 1
ATOM 4880 N N . TYR B 1 157 ? 4.531 15.359 -10.344 1 96.75 157 TYR B N 1
ATOM 4881 C CA . TYR B 1 157 ? 3.883 16.656 -10.438 1 96.75 157 TYR B CA 1
ATOM 4882 C C . TYR B 1 157 ? 3.227 17.031 -9.109 1 96.75 157 TYR B C 1
ATOM 4884 O O . TYR B 1 157 ? 2.223 17.75 -9.086 1 96.75 157 TYR B O 1
ATOM 4892 N N . GLY B 1 158 ? 3.68 16.531 -8.094 1 95 158 GLY B N 1
ATOM 4893 C CA . GLY B 1 158 ? 3.391 16.938 -6.723 1 95 158 GLY B CA 1
ATOM 4894 C C . GLY B 1 158 ? 1.906 17 -6.418 1 95 158 GLY B C 1
ATOM 4895 O O . GLY B 1 158 ? 1.268 15.961 -6.211 1 95 158 GLY B O 1
ATOM 4896 N N . PRO B 1 159 ? 1.321 18.203 -6.387 1 94.62 159 PRO B N 1
ATOM 4897 C CA . PRO B 1 159 ? -0.066 18.406 -5.961 1 94.62 159 PRO B CA 1
ATOM 4898 C C . PRO B 1 159 ? -1.072 17.75 -6.898 1 94.62 159 PRO B C 1
ATOM 4900 O O . PRO B 1 159 ? -2.227 17.531 -6.52 1 94.62 159 PRO B O 1
ATOM 4903 N N . ASP B 1 160 ? -0.646 17.391 -8.086 1 95.56 160 ASP B N 1
ATOM 4904 C CA . ASP B 1 160 ? -1.537 16.719 -9.031 1 95.56 160 ASP B CA 1
ATOM 4905 C C . ASP B 1 160 ? -2.082 15.422 -8.445 1 95.56 160 ASP B C 1
ATOM 4907 O O . ASP B 1 160 ? -3.215 15.031 -8.734 1 95.56 160 ASP B O 1
ATOM 4911 N N . MET B 1 161 ? -1.266 14.781 -7.648 1 97 161 MET B N 1
ATOM 4912 C CA . MET B 1 161 ? -1.686 13.555 -6.988 1 97 161 MET B CA 1
ATOM 4913 C C . MET B 1 161 ? -2.924 13.789 -6.129 1 97 161 MET B C 1
ATOM 4915 O O . MET B 1 161 ? -3.855 12.984 -6.141 1 97 161 MET B O 1
ATOM 4919 N N . LEU B 1 162 ? -2.926 14.875 -5.445 1 95.38 162 LEU B N 1
ATOM 4920 C CA . LEU B 1 162 ? -4.059 15.234 -4.602 1 95.38 162 LEU B CA 1
ATOM 4921 C C . LEU B 1 162 ? -5.277 15.586 -5.449 1 95.38 162 LEU B C 1
ATOM 4923 O O . LEU B 1 162 ? -6.406 15.211 -5.109 1 95.38 162 LEU B O 1
ATOM 4927 N N . THR B 1 163 ? -5.035 16.312 -6.535 1 95.38 163 THR B N 1
ATOM 4928 C CA . THR B 1 163 ? -6.121 16.672 -7.434 1 95.38 163 THR B CA 1
ATOM 4929 C C . THR B 1 163 ? -6.898 15.445 -7.883 1 95.38 163 THR B C 1
ATOM 4931 O O . THR B 1 163 ? -8.125 15.484 -7.992 1 95.38 163 THR B O 1
ATOM 4934 N N . ARG B 1 164 ? -6.188 14.375 -7.961 1 96.31 164 ARG B N 1
ATOM 4935 C CA . ARG B 1 164 ? -6.766 13.188 -8.586 1 96.31 164 ARG B CA 1
ATOM 4936 C C . ARG B 1 164 ? -7.34 12.242 -7.535 1 96.31 164 ARG B C 1
ATOM 4938 O O . ARG B 1 164 ? -8.078 11.32 -7.867 1 96.31 164 ARG B O 1
ATOM 4945 N N . GLY B 1 165 ? -6.914 12.398 -6.324 1 97.25 165 GLY B N 1
ATOM 4946 C CA . GLY B 1 165 ? -7.57 11.609 -5.297 1 97.25 165 GLY B CA 1
ATOM 4947 C C . GLY B 1 165 ? -6.613 10.695 -4.547 1 97.25 165 GLY B C 1
ATOM 4948 O O . GLY B 1 165 ? -7.016 10.008 -3.609 1 97.25 165 GLY B O 1
ATOM 4949 N N . TRP B 1 166 ? -5.305 10.703 -4.914 1 98.31 166 TRP B N 1
ATOM 4950 C CA . TRP B 1 166 ? -4.289 10.008 -4.137 1 98.31 166 TRP B CA 1
ATOM 4951 C C . TRP B 1 166 ? -3.869 10.828 -2.924 1 98.31 166 TRP B C 1
ATOM 4953 O O . TRP B 1 166 ? -3.754 12.055 -3.008 1 98.31 166 TRP B O 1
ATOM 4963 N N . HIS B 1 167 ? -3.686 10.164 -1.799 1 98.12 167 HIS B N 1
ATOM 4964 C CA . HIS B 1 167 ? -2.959 10.836 -0.729 1 98.12 167 HIS B CA 1
ATOM 4965 C C . HIS B 1 167 ? -1.455 10.797 -0.971 1 98.12 167 HIS B C 1
ATOM 4967 O O . HIS B 1 167 ? -0.79 9.828 -0.593 1 98.12 167 HIS B O 1
ATOM 4973 N N . SER B 1 168 ? -0.919 11.789 -1.486 1 97.44 168 SER B N 1
ATOM 4974 C CA . SER B 1 168 ? 0.413 11.852 -2.078 1 97.44 168 SER B CA 1
ATOM 4975 C C . SER B 1 168 ? 1.488 11.477 -1.062 1 97.44 168 SER B C 1
ATOM 4977 O O . SER B 1 168 ? 2.443 10.773 -1.392 1 97.44 168 SER B O 1
ATOM 4979 N N . GLY B 1 169 ? 1.356 11.883 0.157 1 97.5 169 GLY B N 1
ATOM 4980 C CA . GLY B 1 169 ? 2.4 11.773 1.163 1 97.5 169 GLY B CA 1
ATOM 4981 C C . GLY B 1 169 ? 2.832 10.344 1.419 1 97.5 169 GLY B C 1
ATOM 4982 O O . GLY B 1 169 ? 4.016 10.016 1.309 1 97.5 169 GLY B O 1
ATOM 4983 N N . PRO B 1 170 ? 1.863 9.484 1.723 1 98.44 170 PRO B N 1
ATOM 4984 C CA . PRO B 1 170 ? 2.229 8.086 1.933 1 98.44 170 PRO B CA 1
ATOM 4985 C C . PRO B 1 170 ? 2.879 7.453 0.703 1 98.44 170 PRO B C 1
ATOM 4987 O O . PRO B 1 170 ? 3.723 6.559 0.834 1 98.44 170 PRO B O 1
ATOM 4990 N N . ILE B 1 171 ? 2.547 7.91 -0.469 1 98.75 171 ILE B N 1
ATOM 4991 C CA . ILE B 1 171 ? 3.076 7.352 -1.708 1 98.75 171 ILE B CA 1
ATOM 4992 C C . ILE B 1 171 ? 4.523 7.805 -1.903 1 98.75 171 ILE B C 1
ATOM 4994 O O . ILE B 1 171 ? 5.426 6.977 -2.049 1 98.75 171 ILE B O 1
ATOM 4998 N N . PHE B 1 172 ? 4.77 9.133 -1.693 1 98.62 172 PHE B N 1
ATOM 4999 C CA . PHE B 1 172 ? 6.121 9.672 -1.768 1 98.62 172 PHE B CA 1
ATOM 5000 C C . PHE B 1 172 ? 6.965 9.188 -0.592 1 98.62 172 PHE B C 1
ATOM 5002 O O . PHE B 1 172 ? 8.188 9.133 -0.683 1 98.62 172 PHE B O 1
ATOM 5009 N N . GLY B 1 173 ? 6.273 8.859 0.428 1 98.88 173 GLY B N 1
ATOM 5010 C CA . GLY B 1 173 ? 6.91 8.57 1.703 1 98.88 173 GLY B CA 1
ATOM 5011 C C . GLY B 1 173 ? 7.57 7.207 1.743 1 98.88 173 GLY B C 1
ATOM 5012 O O . GLY B 1 173 ? 8.531 6.996 2.486 1 98.88 173 GLY B O 1
ATOM 5013 N N . CYS B 1 174 ? 7.121 6.254 0.909 1 98.88 174 CYS B N 1
ATOM 5014 C CA . CYS B 1 174 ? 7.699 4.914 0.897 1 98.88 174 CYS B CA 1
ATOM 5015 C C . CYS B 1 174 ? 9.172 4.961 0.5 1 98.88 174 CYS B C 1
ATOM 5017 O O . CYS B 1 174 ? 10.031 4.492 1.244 1 98.88 174 CYS B O 1
ATOM 5019 N N . PRO B 1 175 ? 9.477 5.594 -0.619 1 98.94 175 PRO B N 1
ATOM 5020 C CA . PRO B 1 175 ? 10.906 5.676 -0.929 1 98.94 175 PRO B CA 1
ATOM 5021 C C . PRO B 1 175 ? 11.672 6.562 0.048 1 98.94 175 PRO B C 1
ATOM 5023 O O . PRO B 1 175 ? 12.852 6.332 0.3 1 98.94 175 PRO B O 1
ATOM 5026 N N . ALA B 1 176 ? 11.039 7.57 0.683 1 98.94 176 ALA B N 1
ATOM 5027 C CA . ALA B 1 176 ? 11.688 8.438 1.664 1 98.94 176 ALA B CA 1
ATOM 5028 C C . ALA B 1 176 ? 12.164 7.633 2.871 1 98.94 176 ALA B C 1
ATOM 5030 O O . ALA B 1 176 ? 13.32 7.746 3.285 1 98.94 176 ALA B O 1
ATOM 5031 N N . ALA B 1 177 ? 11.25 6.812 3.404 1 98.94 177 ALA B N 1
ATOM 5032 C CA . ALA B 1 177 ? 11.586 6 4.57 1 98.94 177 ALA B CA 1
ATOM 5033 C C . ALA B 1 177 ? 12.625 4.941 4.227 1 98.94 177 ALA B C 1
ATOM 5035 O O . ALA B 1 177 ? 13.508 4.641 5.039 1 98.94 177 ALA B O 1
ATOM 5036 N N . ALA B 1 178 ? 12.539 4.363 3.037 1 98.94 178 ALA B N 1
ATOM 5037 C CA . ALA B 1 178 ? 13.531 3.381 2.596 1 98.94 178 ALA B CA 1
ATOM 5038 C C . ALA B 1 178 ? 14.914 4.012 2.482 1 98.94 178 ALA B C 1
ATOM 5040 O O . ALA B 1 178 ? 15.914 3.406 2.885 1 98.94 178 ALA B O 1
ATOM 5041 N N . ALA B 1 179 ? 14.953 5.199 1.921 1 98.94 179 ALA B N 1
ATOM 5042 C CA . ALA B 1 179 ? 16.219 5.918 1.787 1 98.94 179 ALA B CA 1
ATOM 5043 C C . ALA B 1 179 ? 16.844 6.195 3.152 1 98.94 179 ALA B C 1
ATOM 5045 O O . ALA B 1 179 ? 18.031 5.926 3.369 1 98.94 179 ALA B O 1
ATOM 5046 N N . ALA B 1 180 ? 16.031 6.715 4.074 1 98.94 180 ALA B N 1
ATOM 5047 C CA . ALA B 1 180 ? 16.5 7.047 5.414 1 98.94 180 ALA B CA 1
ATOM 5048 C C . ALA B 1 180 ? 17.031 5.809 6.133 1 98.94 180 ALA B C 1
ATOM 5050 O O . ALA B 1 180 ? 18.141 5.82 6.668 1 98.94 180 ALA B O 1
ATOM 5051 N N . ALA B 1 181 ? 16.266 4.754 6.105 1 98.81 181 ALA B N 1
ATOM 5052 C CA . ALA B 1 181 ? 16.641 3.535 6.82 1 98.81 181 ALA B CA 1
ATOM 5053 C C . ALA B 1 181 ? 17.859 2.875 6.188 1 98.81 181 ALA B C 1
ATOM 5055 O O . ALA B 1 181 ? 18.719 2.352 6.891 1 98.81 181 ALA B O 1
ATOM 5056 N N . SER B 1 182 ? 17.891 2.883 4.828 1 98.75 182 SER B N 1
ATOM 5057 C CA . SER B 1 182 ? 19.047 2.309 4.152 1 98.75 182 SER B CA 1
ATOM 5058 C C . SER B 1 182 ? 20.328 3.035 4.535 1 98.75 182 SER B C 1
ATOM 5060 O O . SER B 1 182 ? 21.359 2.4 4.801 1 98.75 182 SER B O 1
ATOM 5062 N N . ARG B 1 183 ? 20.25 4.328 4.551 1 98.44 183 ARG B N 1
ATOM 5063 C CA . ARG B 1 183 ? 21.406 5.117 4.957 1 98.44 183 ARG B CA 1
ATOM 5064 C C . ARG B 1 183 ? 21.781 4.84 6.41 1 98.44 183 ARG B C 1
ATOM 5066 O O . ARG B 1 183 ? 22.953 4.73 6.742 1 98.44 183 ARG B O 1
ATOM 5073 N N . LEU B 1 184 ? 20.828 4.742 7.258 1 97.44 184 LEU B N 1
ATOM 5074 C CA . LEU B 1 184 ? 21.047 4.465 8.68 1 97.44 184 LEU B CA 1
ATOM 5075 C C . LEU B 1 184 ? 21.781 3.143 8.867 1 97.44 184 LEU B C 1
ATOM 5077 O O . LEU B 1 184 ? 22.672 3.043 9.703 1 97.44 184 LEU B O 1
ATOM 5081 N N . PHE B 1 185 ? 21.375 2.129 8.078 1 96.69 185 PHE B N 1
ATOM 5082 C CA . PHE B 1 185 ? 21.906 0.779 8.242 1 96.69 185 PHE B CA 1
ATOM 5083 C C . PHE B 1 185 ? 23.219 0.627 7.5 1 96.69 185 PHE B C 1
ATOM 5085 O O . PHE B 1 185 ? 23.891 -0.398 7.621 1 96.69 185 PHE B O 1
ATOM 5092 N N . GLY B 1 186 ? 23.609 1.632 6.703 1 96.5 186 GLY B N 1
ATOM 5093 C CA . GLY B 1 186 ? 24.859 1.548 5.945 1 96.5 186 GLY B CA 1
ATOM 5094 C C . GLY B 1 186 ? 24.781 0.559 4.797 1 96.5 186 GLY B C 1
ATOM 5095 O O . GLY B 1 186 ? 25.75 -0.162 4.531 1 96.5 186 GLY B O 1
ATOM 5096 N N . LEU B 1 187 ? 23.672 0.458 4.152 1 97.69 187 LEU B N 1
ATOM 5097 C CA . LEU B 1 187 ? 23.484 -0.484 3.051 1 97.69 187 LEU B CA 1
ATOM 5098 C C . LEU B 1 187 ? 24.266 -0.036 1.82 1 97.69 187 LEU B C 1
ATOM 5100 O O . LEU B 1 187 ? 24.531 1.157 1.641 1 97.69 187 LEU B O 1
ATOM 5104 N N . GLY B 1 188 ? 24.609 -0.994 0.945 1 98.44 188 GLY B N 1
ATOM 5105 C CA . GLY B 1 188 ? 25.234 -0.701 -0.339 1 98.44 188 GLY B CA 1
ATOM 5106 C C . GLY B 1 188 ? 24.234 -0.256 -1.393 1 98.44 188 GLY B C 1
ATOM 5107 O O . GLY B 1 188 ? 23.031 -0.185 -1.128 1 98.44 188 GLY B O 1
ATOM 5108 N N . VAL B 1 189 ? 24.75 0.077 -2.553 1 98.5 189 VAL B N 1
ATOM 5109 C CA . VAL B 1 189 ? 23.938 0.636 -3.629 1 98.5 189 VAL B CA 1
ATOM 5110 C C . VAL B 1 189 ? 22.859 -0.368 -4.043 1 98.5 189 VAL B C 1
ATOM 5112 O O . VAL B 1 189 ? 21.688 -0.014 -4.164 1 98.5 189 VAL B O 1
ATOM 5115 N N . ARG B 1 190 ? 23.203 -1.622 -4.191 1 97.5 190 ARG B N 1
ATOM 5116 C CA . ARG B 1 190 ? 22.266 -2.648 -4.637 1 97.5 190 ARG B CA 1
ATOM 5117 C C . ARG B 1 190 ? 21.219 -2.924 -3.568 1 97.5 190 ARG B C 1
ATOM 5119 O O . ARG B 1 190 ? 20.031 -3.104 -3.885 1 97.5 190 ARG B O 1
ATOM 5126 N N . GLU B 1 191 ? 21.672 -2.98 -2.309 1 98.5 191 GLU B N 1
ATOM 5127 C CA . GLU B 1 191 ? 20.734 -3.188 -1.205 1 98.5 191 GLU B CA 1
ATOM 5128 C C . GLU B 1 191 ? 19.781 -2.002 -1.061 1 98.5 191 GLU B C 1
ATOM 5130 O O . GLU B 1 191 ? 18.594 -2.184 -0.776 1 98.5 191 GLU B O 1
ATOM 5135 N N . THR B 1 192 ? 20.328 -0.79 -1.26 1 98.81 192 THR B N 1
ATOM 5136 C CA . THR B 1 192 ? 19.484 0.403 -1.196 1 98.81 192 THR B CA 1
ATOM 5137 C C . THR B 1 192 ? 18.453 0.401 -2.322 1 98.81 192 THR B C 1
ATOM 5139 O O . THR B 1 192 ? 17.297 0.743 -2.105 1 98.81 192 THR B O 1
ATOM 5142 N N . GLU B 1 193 ? 18.875 0.004 -3.502 1 98.38 193 GLU B N 1
ATOM 5143 C CA . GLU B 1 193 ? 17.938 -0.114 -4.613 1 98.38 193 GLU B CA 1
ATOM 5144 C C . GLU B 1 193 ? 16.844 -1.134 -4.312 1 98.38 193 GLU B C 1
ATOM 5146 O O . GLU B 1 193 ? 15.68 -0.919 -4.645 1 98.38 193 GLU B O 1
ATOM 5151 N N . SER B 1 194 ? 17.234 -2.238 -3.703 1 98.5 194 SER B N 1
ATOM 5152 C CA . SER B 1 194 ? 16.266 -3.25 -3.293 1 98.5 194 SER B CA 1
ATOM 5153 C C . SER B 1 194 ? 15.281 -2.693 -2.266 1 98.5 194 SER B C 1
ATOM 5155 O O . SER B 1 194 ? 14.078 -2.932 -2.361 1 98.5 194 SER B O 1
ATOM 5157 N N . ALA B 1 195 ? 15.812 -1.949 -1.301 1 98.88 195 ALA B N 1
ATOM 5158 C CA . ALA B 1 195 ? 14.969 -1.346 -0.274 1 98.88 195 ALA B CA 1
ATOM 5159 C C . ALA B 1 195 ? 13.953 -0.39 -0.891 1 98.88 195 ALA B C 1
ATOM 5161 O O . ALA B 1 195 ? 12.773 -0.4 -0.52 1 98.88 195 ALA B O 1
ATOM 5162 N N . LEU B 1 196 ? 14.422 0.405 -1.879 1 98.88 196 LEU B N 1
ATOM 5163 C CA . LEU B 1 196 ? 13.531 1.323 -2.586 1 98.88 196 LEU B CA 1
ATOM 5164 C C . LEU B 1 196 ? 12.445 0.561 -3.328 1 98.88 196 LEU B C 1
ATOM 5166 O O . LEU B 1 196 ? 11.266 0.912 -3.24 1 98.88 196 LEU B O 1
ATOM 5170 N N . GLY B 1 197 ? 12.852 -0.473 -3.98 1 98.69 197 GLY B N 1
ATOM 5171 C CA . GLY B 1 197 ? 11.883 -1.274 -4.719 1 98.69 197 GLY B CA 1
ATOM 5172 C C . GLY B 1 197 ? 10.852 -1.933 -3.826 1 98.69 197 GLY B C 1
ATOM 5173 O O . GLY B 1 197 ? 9.656 -1.921 -4.137 1 98.69 197 GLY B O 1
ATOM 5174 N N . ILE B 1 198 ? 11.289 -2.467 -2.664 1 98.81 198 ILE B N 1
ATOM 5175 C CA . ILE B 1 198 ? 10.398 -3.141 -1.724 1 98.81 198 ILE B CA 1
ATOM 5176 C C . ILE B 1 198 ? 9.43 -2.129 -1.117 1 98.81 198 ILE B C 1
ATOM 5178 O O . ILE B 1 198 ? 8.25 -2.428 -0.93 1 98.81 198 ILE B O 1
ATOM 5182 N N . ALA B 1 199 ? 9.906 -0.964 -0.848 1 98.88 199 ALA B N 1
ATOM 5183 C CA . ALA B 1 199 ? 9.055 0.085 -0.29 1 98.88 199 ALA B CA 1
ATOM 5184 C C . ALA B 1 199 ? 8.031 0.56 -1.312 1 98.88 199 ALA B C 1
ATOM 5186 O O . ALA B 1 199 ? 6.84 0.673 -1.001 1 98.88 199 ALA B O 1
ATOM 5187 N N . CYS B 1 200 ? 8.453 0.804 -2.529 1 98.81 200 CYS B N 1
ATOM 5188 C CA . CYS B 1 200 ? 7.613 1.401 -3.561 1 98.81 200 CYS B CA 1
ATOM 5189 C C . CYS B 1 200 ? 6.48 0.461 -3.953 1 98.81 200 CYS B C 1
ATOM 5191 O O . CYS B 1 200 ? 5.371 0.908 -4.25 1 98.81 200 CYS B O 1
ATOM 5193 N N . THR B 1 201 ? 6.707 -0.831 -3.941 1 98.75 201 THR B N 1
ATOM 5194 C CA . THR B 1 201 ? 5.66 -1.754 -4.367 1 98.75 201 THR B CA 1
ATOM 5195 C C . THR B 1 201 ? 4.547 -1.829 -3.324 1 98.75 201 THR B C 1
ATOM 5197 O O . THR B 1 201 ? 3.469 -2.359 -3.598 1 98.75 201 THR B O 1
ATOM 5200 N N . GLN B 1 202 ? 4.793 -1.286 -2.148 1 98.69 202 GLN B N 1
ATOM 5201 C CA . GLN B 1 202 ? 3.785 -1.269 -1.095 1 98.69 202 GLN B CA 1
ATOM 5202 C C . GLN B 1 202 ? 3.084 0.084 -1.026 1 98.69 202 GLN B C 1
ATOM 5204 O O . GLN B 1 202 ? 2.238 0.308 -0.157 1 98.69 202 GLN B O 1
ATOM 5209 N N . ALA B 1 203 ? 3.393 0.994 -1.929 1 98.69 203 ALA B N 1
ATOM 5210 C CA . ALA B 1 203 ? 2.889 2.363 -1.851 1 98.69 203 ALA B CA 1
ATOM 5211 C C . ALA B 1 203 ? 1.41 2.424 -2.223 1 98.69 203 ALA B C 1
ATOM 5213 O O . ALA B 1 203 ? 0.961 1.715 -3.127 1 98.69 203 ALA B O 1
ATOM 5214 N N . GLY B 1 204 ? 0.676 3.246 -1.49 1 97.38 204 GLY B N 1
ATOM 5215 C CA . GLY B 1 204 ? -0.727 3.553 -1.716 1 97.38 204 GLY B CA 1
ATOM 5216 C C . GLY B 1 204 ? -1.331 4.418 -0.626 1 97.38 204 GLY B C 1
ATOM 5217 O O . GLY B 1 204 ? -0.773 4.527 0.468 1 97.38 204 GLY B O 1
ATOM 5218 N N . ALA B 1 205 ? -2.354 5 -0.897 1 98.5 205 ALA B N 1
ATOM 5219 C CA . ALA B 1 205 ? -3.17 5.75 0.053 1 98.5 205 ALA B CA 1
ATOM 5220 C C . ALA B 1 205 ? -4.289 6.5 -0.661 1 98.5 205 ALA B C 1
ATOM 5222 O O . ALA B 1 205 ? -4.074 7.094 -1.721 1 98.5 205 ALA B O 1
ATOM 5223 N N . LEU B 1 206 ? -5.449 6.484 -0.052 1 98.44 206 LEU B N 1
ATOM 5224 C CA . LEU B 1 206 ? -6.66 7.02 -0.66 1 98.44 206 LEU B CA 1
ATOM 5225 C C . LEU B 1 206 ? -7.125 8.273 0.072 1 98.44 206 LEU B C 1
ATOM 5227 O O . LEU B 1 206 ? -7.215 8.289 1.302 1 98.44 206 LEU B O 1
ATOM 5231 N N . MET B 1 207 ? -7.453 9.289 -0.657 1 97.25 207 MET B N 1
ATOM 5232 C CA . MET B 1 207 ? -7.801 10.57 -0.044 1 97.25 207 MET B CA 1
ATOM 5233 C C . MET B 1 207 ? -9.234 10.555 0.468 1 97.25 207 MET B C 1
ATOM 5235 O O . MET B 1 207 ? -9.641 11.445 1.212 1 97.25 207 MET B O 1
ATOM 5239 N N . SER B 1 208 ? -10 9.5 0.144 1 94.94 208 SER B N 1
ATOM 5240 C CA . SER B 1 208 ? -11.344 9.445 0.706 1 94.94 208 SER B CA 1
ATOM 5241 C C . SER B 1 208 ? -11.305 9.391 2.229 1 94.94 208 SER B C 1
ATOM 5243 O O . SER B 1 208 ? -12.32 9.602 2.889 1 94.94 208 SER B O 1
ATOM 5245 N N . ALA B 1 209 ? -10.133 9.234 2.742 1 94.88 209 ALA B N 1
ATOM 5246 C CA . ALA B 1 209 ? -9.93 9.242 4.188 1 94.88 209 ALA B CA 1
ATOM 5247 C C . ALA B 1 209 ? -10.211 10.625 4.77 1 94.88 209 ALA B C 1
ATOM 5249 O O . ALA B 1 209 ? -10.375 10.773 5.98 1 94.88 209 ALA B O 1
ATOM 5250 N N . GLN B 1 210 ? -10.344 11.648 3.959 1 92.06 210 GLN B N 1
ATOM 5251 C CA . GLN B 1 210 ? -10.523 13.023 4.418 1 92.06 210 GLN B CA 1
ATOM 5252 C C . GLN B 1 210 ? -11.93 13.242 4.969 1 92.06 210 GLN B C 1
ATOM 5254 O O . GLN B 1 210 ? -12.156 14.172 5.742 1 92.06 210 GLN B O 1
ATOM 5259 N N . TYR B 1 211 ? -12.867 12.391 4.613 1 89.12 211 TYR B N 1
ATOM 5260 C CA . TYR B 1 211 ? -14.266 12.656 4.93 1 89.12 211 TYR B CA 1
ATOM 5261 C C . TYR B 1 211 ? -14.578 12.266 6.371 1 89.12 211 TYR B C 1
ATOM 5263 O O . TYR B 1 211 ? -15.383 12.93 7.035 1 89.12 211 TYR B O 1
ATOM 5271 N N . GLU B 1 212 ? -14.008 11.172 6.781 1 86.38 212 GLU B N 1
ATOM 5272 C CA . GLU B 1 212 ? -14.289 10.672 8.125 1 86.38 212 GLU B CA 1
ATOM 5273 C C . GLU B 1 212 ? -13.305 9.586 8.523 1 86.38 212 GLU B C 1
ATOM 5275 O O . GLU B 1 212 ? -12.406 9.234 7.758 1 86.38 212 GLU B O 1
ATOM 5280 N N . GLY B 1 213 ? -13.469 9.156 9.727 1 90.38 213 GLY B N 1
ATOM 5281 C CA . GLY B 1 213 ? -12.609 8.109 10.242 1 90.38 213 GLY B CA 1
ATOM 5282 C C . GLY B 1 213 ? -11.344 8.633 10.898 1 90.38 213 GLY B C 1
ATOM 5283 O O . GLY B 1 213 ? -11.172 9.844 11.031 1 90.38 213 GLY B O 1
ATOM 5284 N N . MET B 1 214 ? -10.516 7.707 11.281 1 96.06 214 MET B N 1
ATOM 5285 C CA . MET B 1 214 ? -9.305 8.039 12.016 1 96.06 214 MET B CA 1
ATOM 5286 C C . MET B 1 214 ? -8.062 7.711 11.195 1 96.06 214 MET B C 1
ATOM 5288 O O . MET B 1 214 ? -6.977 8.234 11.469 1 96.06 214 MET B O 1
ATOM 5292 N N . ILE B 1 215 ? -8.258 6.992 10.102 1 97.5 215 ILE B N 1
ATOM 5293 C CA . ILE B 1 215 ? -7.156 6.262 9.492 1 97.5 215 ILE B CA 1
ATOM 5294 C C . ILE B 1 215 ? -6.273 7.223 8.703 1 97.5 215 ILE B C 1
ATOM 5296 O O . ILE B 1 215 ? -5.109 6.922 8.422 1 97.5 215 ILE B O 1
ATOM 5300 N N . LYS B 1 216 ? -6.789 8.398 8.328 1 96.69 216 LYS B N 1
ATOM 5301 C CA . LYS B 1 216 ? -5.965 9.391 7.648 1 96.69 216 LYS B CA 1
ATOM 5302 C C . LYS B 1 216 ? -4.684 9.672 8.43 1 96.69 216 LYS B C 1
ATOM 5304 O O . LYS B 1 216 ? -3.625 9.891 7.836 1 96.69 216 LYS B O 1
ATOM 5309 N N . ARG B 1 217 ? -4.793 9.633 9.758 1 96.38 217 ARG B N 1
ATOM 5310 C CA . ARG B 1 217 ? -3.697 9.977 10.664 1 96.38 217 ARG B CA 1
ATOM 5311 C C . ARG B 1 217 ? -2.578 8.938 10.578 1 96.38 217 ARG B C 1
ATOM 5313 O O . ARG B 1 217 ? -1.433 9.227 10.922 1 96.38 217 ARG B O 1
ATOM 5320 N N . ALA B 1 218 ? -2.902 7.789 10.078 1 98.31 218 ALA B N 1
ATOM 5321 C CA . ALA B 1 218 ? -1.945 6.688 10.086 1 98.31 218 ALA B CA 1
ATOM 5322 C C . ALA B 1 218 ? -1.357 6.457 8.695 1 98.31 218 ALA B C 1
ATOM 5324 O O . ALA B 1 218 ? -0.418 5.676 8.531 1 98.31 218 ALA B O 1
ATOM 5325 N N . GLN B 1 219 ? -1.846 7.113 7.699 1 98.62 219 GLN B N 1
ATOM 5326 C CA . GLN B 1 219 ? -1.456 6.785 6.332 1 98.62 219 GLN B CA 1
ATOM 5327 C C . GLN B 1 219 ? 0.029 7.051 6.105 1 98.62 219 GLN B C 1
ATOM 5329 O O . GLN B 1 219 ? 0.726 6.234 5.496 1 98.62 219 GLN B O 1
ATOM 5334 N N . HIS B 1 220 ? 0.523 8.195 6.59 1 98.75 220 HIS B N 1
ATOM 5335 C CA . HIS B 1 220 ? 1.95 8.469 6.457 1 98.75 220 HIS B CA 1
ATOM 5336 C C . HIS B 1 220 ? 2.775 7.457 7.25 1 98.75 220 HIS B C 1
ATOM 5338 O O . HIS B 1 220 ? 3.887 7.105 6.844 1 98.75 220 HIS B O 1
ATOM 5344 N N . ALA B 1 221 ? 2.25 6.957 8.352 1 98.88 221 ALA B N 1
ATOM 5345 C CA . ALA B 1 221 ? 2.926 5.945 9.156 1 98.88 221 ALA B CA 1
ATOM 5346 C C . ALA B 1 221 ? 3.074 4.637 8.383 1 98.88 221 ALA B C 1
ATOM 5348 O O . ALA B 1 221 ? 4.043 3.9 8.578 1 98.88 221 ALA B O 1
ATOM 5349 N N . PHE B 1 222 ? 2.141 4.344 7.48 1 98.88 222 PHE B N 1
ATOM 5350 C CA . PHE B 1 222 ? 2.275 3.17 6.629 1 98.88 222 PHE B CA 1
ATOM 5351 C C . PHE B 1 222 ? 3.514 3.279 5.746 1 98.88 222 PHE B C 1
ATOM 5353 O O . PHE B 1 222 ? 4.199 2.285 5.5 1 98.88 222 PHE B O 1
ATOM 5360 N N . ALA B 1 223 ? 3.764 4.492 5.266 1 98.88 223 ALA B N 1
ATOM 5361 C CA . ALA B 1 223 ? 4.969 4.711 4.469 1 98.88 223 ALA B CA 1
ATOM 5362 C C . ALA B 1 223 ? 6.227 4.48 5.305 1 98.88 223 ALA B C 1
ATOM 5364 O O . ALA B 1 223 ? 7.199 3.893 4.824 1 98.88 223 ALA B O 1
ATOM 5365 N N . ALA B 1 224 ? 6.223 4.961 6.59 1 98.94 224 ALA B N 1
ATOM 5366 C CA . ALA B 1 224 ? 7.336 4.719 7.5 1 98.94 224 ALA B CA 1
ATOM 5367 C C . ALA B 1 224 ? 7.582 3.221 7.68 1 98.94 224 ALA B C 1
ATOM 5369 O O . ALA B 1 224 ? 8.719 2.754 7.566 1 98.94 224 ALA B O 1
ATOM 5370 N N . ARG B 1 225 ? 6.512 2.498 7.898 1 98.88 225 ARG B N 1
ATOM 5371 C CA . ARG B 1 225 ? 6.574 1.049 8.062 1 98.88 225 ARG B CA 1
ATOM 5372 C C . ARG B 1 225 ? 7.109 0.378 6.801 1 98.88 225 ARG B C 1
ATOM 5374 O O . ARG B 1 225 ? 7.996 -0.473 6.875 1 98.88 225 ARG B O 1
ATOM 5381 N N . ASN B 1 226 ? 6.574 0.736 5.664 1 98.88 226 ASN B N 1
ATOM 5382 C CA . ASN B 1 226 ? 6.914 0.082 4.402 1 98.88 226 ASN B CA 1
ATOM 5383 C C . ASN B 1 226 ? 8.375 0.305 4.027 1 98.88 226 ASN B C 1
ATOM 5385 O O . ASN B 1 226 ? 9.047 -0.615 3.559 1 98.88 226 ASN B O 1
ATOM 5389 N N . GLY B 1 227 ? 8.82 1.582 4.211 1 98.94 227 GLY B N 1
ATOM 5390 C CA . GLY B 1 227 ? 10.219 1.878 3.92 1 98.94 227 GLY B CA 1
ATOM 5391 C C . GLY B 1 227 ? 11.18 1.185 4.863 1 98.94 227 GLY B C 1
ATOM 5392 O O . GLY B 1 227 ? 12.188 0.624 4.426 1 98.94 227 GLY B O 1
ATOM 5393 N N . LEU B 1 228 ? 10.891 1.222 6.195 1 98.88 228 LEU B N 1
ATOM 5394 C CA . LEU B 1 228 ? 11.711 0.528 7.176 1 98.88 228 LEU B CA 1
ATOM 5395 C C . LEU B 1 228 ? 11.75 -0.971 6.898 1 98.88 228 LEU B C 1
ATOM 5397 O O . LEU B 1 228 ? 12.812 -1.595 6.965 1 98.88 228 LEU B O 1
ATOM 5401 N N . PHE B 1 229 ? 10.578 -1.533 6.555 1 98.88 229 PHE B N 1
ATOM 5402 C CA . PHE B 1 229 ? 10.477 -2.941 6.195 1 98.88 229 PHE B CA 1
ATOM 5403 C C . PHE B 1 229 ? 11.375 -3.27 5.016 1 98.88 229 PHE B C 1
ATOM 5405 O O . PHE B 1 229 ? 12.109 -4.258 5.047 1 98.88 229 PHE B O 1
ATOM 5412 N N . GLY B 1 230 ? 11.305 -2.441 4 1 98.81 230 GLY B N 1
ATOM 5413 C CA . GLY B 1 230 ? 12.148 -2.65 2.832 1 98.81 230 GLY B CA 1
ATOM 5414 C C . GLY B 1 230 ? 13.633 -2.654 3.158 1 98.81 230 GLY B C 1
ATOM 5415 O O . GLY B 1 230 ? 14.375 -3.521 2.689 1 98.81 230 GLY B O 1
ATOM 5416 N N . ALA B 1 231 ? 14.062 -1.707 3.965 1 98.69 231 ALA B N 1
ATOM 5417 C CA . ALA B 1 231 ? 15.469 -1.608 4.332 1 98.69 231 ALA B CA 1
ATOM 5418 C C . ALA B 1 231 ? 15.898 -2.793 5.195 1 98.69 231 ALA B C 1
ATOM 5420 O O . ALA B 1 231 ? 17.016 -3.305 5.047 1 98.69 231 ALA B O 1
ATOM 5421 N N . LEU B 1 232 ? 15.039 -3.227 6.113 1 98.19 232 LEU B N 1
ATOM 5422 C CA . LEU B 1 232 ? 15.344 -4.363 6.977 1 98.19 232 LEU B CA 1
ATOM 5423 C C . LEU B 1 232 ? 15.492 -5.645 6.156 1 98.19 232 LEU B C 1
ATOM 5425 O O . LEU B 1 232 ? 16.391 -6.449 6.41 1 98.19 232 LEU B O 1
ATOM 5429 N N . LEU B 1 233 ? 14.609 -5.852 5.164 1 98.56 233 LEU B N 1
ATOM 5430 C CA . LEU B 1 233 ? 14.719 -7.02 4.297 1 98.56 233 LEU B CA 1
ATOM 5431 C C . LEU B 1 233 ? 15.984 -6.953 3.453 1 98.56 233 LEU B C 1
ATOM 5433 O O . LEU B 1 233 ? 16.703 -7.949 3.326 1 98.56 233 LEU B O 1
ATOM 5437 N N . ALA B 1 234 ? 16.203 -5.777 2.873 1 98.25 234 ALA B N 1
ATOM 5438 C CA . ALA B 1 234 ? 17.391 -5.602 2.033 1 98.25 234 ALA B CA 1
ATOM 5439 C C . ALA B 1 234 ? 18.656 -5.836 2.834 1 98.25 234 ALA B C 1
ATOM 5441 O O . ALA B 1 234 ? 19.625 -6.402 2.322 1 98.25 234 ALA B O 1
ATOM 5442 N N . ARG B 1 235 ? 18.719 -5.383 4.059 1 96.38 235 ARG B N 1
ATOM 5443 C CA . ARG B 1 235 ? 19.844 -5.602 4.949 1 96.38 235 ARG B CA 1
ATOM 5444 C C . ARG B 1 235 ? 20.125 -7.09 5.125 1 96.38 235 ARG B C 1
ATOM 5446 O O . ARG B 1 235 ? 21.281 -7.5 5.242 1 96.38 235 ARG B O 1
ATOM 5453 N N . GLY B 1 236 ? 19 -7.855 5.125 1 95.88 236 GLY B N 1
ATOM 5454 C CA . GLY B 1 236 ? 19.125 -9.305 5.25 1 95.88 236 GLY B CA 1
ATOM 5455 C C . GLY B 1 236 ? 19.391 -9.992 3.926 1 95.88 236 GLY B C 1
ATOM 5456 O O . GLY B 1 236 ? 19.422 -11.227 3.861 1 95.88 236 GLY B O 1
ATOM 5457 N N . GLY B 1 237 ? 19.469 -9.25 2.867 1 97.06 237 GLY B N 1
ATOM 5458 C CA . GLY B 1 237 ? 19.828 -9.812 1.573 1 97.06 237 GLY B CA 1
ATOM 5459 C C . GLY B 1 237 ? 18.625 -10.109 0.701 1 97.06 237 GLY B C 1
ATOM 5460 O O . GLY B 1 237 ? 18.766 -10.648 -0.397 1 97.06 237 GLY B O 1
ATOM 5461 N N . TYR B 1 238 ? 17.438 -9.828 1.136 1 98.06 238 TYR B N 1
ATOM 5462 C CA . TYR B 1 238 ? 16.234 -10.023 0.319 1 98.06 238 TYR B CA 1
ATOM 5463 C C . TYR B 1 238 ? 16.172 -9 -0.803 1 98.06 238 TYR B C 1
ATOM 5465 O O . TYR B 1 238 ? 16.281 -7.793 -0.558 1 98.06 238 TYR B O 1
ATOM 5473 N N . GLU B 1 239 ? 15.93 -9.398 -2.012 1 97.12 239 GLU B N 1
ATOM 5474 C CA . GLU B 1 239 ? 16.062 -8.531 -3.178 1 97.12 239 GLU B CA 1
ATOM 5475 C C . GLU B 1 239 ? 14.711 -7.992 -3.627 1 97.12 239 GLU B C 1
ATOM 5477 O O . GLU B 1 239 ? 13.75 -8.75 -3.783 1 97.12 239 GLU B O 1
ATOM 5482 N N . GLY B 1 240 ? 14.711 -6.645 -3.775 1 96.12 240 GLY B N 1
ATOM 5483 C CA . GLY B 1 240 ? 13.547 -5.969 -4.332 1 96.12 240 GLY B CA 1
ATOM 5484 C C . GLY B 1 240 ? 13.672 -5.691 -5.816 1 96.12 240 GLY B C 1
ATOM 5485 O O . GLY B 1 240 ? 14.57 -6.223 -6.48 1 96.12 240 GLY B O 1
ATOM 5486 N N . MET B 1 241 ? 12.781 -4.906 -6.348 1 92.94 241 MET B N 1
ATOM 5487 C CA . MET B 1 241 ? 12.773 -4.523 -7.758 1 92.94 241 MET B CA 1
ATOM 5488 C C . MET B 1 241 ? 13.898 -3.531 -8.055 1 92.94 241 MET B C 1
ATOM 5490 O O . MET B 1 241 ? 14.18 -2.646 -7.242 1 92.94 241 MET B O 1
ATOM 5494 N N . ARG B 1 242 ? 14.422 -3.662 -9.164 1 92.94 242 ARG B N 1
ATOM 5495 C CA . ARG B 1 242 ? 15.375 -2.674 -9.672 1 92.94 242 ARG B CA 1
ATOM 5496 C C . ARG B 1 242 ? 14.688 -1.691 -10.617 1 92.94 242 ARG B C 1
ATOM 5498 O O . ARG B 1 242 ? 13.625 -1.989 -11.164 1 92.94 242 ARG B O 1
ATOM 5505 N N . LYS B 1 243 ? 15.211 -0.57 -10.75 1 96.19 243 LYS B N 1
ATOM 5506 C CA . LYS B 1 243 ? 14.742 0.442 -11.695 1 96.19 243 LYS B CA 1
ATOM 5507 C C . LYS B 1 243 ? 13.281 0.807 -11.43 1 96.19 243 LYS B C 1
ATOM 5509 O O . LYS B 1 243 ? 12.516 1.035 -12.367 1 96.19 243 LYS B O 1
ATOM 5514 N N . VAL B 1 244 ? 12.93 0.876 -10.148 1 97.81 244 VAL B N 1
ATOM 5515 C CA . VAL B 1 244 ? 11.523 1.001 -9.781 1 97.81 244 VAL B CA 1
ATOM 5516 C C . VAL B 1 244 ? 10.977 2.336 -10.281 1 97.81 244 VAL B C 1
ATOM 5518 O O . VAL B 1 244 ? 9.789 2.449 -10.586 1 97.81 244 VAL B O 1
ATOM 5521 N N . PHE B 1 245 ? 11.82 3.361 -10.461 1 98.44 245 PHE B N 1
ATOM 5522 C CA . PHE B 1 245 ? 11.344 4.676 -10.875 1 98.44 245 PHE B CA 1
ATOM 5523 C C . PHE B 1 245 ? 11.227 4.762 -12.391 1 98.44 245 PHE B C 1
ATOM 5525 O O . PHE B 1 245 ? 10.312 5.398 -12.914 1 98.44 245 PHE B O 1
ATOM 5532 N N . GLU B 1 246 ? 12.125 4.109 -13.156 1 97.19 246 GLU B N 1
ATOM 5533 C CA . GLU B 1 246 ? 12.203 4.363 -14.586 1 97.19 246 GLU B CA 1
ATOM 5534 C C . GLU B 1 246 ? 11.492 3.27 -15.383 1 97.19 246 GLU B C 1
ATOM 5536 O O . GLU B 1 246 ? 11.289 3.406 -16.594 1 97.19 246 GLU B O 1
ATOM 5541 N N . ARG B 1 247 ? 11.078 2.137 -14.703 1 95.38 247 ARG B N 1
ATOM 5542 C CA . ARG B 1 247 ? 10.367 1.094 -15.438 1 95.38 247 ARG B CA 1
ATOM 5543 C C . ARG B 1 247 ? 9.047 1.619 -15.992 1 95.38 247 ARG B C 1
ATOM 5545 O O . ARG B 1 247 ? 8.266 2.242 -15.273 1 95.38 247 ARG B O 1
ATOM 5552 N N . PRO B 1 248 ? 8.82 1.376 -17.25 1 94.25 248 PRO B N 1
ATOM 5553 C CA . PRO B 1 248 ? 7.547 1.831 -17.828 1 94.25 248 PRO B CA 1
ATOM 5554 C C . PRO B 1 248 ? 6.367 0.956 -17.406 1 94.25 248 PRO B C 1
ATOM 5556 O O . PRO B 1 248 ? 5.352 1.469 -16.938 1 94.25 248 PRO B O 1
ATOM 5559 N N . TYR B 1 249 ? 6.492 -0.408 -17.578 1 95.31 249 TYR B N 1
ATOM 5560 C CA . TYR B 1 249 ? 5.43 -1.314 -17.141 1 95.31 249 TYR B CA 1
ATOM 5561 C C . TYR B 1 249 ? 5.582 -1.672 -15.672 1 95.31 249 TYR B C 1
ATOM 5563 O O . TYR B 1 249 ? 6.578 -2.283 -15.273 1 95.31 249 TYR B O 1
ATOM 5571 N N . GLY B 1 250 ? 4.621 -1.236 -14.914 1 97.12 250 GLY B N 1
ATOM 5572 C CA . GLY B 1 250 ? 4.594 -1.601 -13.508 1 97.12 250 GLY B CA 1
ATOM 5573 C C . GLY B 1 250 ? 5.559 -0.79 -12.664 1 97.12 250 GLY B C 1
ATOM 5574 O O . GLY B 1 250 ? 5.863 -1.163 -11.531 1 97.12 250 GLY B O 1
ATOM 5575 N N . GLY B 1 251 ? 6.16 0.256 -13.25 1 97.62 251 GLY B N 1
ATOM 5576 C CA . GLY B 1 251 ? 7.031 1.127 -12.477 1 97.62 251 GLY B CA 1
ATOM 5577 C C . GLY B 1 251 ? 6.273 2.084 -11.578 1 97.62 251 GLY B C 1
ATOM 5578 O O . GLY B 1 251 ? 5.086 2.34 -11.797 1 97.62 251 GLY B O 1
ATOM 5579 N N . PHE B 1 252 ? 6.992 2.6 -10.594 1 98.62 252 PHE B N 1
ATOM 5580 C CA . PHE B 1 252 ? 6.402 3.465 -9.586 1 98.62 252 PHE B CA 1
ATOM 5581 C C . PHE B 1 252 ? 5.809 4.715 -10.219 1 98.62 252 PHE B C 1
ATOM 5583 O O . PHE B 1 252 ? 4.633 5.027 -10.008 1 98.62 252 PHE B O 1
ATOM 5590 N N . LEU B 1 253 ? 6.586 5.438 -11.023 1 98.62 253 LEU B N 1
ATOM 5591 C CA . LEU B 1 253 ? 6.137 6.688 -11.625 1 98.62 253 LEU B CA 1
ATOM 5592 C C . LEU B 1 253 ? 5.059 6.434 -12.672 1 98.62 253 LEU B C 1
ATOM 5594 O O . LEU B 1 253 ? 4.074 7.176 -12.742 1 98.62 253 LEU B O 1
ATOM 5598 N N . ALA B 1 254 ? 5.227 5.395 -13.422 1 97.69 254 ALA B N 1
ATOM 5599 C CA . ALA B 1 254 ? 4.254 5.066 -14.461 1 97.69 254 ALA B CA 1
ATOM 5600 C C . ALA B 1 254 ? 2.881 4.785 -13.852 1 97.69 254 ALA B C 1
ATOM 5602 O O . ALA B 1 254 ? 1.864 5.281 -14.352 1 97.69 254 ALA B O 1
ATOM 5603 N N . MET B 1 255 ? 2.854 4.047 -12.766 1 98.31 255 MET B N 1
ATOM 5604 C CA . MET B 1 255 ? 1.579 3.629 -12.188 1 98.31 255 MET B CA 1
ATOM 5605 C C . MET B 1 255 ? 0.879 4.805 -11.516 1 98.31 255 MET B C 1
ATOM 5607 O O . MET B 1 255 ? -0.326 4.996 -11.688 1 98.31 255 MET B O 1
ATOM 5611 N N . PHE B 1 256 ? 1.603 5.629 -10.789 1 98.5 256 PHE B N 1
ATOM 5612 C CA . PHE B 1 256 ? 0.965 6.672 -9.984 1 98.5 256 PHE B CA 1
ATOM 5613 C C . PHE B 1 256 ? 0.711 7.918 -10.828 1 98.5 256 PHE B C 1
ATOM 5615 O O . PHE B 1 256 ? 0.032 8.844 -10.383 1 98.5 256 PHE B O 1
ATOM 5622 N N . SER B 1 257 ? 1.224 7.953 -12.078 1 97.94 257 SER B N 1
ATOM 5623 C CA . SER B 1 257 ? 0.888 9.047 -12.984 1 97.94 257 SER B CA 1
ATOM 5624 C C . SER B 1 257 ? -0.274 8.672 -13.898 1 97.94 257 SER B C 1
ATOM 5626 O O . SER B 1 257 ? -0.775 9.508 -14.648 1 97.94 257 SER B O 1
ATOM 5628 N N . ALA B 1 258 ? -0.732 7.465 -13.836 1 96.31 258 ALA B N 1
ATOM 5629 C CA . ALA B 1 258 ? -1.776 6.984 -14.742 1 96.31 258 ALA B CA 1
ATOM 5630 C C . ALA B 1 258 ? -3.039 7.832 -14.609 1 96.31 258 ALA B C 1
ATOM 5632 O O . ALA B 1 258 ? -3.482 8.141 -13.5 1 96.31 258 ALA B O 1
ATOM 5633 N N . GLY B 1 259 ? -3.58 8.211 -15.734 1 94.56 259 GLY B N 1
ATOM 5634 C CA . GLY B 1 259 ? -4.844 8.93 -15.766 1 94.56 259 GLY B CA 1
ATOM 5635 C C . GLY B 1 259 ? -4.672 10.438 -15.664 1 94.56 259 GLY B C 1
ATOM 5636 O O . GLY B 1 259 ? -5.641 11.188 -15.797 1 94.56 259 GLY B O 1
ATOM 5637 N N . ASN B 1 260 ? -3.396 10.891 -15.375 1 95.69 260 ASN B N 1
ATOM 5638 C CA . ASN B 1 260 ? -3.238 12.344 -15.328 1 95.69 260 ASN B CA 1
ATOM 5639 C C . ASN B 1 260 ? -3.279 12.953 -16.734 1 95.69 260 ASN B C 1
ATOM 5641 O O . ASN B 1 260 ? -3.361 12.227 -17.719 1 95.69 260 ASN B O 1
ATOM 5645 N N . GLU B 1 261 ? -3.367 14.266 -16.859 1 92.31 261 GLU B N 1
ATOM 5646 C CA . GLU B 1 261 ? -3.471 14.945 -18.156 1 92.31 261 GLU B CA 1
ATOM 5647 C C . GLU B 1 261 ? -2.172 15.664 -18.5 1 92.31 261 GLU B C 1
ATOM 5649 O O . GLU B 1 261 ? -2.17 16.609 -19.297 1 92.31 261 GLU B O 1
ATOM 5654 N N . ARG B 1 262 ? -1.159 15.156 -17.906 1 94.44 262 ARG B N 1
ATOM 5655 C CA . ARG B 1 262 ? 0.139 15.789 -18.109 1 94.44 262 ARG B CA 1
ATOM 5656 C C . ARG B 1 262 ? 0.906 15.109 -19.25 1 94.44 262 ARG B C 1
ATOM 5658 O O . ARG B 1 262 ? 0.714 13.922 -19.5 1 94.44 262 ARG B O 1
ATOM 5665 N N . ASP B 1 263 ? 1.747 15.898 -19.938 1 95.25 263 ASP B N 1
ATOM 5666 C CA . ASP B 1 263 ? 2.668 15.406 -20.953 1 95.25 263 ASP B CA 1
ATOM 5667 C C . ASP B 1 263 ? 4.062 16 -20.766 1 95.25 263 ASP B C 1
ATOM 5669 O O . ASP B 1 263 ? 4.262 17.203 -20.953 1 95.25 263 ASP B O 1
ATOM 5673 N N . PRO B 1 264 ? 5.051 15.156 -20.547 1 96.62 264 PRO B N 1
ATOM 5674 C CA . PRO B 1 264 ? 4.977 13.719 -20.25 1 96.62 264 PRO B CA 1
ATOM 5675 C C . PRO B 1 264 ? 4.203 13.422 -18.969 1 96.62 264 PRO B C 1
ATOM 5677 O O . PRO B 1 264 ? 4.031 14.305 -18.125 1 96.62 264 PRO B O 1
ATOM 5680 N N . PRO B 1 265 ? 3.727 12.188 -18.828 1 96.81 265 PRO B N 1
ATOM 5681 C CA . PRO B 1 265 ? 2.912 11.852 -17.656 1 96.81 265 PRO B CA 1
ATOM 5682 C C . PRO B 1 265 ? 3.697 11.914 -16.344 1 96.81 265 PRO B C 1
ATOM 5684 O O . PRO B 1 265 ? 3.107 12.062 -15.281 1 96.81 265 PRO B O 1
ATOM 5687 N N . TYR B 1 266 ? 4.965 11.758 -16.359 1 98 266 TYR B N 1
ATOM 5688 C CA . TYR B 1 266 ? 5.855 11.883 -15.211 1 98 266 TYR B CA 1
ATOM 5689 C C . TYR B 1 266 ? 7.254 12.305 -15.648 1 98 266 TYR B C 1
ATOM 5691 O O . TYR B 1 266 ? 7.586 12.25 -16.828 1 98 266 TYR B O 1
ATOM 5699 N N . LYS B 1 267 ? 8.047 12.82 -14.758 1 97.94 267 LYS B N 1
ATOM 5700 C CA . LYS B 1 267 ? 9.391 13.32 -15.023 1 97.94 267 LYS B CA 1
ATOM 5701 C C . LYS B 1 267 ? 10.445 12.516 -14.266 1 97.94 267 LYS B C 1
ATOM 5703 O O . LYS B 1 267 ? 10.906 12.938 -13.203 1 97.94 267 LYS B O 1
ATOM 5708 N N . VAL B 1 268 ? 10.906 11.43 -14.859 1 97.88 268 VAL B N 1
ATOM 5709 C CA . VAL B 1 268 ? 11.781 10.469 -14.203 1 97.88 268 VAL B CA 1
ATOM 5710 C C . VAL B 1 268 ? 13.047 11.172 -13.711 1 97.88 268 VAL B C 1
ATOM 5712 O O . VAL B 1 268 ? 13.555 10.867 -12.625 1 97.88 268 VAL B O 1
ATOM 5715 N N . HIS B 1 269 ? 13.562 12.188 -14.391 1 96.94 269 HIS B N 1
ATOM 5716 C CA . HIS B 1 269 ? 14.836 12.844 -14.086 1 96.94 269 HIS B CA 1
ATOM 5717 C C . HIS B 1 269 ? 14.734 13.672 -12.812 1 96.94 269 HIS B C 1
ATOM 5719 O O . HIS B 1 269 ? 15.75 13.969 -12.188 1 96.94 269 HIS B O 1
ATOM 5725 N N . GLU B 1 270 ? 13.5 14.039 -12.406 1 97.94 270 GLU B N 1
ATOM 5726 C CA . GLU B 1 270 ? 13.305 14.836 -11.203 1 97.94 270 GLU B CA 1
ATOM 5727 C C . GLU B 1 270 ? 13.703 14.062 -9.953 1 97.94 270 GLU B C 1
ATOM 5729 O O . GLU B 1 270 ? 14.039 14.664 -8.93 1 97.94 270 GLU B O 1
ATOM 5734 N N . VAL B 1 271 ? 13.711 12.734 -10.016 1 98.62 271 VAL B N 1
ATOM 5735 C CA . VAL B 1 271 ? 14.055 11.891 -8.883 1 98.62 271 VAL B CA 1
ATOM 5736 C C . VAL B 1 271 ? 15.492 12.164 -8.453 1 98.62 271 VAL B C 1
ATOM 5738 O O . VAL B 1 271 ? 15.82 12.117 -7.262 1 98.62 271 VAL B O 1
ATOM 5741 N N . ALA B 1 272 ? 16.344 12.484 -9.422 1 97.94 272 ALA B N 1
ATOM 5742 C CA . ALA B 1 272 ? 17.75 12.648 -9.117 1 97.94 272 ALA B CA 1
ATOM 5743 C C . ALA B 1 272 ? 18.234 14.055 -9.461 1 97.94 272 ALA B C 1
ATOM 5745 O O . ALA B 1 272 ? 19.422 14.359 -9.352 1 97.94 272 ALA B O 1
ATOM 5746 N N . ALA B 1 273 ? 17.375 14.906 -9.867 1 97.38 273 ALA B N 1
ATOM 5747 C CA . ALA B 1 273 ? 17.75 16.25 -10.297 1 97.38 273 ALA B CA 1
ATOM 5748 C C . ALA B 1 273 ? 18.344 17.047 -9.141 1 97.38 273 ALA B C 1
ATOM 5750 O O . ALA B 1 273 ? 17.734 17.156 -8.07 1 97.38 273 ALA B O 1
ATOM 5751 N N . GLY B 1 274 ? 19.547 17.594 -9.344 1 97.25 274 GLY B N 1
ATOM 5752 C CA . GLY B 1 274 ? 20.156 18.516 -8.422 1 97.25 274 GLY B CA 1
ATOM 5753 C C . GLY B 1 274 ? 20.594 17.875 -7.121 1 97.25 274 GLY B C 1
ATOM 5754 O O . GLY B 1 274 ? 20.719 18.547 -6.094 1 97.25 274 GLY B O 1
ATOM 5755 N N . LEU B 1 275 ? 20.797 16.594 -7.09 1 97.5 275 LEU B N 1
ATOM 5756 C CA . LEU B 1 275 ? 21.297 15.914 -5.895 1 97.5 275 LEU B CA 1
ATOM 5757 C C . LEU B 1 275 ? 22.594 16.562 -5.398 1 97.5 275 LEU B C 1
ATOM 5759 O O . LEU B 1 275 ? 23.547 16.719 -6.164 1 97.5 275 LEU B O 1
ATOM 5763 N N . GLY B 1 276 ? 22.578 16.953 -4.137 1 96.06 276 GLY B N 1
ATOM 5764 C CA . GLY B 1 276 ? 23.766 17.562 -3.527 1 96.06 276 GLY B CA 1
ATOM 5765 C C . GLY B 1 276 ? 23.875 19.047 -3.793 1 96.06 276 GLY B C 1
ATOM 5766 O O . GLY B 1 276 ? 24.766 19.703 -3.279 1 96.06 276 GLY B O 1
ATOM 5767 N N . GLU B 1 277 ? 22.953 19.609 -4.57 1 96.62 277 GLU B N 1
ATOM 5768 C CA . GLU B 1 277 ? 22.938 21.031 -4.898 1 96.62 277 GLU B CA 1
ATOM 5769 C C . GLU B 1 277 ? 21.672 21.703 -4.391 1 96.62 277 GLU B C 1
ATOM 5771 O O . GLU B 1 277 ? 21.734 22.75 -3.746 1 96.62 277 GLU B O 1
ATOM 5776 N N . ILE B 1 278 ? 20.578 21.125 -4.699 1 96.56 278 ILE B N 1
ATOM 5777 C CA . ILE B 1 278 ? 19.297 21.594 -4.211 1 96.56 278 ILE B CA 1
ATOM 5778 C C . ILE B 1 278 ? 18.875 20.766 -2.998 1 96.56 278 ILE B C 1
ATOM 5780 O O . ILE B 1 278 ? 18.812 19.531 -3.062 1 96.56 278 ILE B O 1
ATOM 5784 N N . TRP B 1 279 ? 18.562 21.391 -1.889 1 97.88 279 TRP B N 1
ATOM 5785 C CA . TRP B 1 279 ? 18.234 20.688 -0.649 1 97.88 279 TRP B CA 1
ATOM 5786 C C . TRP B 1 279 ? 16.781 20.922 -0.257 1 97.88 279 TRP B C 1
ATOM 5788 O O . TRP B 1 279 ? 16.438 21.953 0.326 1 97.88 279 TRP B O 1
ATOM 5798 N N . HIS B 1 280 ? 15.953 19.938 -0.452 1 97.44 280 HIS B N 1
ATOM 5799 C CA . HIS B 1 280 ? 14.531 20 -0.161 1 97.44 280 HIS B CA 1
ATOM 5800 C C . HIS B 1 280 ? 14.273 20.047 1.343 1 97.44 280 HIS B C 1
ATOM 5802 O O . HIS B 1 280 ? 13.219 20.5 1.786 1 97.44 280 HIS B O 1
ATOM 5808 N N . THR B 1 281 ? 15.211 19.625 2.127 1 97.94 281 THR B N 1
ATOM 5809 C CA . THR B 1 281 ? 15.156 19.719 3.582 1 97.94 281 THR B CA 1
ATOM 5810 C C . THR B 1 281 ? 14.836 21.141 4.027 1 97.94 281 THR B C 1
ATOM 5812 O O . THR B 1 281 ? 14.078 21.344 4.98 1 97.94 281 THR B O 1
ATOM 5815 N N . GLU B 1 282 ? 15.328 22.078 3.291 1 95.56 282 GLU B N 1
ATOM 5816 C CA . GLU B 1 282 ? 15.148 23.484 3.646 1 95.56 282 GLU B CA 1
ATOM 5817 C C . GLU B 1 282 ? 13.789 24 3.178 1 95.56 282 GLU B C 1
ATOM 5819 O O . GLU B 1 282 ? 13.367 25.094 3.574 1 95.56 282 GLU B O 1
ATOM 5824 N N . LEU B 1 283 ? 13.125 23.172 2.361 1 93.94 283 LEU B N 1
ATOM 5825 C CA . LEU B 1 283 ? 11.859 23.609 1.772 1 93.94 283 LEU B CA 1
ATOM 5826 C C . LEU B 1 283 ? 10.68 22.953 2.484 1 93.94 283 LEU B C 1
ATOM 5828 O O . LEU B 1 283 ? 9.523 23.25 2.16 1 93.94 283 LEU B O 1
ATOM 5832 N N . ILE B 1 284 ? 10.938 22.156 3.469 1 96.62 284 ILE B N 1
ATOM 5833 C CA . ILE B 1 284 ? 9.883 21.562 4.285 1 96.62 284 ILE B CA 1
ATOM 5834 C C . ILE B 1 284 ? 9.273 22.625 5.195 1 96.62 284 ILE B C 1
ATOM 5836 O O . ILE B 1 284 ? 9.992 23.312 5.93 1 96.62 284 ILE B O 1
ATOM 5840 N N . ARG B 1 285 ? 7.969 22.719 5.086 1 95.88 285 ARG B N 1
ATOM 5841 C CA . ARG B 1 285 ? 7.238 23.75 5.805 1 95.88 285 ARG B CA 1
ATOM 5842 C C . ARG B 1 285 ? 6.711 23.234 7.137 1 95.88 285 ARG B C 1
ATOM 5844 O O . ARG B 1 285 ? 6.477 22.031 7.293 1 95.88 285 ARG B O 1
ATOM 5851 N N . ILE B 1 286 ? 6.547 24.172 8.023 1 96.38 286 ILE B N 1
ATOM 5852 C CA . ILE B 1 286 ? 6.023 23.891 9.352 1 96.38 286 ILE B CA 1
ATOM 5853 C C . ILE B 1 286 ? 4.633 24.5 9.508 1 96.38 286 ILE B C 1
ATOM 5855 O O . ILE B 1 286 ? 4.438 25.688 9.258 1 96.38 286 ILE B O 1
ATOM 5859 N N . LYS B 1 287 ? 3.678 23.656 9.93 1 95.62 287 LYS B N 1
ATOM 5860 C CA . LYS B 1 287 ? 2.311 24.141 10.102 1 95.62 287 LYS B CA 1
ATOM 5861 C C . LYS B 1 287 ? 2.174 24.969 11.375 1 95.62 287 LYS B C 1
ATOM 5863 O O . LYS B 1 287 ? 2.719 24.609 12.422 1 95.62 287 LYS B O 1
ATOM 5868 N N . LEU B 1 288 ? 1.402 26.016 11.242 1 92.12 288 LEU B N 1
ATOM 5869 C CA . LEU B 1 288 ? 1.135 26.891 12.375 1 92.12 288 LEU B CA 1
ATOM 5870 C C . LEU B 1 288 ? -0.291 26.688 12.883 1 92.12 288 LEU B C 1
ATOM 5872 O O . LEU B 1 288 ? -0.643 27.188 13.961 1 92.12 288 LEU B O 1
ATOM 5876 N N . HIS B 1 289 ? -1.068 26 12.117 1 95.25 289 HIS B N 1
ATOM 5877 C CA . HIS B 1 289 ? -2.461 25.703 12.438 1 95.25 289 HIS B CA 1
ATOM 5878 C C . HIS B 1 289 ? -2.723 24.203 12.43 1 95.25 289 HIS B C 1
ATOM 5880 O O . HIS B 1 289 ? -2.033 23.453 11.742 1 95.25 289 HIS B O 1
ATOM 5886 N N . ALA B 1 290 ? -3.672 23.734 13.203 1 96.62 290 ALA B N 1
ATOM 5887 C CA . ALA B 1 290 ? -3.949 22.312 13.391 1 96.62 290 ALA B CA 1
ATOM 5888 C C . ALA B 1 290 ? -4.938 21.812 12.336 1 96.62 290 ALA B C 1
ATOM 5890 O O . ALA B 1 290 ? -5.922 21.141 12.672 1 96.62 290 ALA B O 1
ATOM 5891 N N . CYS B 1 291 ? -4.738 22.156 11.125 1 96.88 291 CYS B N 1
ATOM 5892 C CA . CYS B 1 291 ? -5.578 21.719 10.016 1 96.88 291 CYS B CA 1
ATOM 5893 C C . CYS B 1 291 ? -4.75 21.516 8.75 1 96.88 291 CYS B C 1
ATOM 5895 O O . CYS B 1 291 ? -3.523 21.625 8.781 1 96.88 291 CYS B O 1
ATOM 5897 N N . VAL B 1 292 ? -5.383 21.125 7.699 1 95.88 292 VAL B N 1
ATOM 5898 C CA . VAL B 1 292 ? -4.723 20.844 6.43 1 95.88 292 VAL B CA 1
ATOM 5899 C C . VAL B 1 292 ? -3.971 22.078 5.953 1 95.88 292 VAL B C 1
ATOM 5901 O O . VAL B 1 292 ? -4.445 23.219 6.121 1 95.88 292 VAL B O 1
ATOM 5904 N N . GLY B 1 293 ? -2.785 21.906 5.387 1 94.19 293 GLY B N 1
ATOM 5905 C CA . GLY B 1 293 ? -1.924 22.984 4.949 1 94.19 293 GLY B CA 1
ATOM 5906 C C . GLY B 1 293 ? -2.539 23.828 3.852 1 94.19 293 GLY B C 1
ATOM 5907 O O . GLY B 1 293 ? -2.277 25.031 3.766 1 94.19 293 GLY B O 1
ATOM 5908 N N . GLY B 1 294 ? -3.381 23.203 3.09 1 94 294 GLY B N 1
ATOM 5909 C CA . GLY B 1 294 ? -4.02 23.891 1.976 1 94 294 GLY B CA 1
ATOM 5910 C C . GLY B 1 294 ? -4.918 25.031 2.408 1 94 294 GLY B C 1
ATOM 5911 O O . GLY B 1 294 ? -5.215 25.938 1.618 1 94 294 GLY B O 1
ATOM 5912 N N . SER B 1 295 ? -5.293 25.031 3.688 1 96.38 295 SER B N 1
ATOM 5913 C CA . SER B 1 295 ? -6.238 26.031 4.164 1 96.38 295 SER B CA 1
ATOM 5914 C C . SER B 1 295 ? -5.523 27.141 4.941 1 96.38 295 SER B C 1
ATOM 5916 O O . SER B 1 295 ? -6.164 28.062 5.438 1 96.38 295 SER B O 1
ATOM 5918 N N . HIS B 1 296 ? -4.215 27.078 5.004 1 96.88 296 HIS B N 1
ATOM 5919 C CA . HIS B 1 296 ? -3.488 28.078 5.781 1 96.88 296 HIS B CA 1
ATOM 5920 C C . HIS B 1 296 ? -3.58 29.453 5.137 1 96.88 296 HIS B C 1
ATOM 5922 O O . HIS B 1 296 ? -3.658 30.469 5.836 1 96.88 296 HIS B O 1
ATOM 5928 N N . GLY B 1 297 ? -3.531 29.5 3.822 1 97.25 297 GLY B N 1
ATOM 5929 C CA . GLY B 1 297 ? -3.736 30.766 3.145 1 97.25 297 GLY B CA 1
ATOM 5930 C C . GLY B 1 297 ? -5.074 31.406 3.465 1 97.25 297 GLY B C 1
ATOM 5931 O O . GLY B 1 297 ? -5.148 32.625 3.711 1 97.25 297 GLY B O 1
ATOM 5932 N N . GLN B 1 298 ? -6.109 30.625 3.467 1 97.94 298 GLN B N 1
ATOM 5933 C CA . GLN B 1 298 ? -7.441 31.109 3.809 1 97.94 298 GLN B CA 1
ATOM 5934 C C . GLN B 1 298 ? -7.473 31.672 5.223 1 97.94 298 GLN B C 1
ATOM 5936 O O . GLN B 1 298 ? -8.086 32.719 5.461 1 97.94 298 GLN B O 1
ATOM 5941 N N . ILE B 1 299 ? -6.844 31 6.156 1 98.06 299 ILE B N 1
ATOM 5942 C CA . ILE B 1 299 ? -6.797 31.469 7.539 1 98.06 299 ILE B CA 1
ATOM 5943 C C . ILE B 1 299 ? -6.113 32.844 7.605 1 98.06 299 ILE B C 1
ATOM 5945 O O . ILE B 1 299 ? -6.609 33.75 8.266 1 98.06 299 ILE B O 1
ATOM 5949 N N . GLU B 1 300 ? -5.016 32.969 6.891 1 97.19 300 GLU B N 1
ATOM 5950 C CA . GLU B 1 300 ? -4.266 34.219 6.887 1 97.19 300 GLU B CA 1
ATOM 5951 C C . GLU B 1 300 ? -5.102 35.375 6.316 1 97.19 300 GLU B C 1
ATOM 5953 O O . GLU B 1 300 ? -5.094 36.469 6.855 1 97.19 300 GLU B O 1
ATOM 5958 N N . VAL B 1 301 ? -5.781 35.125 5.242 1 98.44 301 VAL B N 1
ATOM 5959 C CA . VAL B 1 301 ? -6.59 36.156 4.605 1 98.44 301 VAL B CA 1
ATOM 5960 C C . VAL B 1 301 ? -7.723 36.562 5.543 1 98.44 301 VAL B C 1
ATOM 5962 O O . VAL B 1 301 ? -7.996 37.75 5.699 1 98.44 301 VAL B O 1
ATOM 5965 N N . LEU B 1 302 ? -8.398 35.594 6.145 1 98.56 302 LEU B N 1
ATOM 5966 C CA . LEU B 1 302 ? -9.477 35.906 7.078 1 98.56 302 LEU B CA 1
ATOM 5967 C C . LEU B 1 302 ? -8.961 36.688 8.273 1 98.56 302 LEU B C 1
ATOM 5969 O O . LEU B 1 302 ? -9.617 37.625 8.734 1 98.56 302 LEU B O 1
ATOM 5973 N N . GLU B 1 303 ? -7.816 36.312 8.766 1 97.81 303 GLU B N 1
ATOM 5974 C CA . GLU B 1 303 ? -7.191 37.062 9.859 1 97.81 303 GLU B CA 1
ATOM 5975 C C . GLU B 1 303 ? -6.934 38.5 9.477 1 97.81 303 GLU B C 1
ATOM 5977 O O . GLU B 1 303 ? -7.207 39.438 10.25 1 97.81 303 GLU B O 1
ATOM 5982 N N . LYS B 1 304 ? -6.43 38.719 8.312 1 97.69 304 LYS B N 1
ATOM 5983 C CA . LYS B 1 304 ? -6.156 40.062 7.809 1 97.69 304 LYS B CA 1
ATOM 5984 C C . LYS B 1 304 ? -7.438 40.875 7.719 1 97.69 304 LYS B C 1
ATOM 5986 O O . LYS B 1 304 ? -7.453 42.062 8.102 1 97.69 304 LYS B O 1
ATOM 5991 N N . LEU B 1 305 ? -8.445 40.281 7.227 1 98.31 305 LEU B N 1
ATOM 5992 C CA . LEU B 1 305 ? -9.727 40.969 7.102 1 98.31 305 LEU B CA 1
ATOM 5993 C C . LEU B 1 305 ? -10.281 41.344 8.469 1 98.31 305 LEU B C 1
ATOM 5995 O O . LEU B 1 305 ? -10.805 42.438 8.656 1 98.31 305 LEU B O 1
ATOM 5999 N N . GLN B 1 306 ? -10.172 40.438 9.391 1 98.06 306 GLN B N 1
ATOM 6000 C CA . GLN B 1 306 ? -10.648 40.656 10.75 1 98.06 306 GLN B CA 1
ATOM 6001 C C . GLN B 1 306 ? -9.867 41.812 11.398 1 98.06 306 GLN B C 1
ATOM 6003 O O . GLN B 1 306 ? -10.445 42.625 12.141 1 98.06 306 GLN B O 1
ATOM 6008 N N . LEU B 1 307 ? -8.609 41.938 11.148 1 97.62 307 LEU B N 1
ATOM 6009 C CA . LEU B 1 307 ? -7.758 42.969 11.719 1 97.62 307 LEU B CA 1
ATOM 6010 C C . LEU B 1 307 ? -8.062 44.312 11.078 1 97.62 307 LEU B C 1
ATOM 6012 O O . LEU B 1 307 ? -8.062 45.344 11.758 1 97.62 307 LEU B O 1
ATOM 6016 N N . LYS B 1 308 ? -8.328 44.281 9.828 1 97.69 308 LYS B N 1
ATOM 6017 C CA . LYS B 1 308 ? -8.594 45.5 9.086 1 97.69 308 LYS B CA 1
ATOM 6018 C C . LYS B 1 308 ? -9.977 46.062 9.406 1 97.69 308 LYS B C 1
ATOM 6020 O O . LYS B 1 308 ? -10.195 47.281 9.344 1 97.69 308 LYS B O 1
ATOM 6025 N N . HIS B 1 309 ? -10.867 45.125 9.742 1 97.5 309 HIS B N 1
ATOM 6026 C CA . HIS B 1 309 ? -12.25 45.531 9.992 1 97.5 309 HIS B CA 1
ATOM 6027 C C . HIS B 1 309 ? -12.781 44.906 11.281 1 97.5 309 HIS B C 1
ATOM 6029 O O . HIS B 1 309 ? -13.789 44.188 11.266 1 97.5 309 HIS B O 1
ATOM 6035 N N . PRO B 1 310 ? -12.25 45.219 12.344 1 97 310 PRO B N 1
ATOM 6036 C CA . PRO B 1 310 ? -12.609 44.562 13.602 1 97 310 PRO B CA 1
ATOM 6037 C C . PRO B 1 310 ? -14.078 44.75 13.961 1 97 310 PRO B C 1
ATOM 6039 O O . PRO B 1 310 ? -14.695 43.844 14.539 1 97 310 PRO B O 1
ATOM 6042 N N . ASP B 1 311 ? -14.703 45.812 13.617 1 96.62 311 ASP B N 1
ATOM 6043 C CA . ASP B 1 311 ? -16.094 46.125 13.961 1 96.62 311 ASP B CA 1
ATOM 6044 C C . ASP B 1 311 ? -17.047 45.219 13.18 1 96.62 311 ASP B C 1
ATOM 6046 O O . ASP B 1 311 ? -18.141 44.906 13.656 1 96.62 311 ASP B O 1
ATOM 6050 N N . ARG B 1 312 ? -16.547 44.719 12.07 1 96.56 312 ARG B N 1
ATOM 6051 C CA . ARG B 1 312 ? -17.391 43.906 11.195 1 96.56 312 ARG B CA 1
ATOM 6052 C C . ARG B 1 312 ? -17.359 42.438 11.609 1 96.56 312 ARG B C 1
ATOM 6054 O O . ARG B 1 312 ? -18.234 41.656 11.227 1 96.56 312 ARG B O 1
ATOM 6061 N N . PHE B 1 313 ? -16.375 42.125 12.414 1 98.19 313 PHE B N 1
ATOM 6062 C CA . PHE B 1 313 ? -16.172 40.719 12.641 1 98.19 313 PHE B CA 1
ATOM 6063 C C . PHE B 1 313 ? -16.281 40.375 14.125 1 98.19 313 PHE B C 1
ATOM 6065 O O . PHE B 1 313 ? -15.719 39.375 14.586 1 98.19 313 PHE B O 1
ATOM 6072 N N . THR B 1 314 ? -17 41.219 14.805 1 97.62 314 THR B N 1
ATOM 6073 C CA . THR B 1 314 ? -17.375 40.844 16.156 1 97.62 314 THR B CA 1
ATOM 6074 C C . THR B 1 314 ? -18.391 39.688 16.125 1 97.62 314 THR B C 1
ATOM 6076 O O . THR B 1 314 ? -19.062 39.5 15.117 1 97.62 314 THR B O 1
ATOM 6079 N N . LEU B 1 315 ? -18.422 38.938 17.156 1 97 315 LEU B N 1
ATOM 6080 C CA . LEU B 1 315 ? -19.266 37.75 17.188 1 97 315 LEU B CA 1
ATOM 6081 C C . LEU B 1 315 ? -20.719 38.094 16.859 1 97 315 LEU B C 1
ATOM 6083 O O . LEU B 1 315 ? -21.391 37.312 16.188 1 97 315 LEU B O 1
ATOM 6087 N N . ASP B 1 316 ? -21.188 39.156 17.312 1 96.19 316 ASP B N 1
ATOM 6088 C CA . ASP B 1 316 ? -22.578 39.562 17.141 1 96.19 316 ASP B CA 1
ATOM 6089 C C . ASP B 1 316 ? -22.844 40 15.703 1 96.19 316 ASP B C 1
ATOM 6091 O O . ASP B 1 316 ? -24 40.094 15.281 1 96.19 316 ASP B O 1
ATOM 6095 N N . GLN B 1 317 ? -21.766 40.25 14.977 1 97.38 317 GLN B N 1
ATOM 6096 C CA . GLN B 1 317 ? -21.906 40.719 13.602 1 97.38 317 GLN B CA 1
ATOM 6097 C C . GLN B 1 317 ? -21.828 39.562 12.617 1 97.38 317 GLN B C 1
ATOM 6099 O O . GLN B 1 317 ? -22.234 39.688 11.461 1 97.38 317 GLN B O 1
ATOM 6104 N N . LEU B 1 318 ? -21.297 38.438 12.969 1 98.31 318 LEU B N 1
ATOM 6105 C CA . LEU B 1 318 ? -21.031 37.312 12.07 1 98.31 318 LEU B CA 1
ATOM 6106 C C . LEU B 1 318 ? -22.312 36.812 11.438 1 98.31 318 LEU B C 1
ATOM 6108 O O . LEU B 1 318 ? -22.328 36.438 10.258 1 98.31 318 LEU B O 1
ATOM 6112 N N . PRO B 1 319 ? -23.484 36.812 12.18 1 97.94 319 PRO B N 1
ATOM 6113 C CA . PRO B 1 319 ? -24.734 36.406 11.547 1 97.94 319 PRO B CA 1
ATOM 6114 C C . PRO B 1 319 ? -25.156 37.312 10.398 1 97.94 319 PRO B C 1
ATOM 6116 O O . PRO B 1 319 ? -25.984 36.906 9.57 1 97.94 319 PRO B O 1
ATOM 6119 N N . ARG B 1 320 ? -24.609 38.469 10.328 1 97.88 320 ARG B N 1
ATOM 6120 C CA . ARG B 1 320 ? -24.969 39.438 9.281 1 97.88 320 ARG B CA 1
ATOM 6121 C C . ARG B 1 320 ? -24.266 39.094 7.973 1 97.88 320 ARG B C 1
ATOM 6123 O O . ARG B 1 320 ? -24.578 39.688 6.93 1 97.88 320 ARG B O 1
ATOM 6130 N N . ILE B 1 321 ? -23.297 38.219 8.008 1 98.56 321 ILE B N 1
ATOM 6131 C CA . ILE B 1 321 ? -22.672 37.75 6.777 1 98.56 321 ILE B CA 1
ATOM 6132 C C . ILE B 1 321 ? -23.703 37 5.938 1 98.56 321 ILE B C 1
ATOM 6134 O O . ILE B 1 321 ? -24.391 36.094 6.441 1 98.56 321 ILE B O 1
ATOM 6138 N N . ARG B 1 322 ? -23.781 37.344 4.648 1 98.38 322 ARG B N 1
ATOM 6139 C CA . ARG B 1 322 ? -24.719 36.719 3.73 1 98.38 322 ARG B CA 1
ATOM 6140 C C . ARG B 1 322 ? -24.047 35.594 2.938 1 98.38 322 ARG B C 1
ATOM 6142 O O . ARG B 1 322 ? -24.672 34.562 2.648 1 98.38 322 ARG B O 1
ATOM 6149 N N . LYS B 1 323 ? -22.828 35.875 2.58 1 98.56 323 LYS B N 1
ATOM 6150 C CA . LYS B 1 323 ? -22.141 34.938 1.695 1 98.56 323 LYS B CA 1
ATOM 6151 C C . LYS B 1 323 ? -20.625 35.031 1.846 1 98.56 323 LYS B C 1
ATOM 6153 O O . LYS B 1 323 ? -20.094 36.156 1.985 1 98.56 323 LYS B O 1
ATOM 6158 N N . ILE B 1 324 ? -20 33.938 1.836 1 98.75 324 ILE B N 1
ATOM 6159 C CA . ILE B 1 324 ? -18.531 33.844 1.816 1 98.75 324 ILE B CA 1
ATOM 6160 C C . ILE B 1 324 ? -18.094 33 0.609 1 98.75 324 ILE B C 1
ATOM 6162 O O . ILE B 1 324 ? -18.578 31.891 0.401 1 98.75 324 ILE B O 1
ATOM 6166 N N . LYS B 1 325 ? -17.25 33.531 -0.222 1 98.75 325 LYS B N 1
ATOM 6167 C CA . LYS B 1 325 ? -16.641 32.781 -1.33 1 98.75 325 LYS B CA 1
ATOM 6168 C C . LYS B 1 325 ? -15.164 32.531 -1.071 1 98.75 325 LYS B C 1
ATOM 6170 O O . LYS B 1 325 ? -14.422 33.438 -0.698 1 98.75 325 LYS B O 1
ATOM 6175 N N . VAL B 1 326 ? -14.758 31.344 -1.214 1 98.75 326 VAL B N 1
ATOM 6176 C CA . VAL B 1 326 ? -13.375 30.938 -0.975 1 98.75 326 VAL B CA 1
ATOM 6177 C C . VAL B 1 326 ? -12.781 30.359 -2.254 1 98.75 326 VAL B C 1
ATOM 6179 O O . VAL B 1 326 ? -13.156 29.266 -2.68 1 98.75 326 VAL B O 1
ATOM 6182 N N . GLY B 1 327 ? -11.852 31.062 -2.896 1 98.69 327 GLY B N 1
ATOM 6183 C CA . GLY B 1 327 ? -11.109 30.594 -4.051 1 98.69 327 GLY B CA 1
ATOM 6184 C C . GLY B 1 327 ? -9.852 29.812 -3.676 1 98.69 327 GLY B C 1
ATOM 6185 O O . GLY B 1 327 ? -9 30.328 -2.945 1 98.69 327 GLY B O 1
ATOM 6186 N N . LEU B 1 328 ? -9.742 28.609 -4.191 1 98.19 328 LEU B N 1
ATOM 6187 C CA . LEU B 1 328 ? -8.648 27.688 -3.865 1 98.19 328 LEU B CA 1
ATOM 6188 C C . LEU B 1 328 ? -8.016 27.125 -5.129 1 98.19 328 LEU B C 1
ATOM 6190 O O . LEU B 1 328 ? -8.617 27.172 -6.207 1 98.19 328 LEU B O 1
ATOM 6194 N N . SER B 1 329 ? -6.777 26.594 -5.004 1 97 329 SER B N 1
ATOM 6195 C CA . SER B 1 329 ? -6.18 25.859 -6.109 1 97 329 SER B CA 1
ATOM 6196 C C . SER B 1 329 ? -6.984 24.609 -6.438 1 97 329 SER B C 1
ATOM 6198 O O . SER B 1 329 ? -7.816 24.172 -5.641 1 97 329 SER B O 1
ATOM 6200 N N . HIS B 1 330 ? -6.738 24.062 -7.637 1 96 330 HIS B N 1
ATOM 6201 C CA . HIS B 1 330 ? -7.445 22.859 -8.039 1 96 330 HIS B CA 1
ATOM 6202 C C . HIS B 1 330 ? -7.246 21.734 -7.027 1 96 330 HIS B C 1
ATOM 6204 O O . HIS B 1 330 ? -8.203 21.062 -6.641 1 96 330 HIS B O 1
ATOM 6210 N N . ALA B 1 331 ? -6.059 21.516 -6.605 1 94.81 331 ALA B N 1
ATOM 6211 C CA . ALA B 1 331 ? -5.723 20.453 -5.66 1 94.81 331 ALA B CA 1
ATOM 6212 C C . ALA B 1 331 ? -6.426 20.672 -4.32 1 94.81 331 ALA B C 1
ATOM 6214 O O . ALA B 1 331 ? -6.996 19.734 -3.756 1 94.81 331 ALA B O 1
ATOM 6215 N N . ILE B 1 332 ? -6.391 21.922 -3.834 1 96.44 332 ILE B N 1
ATOM 6216 C CA . ILE B 1 332 ? -6.961 22.203 -2.52 1 96.44 332 ILE B CA 1
ATOM 6217 C C . ILE B 1 332 ? -8.484 22.219 -2.607 1 96.44 332 ILE B C 1
ATOM 6219 O O . ILE B 1 332 ? -9.172 21.781 -1.676 1 96.44 332 ILE B O 1
ATOM 6223 N N . TYR B 1 333 ? -9.023 22.703 -3.686 1 97.19 333 TYR B N 1
ATOM 6224 C CA . TYR B 1 333 ? -10.469 22.641 -3.879 1 97.19 333 TYR B CA 1
ATOM 6225 C C . TYR B 1 333 ? -10.969 21.203 -3.861 1 97.19 333 TYR B C 1
ATOM 6227 O O . TYR B 1 333 ? -11.969 20.891 -3.203 1 97.19 333 TYR B O 1
ATOM 6235 N N . ALA B 1 334 ? -10.297 20.328 -4.586 1 92.94 334 ALA B N 1
ATOM 6236 C CA . ALA B 1 334 ? -10.664 18.906 -4.613 1 92.94 334 ALA B CA 1
ATOM 6237 C C . ALA B 1 334 ? -10.531 18.281 -3.23 1 92.94 334 ALA B C 1
ATOM 6239 O O . ALA B 1 334 ? -11.367 17.469 -2.826 1 92.94 334 ALA B O 1
ATOM 6240 N N . HIS B 1 335 ? -9.578 18.703 -2.527 1 93.81 335 HIS B N 1
ATOM 6241 C CA . HIS B 1 335 ? -9.164 18.109 -1.257 1 93.81 335 HIS B CA 1
ATOM 6242 C C . HIS B 1 335 ? -9.992 18.672 -0.101 1 93.81 335 HIS B C 1
ATOM 6244 O O . HIS B 1 335 ? -10.414 17.922 0.783 1 93.81 335 HIS B O 1
ATOM 6250 N N . ASP B 1 336 ? -10.211 20 -0.089 1 95.69 336 ASP B N 1
ATOM 6251 C CA . ASP B 1 336 ? -10.734 20.656 1.102 1 95.69 336 ASP B CA 1
ATOM 6252 C C . ASP B 1 336 ? -12.062 21.359 0.801 1 95.69 336 ASP B C 1
ATOM 6254 O O . ASP B 1 336 ? -12.797 21.734 1.719 1 95.69 336 ASP B O 1
ATOM 6258 N N . GLY B 1 337 ? -12.414 21.547 -0.438 1 96.75 337 GLY B N 1
ATOM 6259 C CA . GLY B 1 337 ? -13.516 22.406 -0.814 1 96.75 337 GLY B CA 1
ATOM 6260 C C . GLY B 1 337 ? -14.844 21.688 -0.894 1 96.75 337 GLY B C 1
ATOM 6261 O O . GLY B 1 337 ? -15.789 22.172 -1.517 1 96.75 337 GLY B O 1
ATOM 6262 N N . TRP B 1 338 ? -14.914 20.5 -0.293 1 93.31 338 TRP B N 1
ATOM 6263 C CA . TRP B 1 338 ? -16.125 19.688 -0.374 1 93.31 338 TRP B CA 1
ATOM 6264 C C . TRP B 1 338 ? -17.172 20.172 0.622 1 93.31 338 TRP B C 1
ATOM 6266 O O . TRP B 1 338 ? -16.844 20.859 1.597 1 93.31 338 TRP B O 1
ATOM 6276 N N . VAL B 1 339 ? -18.469 19.891 0.367 1 94.38 339 VAL B N 1
ATOM 6277 C CA . VAL B 1 339 ? -19.594 20.281 1.212 1 94.38 339 VAL B CA 1
ATOM 6278 C C . VAL B 1 339 ? -19.859 19.188 2.242 1 94.38 339 VAL B C 1
ATOM 6280 O O . VAL B 1 339 ? -20.031 18.016 1.887 1 94.38 339 VAL B O 1
ATOM 6283 N N . PRO B 1 340 ? -19.828 19.562 3.512 1 92.81 340 PRO B N 1
ATOM 6284 C CA . PRO B 1 340 ? -20.125 18.547 4.527 1 92.81 340 PRO B CA 1
ATOM 6285 C C . PRO B 1 340 ? -21.469 17.859 4.312 1 92.81 340 PRO B C 1
ATOM 6287 O O . PRO B 1 340 ? -22.469 18.531 4.008 1 92.81 340 PRO B O 1
ATOM 6290 N N . GLU B 1 341 ? -21.453 16.578 4.586 1 84.38 341 GLU B N 1
ATOM 6291 C CA . GLU B 1 341 ? -22.672 15.797 4.375 1 84.38 341 GLU B CA 1
ATOM 6292 C C . GLU B 1 341 ? -23.453 15.633 5.676 1 84.38 341 GLU B C 1
ATOM 6294 O O . GLU B 1 341 ? -24.625 15.266 5.656 1 84.38 341 GLU B O 1
ATOM 6299 N N . SER B 1 342 ? -22.797 15.891 6.672 1 88.5 342 SER B N 1
ATOM 6300 C CA . SER B 1 342 ? -23.438 15.633 7.961 1 88.5 342 SER B CA 1
ATOM 6301 C C . SER B 1 342 ? -22.984 16.641 9.016 1 88.5 342 SER B C 1
ATOM 6303 O O . SER B 1 342 ? -21.922 17.266 8.875 1 88.5 342 SER B O 1
ATOM 6305 N N . ARG B 1 343 ? -23.828 16.859 9.906 1 94.69 343 ARG B N 1
ATOM 6306 C CA . ARG B 1 343 ? -23.562 17.594 11.141 1 94.69 343 ARG B CA 1
ATOM 6307 C C . ARG B 1 343 ? -23.75 16.703 12.367 1 94.69 343 ARG B C 1
ATOM 6309 O O . ARG B 1 343 ? -24.781 16.062 12.523 1 94.69 343 ARG B O 1
ATOM 6316 N N . PRO B 1 344 ? -22.797 16.672 13.297 1 95.56 344 PRO B N 1
ATOM 6317 C CA . PRO B 1 344 ? -21.5 17.359 13.258 1 95.56 344 PRO B CA 1
ATOM 6318 C C . PRO B 1 344 ? -20.516 16.688 12.297 1 95.56 344 PRO B C 1
ATOM 6320 O O . PRO B 1 344 ? -20.75 15.562 11.852 1 95.56 344 PRO B O 1
ATOM 6323 N N . LEU B 1 345 ? -19.484 17.406 11.922 1 93.25 345 LEU B N 1
ATOM 6324 C CA . LEU B 1 345 ? -18.328 16.812 11.273 1 93.25 345 LEU B CA 1
ATOM 6325 C C . LEU B 1 345 ? -17.531 15.969 12.258 1 93.25 345 LEU B C 1
ATOM 6327 O O . LEU B 1 345 ? -17.609 16.172 13.469 1 93.25 345 LEU B O 1
ATOM 6331 N N . THR B 1 346 ? -16.812 15.008 11.688 1 91.75 346 THR B N 1
ATOM 6332 C CA . THR B 1 346 ? -15.789 14.344 12.492 1 91.75 346 THR B CA 1
ATOM 6333 C C . THR B 1 346 ? -14.57 15.242 12.672 1 91.75 346 THR B C 1
ATOM 6335 O O . THR B 1 346 ? -14.43 16.266 11.984 1 91.75 346 THR B O 1
ATOM 6338 N N . GLU B 1 347 ? -13.703 14.922 13.609 1 92.69 347 GLU B N 1
ATOM 6339 C CA . GLU B 1 347 ? -12.477 15.68 13.812 1 92.69 347 GLU B CA 1
ATOM 6340 C C . GLU B 1 347 ? -11.648 15.742 12.531 1 92.69 347 GLU B C 1
ATOM 6342 O O . GLU B 1 347 ? -11.188 16.812 12.133 1 92.69 347 GLU B O 1
ATOM 6347 N N . THR B 1 348 ? -11.547 14.594 11.867 1 93.38 348 THR B N 1
ATOM 6348 C CA . THR B 1 348 ? -10.812 14.555 10.609 1 93.38 348 THR B CA 1
ATOM 6349 C C . THR B 1 348 ? -11.5 15.406 9.547 1 93.38 348 THR B C 1
ATOM 6351 O O . THR B 1 348 ? -10.852 16.219 8.875 1 93.38 348 THR B O 1
ATOM 6354 N N . GLY B 1 349 ? -12.781 15.266 9.477 1 93.56 349 GLY B N 1
ATOM 6355 C CA . GLY B 1 349 ? -13.531 16.047 8.508 1 93.56 349 GLY B CA 1
ATOM 6356 C C . GLY B 1 349 ? -13.422 17.547 8.719 1 93.56 349 GLY B C 1
ATOM 6357 O O . GLY B 1 349 ? -13.281 18.297 7.754 1 93.56 349 GLY B O 1
ATOM 6358 N N . GLY B 1 350 ? -13.461 17.938 9.961 1 95.69 350 GLY B N 1
ATOM 6359 C CA . GLY B 1 350 ? -13.312 19.359 10.281 1 95.69 350 GLY B CA 1
ATOM 6360 C C . GLY B 1 350 ? -11.961 19.922 9.891 1 95.69 350 GLY B C 1
ATOM 6361 O O . GLY B 1 350 ? -11.867 21.031 9.383 1 95.69 350 GLY B O 1
ATOM 6362 N N . GLN B 1 351 ? -10.93 19.109 10.125 1 96.56 351 GLN B N 1
ATOM 6363 C CA . GLN B 1 351 ? -9.562 19.547 9.852 1 96.56 351 GLN B CA 1
ATOM 6364 C C . GLN B 1 351 ? -9.281 19.562 8.352 1 96.56 351 GLN B C 1
ATOM 6366 O O . GLN B 1 351 ? -8.281 20.125 7.91 1 96.56 351 GLN B O 1
ATOM 6371 N N . MET B 1 352 ? -10.242 19 7.531 1 96.31 352 MET B N 1
ATOM 6372 C CA . MET B 1 352 ? -10.023 18.859 6.098 1 96.31 352 MET B CA 1
ATOM 6373 C C . MET B 1 352 ? -11.117 19.578 5.309 1 96.31 352 MET B C 1
ATOM 6375 O O . MET B 1 352 ? -11.336 19.281 4.133 1 96.31 352 MET B O 1
ATOM 6379 N N . ASN B 1 353 ? -11.852 20.516 5.949 1 97.69 353 ASN B N 1
ATOM 6380 C CA . ASN B 1 353 ? -12.93 21.219 5.273 1 97.69 353 ASN B CA 1
ATOM 6381 C C . ASN B 1 353 ? -12.734 22.734 5.336 1 97.69 353 ASN B C 1
ATOM 6383 O O . ASN B 1 353 ? -12.789 23.328 6.414 1 97.69 353 ASN B O 1
ATOM 6387 N N . ALA B 1 354 ? -12.602 23.266 4.184 1 98.44 354 ALA B N 1
ATOM 6388 C CA . ALA B 1 354 ? -12.266 24.688 4.082 1 98.44 354 ALA B CA 1
ATOM 6389 C C . ALA B 1 354 ? -13.352 25.547 4.715 1 98.44 354 ALA B C 1
ATOM 6391 O O . ALA B 1 354 ? -13.055 26.547 5.375 1 98.44 354 ALA B O 1
ATOM 6392 N N . ALA B 1 355 ? -14.625 25.172 4.535 1 98.56 355 ALA B N 1
ATOM 6393 C CA . ALA B 1 355 ? -15.719 25.969 5.086 1 98.56 355 ALA B CA 1
ATOM 6394 C C . ALA B 1 355 ? -15.688 25.953 6.613 1 98.56 355 ALA B C 1
ATOM 6396 O O . ALA B 1 355 ? -15.844 27 7.25 1 98.56 355 ALA B O 1
ATOM 6397 N N . TYR B 1 356 ? -15.477 24.812 7.16 1 98.5 356 TYR B N 1
ATOM 6398 C CA . TYR B 1 356 ? -15.391 24.703 8.617 1 98.5 356 TYR B CA 1
ATOM 6399 C C . TYR B 1 356 ? -14.203 25.5 9.148 1 98.5 356 TYR B C 1
ATOM 6401 O O . TYR B 1 356 ? -14.344 26.266 10.102 1 98.5 356 TYR B O 1
ATOM 6409 N N . ILE B 1 357 ? -13.07 25.328 8.547 1 98.62 357 ILE B N 1
ATOM 6410 C CA . ILE B 1 357 ? -11.836 25.969 8.992 1 98.62 357 ILE B CA 1
ATOM 6411 C C . ILE B 1 357 ? -11.984 27.484 8.938 1 98.62 357 ILE B C 1
ATOM 6413 O O . ILE B 1 357 ? -11.586 28.188 9.867 1 98.62 357 ILE B O 1
ATOM 6417 N N . GLY B 1 358 ? -12.586 27.969 7.898 1 98.69 358 GLY B N 1
ATOM 6418 C CA . GLY B 1 358 ? -12.859 29.391 7.824 1 98.69 358 GLY B CA 1
ATOM 6419 C C . GLY B 1 358 ? -13.805 29.875 8.906 1 98.69 358 GLY B C 1
ATOM 6420 O O . GLY B 1 358 ? -13.609 30.953 9.477 1 98.69 358 GLY B O 1
ATOM 6421 N N . ALA B 1 359 ? -14.812 29.094 9.148 1 98.75 359 ALA B N 1
ATOM 6422 C CA . ALA B 1 359 ? -15.82 29.453 10.141 1 98.75 359 ALA B CA 1
ATOM 6423 C C . ALA B 1 359 ? -15.203 29.578 11.531 1 98.75 359 ALA B C 1
ATOM 6425 O O . ALA B 1 359 ? -15.492 30.516 12.266 1 98.75 359 ALA B O 1
ATOM 6426 N N . VAL B 1 360 ? -14.305 28.656 11.867 1 98.44 360 VAL B N 1
ATOM 6427 C CA . VAL B 1 360 ? -13.742 28.703 13.219 1 98.44 360 VAL B CA 1
ATOM 6428 C C . VAL B 1 360 ? -12.711 29.828 13.305 1 98.44 360 VAL B C 1
ATOM 6430 O O . VAL B 1 360 ? -12.547 30.453 14.359 1 98.44 360 VAL B O 1
ATOM 6433 N N . GLN B 1 361 ? -12.016 30.156 12.211 1 98.56 361 GLN B N 1
ATOM 6434 C CA . GLN B 1 361 ? -11.172 31.359 12.211 1 98.56 361 GLN B CA 1
ATOM 6435 C C . GLN B 1 361 ? -12.008 32.625 12.461 1 98.56 361 GLN B C 1
ATOM 6437 O O . GLN B 1 361 ? -11.602 33.5 13.219 1 98.56 361 GLN B O 1
ATOM 6442 N N . LEU B 1 362 ? -13.148 32.688 11.875 1 98.62 362 LEU B N 1
ATOM 6443 C CA . LEU B 1 362 ? -14.016 33.844 12.023 1 98.62 362 LEU B CA 1
ATOM 6444 C C . LEU B 1 362 ? -14.547 33.938 13.453 1 98.62 362 LEU B C 1
ATOM 6446 O O . LEU B 1 362 ? -14.633 35.031 14.016 1 98.62 362 LEU B O 1
ATOM 6450 N N . THR B 1 363 ? -14.875 32.812 14.031 1 98.44 363 THR B N 1
ATOM 6451 C CA . THR B 1 363 ? -15.539 32.844 15.328 1 98.44 363 THR B CA 1
ATOM 6452 C C . THR B 1 363 ? -14.523 32.906 16.453 1 98.44 363 THR B C 1
ATOM 6454 O O . THR B 1 363 ? -14.727 33.625 17.438 1 98.44 363 THR B O 1
ATOM 6457 N N . ASP B 1 364 ? -13.406 32.156 16.297 1 97.44 364 ASP B N 1
ATOM 6458 C CA . ASP B 1 364 ? -12.508 31.953 17.438 1 97.44 364 ASP B CA 1
ATOM 6459 C C . ASP B 1 364 ? -11.188 32.688 17.219 1 97.44 364 ASP B C 1
ATOM 6461 O O . ASP B 1 364 ? -10.414 32.875 18.156 1 97.44 364 ASP B O 1
ATOM 6465 N N . ARG B 1 365 ? -10.906 33.062 15.992 1 97.19 365 ARG B N 1
ATOM 6466 C CA . ARG B 1 365 ? -9.68 33.781 15.625 1 97.19 365 ARG B CA 1
ATOM 6467 C C . ARG B 1 365 ? -8.453 32.906 15.914 1 97.19 365 ARG B C 1
ATOM 6469 O O . ARG B 1 365 ? -7.406 33.438 16.312 1 97.19 365 ARG B O 1
ATOM 6476 N N . GLN B 1 366 ? -8.672 31.641 15.891 1 95.12 366 GLN B N 1
ATOM 6477 C CA . GLN B 1 366 ? -7.652 30.625 16.109 1 95.12 366 GLN B CA 1
ATOM 6478 C C . GLN B 1 366 ? -8.086 29.281 15.523 1 95.12 366 GLN B C 1
ATOM 6480 O O . GLN B 1 366 ? -9.266 28.922 15.594 1 95.12 366 GLN B O 1
ATOM 6485 N N . VAL B 1 367 ? -7.129 28.562 14.922 1 96.62 367 VAL B N 1
ATOM 6486 C CA . VAL B 1 367 ? -7.383 27.234 14.406 1 96.62 367 VAL B CA 1
ATOM 6487 C C . VAL B 1 367 ? -6.371 26.25 15 1 96.62 367 VAL B C 1
ATOM 6489 O O . VAL B 1 367 ? -5.395 25.875 14.344 1 96.62 367 VAL B O 1
ATOM 6492 N N . LEU B 1 368 ? -6.574 25.812 16.188 1 94.56 368 LEU B N 1
ATOM 6493 C CA . LEU B 1 368 ? -5.777 24.844 16.922 1 94.56 368 LEU B CA 1
ATOM 6494 C C . LEU B 1 368 ? -6.641 23.688 17.406 1 94.56 368 LEU B C 1
ATOM 6496 O O . LEU B 1 368 ? -7.758 23.5 16.922 1 94.56 368 LEU B O 1
ATOM 6500 N N . LEU B 1 369 ? -6.219 22.875 18.234 1 92.56 369 LEU B N 1
ATOM 6501 C CA . LEU B 1 369 ? -6.879 21.625 18.594 1 92.56 369 LEU B CA 1
ATOM 6502 C C . LEU B 1 369 ? -8.25 21.891 19.203 1 92.56 369 LEU B C 1
ATOM 6504 O O . LEU B 1 369 ? -9.195 21.125 18.969 1 92.56 369 LEU B O 1
ATOM 6508 N N . GLU B 1 370 ? -8.375 22.922 19.922 1 92.06 370 GLU B N 1
ATOM 6509 C CA . GLU B 1 370 ? -9.625 23.25 20.609 1 92.06 370 GLU B CA 1
ATOM 6510 C C . GLU B 1 370 ? -10.766 23.453 19.609 1 92.06 370 GLU B C 1
ATOM 6512 O O . GLU B 1 370 ? -11.914 23.125 19.906 1 92.06 370 GLU B O 1
ATOM 6517 N N . GLN B 1 371 ? -10.5 23.953 18.516 1 95.75 371 GLN B N 1
ATOM 6518 C CA . GLN B 1 371 ? -11.5 24.266 17.5 1 95.75 371 GLN B CA 1
ATOM 6519 C C . GLN B 1 371 ? -12.039 23 16.844 1 95.75 371 GLN B C 1
ATOM 6521 O O . GLN B 1 371 ? -13.008 23.047 16.094 1 95.75 371 GLN B O 1
ATOM 6526 N N . PHE B 1 372 ? -11.469 21.875 17.188 1 94.56 372 PHE B N 1
ATOM 6527 C CA . PHE B 1 372 ? -11.914 20.625 16.609 1 94.56 372 PHE B CA 1
ATOM 6528 C C . PHE B 1 372 ? -12.484 19.703 17.688 1 94.56 372 PHE B C 1
ATOM 6530 O O . PHE B 1 372 ? -12.578 18.484 17.484 1 94.56 372 PHE B O 1
ATOM 6537 N N . SER B 1 373 ? -12.812 20.281 18.812 1 93.5 373 SER B N 1
ATOM 6538 C CA . SER B 1 373 ? -13.531 19.578 19.859 1 93.5 373 SER B CA 1
ATOM 6539 C C . SER B 1 373 ? -14.961 19.234 19.422 1 93.5 373 SER B C 1
ATOM 6541 O O . SER B 1 373 ? -15.5 19.875 18.531 1 93.5 373 SER B O 1
ATOM 6543 N N . ALA B 1 374 ? -15.578 18.312 20.109 1 93.19 374 ALA B N 1
ATOM 6544 C CA . ALA B 1 374 ? -16.938 17.906 19.797 1 93.19 374 ALA B CA 1
ATOM 6545 C C . ALA B 1 374 ? -17.906 19.078 19.891 1 93.19 374 ALA B C 1
ATOM 6547 O O . ALA B 1 374 ? -18.812 19.219 19.062 1 93.19 374 ALA B O 1
ATOM 6548 N N . LYS B 1 375 ? -17.719 19.906 20.828 1 94.94 375 LYS B N 1
ATOM 6549 C CA . LYS B 1 375 ? -18.578 21.062 21.031 1 94.94 375 LYS B CA 1
ATOM 6550 C C . LYS B 1 375 ? -18.484 22.031 19.844 1 94.94 375 LYS B C 1
ATOM 6552 O O . LYS B 1 375 ? -19.516 22.5 19.344 1 94.94 375 LYS B O 1
ATOM 6557 N N . LYS B 1 376 ? -17.297 22.312 19.406 1 95.94 376 LYS B N 1
ATOM 6558 C CA . LYS B 1 376 ? -17.109 23.266 18.328 1 95.94 376 LYS B CA 1
ATOM 6559 C C . LYS B 1 376 ? -17.562 22.688 16.984 1 95.94 376 LYS B C 1
ATOM 6561 O O . LYS B 1 376 ? -18.109 23.406 16.141 1 95.94 376 LYS B O 1
ATOM 6566 N N . LEU B 1 377 ? -17.406 21.406 16.797 1 96.62 377 LEU B N 1
ATOM 6567 C CA . LEU B 1 377 ? -17.781 20.719 15.562 1 96.62 377 LEU B CA 1
ATOM 6568 C C . LEU B 1 377 ? -19.297 20.734 15.367 1 96.62 377 LEU B C 1
ATOM 6570 O O . LEU B 1 377 ? -19.781 20.531 14.258 1 96.62 377 LEU B O 1
ATOM 6574 N N . ASP B 1 378 ? -20.031 21.031 16.438 1 97.38 378 ASP B N 1
ATOM 6575 C CA . ASP B 1 378 ? -21.5 21.062 16.375 1 97.38 378 ASP B CA 1
ATOM 6576 C C . ASP B 1 378 ? -22.031 22.453 16.703 1 97.38 378 ASP B C 1
ATOM 6578 O O . ASP B 1 378 ? -23.219 22.625 17 1 97.38 378 ASP B O 1
ATOM 6582 N N . ASP B 1 379 ? -21.25 23.453 16.703 1 97.75 379 ASP B N 1
ATOM 6583 C CA . ASP B 1 379 ? -21.609 24.812 17.109 1 97.75 379 ASP B CA 1
ATOM 6584 C C . ASP B 1 379 ? -22.531 25.453 16.062 1 97.75 379 ASP B C 1
ATOM 6586 O O . ASP B 1 379 ? -22.234 25.422 14.867 1 97.75 379 ASP B O 1
ATOM 6590 N N . ASP B 1 380 ? -23.594 26.094 16.484 1 98.06 380 ASP B N 1
ATOM 6591 C CA . ASP B 1 380 ? -24.625 26.641 15.602 1 98.06 380 ASP B CA 1
ATOM 6592 C C . ASP B 1 380 ? -24.078 27.781 14.75 1 98.06 380 ASP B C 1
ATOM 6594 O O . ASP B 1 380 ? -24.391 27.875 13.562 1 98.06 380 ASP B O 1
ATOM 6598 N N . LEU B 1 381 ? -23.359 28.641 15.359 1 98.19 381 LEU B N 1
ATOM 6599 C CA . LEU B 1 381 ? -22.812 29.781 14.617 1 98.19 381 LEU B CA 1
ATOM 6600 C C . LEU B 1 381 ? -21.828 29.312 13.555 1 98.19 381 LEU B C 1
ATOM 6602 O O . LEU B 1 381 ? -21.828 29.844 12.438 1 98.19 381 LEU B O 1
ATOM 6606 N N . VAL B 1 382 ? -20.969 28.328 13.914 1 98.44 382 VAL B N 1
ATOM 6607 C CA . VAL B 1 382 ? -20.031 27.75 12.961 1 98.44 382 VAL B CA 1
ATOM 6608 C C . VAL B 1 382 ? -20.781 27.172 11.773 1 98.44 382 VAL B C 1
ATOM 6610 O O . VAL B 1 382 ? -20.438 27.422 10.617 1 98.44 382 VAL B O 1
ATOM 6613 N N . TRP B 1 383 ? -21.859 26.484 12.008 1 98.38 383 TRP B N 1
ATOM 6614 C CA . TRP B 1 383 ? -22.594 25.828 10.93 1 98.38 383 TRP B CA 1
ATOM 6615 C C . TRP B 1 383 ? -23.359 26.844 10.102 1 98.38 383 TRP B C 1
ATOM 6617 O O . TRP B 1 383 ? -23.531 26.672 8.891 1 98.38 383 TRP B O 1
ATOM 6627 N N . ASP B 1 384 ? -23.828 27.922 10.734 1 98.38 384 ASP B N 1
ATOM 6628 C CA . ASP B 1 384 ? -24.438 29.016 9.961 1 98.38 384 ASP B CA 1
ATOM 6629 C C . ASP B 1 384 ? -23.453 29.562 8.93 1 98.38 384 ASP B C 1
ATOM 6631 O O . ASP B 1 384 ? -23.828 29.781 7.773 1 98.38 384 ASP B O 1
ATOM 6635 N N . LEU B 1 385 ? -22.234 29.75 9.352 1 98.62 385 LEU B N 1
ATOM 6636 C CA . LEU B 1 385 ? -21.203 30.266 8.469 1 98.62 385 LEU B CA 1
ATOM 6637 C C . LEU B 1 385 ? -20.812 29.234 7.41 1 98.62 385 LEU B C 1
ATOM 6639 O O . LEU B 1 385 ? -20.531 29.609 6.266 1 98.62 385 LEU B O 1
ATOM 6643 N N . ILE B 1 386 ? -20.75 27.922 7.75 1 98.5 386 ILE B N 1
ATOM 6644 C CA . ILE B 1 386 ? -20.453 26.859 6.797 1 98.5 386 ILE B CA 1
ATOM 6645 C C . ILE B 1 386 ? -21.484 26.891 5.664 1 98.5 386 ILE B C 1
ATOM 6647 O O . ILE B 1 386 ? -21.109 26.859 4.488 1 98.5 386 ILE B O 1
ATOM 6651 N N . HIS B 1 387 ? -22.766 27.062 5.996 1 97.94 387 HIS B N 1
ATOM 6652 C CA . HIS B 1 387 ? -23.844 27.047 5.016 1 97.94 387 HIS B CA 1
ATOM 6653 C C . HIS B 1 387 ? -23.781 28.266 4.098 1 97.94 387 HIS B C 1
ATOM 6655 O O . HIS B 1 387 ? -24.25 28.219 2.961 1 97.94 387 HIS B O 1
ATOM 6661 N N . LYS B 1 388 ? -23.125 29.297 4.57 1 98.44 388 LYS B N 1
ATOM 6662 C CA . LYS B 1 388 ? -23 30.531 3.797 1 98.44 388 LYS B CA 1
ATOM 6663 C C . LYS B 1 388 ? -21.719 30.547 2.971 1 98.44 388 LYS B C 1
ATOM 6665 O O . LYS B 1 388 ? -21.469 31.484 2.215 1 98.44 388 LYS B O 1
ATOM 6670 N N . THR B 1 389 ? -20.891 29.516 3.0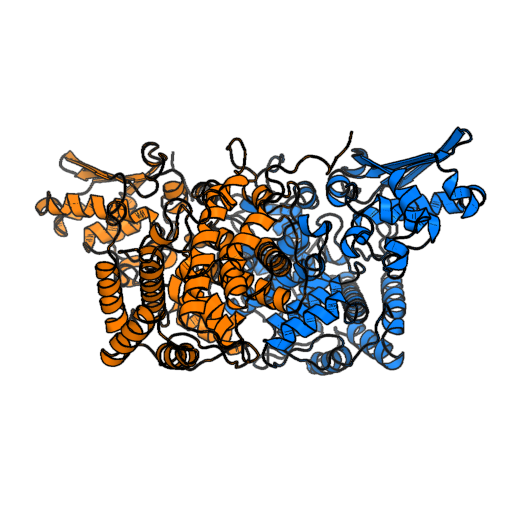7 1 98.69 389 THR B N 1
ATOM 6671 C CA . THR B 1 389 ? -19.594 29.469 2.414 1 98.69 389 THR B CA 1
ATOM 6672 C C . THR B 1 389 ? -19.656 28.641 1.136 1 98.69 389 THR B C 1
ATOM 6674 O O . THR B 1 389 ? -20.172 27.516 1.146 1 98.69 389 THR B O 1
ATOM 6677 N N . GLU B 1 390 ? -19.172 29.188 0.099 1 98.31 390 GLU B N 1
ATOM 6678 C CA . GLU B 1 390 ? -19.016 28.5 -1.179 1 98.31 390 GLU B CA 1
ATOM 6679 C C . GLU B 1 390 ? -17.547 28.484 -1.614 1 98.31 390 GLU B C 1
ATOM 6681 O O . GLU B 1 390 ? -16.938 29.531 -1.809 1 98.31 390 GLU B O 1
ATOM 6686 N N . CYS B 1 391 ? -17 27.297 -1.75 1 98.38 391 CYS B N 1
ATOM 6687 C CA . CYS B 1 391 ? -15.641 27.156 -2.264 1 98.38 391 CYS B CA 1
ATOM 6688 C C . CYS B 1 391 ? -15.648 26.969 -3.777 1 98.38 391 CYS B C 1
ATOM 6690 O O . CYS B 1 391 ? -16.578 26.375 -4.328 1 98.38 391 CYS B O 1
ATOM 6692 N N . TYR B 1 392 ? -14.68 27.453 -4.441 1 98.12 392 TYR B N 1
ATOM 6693 C CA . TYR B 1 392 ? -14.562 27.297 -5.887 1 98.12 392 TYR B CA 1
ATOM 6694 C C . TYR B 1 392 ? -13.102 27.219 -6.305 1 98.12 392 TYR B C 1
ATOM 6696 O O . TYR B 1 392 ? -12.211 27.625 -5.555 1 98.12 392 TYR B O 1
ATOM 6704 N N . HIS B 1 393 ? -12.859 26.656 -7.453 1 97.88 393 HIS B N 1
ATOM 6705 C CA . HIS B 1 393 ? -11.516 26.578 -8.023 1 97.88 393 HIS B CA 1
ATOM 6706 C C . HIS B 1 393 ? -11.109 27.922 -8.648 1 97.88 393 HIS B C 1
ATOM 6708 O O . HIS B 1 393 ? -11.766 28.406 -9.57 1 97.88 393 HIS B O 1
ATOM 6714 N N . ASP B 1 394 ? -10.109 28.5 -8.086 1 98.19 394 ASP B N 1
ATOM 6715 C CA . ASP B 1 394 ? -9.469 29.703 -8.641 1 98.19 394 ASP B CA 1
ATOM 6716 C C . ASP B 1 394 ? -8.148 29.344 -9.312 1 98.19 394 ASP B C 1
ATOM 6718 O O . ASP B 1 394 ? -7.148 29.094 -8.633 1 98.19 394 ASP B O 1
ATOM 6722 N N . SER B 1 395 ? -8.023 29.438 -10.602 1 96.75 395 SER B N 1
ATOM 6723 C CA . SER B 1 395 ? -6.887 28.984 -11.391 1 96.75 395 SER B CA 1
ATOM 6724 C C . SER B 1 395 ? -5.637 29.812 -11.094 1 96.75 395 SER B C 1
ATOM 6726 O O . SER B 1 395 ? -4.523 29.391 -11.414 1 96.75 395 SER B O 1
ATOM 6728 N N . GLU B 1 396 ? -5.824 30.969 -10.469 1 96.69 396 GLU B N 1
ATOM 6729 C CA . GLU B 1 396 ? -4.676 31.766 -10.039 1 96.69 396 GLU B CA 1
ATOM 6730 C C . GLU B 1 396 ? -3.756 30.953 -9.125 1 96.69 396 GLU B C 1
ATOM 6732 O O . GLU B 1 396 ? -2.537 31.141 -9.148 1 96.69 396 GLU B O 1
ATOM 6737 N N . PHE B 1 397 ? -4.32 30.078 -8.422 1 96.88 397 PHE B N 1
ATOM 6738 C CA . PHE B 1 397 ? -3.562 29.391 -7.391 1 96.88 397 PHE B CA 1
ATOM 6739 C C . PHE B 1 397 ? -3.021 28.062 -7.918 1 96.88 397 PHE B C 1
ATOM 6741 O O . PHE B 1 397 ? -2.393 27.297 -7.18 1 96.88 397 PHE B O 1
ATOM 6748 N N . ASP B 1 398 ? -3.209 27.781 -9.188 1 94.25 398 ASP B N 1
ATOM 6749 C CA . ASP B 1 398 ? -2.604 26.609 -9.812 1 94.25 398 ASP B CA 1
ATOM 6750 C C . ASP B 1 398 ? -1.189 26.922 -10.297 1 94.25 398 ASP B C 1
ATOM 6752 O O . ASP B 1 398 ? -0.459 26.016 -10.711 1 94.25 398 ASP B O 1
ATOM 6756 N N . LYS B 1 399 ? -0.871 28.219 -10.25 1 93.12 399 LYS B N 1
ATOM 6757 C CA . LYS B 1 399 ? 0.482 28.609 -10.625 1 93.12 399 LYS B CA 1
ATOM 6758 C C . LYS B 1 399 ? 1.516 28 -9.68 1 93.12 399 LYS B C 1
ATOM 6760 O O . LYS B 1 399 ? 1.194 27.656 -8.539 1 93.12 399 LYS B O 1
ATOM 6765 N N . PRO B 1 400 ? 2.756 27.828 -10.195 1 88.19 400 PRO B N 1
ATOM 6766 C CA . PRO B 1 400 ? 3.805 27.219 -9.375 1 88.19 400 PRO B CA 1
ATOM 6767 C C . PRO B 1 400 ? 3.979 27.922 -8.023 1 88.19 400 PRO B C 1
ATOM 6769 O O . PRO B 1 400 ? 3.988 29.156 -7.961 1 88.19 400 PRO B O 1
ATOM 6772 N N . ASN B 1 401 ? 3.98 27.219 -7.004 1 88.38 401 ASN B N 1
ATOM 6773 C CA . ASN B 1 401 ? 4.297 27.625 -5.641 1 88.38 401 ASN B CA 1
ATOM 6774 C C . ASN B 1 401 ? 3.137 28.391 -5 1 88.38 401 ASN B C 1
ATOM 6776 O O . ASN B 1 401 ? 3.314 29.062 -3.986 1 88.38 401 ASN B O 1
ATOM 6780 N N . GLN B 1 402 ? 1.951 28.281 -5.543 1 93.44 402 GLN B N 1
ATOM 6781 C CA . GLN B 1 402 ? 0.838 29.047 -4.992 1 93.44 402 GLN B CA 1
ATOM 6782 C C . GLN B 1 402 ? -0.303 28.125 -4.562 1 93.44 402 GLN B C 1
ATOM 6784 O O . GLN B 1 402 ? -1.41 28.594 -4.285 1 93.44 402 GLN B O 1
ATOM 6789 N N . VAL B 1 403 ? -0.012 26.906 -4.434 1 93.44 403 VAL B N 1
ATOM 6790 C CA . VAL B 1 403 ? -1.046 25.891 -4.242 1 93.44 403 VAL B CA 1
ATOM 6791 C C . VAL B 1 403 ? -1.81 26.172 -2.951 1 93.44 403 VAL B C 1
ATOM 6793 O O . VAL B 1 403 ? -3.016 25.922 -2.871 1 93.44 403 VAL B O 1
ATOM 6796 N N . ALA B 1 404 ? -1.198 26.75 -1.937 1 94.5 404 ALA B N 1
ATOM 6797 C CA . ALA B 1 404 ? -1.824 26.953 -0.633 1 94.5 404 ALA B CA 1
ATOM 6798 C C . ALA B 1 404 ? -2.281 28.406 -0.471 1 94.5 404 ALA B C 1
ATOM 6800 O O . ALA B 1 404 ? -2.568 28.844 0.642 1 94.5 404 ALA B O 1
ATOM 6801 N N . GLY B 1 405 ? -2.35 29.188 -1.582 1 96.69 405 GLY B N 1
ATOM 6802 C CA . GLY B 1 405 ? -2.961 30.5 -1.569 1 96.69 405 GLY B CA 1
ATOM 6803 C C . GLY B 1 405 ? -4.477 30.453 -1.532 1 96.69 405 GLY B C 1
ATOM 6804 O O . GLY B 1 405 ? -5.074 29.391 -1.636 1 96.69 405 GLY B O 1
ATOM 6805 N N . ALA B 1 406 ? -5.055 31.609 -1.313 1 98.31 406 ALA B N 1
ATOM 6806 C CA . ALA B 1 406 ? -6.516 31.672 -1.262 1 98.31 406 ALA B CA 1
ATOM 6807 C C . ALA B 1 406 ? -7.02 33.094 -1.5 1 98.31 406 ALA B C 1
ATOM 6809 O O . ALA B 1 406 ? -6.301 34.062 -1.244 1 98.31 406 ALA B O 1
ATOM 6810 N N . ARG B 1 407 ? -8.188 33.125 -2.045 1 98.69 407 ARG B N 1
ATOM 6811 C CA . ARG B 1 407 ? -8.961 34.344 -2.197 1 98.69 407 ARG B CA 1
ATOM 6812 C C . ARG B 1 407 ? -10.281 34.281 -1.445 1 98.69 407 ARG B C 1
ATOM 6814 O O . ARG B 1 407 ? -11.008 33.281 -1.568 1 98.69 407 ARG B O 1
ATOM 6821 N N . ILE B 1 408 ? -10.602 35.312 -0.645 1 98.75 408 ILE B N 1
ATOM 6822 C CA . ILE B 1 408 ? -11.828 35.312 0.134 1 98.75 408 ILE B CA 1
ATOM 6823 C C . ILE B 1 408 ? -12.641 36.562 -0.209 1 98.75 408 ILE B C 1
ATOM 6825 O O . ILE B 1 408 ? -12.102 37.656 -0.278 1 98.75 408 ILE B O 1
ATOM 6829 N N . THR B 1 409 ? -13.875 36.312 -0.45 1 98.69 409 THR B N 1
ATOM 6830 C CA . THR B 1 409 ? -14.852 37.406 -0.588 1 98.69 409 THR B CA 1
ATOM 6831 C C . THR B 1 409 ? -15.984 37.219 0.422 1 98.69 409 THR B C 1
ATOM 6833 O O . THR B 1 409 ? -16.578 36.156 0.528 1 98.69 409 THR B O 1
ATOM 6836 N N . ILE B 1 410 ? -16.328 38.281 1.15 1 98.75 410 ILE B N 1
ATOM 6837 C CA . ILE B 1 410 ? -17.406 38.25 2.133 1 98.75 410 ILE B CA 1
ATOM 6838 C C . ILE B 1 410 ? -18.406 39.375 1.833 1 98.75 410 ILE B C 1
ATOM 6840 O O . ILE B 1 410 ? -18.016 40.531 1.675 1 98.75 410 ILE B O 1
ATOM 6844 N N . GLU B 1 411 ? -19.641 38.938 1.804 1 98.56 411 GLU B N 1
ATOM 6845 C CA . GLU B 1 411 ? -20.75 39.875 1.62 1 98.56 411 GLU B CA 1
ATOM 6846 C C . GLU B 1 411 ? -21.625 39.938 2.863 1 98.56 411 GLU B C 1
ATOM 6848 O O . GLU B 1 411 ? -22.047 38.906 3.387 1 98.56 411 GLU B O 1
ATOM 6853 N N . PHE B 1 412 ? -21.922 41.156 3.246 1 98.06 412 PHE B N 1
ATOM 6854 C CA . PHE B 1 412 ? -22.812 41.375 4.387 1 98.06 412 PHE B CA 1
ATOM 6855 C C . PHE B 1 412 ? -24.219 41.719 3.926 1 98.06 412 PHE B C 1
ATOM 6857 O O . PHE B 1 412 ? -24.438 42.031 2.754 1 98.06 412 PHE B O 1
ATOM 6864 N N . ASP B 1 413 ? -25.109 41.594 4.867 1 97.06 413 ASP B N 1
ATOM 6865 C CA . ASP B 1 413 ? -26.531 41.75 4.512 1 97.06 413 ASP B CA 1
ATOM 6866 C C . ASP B 1 413 ? -26.875 43.219 4.273 1 97.06 413 ASP B C 1
ATOM 6868 O O . ASP B 1 413 ? -27.938 43.5 3.727 1 97.06 413 ASP B O 1
ATOM 6872 N N . ASP B 1 414 ? -26.047 44.188 4.559 1 96.81 414 ASP B N 1
ATOM 6873 C CA . ASP B 1 414 ? -26.297 45.594 4.305 1 96.81 414 ASP B CA 1
ATOM 6874 C C . ASP B 1 414 ? -25.688 46.031 2.971 1 96.81 414 ASP B C 1
ATOM 6876 O O . ASP B 1 414 ? -25.688 47.219 2.643 1 96.81 414 ASP B O 1
ATOM 6880 N N . GLY B 1 415 ? -25.062 45.062 2.33 1 96.06 415 GLY B N 1
ATOM 6881 C CA . GLY B 1 415 ? -24.5 45.344 1.017 1 96.06 415 GLY B CA 1
ATOM 6882 C C . GLY B 1 415 ? -23 45.562 1.035 1 96.06 415 GLY B C 1
ATOM 6883 O O . GLY B 1 415 ? -22.359 45.562 -0.014 1 96.06 415 GLY B O 1
ATOM 6884 N N . PHE B 1 416 ? -22.453 45.75 2.18 1 96.38 416 PHE B N 1
ATOM 6885 C CA . PHE B 1 416 ? -21 45.875 2.312 1 96.38 416 PHE B CA 1
ATOM 6886 C C . PHE B 1 416 ? -20.312 44.594 1.913 1 96.38 416 PHE B C 1
ATOM 6888 O O . PHE B 1 416 ? -20.781 43.5 2.225 1 96.38 416 PHE B O 1
ATOM 6895 N N . SER B 1 417 ? -19.156 44.75 1.137 1 97.31 417 SER B N 1
ATOM 6896 C CA . SER B 1 417 ? -18.406 43.594 0.693 1 97.31 417 SER B CA 1
ATOM 6897 C C . SER B 1 417 ? -16.906 43.781 0.849 1 97.31 417 SER B C 1
ATOM 6899 O O . SER B 1 417 ? -16.422 44.938 0.742 1 97.31 417 SER B O 1
ATOM 6901 N N . LEU B 1 418 ? -16.219 42.719 1.175 1 97.38 418 LEU B N 1
ATOM 6902 C CA . LEU B 1 418 ? -14.766 42.719 1.339 1 97.38 418 LEU B CA 1
ATOM 6903 C C . LEU B 1 418 ? -14.133 41.594 0.493 1 97.38 418 LEU B C 1
ATOM 6905 O O . LEU B 1 418 ? -14.742 40.562 0.286 1 97.38 418 LEU B O 1
ATOM 6909 N N . GLU B 1 419 ? -12.945 41.875 0.022 1 98.12 419 GLU B N 1
ATOM 6910 C CA . GLU B 1 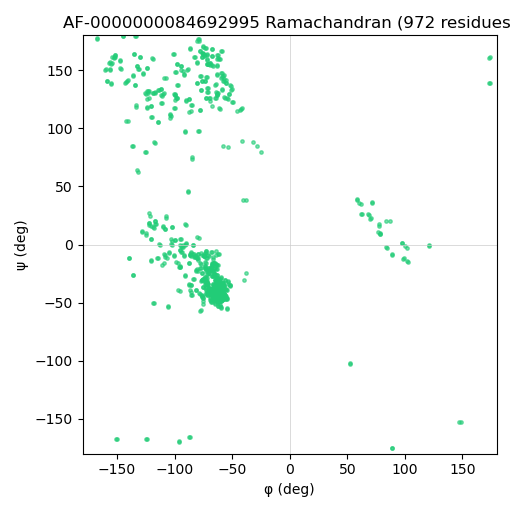419 ? -12.148 40.875 -0.67 1 98.12 419 GLU B CA 1
ATOM 6911 C C . GLU B 1 419 ? -10.664 41.031 -0.342 1 98.12 419 GLU B C 1
ATOM 6913 O O . GLU B 1 419 ? -10.156 42.156 -0.253 1 98.12 419 GLU B O 1
ATOM 6918 N N . ASP B 1 420 ? -10.016 40 -0.155 1 98.44 420 ASP B N 1
ATOM 6919 C CA . ASP B 1 420 ? -8.562 39.938 -0.017 1 98.44 420 ASP B CA 1
ATOM 6920 C C . ASP B 1 420 ? -8.016 38.594 -0.449 1 98.44 420 ASP B C 1
ATOM 6922 O O . ASP B 1 420 ? -8.781 37.656 -0.74 1 98.44 420 ASP B O 1
ATOM 6926 N N . TRP B 1 421 ? -6.738 38.438 -0.746 1 98.19 421 TRP B N 1
ATOM 6927 C CA . TRP B 1 421 ? -6.125 37.188 -1.173 1 98.19 421 TRP B CA 1
ATOM 6928 C C . TRP B 1 421 ? -4.656 37.125 -0.773 1 98.19 421 TRP B C 1
ATOM 6930 O O . TRP B 1 421 ? -4.086 38.156 -0.348 1 98.19 421 TRP B O 1
ATOM 6940 N N . THR B 1 422 ? -3.994 36.031 -0.749 1 98 422 THR B N 1
ATOM 6941 C CA . THR B 1 422 ? -2.562 35.812 -0.58 1 98 422 THR B CA 1
ATOM 6942 C C . THR B 1 422 ? -2.078 34.688 -1.492 1 98 422 THR B C 1
ATOM 6944 O O . THR B 1 422 ? -2.799 33.719 -1.725 1 98 422 THR B O 1
ATOM 6947 N N . PRO B 1 423 ? -0.917 34.781 -2.084 1 96.31 423 PRO B N 1
ATOM 6948 C CA . PRO B 1 423 ? -0.388 33.719 -2.928 1 96.31 423 PRO B CA 1
ATOM 6949 C C . PRO B 1 423 ? 0.094 32.5 -2.119 1 96.31 423 PRO B C 1
ATOM 6951 O O . PRO B 1 423 ? 0.187 31.406 -2.65 1 96.31 423 PRO B O 1
ATOM 6954 N N . TRP B 1 424 ? 0.516 32.719 -0.891 1 94.38 424 TRP B N 1
ATOM 6955 C CA . TRP B 1 424 ? 0.997 31.688 0.011 1 94.38 424 TRP B CA 1
ATOM 6956 C C . TRP B 1 424 ? 0.832 32.125 1.467 1 94.38 424 TRP B C 1
ATOM 6958 O O . TRP B 1 424 ? 0.73 33.312 1.767 1 94.38 424 TRP B O 1
ATOM 6968 N N . PRO B 1 425 ? 0.754 31.156 2.332 1 93.88 425 PRO B N 1
ATOM 6969 C CA . PRO B 1 425 ? 0.556 31.484 3.744 1 93.88 425 PRO B CA 1
ATOM 6970 C C . PRO B 1 425 ? 1.842 31.953 4.426 1 93.88 425 PRO B C 1
ATOM 6972 O O . PRO B 1 425 ? 2.928 31.812 3.857 1 93.88 425 PRO B O 1
ATOM 6975 N N . LYS B 1 426 ? 1.631 32.5 5.59 1 90.5 426 LYS B N 1
ATOM 6976 C CA . LYS B 1 426 ? 2.756 32.844 6.453 1 90.5 426 LYS B CA 1
ATOM 6977 C C . LYS B 1 426 ? 3.699 31.672 6.625 1 90.5 426 LYS B C 1
ATOM 6979 O O . LYS B 1 426 ? 3.25 30.531 6.801 1 90.5 426 LYS B O 1
ATOM 6984 N N . GLY B 1 427 ? 5.047 31.922 6.48 1 88.5 427 GLY B N 1
ATOM 6985 C CA . GLY B 1 427 ? 6.047 30.875 6.637 1 88.5 427 GLY B CA 1
ATOM 6986 C C . GLY B 1 427 ? 6.527 30.297 5.316 1 88.5 427 GLY B C 1
ATOM 6987 O O . GLY B 1 427 ? 7.512 29.562 5.273 1 88.5 427 GLY B O 1
ATOM 6988 N N . TYR B 1 428 ? 5.801 30.656 4.305 1 89.69 428 TYR B N 1
ATOM 6989 C CA . TYR B 1 428 ? 6.234 30.219 2.984 1 89.69 428 TYR B CA 1
ATOM 6990 C C . TYR B 1 428 ? 7.391 31.062 2.473 1 89.69 428 TYR B C 1
ATOM 6992 O O . TYR B 1 428 ? 8.461 30.547 2.16 1 89.69 428 TYR B O 1
ATOM 7000 N N . ASP B 1 429 ? 7.137 32.312 2.426 1 88.25 429 ASP B N 1
ATOM 7001 C CA . ASP B 1 429 ? 8.172 33.281 2.02 1 88.25 429 ASP B CA 1
ATOM 7002 C C . ASP B 1 429 ? 8.094 34.531 2.85 1 88.25 429 ASP B C 1
ATOM 7004 O O . ASP B 1 429 ? 7.203 35.375 2.639 1 88.25 429 ASP B O 1
ATOM 7008 N N . PRO B 1 430 ? 8.938 34.719 3.686 1 90.44 430 PRO B N 1
ATOM 7009 C CA . PRO B 1 430 ? 10.062 33.844 4.043 1 90.44 430 PRO B CA 1
ATOM 7010 C C . PRO B 1 430 ? 9.625 32.594 4.793 1 90.44 430 PRO B C 1
ATOM 7012 O O . PRO B 1 430 ? 8.555 32.594 5.406 1 90.44 430 PRO B O 1
ATOM 7015 N N . PRO B 1 431 ? 10.484 31.578 4.777 1 91.19 431 PRO B N 1
ATOM 7016 C CA . PRO B 1 431 ? 10.172 30.375 5.559 1 91.19 431 PRO B CA 1
ATOM 7017 C C . PRO B 1 431 ? 10.211 30.625 7.062 1 91.19 431 PRO B C 1
ATOM 7019 O O . PRO B 1 431 ? 10.867 31.562 7.523 1 91.19 431 PRO B O 1
ATOM 7022 N N . ILE B 1 432 ? 9.477 29.828 7.75 1 94.25 432 ILE B N 1
ATOM 7023 C CA . ILE B 1 432 ? 9.547 29.875 9.203 1 94.25 432 ILE B CA 1
ATOM 7024 C C . ILE B 1 432 ? 10.984 29.672 9.664 1 94.25 432 ILE B C 1
ATOM 7026 O O . ILE B 1 432 ? 11.711 28.844 9.094 1 94.25 432 ILE B O 1
ATOM 7030 N N . THR B 1 433 ? 11.461 30.391 10.656 1 96.44 433 THR B N 1
ATOM 7031 C CA . THR B 1 433 ? 12.844 30.312 11.109 1 96.44 433 THR B CA 1
ATOM 7032 C C . THR B 1 433 ? 13.047 29.141 12.062 1 96.44 433 THR B C 1
ATOM 7034 O O . THR B 1 433 ? 12.078 28.609 12.617 1 96.44 433 THR B O 1
ATOM 7037 N N . ASN B 1 434 ? 14.273 28.734 12.242 1 97.81 434 ASN B N 1
ATOM 7038 C CA . ASN B 1 434 ? 14.594 27.719 13.227 1 97.81 434 ASN B CA 1
ATOM 7039 C C . ASN B 1 434 ? 14.18 28.141 14.633 1 97.81 434 ASN B C 1
ATOM 7041 O O . ASN B 1 434 ? 13.734 27.297 15.43 1 97.81 434 ASN B O 1
ATOM 7045 N N . GLU B 1 435 ? 14.305 29.359 14.891 1 97.62 435 GLU B N 1
ATOM 7046 C CA . GLU B 1 435 ? 13.883 29.891 16.188 1 97.62 435 GLU B CA 1
ATOM 7047 C C . GLU B 1 435 ? 12.375 29.75 16.375 1 97.62 435 GLU B C 1
ATOM 7049 O O . GLU B 1 435 ? 11.906 29.406 17.453 1 97.62 435 GLU B O 1
ATOM 7054 N N . ASP B 1 436 ? 11.672 29.984 15.32 1 96.5 436 ASP B N 1
ATOM 7055 C CA . ASP B 1 436 ? 10.219 29.812 15.359 1 96.5 436 ASP B CA 1
ATOM 7056 C C . ASP B 1 436 ? 9.844 28.359 15.57 1 96.5 436 ASP B C 1
ATOM 7058 O O . ASP B 1 436 ? 8.852 28.047 16.25 1 96.5 436 ASP B O 1
ATOM 7062 N N . ILE B 1 437 ? 10.57 27.453 15 1 97.94 437 ILE B N 1
ATOM 7063 C CA . ILE B 1 437 ? 10.328 26.016 15.18 1 97.94 437 ILE B CA 1
ATOM 7064 C C . ILE B 1 437 ? 10.555 25.625 16.641 1 97.94 437 ILE B C 1
ATOM 7066 O O . ILE B 1 437 ? 9.766 24.875 17.219 1 97.94 437 ILE B O 1
ATOM 7070 N N . ARG B 1 438 ? 11.586 26.188 17.234 1 98.12 438 ARG B N 1
ATOM 7071 C CA . ARG B 1 438 ? 11.867 25.938 18.641 1 98.12 438 ARG B CA 1
ATOM 7072 C C . ARG B 1 438 ? 10.75 26.469 19.531 1 98.12 438 ARG B C 1
ATOM 7074 O O . ARG B 1 438 ? 10.344 25.797 20.484 1 98.12 438 ARG B O 1
ATOM 7081 N N . ALA B 1 439 ? 10.328 27.625 19.172 1 97.5 439 ALA B N 1
ATOM 7082 C CA . ALA B 1 439 ? 9.242 28.219 19.953 1 97.5 439 ALA B CA 1
ATOM 7083 C C . ALA B 1 439 ? 7.977 27.375 19.859 1 97.5 439 ALA B C 1
ATOM 7085 O O . ALA B 1 439 ? 7.285 27.156 20.859 1 97.5 439 ALA B O 1
ATOM 7086 N N . LYS B 1 440 ? 7.672 26.906 18.656 1 96.5 440 LYS B N 1
ATOM 7087 C CA . LYS B 1 440 ? 6.531 26.016 18.469 1 96.5 440 LYS B CA 1
ATOM 7088 C C . LYS B 1 440 ? 6.691 24.75 19.281 1 96.5 440 LYS B C 1
ATOM 7090 O O . LYS B 1 440 ? 5.758 24.312 19.969 1 96.5 440 LYS B O 1
ATOM 7095 N N . TYR B 1 441 ? 7.895 24.203 19.25 1 97.94 441 TYR B N 1
ATOM 7096 C CA . TYR B 1 441 ? 8.172 22.984 20.016 1 97.94 441 TYR B CA 1
ATOM 7097 C C . TYR B 1 441 ? 7.914 23.203 21.5 1 97.94 441 TYR B C 1
ATOM 7099 O O . TYR B 1 441 ? 7.238 22.391 22.141 1 97.94 441 TYR B O 1
ATOM 7107 N N . ARG B 1 442 ? 8.398 24.266 21.984 1 97.56 442 ARG B N 1
ATOM 7108 C CA . ARG B 1 442 ? 8.266 24.547 23.406 1 97.56 442 ARG B CA 1
ATOM 7109 C C . ARG B 1 442 ? 6.805 24.734 23.797 1 97.56 442 ARG B C 1
ATOM 7111 O O . ARG B 1 442 ? 6.359 24.234 24.828 1 97.56 442 ARG B O 1
ATOM 7118 N N . LYS B 1 443 ? 6.145 25.422 22.938 1 94.44 443 LYS B N 1
ATOM 7119 C CA . LYS B 1 443 ? 4.719 25.641 23.188 1 94.44 443 LYS B CA 1
ATOM 7120 C C . LYS B 1 443 ? 3.961 24.312 23.203 1 94.44 443 LYS B C 1
ATOM 7122 O O . LYS B 1 443 ? 3.146 24.078 24.094 1 94.44 443 LYS B O 1
ATOM 7127 N N . LEU B 1 444 ? 4.25 23.453 22.266 1 93.94 444 LEU B N 1
ATOM 7128 C CA . LEU B 1 444 ? 3.59 22.156 22.172 1 93.94 444 LEU B CA 1
ATOM 7129 C C . LEU B 1 444 ? 3.988 21.25 23.328 1 93.94 444 LEU B C 1
ATOM 7131 O O . LEU B 1 444 ? 3.125 20.703 24.031 1 93.94 444 LEU B O 1
ATOM 7135 N N . ALA B 1 445 ? 5.273 21.156 23.562 1 96.06 445 ALA B N 1
ATOM 7136 C CA . ALA B 1 445 ? 5.797 20.219 24.562 1 96.06 445 ALA B CA 1
ATOM 7137 C C . ALA B 1 445 ? 5.34 20.594 25.969 1 96.06 445 ALA B C 1
ATOM 7139 O O . ALA B 1 445 ? 4.992 19.719 26.766 1 96.06 445 ALA B O 1
ATOM 7140 N N . THR B 1 446 ? 5.27 21.844 26.281 1 93.94 446 THR B N 1
ATOM 7141 C CA . THR B 1 446 ? 4.93 22.297 27.625 1 93.94 446 THR B CA 1
ATOM 7142 C C . THR B 1 446 ? 3.486 21.953 27.969 1 93.94 446 THR B C 1
ATOM 7144 O O . THR B 1 446 ? 3.121 21.875 29.141 1 93.94 446 THR B O 1
ATOM 7147 N N . SER B 1 447 ? 2.785 21.688 26.969 1 92.81 447 SER B N 1
ATOM 7148 C CA . SER B 1 447 ? 1.385 21.359 27.203 1 92.81 447 SER B CA 1
ATOM 7149 C C . SER B 1 447 ? 1.225 19.906 27.641 1 92.81 447 SER B C 1
ATOM 7151 O O . SER B 1 447 ? 0.174 19.516 28.172 1 92.81 447 SER B O 1
ATOM 7153 N N . VAL B 1 448 ? 2.318 19.094 27.516 1 96.31 448 VAL B N 1
ATOM 7154 C CA . VAL B 1 448 ? 2.066 17.672 27.75 1 96.31 448 VAL B CA 1
ATOM 7155 C C . VAL B 1 448 ? 3.215 17.062 28.547 1 96.31 448 VAL B C 1
ATOM 7157 O O . VAL B 1 448 ? 3.115 15.938 29.031 1 96.31 448 VAL B O 1
ATOM 7160 N N . VAL B 1 449 ? 4.352 17.781 28.703 1 97.12 449 VAL B N 1
ATOM 7161 C CA . VAL B 1 449 ? 5.461 17.281 29.516 1 97.12 449 VAL B CA 1
ATOM 7162 C C . VAL B 1 449 ? 5.992 18.391 30.406 1 97.12 449 VAL B C 1
ATOM 7164 O O . VAL B 1 449 ? 5.668 19.562 30.219 1 97.12 449 VAL B O 1
ATOM 7167 N N . ASP B 1 450 ? 6.781 18.031 31.453 1 96.81 450 ASP B N 1
ATOM 7168 C CA . ASP B 1 450 ? 7.344 19.047 32.344 1 96.81 450 ASP B CA 1
ATOM 7169 C C . ASP B 1 450 ? 8.5 19.781 31.672 1 96.81 450 ASP B C 1
ATOM 7171 O O . ASP B 1 450 ? 9.031 19.312 30.656 1 96.81 450 ASP B O 1
ATOM 7175 N N . ALA B 1 451 ? 8.906 20.906 32.188 1 96.94 451 ALA B N 1
ATOM 7176 C CA . ALA B 1 451 ? 9.891 21.812 31.594 1 96.94 451 ALA B CA 1
ATOM 7177 C C . ALA B 1 451 ? 11.258 21.141 31.5 1 96.94 451 ALA B C 1
ATOM 7179 O O . ALA B 1 451 ? 12.008 21.375 30.547 1 96.94 451 ALA B O 1
ATOM 7180 N N . ALA B 1 452 ? 11.602 20.359 32.469 1 97.69 452 ALA B N 1
ATOM 7181 C CA . ALA B 1 452 ? 12.906 19.703 32.469 1 97.69 452 ALA B CA 1
ATOM 7182 C C . ALA B 1 452 ? 13.023 18.703 31.328 1 97.69 452 ALA B C 1
ATOM 7184 O O . ALA B 1 452 ? 14.039 18.656 30.625 1 97.69 452 ALA B O 1
ATOM 7185 N N . ARG B 1 453 ? 11.977 17.922 31.188 1 97.88 453 ARG B N 1
ATOM 7186 C CA . ARG B 1 453 ? 11.945 16.938 30.109 1 97.88 453 ARG B CA 1
ATOM 7187 C C . ARG B 1 453 ? 11.953 17.625 28.75 1 97.88 453 ARG B C 1
ATOM 7189 O O . ARG B 1 453 ? 12.656 17.203 27.844 1 97.88 453 ARG B O 1
ATOM 7196 N N . MET B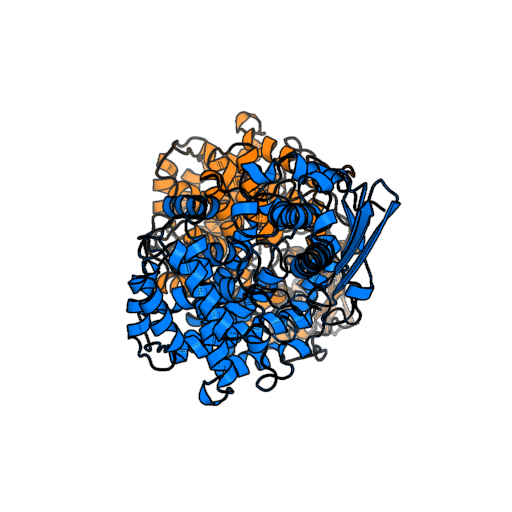 1 454 ? 11.148 18.672 28.578 1 98 454 MET B N 1
ATOM 7197 C CA . MET B 1 454 ? 11.117 19.453 27.344 1 98 454 MET B CA 1
ATOM 7198 C C . MET B 1 454 ? 12.516 19.953 26.984 1 98 454 MET B C 1
ATOM 7200 O O . MET B 1 454 ? 12.969 19.797 25.859 1 98 454 MET B O 1
ATOM 7204 N N . GLN B 1 455 ? 13.211 20.5 27.969 1 98.38 455 GLN B N 1
ATOM 7205 C CA . GLN B 1 455 ? 14.539 21.062 27.75 1 98.38 455 GLN B CA 1
ATOM 7206 C C . GLN B 1 455 ? 15.547 19.969 27.406 1 98.38 455 GLN B C 1
ATOM 7208 O O . GLN B 1 455 ? 16.422 20.156 26.562 1 98.38 455 GLN B O 1
ATOM 7213 N N . GLN B 1 456 ? 15.461 18.844 28.062 1 98.31 456 GLN B N 1
ATOM 7214 C CA . GLN B 1 456 ? 16.375 17.734 27.812 1 98.31 456 GLN B CA 1
ATOM 7215 C C . GLN B 1 456 ? 16.234 17.219 26.375 1 98.31 456 GLN B C 1
ATOM 7217 O O . GLN B 1 456 ? 17.234 16.938 25.719 1 98.31 456 GLN B O 1
ATOM 7222 N N . ILE B 1 457 ? 15.016 17.109 25.906 1 98.56 457 ILE B N 1
ATOM 7223 C CA . ILE B 1 457 ? 14.773 16.641 24.547 1 98.56 457 ILE B CA 1
ATOM 7224 C C . ILE B 1 457 ? 15.328 17.672 23.547 1 98.56 457 ILE B C 1
ATOM 7226 O O . ILE B 1 457 ? 16 17.297 22.578 1 98.56 457 ILE B O 1
ATOM 7230 N N . GLU B 1 458 ? 15 18.953 23.781 1 98.69 458 GLU B N 1
ATOM 7231 C CA . GLU B 1 458 ? 15.477 20.016 22.922 1 98.69 458 GLU B CA 1
ATOM 7232 C C . GLU B 1 458 ? 17 20.016 22.812 1 98.69 458 GLU B C 1
ATOM 7234 O O . GLU B 1 458 ? 17.562 20.078 21.719 1 98.69 458 GLU B O 1
ATOM 7239 N N . ASP B 1 459 ? 17.672 19.875 23.969 1 98.44 459 ASP B N 1
ATOM 7240 C CA . ASP B 1 459 ? 19.125 19.875 24 1 98.44 459 ASP B CA 1
ATOM 7241 C C . ASP B 1 459 ? 19.703 18.656 23.266 1 98.44 459 ASP B C 1
ATOM 7243 O O . ASP B 1 459 ? 20.672 18.781 22.516 1 98.44 459 ASP B O 1
ATOM 7247 N N . LEU B 1 460 ? 19.109 17.578 23.516 1 98.31 460 LEU B N 1
ATOM 7248 C CA . LEU B 1 460 ? 19.578 16.344 22.891 1 98.31 460 LEU B CA 1
ATOM 7249 C C . LEU B 1 460 ? 19.469 16.438 21.375 1 98.31 460 LEU B C 1
ATOM 7251 O O . LEU B 1 460 ? 20.406 16.109 20.656 1 98.31 460 LEU B O 1
ATOM 7255 N N . VAL B 1 461 ? 18.328 16.875 20.859 1 98.62 461 VAL B N 1
ATOM 7256 C CA . VAL B 1 461 ? 18.047 16.891 19.422 1 98.62 461 VAL B CA 1
ATOM 7257 C C . VAL B 1 461 ? 18.891 17.969 18.734 1 98.62 461 VAL B C 1
ATOM 7259 O O . VAL B 1 461 ? 19.469 17.719 17.672 1 98.62 461 VAL B O 1
ATOM 7262 N N . LEU B 1 462 ? 19.031 19.156 19.359 1 98.44 462 LEU B N 1
ATOM 7263 C CA . LEU B 1 462 ? 19.75 20.25 18.719 1 98.44 462 LEU B CA 1
ATOM 7264 C C . LEU B 1 462 ? 21.25 20.047 18.797 1 98.44 462 LEU B C 1
ATOM 7266 O O . LEU B 1 462 ? 22.016 20.719 18.109 1 98.44 462 LEU B O 1
ATOM 7270 N N . ASN B 1 463 ? 21.688 18.984 19.578 1 98.12 463 ASN B N 1
ATOM 7271 C CA . ASN B 1 463 ? 23.094 18.641 19.641 1 98.12 463 ASN B CA 1
ATOM 7272 C C . ASN B 1 463 ? 23.344 17.234 19.094 1 98.12 463 ASN B C 1
ATOM 7274 O O . ASN B 1 463 ? 24.375 16.625 19.391 1 98.12 463 ASN B O 1
ATOM 7278 N N . LEU B 1 464 ? 22.469 16.766 18.344 1 97.31 464 LEU B N 1
ATOM 7279 C CA . LEU B 1 464 ? 22.516 15.391 17.844 1 97.31 464 LEU B CA 1
ATOM 7280 C C . LEU B 1 464 ? 23.828 15.125 17.109 1 97.31 464 LEU B C 1
ATOM 7282 O O . LEU B 1 464 ? 24.391 14.031 17.203 1 97.31 464 LEU B O 1
ATOM 7286 N N . ASP B 1 465 ? 24.359 16.094 16.328 1 96 465 ASP B N 1
ATOM 7287 C CA . ASP B 1 465 ? 25.531 15.914 15.484 1 96 465 ASP B CA 1
ATOM 7288 C C . ASP B 1 465 ? 26.781 15.719 16.328 1 96 465 ASP B C 1
ATOM 7290 O O . ASP B 1 465 ? 27.828 15.289 15.805 1 96 465 ASP B O 1
ATOM 7294 N N . LYS B 1 466 ? 26.688 15.867 17.641 1 96.62 466 LYS B N 1
ATOM 7295 C CA . LYS B 1 466 ? 27.844 15.766 18.516 1 96.62 466 LYS B CA 1
ATOM 7296 C C . LYS B 1 466 ? 27.75 14.531 19.422 1 96.62 466 LYS B C 1
ATOM 7298 O O . LYS B 1 466 ? 28.656 14.242 20.188 1 96.62 466 LYS B O 1
ATOM 7303 N N . LEU B 1 467 ? 26.719 13.82 19.281 1 97.06 467 LEU B N 1
ATOM 7304 C CA . LEU B 1 467 ? 26.438 12.773 20.25 1 97.06 467 LEU B CA 1
ATOM 7305 C C . LEU B 1 467 ? 26.891 11.406 19.734 1 97.06 467 LEU B C 1
ATOM 7307 O O . LEU B 1 467 ? 26.781 11.133 18.547 1 97.06 467 LEU B O 1
ATOM 7311 N N . ASP B 1 468 ? 27.297 10.562 20.703 1 95.31 468 ASP B N 1
ATOM 7312 C CA . ASP B 1 468 ? 27.719 9.203 20.359 1 95.31 468 ASP B CA 1
ATOM 7313 C C . ASP B 1 468 ? 26.516 8.25 20.344 1 95.31 468 ASP B C 1
ATOM 7315 O O . ASP B 1 468 ? 25.375 8.688 20.234 1 95.31 468 ASP B O 1
ATOM 7319 N N . GLU B 1 469 ? 26.812 7.016 20.344 1 92.94 469 GLU B N 1
ATOM 7320 C CA . GLU B 1 469 ? 25.797 6 20.125 1 92.94 469 GLU B CA 1
ATOM 7321 C C . GLU B 1 469 ? 24.844 5.902 21.312 1 92.94 469 GLU B C 1
ATOM 7323 O O . GLU B 1 469 ? 23.766 5.305 21.219 1 92.94 469 GLU B O 1
ATOM 7328 N N . THR B 1 470 ? 25.109 6.531 22.406 1 93.44 470 THR B N 1
ATOM 7329 C CA . THR B 1 470 ? 24.281 6.398 23.594 1 93.44 470 THR B CA 1
ATOM 7330 C C . THR B 1 470 ? 23.078 7.32 23.5 1 93.44 470 THR B C 1
ATOM 7332 O O . THR B 1 470 ? 22.141 7.199 24.297 1 93.44 470 THR B O 1
ATOM 7335 N N . PHE B 1 471 ? 23.062 8.203 22.531 1 94.94 471 PHE B N 1
ATOM 7336 C CA . PHE B 1 471 ? 22 9.195 22.438 1 94.94 471 PHE B CA 1
ATOM 7337 C C . PHE B 1 471 ? 20.641 8.523 22.328 1 94.94 471 PHE B C 1
ATOM 7339 O O . PHE B 1 471 ? 19.656 9.023 22.875 1 94.94 471 PHE B O 1
ATOM 7346 N N . ILE B 1 472 ? 20.594 7.375 21.656 1 93.75 472 ILE B N 1
ATOM 7347 C CA . ILE B 1 472 ? 19.312 6.75 21.344 1 93.75 472 ILE B CA 1
ATOM 7348 C C . ILE B 1 472 ? 18.672 6.195 22.609 1 93.75 472 ILE B C 1
ATOM 7350 O O . ILE B 1 472 ? 17.453 6.195 22.75 1 93.75 472 ILE B O 1
ATOM 7354 N N . VAL B 1 473 ? 19.469 5.734 23.5 1 93.75 473 VAL B N 1
ATOM 7355 C CA . VAL B 1 473 ? 18.953 5.262 24.781 1 93.75 473 VAL B CA 1
ATOM 7356 C C . VAL B 1 473 ? 18.344 6.43 25.562 1 93.75 473 VAL B C 1
ATOM 7358 O O . VAL B 1 473 ? 17.234 6.324 26.094 1 93.75 473 VAL B O 1
ATOM 7361 N N . LYS B 1 474 ? 19.062 7.531 25.578 1 95.62 474 LYS B N 1
ATOM 7362 C CA . LYS B 1 474 ? 18.594 8.719 26.281 1 95.62 474 LYS B CA 1
ATOM 7363 C C . LYS B 1 474 ? 17.312 9.266 25.656 1 95.62 474 LYS B C 1
ATOM 7365 O O . LYS B 1 474 ? 16.359 9.578 26.359 1 95.62 474 LYS B O 1
ATOM 7370 N N . LEU B 1 475 ? 17.359 9.398 24.344 1 96.62 475 LEU B N 1
ATOM 7371 C CA . LEU B 1 475 ? 16.172 9.906 23.656 1 96.62 475 LEU B CA 1
ATOM 7372 C C . LEU B 1 475 ? 14.992 8.969 23.844 1 96.62 475 LEU B C 1
ATOM 7374 O O . LEU B 1 475 ? 13.867 9.422 24.078 1 96.62 475 LEU B O 1
ATOM 7378 N N . GLY B 1 476 ? 15.219 7.633 23.734 1 94.94 476 GLY B N 1
ATOM 7379 C CA . GLY B 1 476 ? 14.172 6.652 23.938 1 94.94 476 GLY B CA 1
ATOM 7380 C C . GLY B 1 476 ? 13.523 6.758 25.312 1 94.94 476 GLY B C 1
ATOM 7381 O O . GLY B 1 476 ? 12.297 6.691 25.422 1 94.94 476 GLY B O 1
ATOM 7382 N N . ASP B 1 477 ? 14.32 6.953 26.312 1 95.31 477 ASP B N 1
ATOM 7383 C CA . ASP B 1 477 ? 13.82 7.074 27.688 1 95.31 477 ASP B CA 1
ATOM 7384 C C . ASP B 1 477 ? 12.945 8.32 27.844 1 95.31 477 ASP B C 1
ATOM 7386 O O . ASP B 1 477 ? 11.922 8.281 28.516 1 95.31 477 ASP B O 1
ATOM 7390 N N . LEU B 1 478 ? 13.383 9.367 27.203 1 96.38 478 LEU B N 1
ATOM 7391 C CA . LEU B 1 478 ? 12.641 10.625 27.297 1 96.38 478 LEU B CA 1
ATOM 7392 C C . LEU B 1 478 ? 11.328 10.539 26.516 1 96.38 478 LEU B C 1
ATOM 7394 O O . LEU B 1 478 ? 10.344 11.172 26.906 1 96.38 478 LEU B O 1
ATOM 7398 N N . LEU B 1 479 ? 11.32 9.75 25.422 1 96.38 479 LEU B N 1
ATOM 7399 C CA . LEU B 1 479 ? 10.156 9.703 24.547 1 96.38 479 LEU B CA 1
ATOM 7400 C C . LEU B 1 479 ? 9.109 8.727 25.078 1 96.38 479 LEU B C 1
ATOM 7402 O O . LEU B 1 479 ? 7.906 8.938 24.891 1 96.38 479 LEU B O 1
ATOM 7406 N N . VAL B 1 480 ? 9.539 7.691 25.781 1 95.44 480 VAL B N 1
ATOM 7407 C CA . VAL B 1 480 ? 8.633 6.617 26.172 1 95.44 480 VAL B CA 1
ATOM 7408 C C . VAL B 1 480 ? 7.859 7.031 27.422 1 95.44 480 VAL B C 1
ATOM 7410 O O . VAL B 1 480 ? 6.77 6.52 27.688 1 95.44 480 VAL B O 1
ATOM 7413 N N . ALA B 1 481 ? 8.367 7.977 28.203 1 94.12 481 ALA B N 1
ATOM 7414 C CA . ALA B 1 481 ? 7.688 8.422 29.422 1 94.12 481 ALA B CA 1
ATOM 7415 C C . ALA B 1 481 ? 6.297 8.961 29.094 1 94.12 481 ALA B C 1
ATOM 7417 O O . ALA B 1 481 ? 6.094 9.594 28.062 1 94.12 481 ALA B O 1
ATOM 7418 N N . PRO B 1 482 ? 5.34 8.75 29.938 1 93.75 482 PRO B N 1
ATOM 7419 C CA . PRO B 1 482 ? 3.959 9.164 29.672 1 93.75 482 PRO B CA 1
ATOM 7420 C C . PRO B 1 482 ? 3.824 10.672 29.453 1 93.75 482 PRO B C 1
ATOM 7422 O O . PRO B 1 482 ? 4.59 11.445 30.031 1 93.75 482 PRO B O 1
ATOM 7425 N N . VAL B 1 483 ? 2.934 11 28.656 1 95.56 483 VAL B N 1
ATOM 7426 C CA . VAL B 1 483 ? 2.66 12.414 28.406 1 95.56 483 VAL B CA 1
ATOM 7427 C C . VAL B 1 483 ? 1.22 12.742 28.781 1 95.56 483 VAL B C 1
ATOM 7429 O O . VAL B 1 483 ? 0.39 11.836 28.938 1 95.56 483 VAL B O 1
ATOM 7432 N N . GLY B 1 484 ? 0.947 14.039 29 1 90.88 484 GLY B N 1
ATOM 7433 C CA . GLY B 1 484 ? -0.414 14.492 29.25 1 90.88 484 GLY B CA 1
ATOM 7434 C C . GLY B 1 484 ? -1.281 14.453 28 1 90.88 484 GLY B C 1
ATOM 7435 O O . GLY B 1 484 ? -0.772 14.297 26.891 1 90.88 484 GLY B O 1
ATOM 7436 N N . ASN B 1 485 ? -2.59 14.5 28.156 1 86.81 485 ASN B N 1
ATOM 7437 C CA . ASN B 1 485 ? -3.545 14.586 27.062 1 86.81 485 ASN B CA 1
ATOM 7438 C C . ASN B 1 485 ? -3.756 16.031 26.609 1 86.81 485 ASN B C 1
ATOM 7440 O O . ASN B 1 485 ? -4.297 16.844 27.359 1 86.81 485 ASN B O 1
ATOM 7444 N N . SER B 1 486 ? -3.463 16.297 25.391 1 82.88 486 SER B N 1
ATOM 7445 C CA . SER B 1 486 ? -3.496 17.656 24.875 1 82.88 486 SER B CA 1
ATOM 7446 C C . SER B 1 486 ? -4.926 18.125 24.609 1 82.88 486 SER B C 1
ATOM 7448 O O . SER B 1 486 ? -5.168 19.312 24.375 1 82.88 486 SER B O 1
ATOM 7450 N N . MET B 1 487 ? -5.832 17.25 24.547 1 77.25 487 MET B N 1
ATOM 7451 C CA . MET B 1 487 ? -7.23 17.594 24.297 1 77.25 487 MET B CA 1
ATOM 7452 C C . MET B 1 487 ? -8.062 17.406 25.562 1 77.25 487 MET B C 1
ATOM 7454 O O . MET B 1 487 ? -9.297 17.438 25.516 1 77.25 487 MET B O 1
ATOM 7458 N N . ALA B 1 488 ? -7.398 17.25 26.672 1 68.81 488 ALA B N 1
ATOM 7459 C CA . ALA B 1 488 ? -8.156 17.125 27.922 1 68.81 488 ALA B CA 1
ATOM 7460 C C . ALA B 1 488 ? -8.828 18.438 28.281 1 68.81 488 ALA B C 1
ATOM 7462 O O . ALA B 1 488 ? -8.359 19.516 27.906 1 68.81 488 ALA B O 1
#

Solvent-accessible surface area (backbone atoms only — not comparable to full-atom values): 45377 Å² total; per-residue (Å²): 138,73,75,55,71,77,51,79,39,66,44,66,58,43,40,57,54,41,23,42,49,44,52,66,61,48,70,87,73,45,61,67,68,54,57,53,43,49,32,46,47,51,44,38,28,51,23,31,18,44,39,14,31,45,30,71,69,38,42,34,46,51,54,25,47,62,67,54,54,36,66,36,74,9,56,24,50,31,27,90,51,34,19,23,34,56,60,18,6,31,52,34,3,19,11,13,38,51,52,36,40,38,40,34,24,85,66,20,45,27,44,52,42,24,11,33,48,21,17,44,57,14,48,59,48,49,51,78,77,70,80,80,59,30,28,40,47,51,51,46,10,45,48,38,10,42,40,40,17,39,19,50,19,48,15,46,58,14,49,51,32,37,47,67,15,37,33,39,24,16,40,24,21,3,41,6,6,6,39,15,30,17,39,58,70,65,40,50,46,68,36,30,31,12,3,31,19,43,3,46,32,50,27,31,34,38,37,39,28,46,65,31,45,51,46,57,32,36,41,38,2,49,9,4,27,35,0,30,49,15,20,47,33,14,74,46,66,38,41,17,21,70,48,36,51,38,32,70,64,13,7,53,46,44,57,76,22,43,57,61,92,51,85,68,56,49,38,53,58,41,51,49,57,51,70,88,72,60,64,49,58,74,56,52,35,74,48,90,36,34,32,50,68,50,45,42,8,45,49,50,40,52,50,51,50,38,69,76,36,51,83,62,49,35,80,87,36,52,80,44,52,58,37,34,39,39,31,21,5,56,34,34,26,64,59,21,40,56,61,82,89,57,87,54,51,42,58,45,19,40,35,36,21,46,44,50,49,50,23,38,34,62,72,64,72,46,54,44,70,72,59,51,33,75,67,49,41,58,31,66,68,42,49,55,46,29,76,30,41,45,57,41,72,29,72,79,18,61,41,89,85,12,47,28,10,20,34,43,36,41,32,34,72,87,68,53,70,50,74,51,63,40,59,49,28,91,39,61,81,62,57,68,48,68,66,54,42,50,52,49,25,50,58,42,29,58,62,24,44,58,69,68,60,47,50,50,51,51,53,50,44,73,42,22,74,76,35,52,52,63,49,58,60,55,50,41,57,66,37,16,43,72,47,38,49,62,76,112,134,75,71,54,68,78,52,78,43,62,46,67,59,43,39,57,52,40,22,42,49,45,53,65,62,46,71,86,72,45,62,67,69,54,58,53,43,48,31,46,48,50,44,37,28,50,21,29,17,44,39,12,31,44,29,72,68,37,42,34,45,52,55,25,47,61,66,54,52,36,65,36,76,7,58,25,50,31,28,91,50,36,19,23,34,55,61,18,5,31,50,36,4,18,10,14,37,51,53,36,42,37,43,34,24,85,65,19,46,26,43,51,41,24,10,33,48,22,17,44,57,14,47,58,47,50,51,77,76,70,81,80,58,31,28,40,47,50,51,44,12,45,50,38,10,43,42,39,18,39,20,48,20,48,16,47,57,15,50,52,32,35,47,68,16,37,33,39,25,15,41,26,21,3,40,6,7,7,40,15,30,18,40,58,71,64,40,51,46,68,36,30,31,12,3,31,20,44,3,47,32,50,28,31,35,39,37,39,28,46,64,30,46,52,47,57,31,35,41,37,2,51,9,4,27,34,0,32,49,15,20,48,32,13,74,45,65,37,40,18,21,71,50,36,50,34,32,69,64,13,6,53,46,45,57,77,23,43,56,59,94,51,86,68,56,48,40,56,58,40,51,47,58,51,71,89,72,60,65,47,59,74,56,51,38,73,48,90,37,35,31,49,69,51,45,42,8,46,49,50,40,52,51,50,50,39,68,77,36,50,84,62,49,35,78,89,36,52,79,45,52,60,36,36,39,38,30,22,4,57,34,33,26,62,61,22,41,57,65,80,89,55,85,54,49,43,58,45,19,41,35,35,19,46,41,49,48,50,24,39,34,61,73,65,71,47,54,43,71,71,60,50,33,74,68,50,41,56,32,65,69,40,50,55,44,30,75,31,41,45,59,42,72,30,72,79,19,60,42,90,86,12,48,28,10,21,34,42,37,40,31,35,74,86,67,54,72,49,73,51,61,38,59,50,28,91,39,61,81,63,57,67,48,69,66,54,41,51,52,50,25,51,59,42,29,57,61,26,44,56,68,66,59,47,50,50,52,51,52,50,45,73,42,24,73,76,34,54,51,63,48,59,60,54,51,40,56,65,37,15,44,71,46,36,49,61,76,110

Radius of gyration: 28.01 Å; Cα contacts (8 Å, |Δi|>4): 2373; chains: 2; bounding box: 57×86×77 Å